Protein AF-A0A9Q8Z577-F1 (afdb_monomer_lite)

Radius of gyration: 39.24 Å; chains: 1; bounding box: 77×92×106 Å

Secondary structure (DSSP, 8-state):
----TTSSHHHHHHHHHHHHS-S----TTTEEEEEEEE--STTS-EEPPEEEEE-TTS-EEEEE---TT-EES-STT-SEEEEEEE-TTTTT------EEEEE--SSS-EEEEEEEEEETTEEEEEEHHHHHHTT--EEE-----TT--SPPEEEEE-SS-TTS---SEEEEEGGGGS--HHHHHHHHH-THHHHT-TTTEEEESS--TTPPPP--SSPP-B-----SS-TTSPP-TT-BSSTTTT---SSSS-TT-----HHHHHHHTTTSTTSS------SSS-S-TT-EEEE--TT--HHHHHH-TTB-SSEEEETTTTEEEETTTTEEEEBP-SS--SSEEETTTTEEE----THHHHHHHHHHHHHHHHHHHHHHHTTS-SS-PPPHHHHHHHHHHHHTPPTTS-HHHHHHHHHHHHHHHS--SS--HHHHHHHHHHHHHS-----TTTT-SS-----S-TTSSS-TTTTTS-S--HHHHHHHHHHHHHHTT-HHHHHHHHHTT--SS-TT-EETTTEEHHHHHHHH--HHHHHHHHHT--SHHHHHHHHHHHHHHHHHTT-HHHHHHHHHTTTTTS------SS--HHHHHHHHHHHH---S-HHHHHHHHHHHHHH-TT----HHHHHHHHHHHHHTT-HHHHHHHHHTT--TT----SS-SS----HHHHHHHTT-HHHHHHHHHTT--TTSTHHHHHHHTT-HHHHHHHHHTT---HHHHHHHHHTT-HHHHHHHHHT----HHHHHHHHHHHHHTT-HHHHHHHHTTS---HHHHHHHHHHHHHTT-HHHHTT-

Structure (mmCIF, N/CA/C/O backbone):
data_AF-A0A9Q8Z577-F1
#
_entry.id   AF-A0A9Q8Z577-F1
#
loop_
_atom_site.group_PDB
_atom_site.id
_atom_site.type_symbol
_atom_site.label_atom_id
_atom_site.label_alt_id
_atom_site.label_comp_id
_atom_site.label_asym_id
_atom_site.label_entity_id
_atom_site.label_seq_id
_atom_site.pdbx_PDB_ins_code
_atom_site.Cartn_x
_atom_site.Cartn_y
_atom_site.Cartn_z
_atom_site.occupancy
_atom_site.B_iso_or_equiv
_atom_site.auth_seq_id
_atom_site.auth_comp_id
_atom_site.auth_asym_id
_atom_site.auth_atom_id
_atom_site.pdbx_PDB_model_num
ATOM 1 N N . MET A 1 1 ? 4.655 -32.410 19.655 1.00 26.75 1 MET A N 1
ATOM 2 C CA . MET A 1 1 ? 5.136 -32.483 21.048 1.00 26.75 1 MET A CA 1
ATOM 3 C C . MET A 1 1 ? 3.964 -32.132 21.944 1.00 26.75 1 MET A C 1
ATOM 5 O O . MET A 1 1 ? 3.739 -30.966 22.223 1.00 26.75 1 MET A O 1
ATOM 9 N N . ALA A 1 2 ? 3.130 -33.127 22.239 1.00 21.33 2 ALA A N 1
ATOM 10 C CA . ALA A 1 2 ? 1.988 -32.971 23.124 1.00 21.33 2 ALA A CA 1
ATOM 11 C C . ALA A 1 2 ? 2.476 -33.113 24.571 1.00 21.33 2 ALA A C 1
ATOM 13 O O . ALA A 1 2 ? 3.175 -34.071 24.890 1.00 21.33 2 ALA A O 1
ATOM 14 N N . ASN A 1 3 ? 2.095 -32.150 25.402 1.00 28.11 3 ASN A N 1
ATOM 15 C CA . ASN A 1 3 ? 1.966 -32.258 26.850 1.00 28.11 3 ASN A CA 1
ATOM 16 C C . ASN A 1 3 ? 3.228 -32.621 27.651 1.00 28.11 3 ASN A C 1
ATOM 18 O O . ASN A 1 3 ? 3.316 -33.670 28.281 1.00 28.11 3 ASN A O 1
ATOM 22 N N . THR A 1 4 ? 4.112 -31.636 27.816 1.00 29.77 4 THR A N 1
ATOM 23 C CA . THR A 1 4 ? 5.025 -31.519 28.977 1.00 29.77 4 THR A CA 1
ATOM 24 C C . THR A 1 4 ? 4.277 -31.106 30.262 1.00 29.77 4 THR A C 1
ATOM 26 O O . THR A 1 4 ? 4.879 -30.638 31.227 1.00 29.77 4 THR A O 1
ATOM 29 N N . LEU A 1 5 ? 2.945 -31.234 30.274 1.00 34.34 5 LEU A N 1
ATOM 30 C CA . LEU A 1 5 ? 2.057 -30.504 31.172 1.00 34.34 5 LEU A CA 1
ATOM 31 C C . LEU A 1 5 ? 1.968 -31.041 32.595 1.00 34.34 5 LEU A C 1
ATOM 33 O O . LEU A 1 5 ? 1.402 -30.375 33.449 1.00 34.34 5 LEU A O 1
ATOM 37 N N . ILE A 1 6 ? 2.618 -32.165 32.909 1.00 37.41 6 ILE A N 1
ATOM 38 C CA . ILE A 1 6 ? 2.854 -32.548 34.303 1.00 37.41 6 ILE A CA 1
ATOM 39 C C . ILE A 1 6 ? 4.238 -33.168 34.503 1.00 37.41 6 ILE A C 1
ATOM 41 O O . ILE A 1 6 ? 4.350 -34.292 34.986 1.00 37.41 6 ILE A O 1
ATOM 45 N N . ASN A 1 7 ? 5.308 -32.446 34.167 1.00 37.81 7 ASN A N 1
ATOM 46 C CA . ASN A 1 7 ? 6.666 -32.897 34.510 1.00 37.81 7 ASN A CA 1
ATOM 47 C C . ASN A 1 7 ? 7.159 -32.453 35.896 1.00 37.81 7 ASN A C 1
ATOM 49 O O . ASN A 1 7 ? 8.305 -32.706 36.249 1.00 37.81 7 ASN A O 1
ATOM 53 N N . VAL A 1 8 ? 6.305 -31.820 36.706 1.00 38.25 8 VAL A N 1
ATOM 54 C CA . VAL A 1 8 ? 6.740 -31.218 37.980 1.00 38.25 8 VAL A CA 1
ATOM 55 C C . VAL A 1 8 ? 5.733 -31.413 39.126 1.00 38.25 8 VAL A C 1
ATOM 57 O O . VAL A 1 8 ? 6.105 -31.515 40.293 1.00 38.25 8 VAL A O 1
ATOM 60 N N . GLY A 1 9 ? 4.440 -31.504 38.806 1.00 43.41 9 GLY A N 1
ATOM 61 C CA . GLY A 1 9 ? 3.355 -31.181 39.740 1.00 43.41 9 GLY A CA 1
ATOM 62 C C . GLY A 1 9 ? 3.026 -32.177 40.855 1.00 43.41 9 GLY A C 1
ATOM 63 O O . GLY A 1 9 ? 2.177 -31.855 41.670 1.00 43.41 9 GLY A O 1
ATOM 64 N N . GLY A 1 10 ? 3.652 -33.355 40.937 1.00 39.88 10 GLY A N 1
ATOM 65 C CA . GLY A 1 10 ? 3.316 -34.332 41.989 1.00 39.88 10 GLY A CA 1
ATOM 66 C C . GLY A 1 10 ? 3.845 -33.942 43.374 1.00 39.88 10 GLY A C 1
ATOM 67 O O . GLY A 1 10 ? 3.087 -33.842 44.327 1.00 39.88 10 GLY A O 1
ATOM 68 N N . LEU A 1 11 ? 5.155 -33.691 43.469 1.00 37.88 11 LEU A N 1
ATOM 69 C CA . LEU A 1 11 ? 5.832 -33.284 44.711 1.00 37.88 11 LEU A CA 1
ATOM 70 C C . LEU A 1 11 ? 5.814 -31.765 44.924 1.00 37.88 11 LEU A C 1
ATOM 72 O O . LEU A 1 11 ? 5.860 -31.293 46.058 1.00 37.88 11 LEU A O 1
ATOM 76 N N . VAL A 1 12 ? 5.756 -30.991 43.833 1.00 45.16 12 VAL A N 1
ATOM 77 C CA . VAL A 1 12 ? 5.799 -29.526 43.895 1.00 45.16 12 VAL A CA 1
ATOM 78 C C . VAL A 1 12 ? 4.464 -28.964 44.379 1.00 45.16 12 VAL A C 1
ATOM 80 O O . VAL A 1 12 ? 4.482 -28.131 45.273 1.00 45.16 12 VAL A O 1
ATOM 83 N N . ALA A 1 13 ? 3.310 -29.477 43.931 1.00 48.28 13 ALA A N 1
ATOM 84 C CA . ALA A 1 13 ? 1.998 -28.989 44.381 1.00 48.28 13 ALA A CA 1
ATOM 85 C C . ALA A 1 13 ? 1.756 -29.148 45.892 1.00 48.28 13 ALA A C 1
ATOM 87 O O . ALA A 1 13 ? 1.213 -28.242 46.513 1.00 48.28 13 ALA A O 1
ATOM 88 N N . SER A 1 14 ? 2.249 -30.226 46.512 1.00 48.38 14 SER A N 1
ATOM 89 C CA . SER A 1 14 ? 2.139 -30.428 47.964 1.00 48.38 14 SER A CA 1
ATOM 90 C C . SER A 1 14 ? 3.083 -29.551 48.802 1.00 48.38 14 SER A C 1
ATOM 92 O O . SER A 1 14 ? 2.804 -29.296 49.969 1.00 48.38 14 SER A O 1
ATOM 94 N N . LEU A 1 15 ? 4.211 -29.097 48.237 1.00 50.53 15 LEU A N 1
ATOM 95 C CA . LEU A 1 15 ? 5.204 -28.252 48.930 1.00 50.53 15 LEU A CA 1
ATOM 96 C C . LEU A 1 15 ? 5.050 -26.755 48.605 1.00 50.53 15 LEU A C 1
ATOM 98 O O . LEU A 1 15 ? 5.612 -25.911 49.303 1.00 50.53 15 LEU A O 1
ATOM 102 N N . LEU A 1 16 ? 4.285 -26.433 47.559 1.00 60.31 16 LEU A N 1
ATOM 103 C CA . LEU A 1 16 ? 4.045 -25.088 47.037 1.00 60.31 16 LEU A CA 1
ATOM 104 C C . LEU A 1 16 ? 3.454 -24.124 48.080 1.00 60.31 16 LEU A C 1
ATOM 106 O O . LEU A 1 16 ? 4.024 -23.045 48.253 1.00 60.31 16 LEU A O 1
ATOM 110 N N . PRO A 1 17 ? 2.385 -24.481 48.822 1.00 60.53 17 PRO A N 1
ATOM 111 C CA . PRO A 1 17 ? 1.838 -23.590 49.841 1.00 60.53 17 PRO A CA 1
ATOM 112 C C . PRO A 1 17 ? 2.867 -23.266 50.934 1.00 60.53 17 PRO A C 1
ATOM 114 O O . PRO A 1 17 ? 3.038 -22.107 51.294 1.00 60.53 17 PRO A O 1
ATOM 117 N N . LEU A 1 18 ? 3.639 -24.260 51.389 1.00 59.88 18 LEU A N 1
ATOM 118 C CA . LEU A 1 18 ? 4.656 -24.085 52.435 1.00 59.88 18 LEU A CA 1
ATOM 119 C C . LEU A 1 18 ? 5.811 -23.163 52.013 1.00 59.88 18 LEU A C 1
ATOM 121 O O . LEU A 1 18 ? 6.391 -22.495 52.862 1.00 59.88 18 LEU A O 1
ATOM 125 N N . ALA A 1 19 ? 6.153 -23.122 50.722 1.00 59.84 19 ALA A N 1
ATOM 126 C CA . ALA A 1 19 ? 7.223 -22.270 50.198 1.00 59.84 19 ALA A CA 1
ATOM 127 C C . ALA A 1 19 ? 6.807 -20.795 50.024 1.00 59.84 19 ALA A C 1
ATOM 129 O O . ALA A 1 19 ? 7.678 -19.931 49.933 1.00 59.84 19 ALA A O 1
ATOM 130 N N . LEU A 1 20 ? 5.500 -20.511 49.970 1.00 60.19 20 LEU A N 1
ATOM 131 C CA . LEU A 1 20 ? 4.927 -19.170 49.779 1.00 60.19 20 LEU A CA 1
ATOM 132 C C . LEU A 1 20 ? 4.601 -18.446 51.095 1.00 60.19 20 LEU A C 1
ATOM 134 O O . LEU A 1 20 ? 4.270 -17.259 51.080 1.00 60.19 20 LEU A O 1
ATOM 138 N N . PHE A 1 21 ? 4.685 -19.134 52.233 1.00 62.62 21 PHE A N 1
ATOM 139 C CA . PHE A 1 21 ? 4.377 -18.569 53.543 1.00 62.62 21 PHE A CA 1
ATOM 140 C C . PHE A 1 21 ? 5.624 -18.529 54.436 1.00 62.62 21 PHE A C 1
ATOM 142 O O . PHE A 1 21 ? 6.358 -19.509 54.557 1.00 62.62 21 PHE A O 1
ATOM 149 N N . ASN A 1 22 ? 5.864 -17.387 55.090 1.00 54.78 22 ASN A N 1
ATOM 150 C CA . ASN A 1 22 ? 6.899 -17.271 56.120 1.00 54.78 22 ASN A CA 1
ATOM 151 C C . ASN A 1 22 ? 6.554 -18.144 57.343 1.00 54.78 22 ASN A C 1
ATOM 153 O O . ASN A 1 22 ? 5.387 -18.397 57.634 1.00 54.78 22 ASN A O 1
ATOM 157 N N . LYS A 1 23 ? 7.582 -18.590 58.082 1.00 48.88 23 LYS A N 1
ATOM 158 C CA . LYS A 1 23 ? 7.452 -19.507 59.236 1.00 48.88 23 LYS A CA 1
ATOM 159 C C . LYS A 1 23 ? 6.596 -18.977 60.400 1.00 48.88 23 LYS A C 1
ATOM 161 O O . LYS A 1 23 ? 6.170 -19.780 61.225 1.00 48.88 23 LYS A O 1
ATOM 166 N N . GLU A 1 24 ? 6.330 -17.675 60.479 1.00 51.47 24 GLU A N 1
ATOM 167 C CA . GLU A 1 24 ? 5.394 -17.101 61.452 1.00 51.47 24 GLU A CA 1
ATOM 168 C C . GLU A 1 24 ? 3.986 -17.056 60.850 1.00 51.47 24 GLU A C 1
ATOM 170 O O . GLU A 1 24 ? 3.618 -16.112 60.152 1.00 51.47 24 GLU A O 1
ATOM 175 N N . GLN A 1 25 ? 3.201 -18.106 61.095 1.00 53.47 25 GLN A N 1
ATOM 176 C CA . GLN A 1 25 ? 1.792 -18.129 60.711 1.00 53.47 25 GLN A CA 1
ATOM 177 C C . GLN A 1 25 ? 0.955 -17.405 61.774 1.00 53.47 25 GLN A C 1
ATOM 179 O O . GLN A 1 25 ? 1.049 -17.753 62.955 1.00 53.47 25 GLN A O 1
ATOM 184 N N . PRO A 1 26 ? 0.123 -16.418 61.401 1.00 57.09 26 PRO A N 1
ATOM 185 C CA . PRO A 1 26 ? -0.880 -15.889 62.314 1.00 57.09 26 PRO A CA 1
ATOM 186 C C . PRO A 1 26 ? -1.862 -16.987 62.716 1.00 57.09 26 PRO A C 1
ATOM 188 O O . PRO A 1 26 ? -2.040 -17.953 61.979 1.00 57.09 26 PRO A O 1
ATOM 191 N N . ASP A 1 27 ? -2.518 -16.814 63.870 1.00 63.31 27 ASP A N 1
ATOM 192 C CA . ASP A 1 27 ? -3.568 -17.718 64.353 1.00 63.31 27 ASP A CA 1
ATOM 193 C C . ASP A 1 27 ? -4.572 -18.002 63.214 1.00 63.31 27 ASP A C 1
ATOM 195 O O . ASP A 1 27 ? -5.345 -17.102 62.847 1.00 63.31 27 ASP A O 1
ATOM 199 N N . PRO A 1 28 ? -4.555 -19.218 62.629 1.00 56.88 28 PRO A N 1
ATOM 200 C CA . PRO A 1 28 ? -5.311 -19.529 61.419 1.00 56.88 28 PRO A CA 1
ATOM 201 C C . PRO A 1 28 ? -6.823 -19.476 61.658 1.00 56.88 28 PRO A C 1
ATOM 203 O O . PRO A 1 28 ? -7.586 -19.446 60.693 1.00 56.88 28 PRO A O 1
ATOM 206 N N . ASN A 1 29 ? -7.246 -19.402 62.926 1.00 63.16 29 ASN A N 1
ATOM 207 C CA . ASN A 1 29 ? -8.640 -19.267 63.325 1.00 63.16 29 ASN A CA 1
ATOM 208 C C . ASN A 1 29 ? -9.114 -17.803 63.402 1.00 63.16 29 ASN A C 1
ATOM 210 O O . ASN A 1 29 ? -10.297 -17.544 63.633 1.00 63.16 29 ASN A O 1
ATOM 214 N N . LYS A 1 30 ? -8.213 -16.824 63.233 1.00 67.75 30 LYS A N 1
ATOM 215 C CA . LYS A 1 30 ? -8.519 -15.383 63.342 1.00 67.75 30 LYS A CA 1
ATOM 216 C C . LYS A 1 30 ? -8.223 -14.590 62.075 1.00 67.75 30 LYS A C 1
ATOM 218 O O . LYS A 1 30 ? -8.917 -13.608 61.806 1.00 67.75 30 LYS A O 1
ATOM 223 N N . MET A 1 31 ? -7.211 -14.998 61.316 1.00 79.19 31 MET A N 1
ATOM 224 C CA . MET A 1 31 ? -6.764 -14.294 60.117 1.00 79.19 31 MET A CA 1
ATOM 225 C C . MET A 1 31 ? -6.615 -15.247 58.935 1.00 79.19 31 MET A C 1
ATOM 227 O O . MET A 1 31 ? -6.244 -16.407 59.098 1.00 79.19 31 MET A O 1
ATOM 231 N N . THR A 1 32 ? -6.867 -14.717 57.743 1.00 84.94 32 THR A N 1
ATOM 232 C CA . THR A 1 32 ? -6.540 -15.352 56.468 1.00 84.94 32 THR A CA 1
ATOM 233 C C . THR A 1 32 ? -5.295 -14.679 55.902 1.00 84.94 32 THR A C 1
ATOM 235 O O . THR A 1 32 ? -5.233 -13.451 55.812 1.00 84.94 32 THR A O 1
ATOM 238 N N . GLN A 1 33 ? -4.299 -15.473 55.518 1.00 86.06 33 GLN A N 1
ATOM 239 C CA . GLN A 1 33 ? -3.102 -14.996 54.831 1.00 86.06 33 GLN A CA 1
ATOM 240 C C . GLN A 1 33 ? -3.248 -15.207 53.326 1.00 86.06 33 GLN A C 1
ATOM 242 O O . GLN A 1 33 ? -3.644 -16.288 52.890 1.00 86.06 33 GLN A O 1
ATOM 247 N N . ILE A 1 34 ? -2.882 -14.201 52.536 1.00 87.62 34 ILE A N 1
ATOM 248 C CA . ILE A 1 34 ? -2.788 -14.302 51.080 1.00 87.62 34 ILE A CA 1
ATOM 249 C C . ILE A 1 34 ? -1.393 -13.885 50.651 1.00 87.62 34 ILE A C 1
ATOM 251 O O . ILE A 1 34 ? -0.946 -12.806 51.019 1.00 87.62 34 ILE A O 1
ATOM 255 N N . THR A 1 35 ? -0.728 -14.694 49.840 1.00 85.75 35 THR A N 1
ATOM 256 C CA . THR A 1 35 ? 0.560 -14.337 49.243 1.00 85.75 35 THR A CA 1
ATOM 257 C C . THR A 1 35 ? 0.409 -14.205 47.736 1.00 85.75 35 THR A C 1
ATOM 259 O O . THR A 1 35 ? -0.074 -15.128 47.082 1.00 85.75 35 THR A O 1
ATOM 262 N N . LEU A 1 36 ? 0.860 -13.081 47.180 1.00 86.75 36 LEU A N 1
ATOM 263 C CA . LEU A 1 36 ? 1.020 -12.894 45.738 1.00 86.75 36 LEU A CA 1
ATOM 264 C C . LEU A 1 36 ? 2.505 -12.951 45.377 1.00 86.75 36 LEU A C 1
ATOM 266 O O . LEU A 1 36 ? 3.321 -12.262 45.987 1.00 86.75 36 LEU A O 1
ATOM 270 N N . GLY A 1 37 ? 2.857 -13.772 44.391 1.00 82.75 37 GLY A N 1
ATOM 271 C CA . GLY A 1 37 ? 4.179 -13.788 43.769 1.00 82.75 37 GLY A CA 1
ATOM 272 C C . GLY A 1 37 ? 4.109 -13.142 42.394 1.00 82.75 37 GLY A C 1
ATOM 273 O O . GLY A 1 37 ? 3.311 -13.576 41.563 1.00 82.75 37 GLY A O 1
ATOM 274 N N . VAL A 1 38 ? 4.937 -12.131 42.146 1.00 83.12 38 VAL A N 1
ATOM 275 C CA . VAL A 1 38 ? 5.074 -11.493 40.827 1.00 83.12 38 VAL A CA 1
ATOM 276 C C . VAL A 1 38 ? 6.369 -11.931 40.156 1.00 83.12 38 VAL A C 1
ATOM 278 O O . VAL A 1 38 ? 7.301 -12.411 40.808 1.00 83.12 38 VAL A O 1
ATOM 281 N N . GLY A 1 39 ? 6.427 -11.805 38.833 1.00 71.19 39 GLY A N 1
ATOM 282 C CA . GLY A 1 39 ? 7.660 -12.046 38.102 1.00 71.19 39 GLY A CA 1
ATOM 283 C C . GLY A 1 39 ? 8.767 -11.090 38.557 1.00 71.19 39 GLY A C 1
ATOM 284 O O . GLY A 1 39 ? 8.528 -9.931 38.862 1.00 71.19 39 GLY A O 1
ATOM 285 N N . SER A 1 40 ? 10.003 -11.575 38.600 1.00 63.78 40 SER A N 1
ATOM 286 C CA . SER A 1 40 ? 11.174 -10.811 39.062 1.00 63.78 40 SER A CA 1
ATOM 287 C C . SER A 1 40 ? 11.963 -10.135 37.932 1.00 63.78 40 SER A C 1
ATOM 289 O O . SER A 1 40 ? 13.132 -9.790 38.101 1.00 63.78 40 SER A O 1
ATOM 291 N N . ASN A 1 41 ? 11.349 -9.966 36.758 1.00 62.66 41 ASN A N 1
ATOM 292 C CA . ASN A 1 41 ? 11.923 -9.155 35.685 1.00 62.66 41 ASN A CA 1
ATOM 293 C C . ASN A 1 41 ? 11.558 -7.675 35.903 1.00 62.66 41 ASN A C 1
ATOM 295 O O . ASN A 1 41 ? 10.506 -7.403 36.478 1.00 62.66 41 ASN A O 1
ATOM 299 N N . PRO A 1 42 ? 12.363 -6.716 35.410 1.00 55.12 42 PRO A N 1
ATOM 300 C CA . PRO A 1 42 ? 11.979 -5.304 35.425 1.00 55.12 42 PRO A CA 1
ATOM 301 C C . PRO A 1 42 ? 10.627 -5.119 34.708 1.00 55.12 42 PRO A C 1
ATOM 303 O O . PRO A 1 42 ? 10.551 -5.472 33.530 1.00 55.12 42 PRO A O 1
ATOM 306 N N . ASN A 1 43 ? 9.607 -4.562 35.379 1.00 59.06 43 ASN A N 1
ATOM 307 C CA . ASN A 1 43 ? 8.209 -4.410 34.920 1.00 59.06 43 ASN A CA 1
ATOM 308 C C . ASN A 1 43 ? 7.330 -5.674 34.960 1.00 59.06 43 ASN A C 1
ATOM 310 O O . ASN A 1 43 ? 6.349 -5.770 34.226 1.00 59.06 43 ASN A O 1
ATOM 314 N N . ALA A 1 44 ? 7.682 -6.683 35.754 1.00 64.25 44 ALA A N 1
ATOM 315 C CA . ALA A 1 44 ? 6.698 -7.684 36.178 1.00 64.25 44 ALA A CA 1
ATOM 316 C C . ALA A 1 44 ? 6.038 -7.308 37.522 1.00 64.25 44 ALA A C 1
ATOM 318 O O . ALA A 1 44 ? 5.067 -7.954 37.928 1.00 64.25 44 ALA A O 1
ATOM 319 N N . ASP A 1 45 ? 6.562 -6.260 38.163 1.00 71.62 45 ASP A N 1
ATOM 320 C CA . ASP A 1 45 ? 5.949 -5.478 39.225 1.00 71.62 45 ASP A CA 1
ATOM 321 C C . ASP A 1 45 ? 4.869 -4.543 38.680 1.00 71.62 45 ASP A C 1
ATOM 323 O O . ASP A 1 45 ? 4.808 -4.262 37.488 1.00 71.62 45 ASP A O 1
ATOM 327 N N . GLY A 1 46 ? 4.008 -4.080 39.576 1.00 79.31 46 GLY A N 1
ATOM 328 C CA . GLY A 1 46 ? 2.939 -3.159 39.227 1.00 79.31 46 GLY A CA 1
ATOM 329 C C . GLY A 1 46 ? 2.108 -2.787 40.443 1.00 79.31 46 GLY A C 1
ATOM 330 O O . GLY A 1 46 ? 2.532 -2.980 41.590 1.00 79.31 46 GLY A O 1
ATOM 331 N N . SER A 1 47 ? 0.908 -2.268 40.210 1.00 84.25 47 SER A N 1
ATOM 332 C CA . SER A 1 47 ? 0.007 -1.862 41.289 1.00 84.25 47 SER A CA 1
ATOM 333 C C . SER A 1 47 ? -0.499 -3.052 42.101 1.00 84.25 47 SER A C 1
ATOM 335 O O . SER A 1 47 ? -0.787 -4.125 41.570 1.00 84.25 47 SER A O 1
ATOM 337 N N . VAL A 1 48 ? -0.675 -2.852 43.409 1.00 85.50 48 VAL A N 1
ATOM 338 C CA . VAL A 1 48 ? -1.297 -3.862 44.274 1.00 85.50 48 VAL A CA 1
ATOM 339 C C . VAL A 1 48 ? -2.763 -4.082 43.851 1.00 85.50 48 VAL A C 1
ATOM 341 O O . VAL A 1 48 ? -3.558 -3.138 43.924 1.00 85.50 48 VAL A O 1
ATOM 344 N N . PRO A 1 49 ? -3.168 -5.304 43.451 1.00 90.19 49 PRO A N 1
ATOM 345 C CA . PRO A 1 49 ? -4.540 -5.581 43.057 1.00 90.19 49 PRO A CA 1
ATOM 346 C C . PRO A 1 49 ? -5.479 -5.591 44.267 1.00 90.19 49 PRO A C 1
ATOM 348 O O . PRO A 1 49 ? -5.077 -5.767 45.419 1.00 90.19 49 PRO A O 1
ATOM 351 N N . HIS A 1 50 ? -6.772 -5.448 43.997 1.00 91.81 50 HIS A N 1
ATOM 352 C CA . HIS A 1 50 ? -7.808 -5.796 44.956 1.00 91.81 50 HIS A CA 1
ATOM 353 C C . HIS A 1 50 ? -7.880 -7.317 45.096 1.00 91.81 50 HIS A C 1
ATOM 355 O O . HIS A 1 50 ? -7.881 -8.032 44.095 1.00 91.81 50 HIS A O 1
ATOM 361 N N . ILE A 1 51 ? -7.977 -7.810 46.328 1.00 92.69 51 ILE A N 1
ATOM 362 C CA . ILE A 1 51 ? -8.042 -9.240 46.615 1.00 92.69 51 ILE A CA 1
ATOM 363 C C . ILE A 1 51 ? -9.267 -9.531 47.473 1.00 92.69 51 ILE A C 1
ATOM 365 O O . ILE A 1 51 ? -9.463 -8.887 48.497 1.00 92.69 51 ILE A O 1
ATOM 369 N N . ALA A 1 52 ? -10.065 -10.528 47.108 1.00 93.44 52 ALA A N 1
ATOM 370 C CA . ALA A 1 52 ? -11.190 -10.991 47.916 1.00 93.44 52 ALA A CA 1
ATOM 371 C C . ALA A 1 52 ? -11.149 -12.512 48.085 1.00 93.44 52 ALA A C 1
ATOM 373 O O . ALA A 1 52 ? -10.835 -13.236 47.140 1.00 93.44 52 ALA A O 1
ATOM 374 N N . VAL A 1 53 ? -11.477 -12.994 49.285 1.00 93.31 53 VAL A N 1
ATOM 375 C CA . VAL A 1 53 ? -11.471 -14.425 49.627 1.00 93.31 53 VAL A CA 1
ATOM 376 C C . VAL A 1 53 ? -12.852 -14.857 50.080 1.00 93.31 53 VAL A C 1
ATOM 378 O O . VAL A 1 53 ? -13.503 -14.160 50.861 1.00 93.31 53 VAL A O 1
ATOM 381 N N . PHE A 1 54 ? -13.286 -16.026 49.619 1.00 93.75 54 PHE A N 1
ATOM 382 C CA . PHE A 1 54 ? -14.618 -16.559 49.879 1.00 93.75 54 PHE A CA 1
ATOM 383 C C . PHE A 1 54 ? -14.567 -18.015 50.349 1.00 93.75 54 PHE A C 1
ATOM 385 O O . PHE A 1 54 ? -13.635 -18.760 50.032 1.00 93.75 54 PHE A O 1
ATOM 392 N N . ASP A 1 55 ? -15.595 -18.412 51.095 1.00 91.94 55 ASP A N 1
ATOM 393 C CA . ASP A 1 55 ? -15.835 -19.793 51.501 1.00 91.94 55 ASP A CA 1
ATOM 394 C C . ASP A 1 55 ? -16.539 -20.614 50.400 1.00 91.94 55 ASP A C 1
ATOM 396 O O . ASP A 1 55 ? -16.946 -20.096 49.357 1.00 91.94 55 ASP A O 1
ATOM 400 N N . ALA A 1 56 ? -16.717 -21.914 50.654 1.00 90.81 56 ALA A N 1
ATOM 401 C CA . ALA A 1 56 ? -17.357 -22.867 49.741 1.00 90.81 56 ALA A CA 1
ATOM 402 C C . ALA A 1 56 ? -18.779 -22.470 49.292 1.00 90.81 56 ALA A C 1
ATOM 404 O O . ALA A 1 56 ? -19.262 -22.948 48.268 1.00 90.81 56 ALA A O 1
ATOM 405 N N . LYS A 1 57 ? -19.483 -21.653 50.087 1.00 89.06 57 LYS A N 1
ATOM 406 C CA . LYS A 1 57 ? -20.876 -21.236 49.861 1.00 89.06 57 LYS A CA 1
ATOM 407 C C . LYS A 1 57 ? -20.971 -19.840 49.232 1.00 89.06 57 LYS A C 1
ATOM 409 O O . LYS A 1 57 ? -22.081 -19.340 49.064 1.00 89.06 57 LYS A O 1
ATOM 414 N N . GLY A 1 58 ? -19.837 -19.218 48.903 1.00 89.06 58 GLY A N 1
ATOM 415 C CA . GLY A 1 58 ? -19.761 -17.862 48.360 1.00 89.06 58 GLY A CA 1
ATOM 416 C C . GLY A 1 58 ? -19.804 -16.752 49.417 1.00 89.06 58 GLY A C 1
ATOM 417 O O . GLY A 1 58 ? -19.900 -15.576 49.064 1.00 89.06 58 GLY A O 1
ATOM 418 N N . GLY A 1 59 ? -19.722 -17.088 50.709 1.00 90.56 59 GLY A N 1
ATOM 419 C CA . GLY A 1 59 ? -19.593 -16.109 51.787 1.00 90.56 59 GLY A CA 1
ATOM 420 C C . GLY A 1 59 ? -18.211 -15.458 51.763 1.00 90.56 59 GLY A C 1
ATOM 421 O O . GLY A 1 59 ? -17.198 -16.153 51.788 1.00 90.56 59 GLY A O 1
ATOM 422 N N . ARG A 1 60 ? -18.146 -14.122 51.705 1.00 91.69 60 ARG A N 1
ATOM 423 C CA . ARG A 1 60 ? -16.875 -13.379 51.706 1.00 91.69 60 ARG A CA 1
ATOM 424 C C . ARG A 1 60 ? -16.237 -13.449 53.097 1.00 91.69 60 ARG A C 1
ATOM 426 O O . ARG A 1 60 ? -16.825 -12.991 54.069 1.00 91.69 60 ARG A O 1
ATOM 433 N N . ILE A 1 61 ? -15.041 -14.025 53.184 1.00 90.69 61 ILE A N 1
ATOM 434 C CA . ILE A 1 61 ? -14.269 -14.177 54.426 1.00 90.69 61 ILE A CA 1
ATOM 435 C C . ILE A 1 61 ? -13.590 -12.857 54.771 1.00 90.69 61 ILE A C 1
ATOM 437 O O . ILE A 1 61 ? -13.702 -12.360 55.892 1.00 90.69 61 ILE A O 1
ATOM 441 N N . THR A 1 62 ? -12.893 -12.297 53.784 1.00 89.62 62 THR A N 1
ATOM 442 C CA . THR A 1 62 ? -12.105 -11.078 53.919 1.00 89.62 62 THR A CA 1
ATOM 443 C C . THR A 1 62 ? -11.809 -10.472 52.548 1.00 89.62 62 THR A C 1
ATOM 445 O O . THR A 1 62 ? -11.973 -11.132 51.516 1.00 89.62 62 THR A O 1
ATOM 448 N N . GLN A 1 63 ? -11.357 -9.221 52.534 1.00 90.50 63 GLN A N 1
ATOM 449 C CA . GLN A 1 63 ? -10.876 -8.552 51.331 1.00 90.50 63 GLN A CA 1
ATOM 450 C C . GLN A 1 63 ? -9.762 -7.558 51.661 1.00 90.50 63 GLN A C 1
ATOM 452 O O . GLN A 1 63 ? -9.744 -6.943 52.727 1.00 90.50 63 GLN A O 1
ATOM 457 N N . PHE A 1 64 ? -8.883 -7.342 50.696 1.00 88.75 64 PHE A N 1
ATOM 458 C CA . PHE A 1 64 ? -7.884 -6.293 50.688 1.00 88.75 64 PHE A CA 1
ATOM 459 C C . PHE A 1 64 ? -8.164 -5.358 49.514 1.00 88.75 64 PHE A C 1
ATOM 461 O O . PHE A 1 64 ? -8.172 -5.780 48.358 1.00 88.75 64 PHE A O 1
ATOM 468 N N . LYS A 1 65 ? -8.391 -4.075 49.803 1.00 85.06 65 LYS A N 1
ATOM 469 C CA . LYS A 1 65 ? -8.526 -3.062 48.755 1.00 85.06 65 LYS A CA 1
ATOM 470 C C . LYS A 1 65 ? -7.134 -2.580 48.356 1.00 85.06 65 LYS A C 1
ATOM 472 O O . LYS A 1 65 ? -6.428 -2.030 49.198 1.00 85.06 65 LYS A O 1
ATOM 477 N N . GLY A 1 66 ? -6.770 -2.762 47.086 1.00 72.06 66 GLY A N 1
ATOM 478 C CA . GLY A 1 66 ? -5.563 -2.162 46.515 1.00 72.06 66 GLY A CA 1
ATOM 479 C C . GLY A 1 66 ? -5.542 -0.644 46.734 1.00 72.06 66 GLY A C 1
ATOM 480 O O . GLY A 1 66 ? -6.593 0.003 46.756 1.00 72.06 66 GLY A O 1
ATOM 481 N N . ASN A 1 67 ? -4.359 -0.070 46.945 1.00 63.47 67 ASN A N 1
ATOM 482 C CA . ASN A 1 67 ? -4.159 1.359 47.184 1.00 63.47 67 ASN A CA 1
ATOM 483 C C . ASN A 1 67 ? -3.392 2.011 46.019 1.00 63.47 67 ASN A C 1
ATOM 485 O O . ASN A 1 67 ? -2.510 1.399 45.430 1.00 63.47 67 ASN A O 1
ATOM 489 N N . LYS A 1 68 ? -3.667 3.296 45.746 1.00 53.66 68 LYS A N 1
ATOM 490 C CA . LYS A 1 68 ? -2.998 4.099 44.696 1.00 53.66 68 LYS A CA 1
ATOM 491 C C . LYS A 1 68 ? -1.471 4.209 44.815 1.00 53.66 68 LYS A C 1
ATOM 493 O O . LYS A 1 68 ? -0.826 4.641 43.872 1.00 53.66 68 LYS A O 1
ATOM 498 N N . ASN A 1 69 ? -0.912 3.868 45.977 1.00 54.75 69 ASN A N 1
ATOM 499 C CA . ASN A 1 69 ? 0.503 4.058 46.304 1.00 54.75 69 ASN A CA 1
ATOM 500 C C . ASN A 1 69 ? 1.231 2.733 46.598 1.00 54.75 69 ASN A C 1
ATOM 502 O O . ASN A 1 69 ? 2.375 2.762 47.047 1.00 54.75 69 ASN A O 1
ATOM 506 N N . GLY A 1 70 ? 0.564 1.585 46.451 1.00 61.66 70 GLY A N 1
ATOM 507 C CA . GLY A 1 70 ? 1.182 0.282 46.675 1.00 61.66 70 GLY A CA 1
ATOM 508 C C . GLY A 1 70 ? 1.700 -0.296 45.372 1.00 61.66 70 GLY A C 1
ATOM 509 O O . GLY A 1 70 ? 0.920 -0.515 44.448 1.00 61.66 70 GLY A O 1
ATOM 510 N N . HIS A 1 71 ? 2.993 -0.601 45.340 1.00 70.88 71 HIS A N 1
ATOM 511 C CA . HIS A 1 71 ? 3.618 -1.387 44.283 1.00 70.88 71 HIS A CA 1
ATOM 512 C C . HIS A 1 71 ? 4.015 -2.757 44.831 1.00 70.88 71 HIS A C 1
ATOM 514 O O . HIS A 1 71 ? 4.576 -2.856 45.925 1.00 70.88 71 HIS A O 1
ATOM 520 N N . ILE A 1 72 ? 3.725 -3.814 44.079 1.00 74.88 72 ILE A N 1
ATOM 521 C CA . ILE A 1 72 ? 4.215 -5.164 44.366 1.00 74.88 72 ILE A CA 1
ATOM 522 C C . ILE A 1 72 ? 5.513 -5.358 43.595 1.00 74.88 72 ILE A C 1
ATOM 524 O O . ILE A 1 72 ? 5.461 -5.340 42.376 1.00 74.88 72 ILE A O 1
ATOM 528 N N . GLY A 1 73 ? 6.635 -5.601 44.282 1.00 60.38 73 GLY A N 1
ATOM 529 C CA . GLY A 1 73 ? 7.925 -5.938 43.652 1.00 60.38 73 GLY A CA 1
ATOM 530 C C . GLY A 1 73 ? 9.019 -4.859 43.723 1.00 60.38 73 GLY A C 1
ATOM 531 O O . GLY A 1 73 ? 10.045 -4.999 43.062 1.00 60.38 73 GLY A O 1
ATOM 532 N N . GLY A 1 74 ? 8.834 -3.813 44.540 1.00 50.44 74 GLY A N 1
ATOM 533 C CA . GLY A 1 74 ? 9.713 -2.633 44.616 1.00 50.44 74 GLY A CA 1
ATOM 534 C C . GLY A 1 74 ? 11.023 -2.770 45.411 1.00 50.44 74 GLY A C 1
ATOM 535 O O . GLY A 1 74 ? 11.808 -1.822 45.463 1.00 50.44 74 GLY A O 1
ATOM 536 N N . ASP A 1 75 ? 11.306 -3.915 46.026 1.00 47.22 75 ASP A N 1
ATOM 537 C CA . ASP A 1 75 ? 12.435 -4.089 46.937 1.00 47.22 75 ASP A CA 1
ATOM 538 C C . ASP A 1 75 ? 13.240 -5.350 46.601 1.00 47.22 75 ASP A C 1
ATOM 540 O O . ASP A 1 75 ? 12.702 -6.430 46.367 1.00 47.22 75 ASP A O 1
ATOM 544 N N . LYS A 1 76 ? 14.572 -5.190 46.567 1.00 43.91 76 LYS A N 1
ATOM 545 C CA . LYS A 1 76 ? 15.585 -6.101 45.990 1.00 43.91 76 LYS A CA 1
ATOM 546 C C . LYS A 1 76 ? 15.620 -7.536 46.556 1.00 43.91 76 LYS A C 1
ATOM 548 O O . LYS A 1 76 ? 16.435 -8.334 46.103 1.00 43.91 76 LYS A O 1
ATOM 553 N N . GLU A 1 77 ? 14.742 -7.884 47.494 1.00 45.84 77 GLU A N 1
ATOM 554 C CA . GLU A 1 77 ? 14.623 -9.221 48.094 1.00 45.84 77 GLU A CA 1
ATOM 555 C C . GLU A 1 77 ? 13.173 -9.771 48.128 1.00 45.84 77 GLU A C 1
ATOM 557 O O . GLU A 1 77 ? 12.968 -10.949 48.424 1.00 45.84 77 GLU A O 1
ATOM 562 N N . GLY A 1 78 ? 12.154 -8.982 47.763 1.00 51.09 78 GLY A N 1
ATOM 563 C CA . GLY A 1 78 ? 10.736 -9.336 47.912 1.00 51.09 78 GLY A CA 1
ATOM 564 C C . GLY A 1 78 ? 10.127 -10.029 46.691 1.00 51.09 78 GLY A C 1
ATOM 565 O O . GLY A 1 78 ? 9.373 -9.422 45.941 1.00 51.09 78 GLY A O 1
ATOM 566 N N . ARG A 1 79 ? 10.407 -11.324 46.493 1.00 66.25 79 ARG A N 1
ATOM 567 C CA . ARG A 1 79 ? 9.817 -12.133 45.396 1.00 66.25 79 ARG A CA 1
ATOM 568 C C . ARG A 1 79 ? 8.310 -12.413 45.567 1.00 66.25 79 ARG A C 1
ATOM 570 O O . ARG A 1 79 ? 7.659 -12.908 44.650 1.00 66.25 79 ARG A O 1
ATOM 577 N N . THR A 1 80 ? 7.774 -12.142 46.752 1.00 72.06 80 THR A N 1
ATOM 578 C CA . THR A 1 80 ? 6.383 -12.381 47.149 1.00 72.06 80 THR A CA 1
ATOM 579 C C . THR A 1 80 ? 5.938 -11.340 48.162 1.00 72.06 80 THR A C 1
ATOM 581 O O . THR A 1 80 ? 6.706 -11.008 49.066 1.00 72.06 80 THR A O 1
ATOM 584 N N . THR A 1 81 ? 4.681 -10.916 48.095 1.00 76.44 81 THR A N 1
ATOM 585 C CA . THR A 1 81 ? 4.068 -10.027 49.088 1.00 76.44 81 THR A CA 1
ATOM 586 C C . THR A 1 81 ? 2.945 -10.764 49.809 1.00 76.44 81 THR A C 1
ATOM 588 O O . THR A 1 81 ? 2.006 -11.251 49.178 1.00 76.44 81 THR A O 1
ATOM 591 N N . GLY A 1 82 ? 3.067 -10.876 51.134 1.00 77.38 82 GLY A N 1
ATOM 592 C CA . GLY A 1 82 ? 2.073 -11.499 52.006 1.00 77.38 82 GLY A CA 1
ATOM 593 C C . GLY A 1 82 ? 1.151 -10.464 52.653 1.00 77.38 82 GLY A C 1
ATOM 594 O O . GLY A 1 82 ? 1.620 -9.499 53.252 1.00 77.38 82 GLY A O 1
ATOM 595 N N . TYR A 1 83 ? -0.154 -10.698 52.575 1.00 82.62 83 TYR A N 1
ATOM 596 C CA . TYR A 1 83 ? -1.219 -9.909 53.183 1.00 82.62 83 TYR A CA 1
ATOM 597 C C . TYR A 1 83 ? -1.879 -10.725 54.293 1.00 82.62 83 TYR A C 1
ATOM 599 O O . TYR A 1 83 ? -2.382 -11.821 54.049 1.00 82.62 83 TYR A O 1
ATOM 607 N N . TYR A 1 84 ? -1.901 -10.183 55.507 1.00 84.06 84 TYR A N 1
ATOM 608 C CA . TYR A 1 84 ? -2.570 -10.786 56.659 1.00 84.06 84 TYR A CA 1
ATOM 609 C C . TYR A 1 84 ? -3.876 -10.044 56.924 1.00 84.06 84 TYR A C 1
ATOM 611 O O . TYR A 1 84 ? -3.860 -8.863 57.273 1.00 84.06 84 TYR A O 1
ATOM 619 N N . LEU A 1 85 ? -5.005 -10.716 56.713 1.00 84.44 85 LEU A N 1
ATOM 620 C CA . LEU A 1 85 ? -6.321 -10.087 56.696 1.00 84.44 85 LEU A CA 1
ATOM 621 C C . LEU A 1 85 ? -7.230 -10.690 57.769 1.00 84.44 85 LEU A C 1
ATOM 623 O O . LEU A 1 85 ? -7.280 -11.905 57.954 1.00 84.44 85 LEU A O 1
ATOM 627 N N . ASN A 1 86 ? -7.974 -9.837 58.471 1.00 82.62 86 ASN A N 1
ATOM 628 C CA . ASN A 1 86 ? -8.943 -10.281 59.472 1.00 82.62 86 ASN A CA 1
ATOM 629 C C . ASN A 1 86 ? -10.183 -10.887 58.797 1.00 82.62 86 ASN A C 1
ATOM 631 O O . ASN A 1 86 ? -10.653 -10.375 57.782 1.00 82.62 86 ASN A O 1
ATOM 635 N N . ASN A 1 87 ? -10.755 -11.935 59.394 1.00 82.75 87 ASN A N 1
ATOM 636 C CA . ASN A 1 87 ? -11.956 -12.617 58.886 1.00 82.75 87 ASN A CA 1
ATOM 637 C C . ASN A 1 87 ? -13.254 -11.872 59.264 1.00 82.75 87 ASN A C 1
ATOM 639 O O . ASN A 1 87 ? -14.197 -12.458 59.795 1.00 82.75 87 ASN A O 1
ATOM 643 N N . ASP A 1 88 ? -13.299 -10.554 59.085 1.00 79.50 88 ASP A N 1
ATOM 644 C CA . ASP A 1 88 ? -14.370 -9.694 59.594 1.00 79.50 88 ASP A CA 1
ATOM 645 C C . ASP A 1 88 ? -15.646 -9.694 58.738 1.00 79.50 88 ASP A C 1
ATOM 647 O O . ASP A 1 88 ? -16.718 -9.361 59.250 1.00 79.50 88 ASP A O 1
ATOM 651 N N . GLN A 1 89 ? -15.567 -10.131 57.479 1.00 81.00 89 GLN A N 1
ATOM 652 C CA . GLN A 1 89 ? -16.680 -10.049 56.525 1.00 81.00 89 GLN A CA 1
ATOM 653 C C . GLN A 1 89 ? -17.629 -11.252 56.557 1.00 81.00 89 GLN A C 1
ATOM 655 O O . GLN A 1 89 ? -18.766 -11.137 56.102 1.00 81.00 89 GLN A O 1
ATOM 660 N N . ASN A 1 90 ? -17.233 -12.361 57.192 1.00 78.81 90 ASN A N 1
ATOM 661 C CA . ASN A 1 90 ? -18.095 -13.531 57.409 1.00 78.81 90 ASN A CA 1
ATOM 662 C C . ASN A 1 90 ? -18.673 -13.571 58.835 1.00 78.81 90 ASN A C 1
ATOM 664 O O . ASN A 1 90 ? -18.616 -14.582 59.539 1.00 78.81 90 ASN A O 1
ATOM 668 N N . GLY A 1 91 ? -19.140 -12.422 59.330 1.00 70.25 91 GLY A N 1
ATOM 669 C CA . GLY A 1 91 ? -19.656 -12.300 60.697 1.00 70.25 91 GLY A CA 1
ATOM 670 C C . GLY A 1 91 ? -18.622 -12.635 61.780 1.00 70.25 91 GLY A C 1
ATOM 671 O O . GLY A 1 91 ? -19.005 -13.104 62.852 1.00 70.25 91 GLY A O 1
ATOM 672 N N . LYS A 1 92 ? -17.324 -12.423 61.497 1.00 69.06 92 LYS A N 1
ATOM 673 C CA . LYS A 1 92 ? -16.182 -12.753 62.375 1.00 69.06 92 LYS A CA 1
ATOM 674 C C . LYS A 1 92 ? -16.052 -14.239 62.716 1.00 69.06 92 LYS A C 1
ATOM 676 O O . LYS A 1 92 ? -15.443 -14.586 63.728 1.00 69.06 92 LYS A O 1
ATOM 681 N N . LYS A 1 93 ? -16.640 -15.119 61.899 1.00 70.88 93 LYS A N 1
ATOM 682 C CA . LYS A 1 93 ? -16.512 -16.565 62.067 1.00 70.88 93 LYS A CA 1
ATOM 683 C C . LYS A 1 93 ? -15.349 -17.097 61.229 1.00 70.88 93 LYS A C 1
ATOM 685 O O . LYS A 1 93 ? -15.216 -16.701 60.070 1.00 70.88 93 LYS A O 1
ATOM 690 N N . PRO A 1 94 ? -14.540 -18.005 61.789 1.00 70.25 94 PRO A N 1
ATOM 691 C CA . PRO A 1 94 ? -13.543 -18.717 61.013 1.00 70.25 94 PRO A CA 1
ATOM 692 C C . PRO A 1 94 ? -14.184 -19.491 59.852 1.00 70.25 94 PRO A C 1
ATOM 694 O O . PRO A 1 94 ? -15.219 -20.141 60.026 1.00 70.25 94 PRO A O 1
ATOM 697 N N . ALA A 1 95 ? -13.584 -19.407 58.665 1.00 82.75 95 ALA A N 1
ATOM 698 C CA . ALA A 1 95 ? -14.032 -20.119 57.475 1.00 82.75 95 ALA A CA 1
ATOM 699 C C . ALA A 1 95 ? -12.837 -20.515 56.602 1.00 82.75 95 ALA A C 1
ATOM 701 O O . ALA A 1 95 ? -11.839 -19.800 56.532 1.00 82.75 95 ALA A O 1
ATOM 702 N N . LYS A 1 96 ? -12.948 -21.666 55.932 1.00 88.38 96 LYS A N 1
ATOM 703 C CA . LYS A 1 96 ? -11.903 -22.165 55.033 1.00 88.38 96 LYS A CA 1
ATOM 704 C C . LYS A 1 96 ? -11.887 -21.343 53.741 1.00 88.38 96 LYS A C 1
ATOM 706 O O . LYS A 1 96 ? -12.946 -21.239 53.116 1.00 88.38 96 LYS A O 1
ATOM 711 N N . PRO A 1 97 ? -10.731 -20.808 53.311 1.00 90.50 97 PRO A N 1
ATOM 712 C CA . PRO A 1 97 ? -10.618 -20.158 52.014 1.00 90.50 97 PRO A CA 1
ATOM 713 C C . PRO A 1 97 ? -10.797 -21.202 50.907 1.00 90.50 97 PRO A C 1
ATOM 715 O O . PRO A 1 97 ? -10.036 -22.166 50.838 1.00 90.50 97 PRO A O 1
ATOM 718 N N . GLU A 1 98 ? -11.803 -21.027 50.051 1.00 92.19 98 GLU A N 1
ATOM 719 C CA . GLU A 1 98 ? -12.026 -21.902 48.889 1.00 92.19 98 GLU A CA 1
ATOM 720 C C . GLU A 1 98 ? -11.968 -21.146 47.561 1.00 92.19 98 GLU A C 1
ATOM 722 O O . GLU A 1 98 ? -11.530 -21.725 46.569 1.00 92.19 98 GLU A O 1
ATOM 727 N N . TYR A 1 99 ? -12.303 -19.852 47.537 1.00 94.62 99 TYR A N 1
ATOM 728 C CA . TYR A 1 99 ? -12.152 -19.016 46.344 1.00 94.62 99 TYR A CA 1
ATOM 729 C C . TYR A 1 99 ? -11.331 -17.765 46.624 1.00 94.62 99 TYR A C 1
ATOM 731 O O . TYR A 1 99 ? -11.447 -17.162 47.691 1.00 94.62 99 TYR A O 1
ATOM 739 N N . VAL A 1 100 ? -10.548 -17.349 45.631 1.00 95.06 100 VAL A N 1
ATOM 740 C CA . VAL A 1 100 ? -9.775 -16.106 45.632 1.00 95.06 100 VAL A CA 1
ATOM 741 C C . VAL A 1 100 ? -10.070 -15.344 44.345 1.00 95.06 100 VAL A C 1
ATOM 743 O O . VAL A 1 100 ? -10.059 -15.923 43.263 1.00 95.06 100 VAL A O 1
ATOM 746 N N . SER A 1 101 ? -10.326 -14.046 44.466 1.00 95.31 101 SER A N 1
ATOM 747 C CA . SER A 1 101 ? -10.430 -13.108 43.348 1.00 95.31 101 SER A CA 1
ATOM 748 C C . SER A 1 101 ? -9.311 -12.081 43.463 1.00 95.31 101 SER A C 1
ATOM 750 O O . SER A 1 101 ? -9.133 -11.503 44.533 1.00 95.31 101 SER A O 1
ATOM 752 N N . VAL A 1 102 ? -8.556 -11.876 42.385 1.00 94.81 102 VAL A N 1
ATOM 753 C CA . VAL A 1 102 ? -7.473 -10.893 42.260 1.00 94.81 102 VAL A CA 1
ATOM 754 C C . VAL A 1 102 ? -7.816 -9.977 41.092 1.00 94.81 102 VAL A C 1
ATOM 756 O O . VAL A 1 102 ? -7.880 -10.437 39.957 1.00 94.81 102 VAL A O 1
ATOM 759 N N . VAL A 1 103 ? -8.058 -8.693 41.340 1.00 93.56 103 VAL A N 1
ATOM 760 C CA . VAL A 1 103 ? -8.537 -7.749 4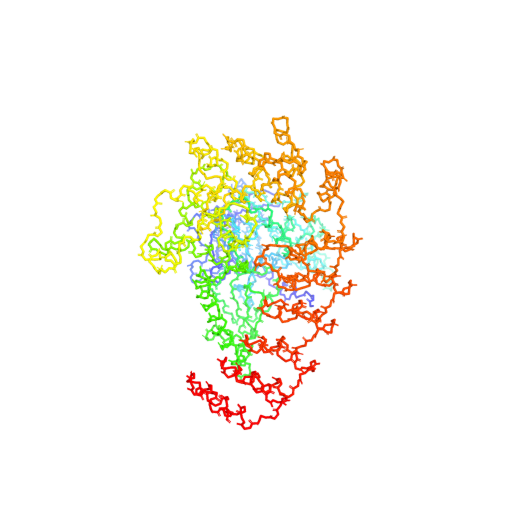0.320 1.00 93.56 103 VAL A CA 1
ATOM 761 C C . VAL A 1 103 ? -7.669 -6.501 40.297 1.00 93.56 103 VAL A C 1
ATOM 763 O O . VAL A 1 103 ? -7.507 -5.834 41.320 1.00 93.56 103 VAL A O 1
ATOM 766 N N . MET A 1 104 ? -7.149 -6.152 39.121 1.00 90.81 104 MET A N 1
ATOM 767 C CA . MET A 1 104 ? -6.422 -4.903 38.920 1.00 90.81 104 MET A CA 1
ATOM 768 C C . MET A 1 104 ? -7.372 -3.714 39.044 1.00 90.81 104 MET A C 1
ATOM 770 O O . MET A 1 104 ? -8.448 -3.678 38.443 1.00 90.81 104 MET A O 1
ATOM 774 N N . HIS A 1 105 ? -6.970 -2.746 39.864 1.00 84.19 105 HIS A N 1
ATOM 775 C CA . HIS A 1 105 ? -7.729 -1.519 40.102 1.00 84.19 105 HIS A CA 1
ATOM 776 C C . HIS A 1 105 ? -7.094 -0.299 39.426 1.00 84.19 105 HIS A C 1
ATOM 778 O O . HIS A 1 105 ? -7.815 0.560 38.930 1.00 84.19 105 HIS A O 1
ATOM 784 N N . GLU A 1 106 ? -5.762 -0.242 39.394 1.00 82.88 106 GLU A N 1
ATOM 785 C CA . GLU A 1 106 ? -4.978 0.816 38.753 1.00 82.88 106 GLU A CA 1
ATOM 786 C C . GLU A 1 106 ? -4.349 0.298 37.448 1.00 82.88 106 GLU A C 1
ATOM 788 O O . GLU A 1 106 ? -4.303 -0.907 37.202 1.00 82.88 106 GLU A O 1
ATOM 793 N N . ASN A 1 107 ? -3.852 1.221 36.626 1.00 82.06 107 ASN A N 1
ATOM 794 C CA . ASN A 1 107 ? -3.409 0.976 35.245 1.00 82.06 107 ASN A CA 1
ATOM 795 C C . ASN A 1 107 ? -1.976 0.424 35.109 1.00 82.06 107 ASN A C 1
ATOM 797 O O . ASN A 1 107 ? -1.439 0.382 34.009 1.00 82.06 107 ASN A O 1
ATOM 801 N N . ASP A 1 108 ? -1.320 0.098 36.220 1.00 82.69 108 ASP A N 1
ATOM 802 C CA . ASP A 1 108 ? 0.034 -0.458 36.213 1.00 82.69 108 ASP A CA 1
ATOM 803 C C . ASP A 1 108 ? -0.062 -1.976 36.381 1.00 82.69 108 ASP A C 1
ATOM 805 O O . ASP A 1 108 ? -0.186 -2.481 37.503 1.00 82.69 108 ASP A O 1
ATOM 809 N N . GLY A 1 109 ? -0.130 -2.670 35.242 1.00 85.50 109 GLY A N 1
ATOM 810 C CA . GLY A 1 109 ? -0.310 -4.116 35.143 1.00 85.50 109 GLY A CA 1
ATOM 811 C C . GLY A 1 109 ? 0.765 -4.932 35.868 1.00 85.50 109 GLY A C 1
ATOM 812 O O . GLY A 1 109 ? 1.879 -4.473 36.080 1.00 85.50 109 GLY A O 1
ATOM 813 N N . ILE A 1 110 ? 0.441 -6.175 36.227 1.00 88.00 110 ILE A N 1
ATOM 814 C CA . ILE A 1 110 ? 1.359 -7.109 36.899 1.00 88.00 110 ILE A CA 1
ATOM 815 C C . ILE A 1 110 ? 1.538 -8.389 36.086 1.00 88.00 110 ILE A C 1
ATOM 817 O O . ILE A 1 110 ? 0.601 -8.860 35.435 1.00 88.00 110 ILE A O 1
ATOM 821 N N . CYS A 1 111 ? 2.712 -9.018 36.197 1.00 90.19 111 CYS A N 1
ATOM 822 C CA . CYS A 1 111 ? 2.908 -10.396 35.743 1.00 90.19 111 CYS A CA 1
ATOM 823 C C . CYS A 1 111 ? 2.862 -11.342 36.946 1.00 90.19 111 CYS A C 1
ATOM 825 O O . CYS A 1 111 ? 3.846 -11.527 37.665 1.00 90.19 111 CYS A O 1
ATOM 827 N N . LEU A 1 112 ? 1.705 -11.954 37.176 1.00 90.56 112 LEU A N 1
ATOM 828 C CA . LEU A 1 112 ? 1.414 -12.782 38.339 1.00 90.56 112 LEU A CA 1
ATOM 829 C C . LEU A 1 112 ? 1.975 -14.204 38.165 1.00 90.56 112 LEU A C 1
ATOM 831 O O . LEU A 1 112 ? 1.547 -14.952 37.287 1.00 90.56 112 LEU A O 1
ATOM 835 N N . ALA A 1 113 ? 2.936 -14.588 39.004 1.00 87.88 113 ALA A N 1
ATOM 836 C CA . ALA A 1 113 ? 3.587 -15.900 38.989 1.00 87.88 113 ALA A CA 1
ATOM 837 C C . ALA A 1 113 ? 2.948 -16.902 39.964 1.00 87.88 113 ALA A C 1
ATOM 839 O O . ALA A 1 113 ? 2.962 -18.106 39.698 1.00 87.88 113 ALA A O 1
ATOM 840 N N . ALA A 1 114 ? 2.391 -16.432 41.086 1.00 86.81 114 ALA A N 1
ATOM 841 C CA . ALA A 1 114 ? 1.764 -17.294 42.086 1.00 86.81 114 ALA A CA 1
ATOM 842 C C . ALA A 1 114 ? 0.701 -16.575 42.930 1.00 86.81 114 ALA A C 1
ATOM 844 O O . ALA A 1 114 ? 0.806 -15.378 43.194 1.00 86.81 114 ALA A O 1
ATOM 845 N N . VAL A 1 115 ? -0.285 -17.337 43.409 1.00 89.06 115 VAL A N 1
ATOM 846 C CA . VAL A 1 115 ? -1.280 -16.910 44.407 1.00 89.06 115 VAL A CA 1
ATOM 847 C C . VAL A 1 115 ? -1.408 -18.011 45.445 1.00 89.06 115 VAL A C 1
ATOM 849 O O . VAL A 1 115 ? -1.682 -19.149 45.080 1.00 89.06 115 VAL A O 1
ATOM 852 N N . ALA A 1 116 ? -1.259 -17.698 46.727 1.00 87.00 116 ALA A N 1
ATOM 853 C CA . ALA A 1 116 ? -1.528 -18.644 47.806 1.00 87.00 116 ALA A CA 1
ATOM 854 C C . ALA A 1 116 ? -2.474 -18.060 48.845 1.00 87.00 116 ALA A C 1
ATOM 856 O O . ALA A 1 116 ? -2.419 -16.867 49.128 1.00 87.00 116 ALA A O 1
ATOM 857 N N . ALA A 1 117 ? -3.320 -18.910 49.427 1.00 87.62 117 ALA A N 1
ATOM 858 C CA . ALA A 1 117 ? -4.219 -18.547 50.518 1.00 87.62 117 ALA A CA 1
ATOM 859 C C . ALA A 1 117 ? -4.144 -19.577 51.651 1.00 87.62 117 ALA A C 1
ATOM 861 O O . ALA A 1 117 ? -4.129 -20.781 51.394 1.00 87.62 117 ALA A O 1
ATOM 862 N N . ALA A 1 118 ? -4.119 -19.103 52.895 1.00 85.94 118 ALA A N 1
ATOM 863 C CA . ALA A 1 118 ? -4.083 -19.927 54.099 1.00 85.94 118 ALA A CA 1
ATOM 864 C C . ALA A 1 118 ? -5.059 -19.413 55.167 1.00 85.94 118 ALA A C 1
ATOM 866 O O . ALA A 1 118 ? -5.159 -18.209 55.394 1.00 85.94 118 ALA A O 1
ATOM 867 N N . GLY A 1 119 ? -5.754 -20.333 55.836 1.00 84.19 119 GLY A N 1
ATOM 868 C CA . GLY A 1 119 ? -6.706 -20.048 56.917 1.00 84.19 119 GLY A CA 1
ATOM 869 C C . GLY A 1 119 ? -7.432 -21.320 57.360 1.00 84.19 119 GLY A C 1
ATOM 870 O O . GLY A 1 119 ? -7.555 -22.252 56.570 1.00 84.19 119 GLY A O 1
ATOM 871 N N . GLU A 1 120 ? -7.890 -21.401 58.613 1.00 83.88 120 GLU A N 1
ATOM 872 C CA . GLU A 1 120 ? -8.605 -22.576 59.156 1.00 83.88 120 GLU A CA 1
ATOM 873 C C . GLU A 1 120 ? -7.871 -23.921 58.960 1.00 83.88 120 GLU A C 1
ATOM 875 O O . GLU A 1 120 ? -8.467 -24.955 58.637 1.00 83.88 120 GLU A O 1
ATOM 880 N N . GLY A 1 121 ? -6.542 -23.903 59.109 1.00 76.94 121 GLY A N 1
ATOM 881 C CA . GLY A 1 121 ? -5.686 -25.088 58.990 1.00 76.94 121 GLY A CA 1
ATOM 882 C C . GLY A 1 121 ? -5.522 -25.632 57.566 1.00 76.94 121 GLY A C 1
ATOM 883 O O . GLY A 1 121 ? -4.948 -26.707 57.404 1.00 76.94 121 GLY A O 1
ATOM 884 N N . VAL A 1 122 ? -6.005 -24.922 56.539 1.00 80.69 122 VAL A N 1
ATOM 885 C CA . VAL A 1 122 ? -5.785 -25.273 55.128 1.00 80.69 122 VAL A CA 1
ATOM 886 C C . VAL A 1 122 ? -4.895 -24.248 54.435 1.00 80.69 122 VAL A C 1
ATOM 888 O O . VAL A 1 122 ? -4.887 -23.070 54.797 1.00 80.69 122 VAL A O 1
ATOM 891 N N . GLN A 1 123 ? -4.143 -24.706 53.435 1.00 81.94 123 GLN A N 1
ATOM 892 C CA . GLN A 1 123 ? -3.275 -23.873 52.609 1.00 81.94 123 GLN A CA 1
ATOM 893 C C . GLN A 1 123 ? -3.361 -24.318 51.155 1.00 81.94 123 GLN A C 1
ATOM 895 O O . GLN A 1 123 ? -3.228 -25.504 50.861 1.00 81.94 123 GLN A O 1
ATOM 900 N N . TRP A 1 124 ? -3.541 -23.361 50.254 1.00 84.88 124 TRP A N 1
ATOM 901 C CA . TRP A 1 124 ? -3.698 -23.606 48.826 1.00 84.88 124 TRP A CA 1
ATOM 902 C C . TRP A 1 124 ? -2.771 -22.697 48.026 1.00 84.88 124 TRP A C 1
ATOM 904 O O . TRP A 1 124 ? -2.499 -21.576 48.459 1.00 84.88 124 TRP A O 1
ATOM 914 N N . ALA A 1 125 ? -2.309 -23.156 46.862 1.00 84.44 125 ALA A N 1
ATOM 915 C CA . ALA A 1 125 ? -1.417 -22.385 46.003 1.00 84.44 125 ALA A CA 1
ATOM 916 C C . ALA A 1 125 ? -1.692 -22.633 44.516 1.00 84.44 125 ALA A C 1
ATOM 918 O O . ALA A 1 125 ? -1.826 -23.769 44.079 1.00 84.44 125 ALA A O 1
ATOM 919 N N . TRP A 1 126 ? -1.710 -21.561 43.736 1.00 89.19 126 TRP A N 1
ATOM 920 C CA . TRP A 1 126 ? -1.843 -21.538 42.285 1.00 89.19 126 TRP A CA 1
ATOM 921 C C . TRP A 1 126 ? -0.586 -20.924 41.654 1.00 89.19 126 TRP A C 1
ATOM 923 O O . TRP A 1 126 ? 0.036 -20.044 42.255 1.00 89.19 126 TRP A O 1
ATOM 933 N N . THR A 1 127 ? -0.218 -21.361 40.445 1.00 86.50 127 THR A N 1
ATOM 934 C CA . THR A 1 127 ? 0.960 -20.863 39.714 1.00 86.50 127 THR A CA 1
ATOM 935 C C . THR A 1 127 ? 0.617 -20.417 38.296 1.00 86.50 127 THR A C 1
ATOM 937 O O . THR A 1 127 ? -0.288 -20.954 37.655 1.00 86.50 127 THR A O 1
ATOM 940 N N . GLY A 1 128 ? 1.395 -19.476 37.760 1.00 87.44 128 GLY A N 1
ATOM 941 C CA . GLY A 1 128 ? 1.209 -18.966 36.403 1.00 87.44 128 GLY A CA 1
ATOM 942 C C . GLY A 1 128 ? 1.445 -20.008 35.305 1.00 87.44 128 GLY A C 1
ATOM 943 O O . GLY A 1 128 ? 0.875 -19.871 34.227 1.00 87.44 128 GLY A O 1
ATOM 944 N N . ASP A 1 129 ? 2.160 -21.109 35.573 1.00 85.44 129 ASP A N 1
ATOM 945 C CA . ASP A 1 129 ? 2.232 -22.251 34.645 1.00 85.44 129 ASP A CA 1
ATOM 946 C C . ASP A 1 129 ? 0.848 -22.866 34.379 1.00 85.44 129 ASP A C 1
ATOM 948 O O . ASP A 1 129 ? 0.561 -23.291 33.259 1.00 85.44 129 ASP A O 1
ATOM 952 N N . ILE A 1 130 ? -0.044 -22.868 35.374 1.00 87.06 130 ILE A N 1
ATOM 953 C CA . ILE A 1 130 ? -1.431 -23.324 35.214 1.00 87.06 130 ILE A CA 1
ATOM 954 C C . ILE A 1 130 ? -2.211 -22.337 34.336 1.00 87.06 130 ILE A C 1
ATOM 956 O O . ILE A 1 130 ? -2.975 -22.744 33.461 1.00 87.06 130 ILE A O 1
ATOM 960 N N . GLY A 1 131 ? -1.986 -21.035 34.516 1.00 89.19 131 GLY A N 1
ATOM 961 C CA . GLY A 1 131 ? -2.557 -20.009 33.643 1.00 89.19 131 GLY A CA 1
ATOM 962 C C . GLY A 1 131 ? -2.083 -20.147 32.192 1.00 89.19 131 GLY A C 1
ATOM 963 O O . GLY A 1 131 ? -2.910 -20.171 31.280 1.00 89.19 131 GLY A O 1
ATOM 964 N N . TYR A 1 132 ? -0.777 -20.338 31.985 1.00 88.62 132 TYR A N 1
ATOM 965 C CA . TYR A 1 132 ? -0.171 -20.632 30.682 1.00 88.62 132 TYR A CA 1
ATOM 966 C C . TYR A 1 132 ? -0.793 -21.874 30.027 1.00 88.62 132 TYR A C 1
ATOM 968 O O . TYR A 1 132 ? -1.231 -21.820 28.881 1.00 88.62 132 TYR A O 1
ATOM 976 N N . THR A 1 133 ? -0.928 -22.968 30.783 1.00 85.62 133 THR A N 1
ATOM 977 C CA . THR A 1 133 ? -1.589 -24.215 30.348 1.00 85.62 133 THR A CA 1
ATOM 978 C C . THR A 1 133 ? -2.998 -23.965 29.812 1.00 85.62 133 THR A C 1
ATOM 980 O O . THR A 1 133 ? -3.419 -24.517 28.788 1.00 85.62 133 THR A O 1
ATOM 983 N N . CYS A 1 134 ? -3.740 -23.114 30.517 1.00 86.81 134 CYS A N 1
ATOM 984 C CA . CYS A 1 134 ? -5.090 -22.738 30.146 1.00 86.81 134 CYS A CA 1
ATOM 985 C C . CYS A 1 134 ? -5.139 -21.608 29.105 1.00 86.81 134 CYS A C 1
ATOM 987 O O . CYS A 1 134 ? -6.225 -21.167 28.751 1.00 86.81 134 CYS A O 1
ATOM 989 N N . GLY A 1 135 ? -4.010 -21.184 28.535 1.00 85.81 135 GLY A N 1
ATOM 990 C CA . GLY A 1 135 ? -3.963 -20.238 27.420 1.00 85.81 135 GLY A CA 1
ATOM 991 C C . GLY A 1 135 ? -4.108 -18.771 27.820 1.00 85.81 135 GLY A C 1
ATOM 992 O O . GLY A 1 135 ? -4.568 -17.973 27.006 1.00 85.81 135 GLY A O 1
ATOM 993 N N . ALA A 1 136 ? -3.753 -18.410 29.054 1.00 89.56 136 ALA A N 1
ATOM 994 C CA . ALA A 1 136 ? -3.627 -17.011 29.454 1.00 89.56 136 ALA A CA 1
ATOM 995 C C . ALA A 1 136 ? -2.383 -16.363 28.822 1.00 89.56 136 ALA A C 1
ATOM 997 O O . ALA A 1 136 ? -1.404 -17.047 28.511 1.00 89.56 136 ALA A O 1
ATOM 998 N N . GLN A 1 137 ? -2.410 -15.038 28.655 1.00 90.88 137 GLN A N 1
ATOM 999 C CA . GLN A 1 137 ? -1.234 -14.282 28.231 1.00 90.88 137 GLN A CA 1
ATOM 1000 C C . GLN A 1 137 ? -0.124 -14.377 29.270 1.00 90.88 137 GLN A C 1
ATOM 1002 O O . GLN A 1 137 ? -0.370 -14.162 30.457 1.00 90.88 137 GLN A O 1
ATOM 1007 N N . TRP A 1 138 ? 1.089 -14.689 28.823 1.00 91.75 138 TRP A N 1
ATOM 1008 C CA . TRP A 1 138 ? 2.168 -15.099 29.717 1.00 91.75 138 TRP A CA 1
ATOM 1009 C C . TRP A 1 138 ? 3.540 -14.564 29.305 1.00 91.75 138 TRP A C 1
ATOM 1011 O O . TRP A 1 138 ? 3.763 -14.169 28.157 1.00 91.75 138 TRP A O 1
ATOM 1021 N N . TYR A 1 139 ? 4.473 -14.596 30.260 1.00 91.62 139 TYR A N 1
ATOM 1022 C CA . TYR A 1 139 ? 5.884 -14.281 30.049 1.00 91.62 139 TYR A CA 1
ATOM 1023 C C . TYR A 1 139 ? 6.799 -15.127 30.966 1.00 91.62 139 TYR A C 1
ATOM 1025 O O . TYR A 1 139 ? 6.355 -15.582 32.030 1.00 91.62 139 TYR A O 1
ATOM 1033 N N . PRO A 1 140 ? 8.074 -15.379 30.599 1.00 89.12 140 PRO A N 1
ATOM 1034 C CA . PRO A 1 140 ? 9.019 -16.089 31.449 1.00 89.12 140 PRO A CA 1
ATOM 1035 C C . PRO A 1 140 ? 9.376 -15.219 32.653 1.00 89.12 140 PRO A C 1
ATOM 1037 O O . PRO A 1 140 ? 9.726 -14.050 32.495 1.00 89.12 140 PRO A O 1
ATOM 1040 N N . SER A 1 141 ? 9.336 -15.780 33.857 1.00 84.94 141 SER A N 1
ATOM 1041 C CA . SER A 1 141 ? 9.634 -15.052 35.093 1.00 84.94 141 SER A CA 1
ATOM 1042 C C . SER A 1 141 ? 10.847 -15.663 35.794 1.00 84.94 141 SER A C 1
ATOM 1044 O O . SER A 1 141 ? 11.076 -16.858 35.680 1.00 84.94 141 SER A O 1
ATOM 1046 N N . GLN A 1 142 ? 11.637 -14.891 36.547 1.00 78.19 142 GLN A N 1
ATOM 1047 C CA . GLN A 1 142 ? 12.736 -15.468 37.352 1.00 78.19 142 GLN A CA 1
ATOM 1048 C C . GLN A 1 142 ? 12.275 -15.961 38.726 1.00 78.19 142 GLN A C 1
ATOM 1050 O O . GLN A 1 142 ? 13.092 -16.209 39.612 1.00 78.19 142 GLN A O 1
ATOM 1055 N N . TYR A 1 143 ? 10.963 -16.089 38.920 1.00 75.75 143 TYR A N 1
ATOM 1056 C CA . TYR A 1 143 ? 10.398 -16.569 40.162 1.00 75.75 143 TYR A CA 1
ATOM 1057 C C . TYR A 1 143 ? 10.587 -18.088 40.279 1.00 75.75 143 TYR A C 1
ATOM 1059 O O . TYR A 1 143 ? 10.067 -18.856 39.472 1.00 75.75 143 TYR A O 1
ATOM 1067 N N . THR A 1 144 ? 11.335 -18.520 41.294 1.00 71.38 144 THR A N 1
ATOM 1068 C CA . THR A 1 144 ? 11.582 -19.931 41.639 1.00 71.38 144 THR A CA 1
ATOM 1069 C C . THR A 1 144 ? 11.100 -20.196 43.063 1.00 71.38 144 THR A C 1
ATOM 1071 O O . THR A 1 144 ? 11.310 -19.350 43.935 1.00 71.38 144 THR A O 1
ATOM 1074 N N . MET A 1 145 ? 10.519 -21.366 43.336 1.00 64.81 145 MET A N 1
ATOM 1075 C CA . MET A 1 145 ? 9.971 -21.691 44.663 1.00 64.81 145 MET A CA 1
ATOM 1076 C C . MET A 1 145 ? 10.789 -22.750 45.410 1.00 64.81 145 MET A C 1
ATOM 1078 O O . MET A 1 145 ? 11.070 -23.817 44.879 1.00 64.81 145 MET A O 1
ATOM 1082 N N . GLY A 1 146 ? 11.109 -22.502 46.684 1.00 60.69 146 GLY A N 1
ATOM 1083 C CA . GLY A 1 146 ? 11.765 -23.482 47.563 1.00 60.69 146 GLY A CA 1
ATOM 1084 C C . GLY A 1 146 ? 13.061 -24.078 46.984 1.00 60.69 146 GLY A C 1
ATOM 1085 O O . GLY A 1 146 ? 13.873 -23.365 46.405 1.00 60.69 146 GLY A O 1
ATOM 1086 N N . ASN A 1 147 ? 13.237 -25.400 47.117 1.00 53.03 147 ASN A N 1
ATOM 1087 C CA . ASN A 1 147 ? 14.363 -26.159 46.537 1.00 53.03 147 ASN A CA 1
ATOM 1088 C C . ASN A 1 147 ? 14.181 -26.469 45.037 1.00 53.03 147 ASN A C 1
ATOM 1090 O O . ASN A 1 147 ? 14.938 -27.251 44.456 1.00 53.03 147 ASN A O 1
ATOM 1094 N N . TYR A 1 148 ? 13.135 -25.924 44.413 1.00 59.50 148 TYR A N 1
ATOM 1095 C CA . TYR A 1 148 ? 12.804 -26.187 43.027 1.00 59.50 148 TYR A CA 1
ATOM 1096 C C . TYR A 1 148 ? 13.518 -25.182 42.114 1.00 59.50 148 TYR A C 1
ATOM 1098 O O . TYR A 1 148 ? 13.127 -24.026 41.985 1.00 59.50 148 TYR A O 1
ATOM 1106 N N . ASN A 1 149 ? 14.579 -25.647 41.455 1.00 64.38 149 ASN A N 1
ATOM 1107 C CA . ASN A 1 149 ? 15.451 -24.831 40.603 1.00 64.38 149 ASN A CA 1
ATOM 1108 C C . ASN A 1 149 ? 14.898 -24.576 39.184 1.00 64.38 149 ASN A C 1
ATOM 1110 O O . ASN A 1 149 ? 15.690 -24.347 38.265 1.00 64.38 149 ASN A O 1
ATOM 1114 N N . GLN A 1 150 ? 13.578 -24.636 38.959 1.00 71.56 150 GLN A N 1
ATOM 1115 C CA . GLN A 1 150 ? 13.007 -24.174 37.688 1.00 71.56 150 GLN A CA 1
ATOM 1116 C C . GLN A 1 150 ? 12.141 -22.926 37.880 1.00 71.56 150 GLN A C 1
ATOM 1118 O O . GLN A 1 150 ? 11.363 -22.864 38.836 1.00 71.56 150 GLN A O 1
ATOM 1123 N N . PRO A 1 151 ? 12.273 -21.943 36.974 1.00 78.88 151 PRO A N 1
ATOM 1124 C CA . PRO A 1 151 ? 11.432 -20.761 36.977 1.00 78.88 151 PRO A CA 1
ATOM 1125 C C . PRO A 1 151 ? 9.990 -21.093 36.609 1.00 78.88 151 PRO A C 1
ATOM 1127 O O . PRO A 1 151 ? 9.732 -21.952 35.765 1.00 78.88 151 PRO A O 1
ATOM 1130 N N . ILE A 1 152 ? 9.072 -20.367 37.230 1.00 81.56 152 ILE A N 1
ATOM 1131 C CA . ILE A 1 152 ? 7.633 -20.450 36.995 1.00 81.56 152 ILE A CA 1
ATOM 1132 C C . ILE A 1 152 ? 7.241 -19.358 36.006 1.00 81.56 152 ILE A C 1
ATOM 1134 O O . ILE A 1 152 ? 7.724 -18.228 36.098 1.00 81.56 152 ILE A O 1
ATOM 1138 N N . ARG A 1 153 ? 6.360 -19.661 35.050 1.00 88.25 153 ARG A N 1
ATOM 1139 C CA . ARG A 1 153 ? 5.808 -18.633 34.151 1.00 88.25 153 ARG A CA 1
ATOM 1140 C C . ARG A 1 153 ? 4.887 -17.688 34.915 1.00 88.25 153 ARG A C 1
ATOM 1142 O O . ARG A 1 153 ? 4.206 -18.105 35.846 1.00 88.25 153 ARG A O 1
ATOM 1149 N N . CYS A 1 154 ? 4.829 -16.431 34.498 1.00 90.31 154 CYS A N 1
ATOM 1150 C CA . CYS A 1 154 ? 3.850 -15.480 35.014 1.00 90.31 154 CYS A CA 1
ATOM 1151 C C . CYS A 1 154 ? 2.794 -15.164 33.955 1.00 90.31 154 CYS A C 1
ATOM 1153 O O . CYS A 1 154 ? 3.051 -15.313 32.759 1.00 90.31 154 CYS A O 1
ATOM 1155 N N . VAL A 1 155 ? 1.607 -14.757 34.400 1.00 92.81 155 VAL A N 1
ATOM 1156 C CA . VAL A 1 155 ? 0.500 -14.345 33.531 1.00 92.81 155 VAL A CA 1
ATOM 1157 C C . VAL A 1 155 ? 0.152 -12.886 33.754 1.00 92.81 155 VAL A C 1
ATOM 1159 O O . VAL A 1 155 ? 0.211 -12.392 34.879 1.00 92.81 155 VAL A O 1
ATOM 1162 N N . TRP A 1 156 ? -0.215 -12.201 32.682 1.00 92.19 156 TRP A N 1
ATOM 1163 C CA . TRP A 1 156 ? -0.449 -10.766 32.715 1.00 92.19 156 TRP A CA 1
ATOM 1164 C C . TRP A 1 156 ? -1.855 -10.410 33.190 1.00 92.19 156 TRP A C 1
ATOM 1166 O O . TRP A 1 156 ? -2.833 -10.987 32.708 1.00 92.19 156 TRP A O 1
ATOM 1176 N N . LEU A 1 157 ? -1.939 -9.428 34.090 1.00 91.44 157 LEU A N 1
ATOM 1177 C CA . LEU A 1 157 ? -3.173 -8.757 34.490 1.00 91.44 157 LEU A CA 1
ATOM 1178 C C . LEU A 1 157 ? -2.998 -7.239 34.377 1.00 91.44 157 LEU A C 1
ATOM 1180 O O . LEU A 1 157 ? -2.006 -6.710 34.870 1.00 91.44 157 LEU A O 1
ATOM 1184 N N . ASP A 1 158 ? -3.960 -6.538 33.786 1.00 88.25 158 ASP A N 1
ATOM 1185 C CA . ASP A 1 158 ? -3.930 -5.086 33.615 1.00 88.25 158 ASP A CA 1
ATOM 1186 C C . ASP A 1 158 ? -5.341 -4.480 33.528 1.00 88.25 158 ASP A C 1
ATOM 1188 O O . ASP A 1 158 ? -6.247 -5.065 32.937 1.00 88.25 158 ASP A O 1
ATOM 1192 N N . ALA A 1 159 ? -5.543 -3.309 34.137 1.00 86.88 159 ALA A N 1
ATOM 1193 C CA . ALA A 1 159 ? -6.868 -2.706 34.271 1.00 86.88 159 ALA A CA 1
ATOM 1194 C C . ALA A 1 159 ? -7.337 -1.918 33.042 1.00 86.88 159 ALA A C 1
ATOM 1196 O O . ALA A 1 159 ? -8.551 -1.765 32.872 1.00 86.88 159 ALA A O 1
ATOM 1197 N N . ASN A 1 160 ? -6.417 -1.369 32.239 1.00 79.69 160 ASN A N 1
ATOM 1198 C CA . ASN A 1 160 ? -6.756 -0.453 31.145 1.00 79.69 160 ASN A CA 1
ATOM 1199 C C . ASN A 1 160 ? -6.540 -1.040 29.741 1.00 79.69 160 ASN A C 1
ATOM 1201 O O . ASN A 1 160 ? -7.035 -0.454 28.776 1.00 79.69 160 ASN A O 1
ATOM 1205 N N . HIS A 1 161 ? -5.860 -2.186 29.632 1.00 80.62 161 HIS A N 1
ATOM 1206 C CA . HIS A 1 161 ? -5.631 -2.928 28.392 1.00 80.62 161 HIS A CA 1
ATOM 1207 C C . HIS A 1 161 ? -4.838 -2.151 27.329 1.00 80.62 161 HIS A C 1
ATOM 1209 O O . HIS A 1 161 ? -4.829 -2.543 26.156 1.00 80.62 161 HIS A O 1
ATOM 1215 N N . ASP A 1 162 ? -4.183 -1.042 27.692 1.00 72.00 162 ASP A N 1
ATOM 1216 C CA . ASP A 1 162 ? -3.556 -0.116 26.735 1.00 72.00 162 ASP A CA 1
ATOM 1217 C C . ASP A 1 162 ? -2.365 -0.732 25.984 1.00 72.00 162 ASP A C 1
ATOM 1219 O O . ASP A 1 162 ? -2.007 -0.315 24.879 1.00 72.00 162 ASP A O 1
ATOM 1223 N N . ASN A 1 163 ? -1.808 -1.780 26.568 1.00 71.69 163 ASN A N 1
ATOM 1224 C CA . ASN A 1 163 ? -0.639 -2.514 26.129 1.00 71.69 163 ASN A CA 1
ATOM 1225 C C . ASN A 1 163 ? -1.008 -3.869 25.482 1.00 71.69 163 ASN A C 1
ATOM 1227 O O . ASN A 1 163 ? -0.137 -4.620 25.047 1.00 71.69 163 ASN A O 1
ATOM 1231 N N . GLY A 1 164 ? -2.306 -4.173 25.356 1.00 75.88 164 GLY A N 1
ATOM 1232 C CA . GLY A 1 164 ? -2.808 -5.411 24.758 1.00 75.88 164 GLY A CA 1
ATOM 1233 C C . GLY A 1 164 ? -2.921 -6.598 25.721 1.00 75.88 164 GLY A C 1
ATOM 1234 O O . GLY A 1 164 ? -3.232 -7.706 25.269 1.00 75.88 164 GLY A O 1
ATOM 1235 N N . ILE A 1 165 ? -2.701 -6.394 27.025 1.00 84.25 165 ILE A N 1
ATOM 1236 C CA . ILE A 1 165 ? -3.052 -7.366 28.065 1.00 84.25 165 ILE A CA 1
ATOM 1237 C C . ILE A 1 165 ? -4.580 -7.467 28.162 1.00 84.25 165 ILE A C 1
ATOM 1239 O O . ILE A 1 165 ? -5.284 -6.473 28.308 1.00 84.25 165 ILE A O 1
ATOM 1243 N N . ILE A 1 166 ? -5.105 -8.686 28.073 1.00 86.44 166 ILE A N 1
ATOM 1244 C CA . ILE A 1 166 ? -6.540 -8.972 27.993 1.00 86.44 166 ILE A CA 1
ATOM 1245 C C . ILE A 1 166 ? -7.165 -9.013 29.383 1.00 86.44 166 ILE A C 1
ATOM 1247 O O . ILE A 1 166 ? -8.245 -8.478 29.572 1.00 86.44 166 ILE A O 1
ATOM 1251 N N . ALA A 1 167 ? -6.539 -9.693 30.344 1.00 90.31 167 ALA A N 1
ATOM 1252 C CA . ALA A 1 167 ? -7.161 -9.942 31.640 1.00 90.31 167 ALA A CA 1
ATOM 1253 C C . ALA A 1 167 ? -7.008 -8.741 32.574 1.00 90.31 167 ALA A C 1
ATOM 1255 O O . ALA A 1 167 ? -5.893 -8.324 32.847 1.00 90.31 167 ALA A O 1
ATOM 1256 N N . LYS A 1 168 ? -8.108 -8.274 33.156 1.00 91.31 168 LYS A N 1
ATOM 1257 C CA . LYS A 1 168 ? -8.129 -7.329 34.278 1.00 91.31 168 LYS A CA 1
ATOM 1258 C C . LYS A 1 168 ? -8.136 -8.008 35.639 1.00 91.31 168 LYS A C 1
ATOM 1260 O O . LYS A 1 168 ? -7.669 -7.443 36.626 1.00 91.31 168 LYS A O 1
ATOM 1265 N N . GLY A 1 169 ? -8.660 -9.226 35.716 1.00 93.38 169 GLY A N 1
ATOM 1266 C CA . GLY A 1 169 ? -8.697 -9.974 36.966 1.00 93.38 169 GLY A CA 1
ATOM 1267 C C . GLY A 1 169 ? -8.656 -11.481 36.781 1.00 93.38 169 GLY A C 1
ATOM 1268 O O . GLY A 1 169 ? -8.860 -12.006 35.689 1.00 93.38 169 GLY A O 1
ATOM 1269 N N . LEU A 1 170 ? -8.403 -12.175 37.881 1.00 95.88 170 LEU A N 1
ATOM 1270 C CA . LEU A 1 170 ? -8.293 -13.617 37.988 1.00 95.88 170 LEU A CA 1
ATOM 1271 C C . LEU A 1 170 ? -9.165 -14.106 39.144 1.00 95.88 170 LEU A C 1
ATOM 1273 O O . LEU A 1 170 ? -8.961 -13.715 40.290 1.00 95.88 170 LEU A O 1
ATOM 1277 N N . SER A 1 171 ? -10.099 -15.000 38.840 1.00 94.94 171 SER A N 1
ATOM 1278 C CA . SER A 1 171 ? -10.883 -15.728 39.841 1.00 94.94 171 SER A CA 1
ATOM 1279 C C . SER A 1 171 ? -10.427 -17.177 39.902 1.00 94.94 171 SER A C 1
ATOM 1281 O O . SER A 1 171 ? -10.270 -17.803 38.855 1.00 94.94 171 SER A O 1
ATOM 1283 N N . LEU A 1 172 ? -10.246 -17.713 41.108 1.00 94.69 172 LEU A N 1
ATOM 1284 C CA . LEU A 1 172 ? -9.749 -19.063 41.370 1.00 94.69 172 LEU A CA 1
ATOM 1285 C C . LEU A 1 172 ? -10.614 -19.763 42.416 1.00 94.69 172 LEU A C 1
ATOM 1287 O O . LEU A 1 172 ? -10.826 -19.218 43.495 1.00 94.69 172 LEU A O 1
ATOM 1291 N N . HIS A 1 173 ? -11.005 -21.005 42.154 1.00 93.50 173 HIS A N 1
ATOM 1292 C CA . HIS A 1 173 ? -11.361 -21.972 43.185 1.00 93.50 173 HIS A CA 1
ATOM 1293 C C . HIS A 1 173 ? -10.070 -22.617 43.690 1.00 93.50 173 HIS A C 1
ATOM 1295 O O . HIS A 1 173 ? -9.609 -23.637 43.182 1.00 93.50 173 HIS A O 1
ATOM 1301 N N . ILE A 1 174 ? -9.415 -21.953 44.641 1.00 87.94 174 ILE A N 1
ATOM 1302 C CA . ILE A 1 174 ? -8.004 -22.198 44.944 1.00 87.94 174 ILE A CA 1
ATOM 1303 C C . ILE A 1 174 ? -7.740 -23.609 45.505 1.00 87.94 174 ILE A C 1
ATOM 1305 O O . ILE A 1 174 ? -6.648 -24.152 45.344 1.00 87.94 174 ILE A O 1
ATOM 1309 N N . ARG A 1 175 ? -8.761 -24.246 46.093 1.00 87.31 175 ARG A N 1
ATOM 1310 C CA . ARG A 1 175 ? -8.704 -25.638 46.559 1.00 87.31 175 ARG A CA 1
ATOM 1311 C C . ARG A 1 175 ? -8.430 -26.637 45.435 1.00 87.31 175 ARG A C 1
ATOM 1313 O O . ARG A 1 175 ? -7.819 -27.672 45.690 1.00 87.31 175 ARG A O 1
ATOM 1320 N N . ASP A 1 176 ? -8.821 -26.326 44.199 1.00 85.62 176 ASP A N 1
ATOM 1321 C CA . ASP A 1 176 ? -8.531 -27.185 43.047 1.00 85.62 176 ASP A CA 1
ATOM 1322 C C . ASP A 1 176 ? -7.031 -27.260 42.703 1.00 85.62 176 ASP A C 1
ATOM 1324 O O . ASP A 1 176 ? -6.629 -27.970 41.784 1.00 85.62 176 ASP A O 1
ATOM 1328 N N . PHE A 1 177 ? -6.187 -26.544 43.446 1.00 82.75 177 PHE A N 1
ATOM 1329 C CA . PHE A 1 177 ? -4.736 -26.556 43.310 1.00 82.75 177 PHE A CA 1
ATOM 1330 C C . PHE A 1 177 ? -4.046 -27.120 44.567 1.00 82.75 177 PHE A C 1
ATOM 1332 O O . PHE A 1 177 ? -2.890 -26.812 44.840 1.00 82.75 177 PHE A O 1
ATOM 1339 N N . SER A 1 178 ? -4.745 -27.973 45.333 1.00 73.31 178 SER A N 1
ATOM 1340 C CA . SER A 1 178 ? -4.265 -28.616 46.572 1.00 73.31 178 SER A CA 1
ATOM 1341 C C . SER A 1 178 ? -3.064 -29.552 46.405 1.00 73.31 178 SER A C 1
ATOM 1343 O O . SER A 1 178 ? -2.395 -29.877 47.383 1.00 73.31 178 SER A O 1
ATOM 1345 N N . GLY A 1 179 ? -2.802 -30.023 45.183 1.00 70.31 179 GLY A N 1
ATOM 1346 C CA . GLY A 1 179 ? -1.754 -31.005 44.901 1.00 70.31 179 GLY A CA 1
ATOM 1347 C C . GLY A 1 179 ? -2.102 -32.448 45.269 1.00 70.31 179 GLY A C 1
ATOM 1348 O O . GLY A 1 179 ? -1.226 -33.309 45.231 1.00 70.31 179 GLY A O 1
ATOM 1349 N N . GLU A 1 180 ? -3.361 -32.743 45.599 1.00 77.00 180 GLU A N 1
ATOM 1350 C CA . GLU A 1 180 ? -3.810 -34.106 45.894 1.00 77.00 180 GLU A CA 1
ATOM 1351 C C . GLU A 1 180 ? -3.718 -35.013 44.651 1.00 77.00 180 GLU A C 1
ATOM 1353 O O . GLU A 1 180 ? -4.097 -34.634 43.537 1.00 77.00 180 GLU A O 1
ATOM 1358 N N . ALA A 1 181 ? -3.228 -36.243 44.837 1.00 74.56 181 ALA A N 1
ATOM 1359 C CA . ALA A 1 181 ? -2.913 -37.163 43.740 1.00 74.56 181 ALA A CA 1
ATOM 1360 C C . ALA A 1 181 ? -4.122 -37.483 42.842 1.00 74.56 181 ALA A C 1
ATOM 1362 O O . ALA A 1 181 ? -3.984 -37.519 41.615 1.00 74.56 181 ALA A O 1
ATOM 1363 N N . GLY A 1 182 ? -5.309 -37.659 43.435 1.00 78.75 182 GLY A N 1
ATOM 1364 C CA . GLY A 1 182 ? -6.536 -37.945 42.695 1.00 78.75 182 GLY A CA 1
ATOM 1365 C C . GLY A 1 182 ? -6.966 -36.781 41.800 1.00 78.75 182 GLY A C 1
ATOM 1366 O O . GLY A 1 182 ? -7.362 -36.987 40.652 1.00 78.75 182 GLY A O 1
ATOM 1367 N N . MET A 1 183 ? -6.817 -35.550 42.289 1.00 81.06 183 MET A N 1
ATOM 1368 C CA . MET A 1 183 ? -7.136 -34.338 41.536 1.00 81.06 183 MET A CA 1
ATOM 1369 C C . MET A 1 183 ? -6.146 -34.099 40.397 1.00 81.06 183 MET A C 1
ATOM 1371 O O . MET A 1 183 ? -6.552 -33.854 39.260 1.00 81.06 183 MET A O 1
ATOM 1375 N N . LEU A 1 184 ? -4.847 -34.255 40.678 1.00 78.25 184 LEU A N 1
ATOM 1376 C CA . LEU A 1 184 ? -3.803 -34.171 39.662 1.00 78.25 184 LEU A CA 1
ATOM 1377 C C . LEU A 1 184 ? -4.084 -35.157 38.526 1.00 78.25 184 LEU A C 1
ATOM 1379 O O . LEU A 1 184 ? -4.066 -34.747 37.369 1.00 78.25 184 LEU A O 1
ATOM 1383 N N . SER A 1 185 ? -4.398 -36.420 38.848 1.00 78.38 185 SER A N 1
ATOM 1384 C CA . SER A 1 185 ? -4.743 -37.452 37.860 1.00 78.38 185 SER A CA 1
ATOM 1385 C C . SER A 1 185 ? -5.930 -37.043 36.986 1.00 78.38 185 SER A C 1
ATOM 1387 O O . SER A 1 185 ? -5.854 -37.149 35.763 1.00 78.38 185 SER A O 1
ATOM 1389 N N . GLN A 1 186 ? -6.999 -36.508 37.587 1.00 82.88 186 GLN A N 1
ATOM 1390 C CA . GLN A 1 186 ? -8.175 -36.061 36.839 1.00 82.88 186 GLN A CA 1
ATOM 1391 C C . GLN A 1 186 ? -7.860 -34.923 35.860 1.00 82.88 186 GLN A C 1
ATOM 1393 O O . GLN A 1 186 ? -8.414 -34.911 34.761 1.00 82.88 186 GLN A O 1
ATOM 1398 N N . TYR A 1 187 ? -6.981 -33.987 36.212 1.00 84.25 187 TYR A N 1
ATOM 1399 C CA . TYR A 1 187 ? -6.594 -32.913 35.292 1.00 84.25 187 TYR A CA 1
ATOM 1400 C C . TYR A 1 187 ? -5.563 -33.354 34.247 1.00 84.25 187 TYR A C 1
ATOM 1402 O O . TYR A 1 187 ? -5.549 -32.778 33.163 1.00 84.25 187 TYR A O 1
ATOM 1410 N N . LYS A 1 188 ? -4.764 -34.406 34.506 1.00 80.06 188 LYS A N 1
ATOM 1411 C CA . LYS A 1 188 ? -3.920 -35.025 33.460 1.00 80.06 188 LYS A CA 1
ATOM 1412 C C . LYS A 1 188 ? -4.751 -35.649 32.347 1.00 80.06 188 LYS A C 1
ATOM 1414 O O . LYS A 1 188 ? -4.348 -35.607 31.191 1.00 80.06 188 LYS A O 1
ATOM 1419 N N . GLU A 1 189 ? -5.861 -36.284 32.715 1.00 84.50 189 GLU A N 1
ATOM 1420 C CA . GLU A 1 189 ? -6.746 -36.955 31.762 1.00 84.50 189 GLU A CA 1
ATOM 1421 C C . GLU A 1 189 ? -7.473 -35.967 30.846 1.00 84.50 189 GLU A C 1
ATOM 1423 O O . GLU A 1 189 ? -7.573 -36.205 29.645 1.00 84.50 189 GLU A O 1
ATOM 1428 N N . ASP A 1 190 ? -8.002 -34.877 31.406 1.00 84.88 190 ASP A N 1
ATOM 1429 C CA . ASP A 1 190 ? -8.690 -33.830 30.648 1.00 84.88 190 ASP A CA 1
ATOM 1430 C C . ASP A 1 190 ? -8.450 -32.463 31.298 1.00 84.88 190 ASP A C 1
ATOM 1432 O O . ASP A 1 190 ? -9.136 -32.069 32.245 1.00 84.88 190 ASP A O 1
ATOM 1436 N N . GLU A 1 191 ? -7.496 -31.715 30.739 1.00 84.19 191 GLU A N 1
ATOM 1437 C CA . GLU A 1 191 ? -7.186 -30.326 31.112 1.00 84.19 191 GLU A CA 1
ATOM 1438 C C . GLU A 1 191 ? -8.418 -29.408 31.024 1.00 84.19 191 GLU A C 1
ATOM 1440 O O . GLU A 1 191 ? -8.523 -28.417 31.749 1.00 84.19 191 GLU A O 1
ATOM 1445 N N . GLY A 1 192 ? -9.385 -29.737 30.158 1.00 83.12 192 GLY A N 1
ATOM 1446 C CA . GLY A 1 192 ? -10.633 -28.994 30.016 1.00 83.12 192 GLY A CA 1
ATOM 1447 C C . GLY A 1 192 ? -11.465 -28.982 31.298 1.00 83.12 192 GLY A C 1
ATOM 1448 O O . GLY A 1 192 ? -12.173 -28.010 31.545 1.00 83.12 192 GLY A O 1
ATOM 1449 N N . ARG A 1 193 ? -11.338 -29.992 32.170 1.00 86.31 193 ARG A N 1
A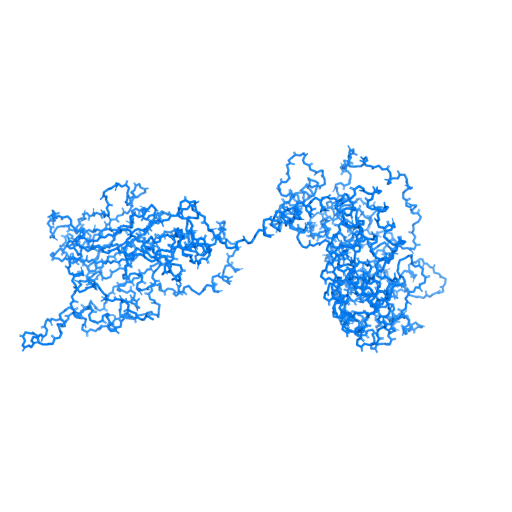TOM 1450 C CA . ARG A 1 193 ? -12.016 -30.009 33.482 1.00 86.31 193 ARG A CA 1
ATOM 1451 C C . ARG A 1 193 ? -11.629 -28.807 34.344 1.00 86.31 193 ARG A C 1
ATOM 1453 O O . ARG A 1 193 ? -12.465 -28.325 35.106 1.00 86.31 193 ARG A O 1
ATOM 1460 N N . LEU A 1 194 ? -10.392 -28.330 34.188 1.00 85.69 194 LEU A N 1
ATOM 1461 C CA . LEU A 1 194 ? -9.852 -27.167 34.877 1.00 85.69 194 LEU A CA 1
ATOM 1462 C C . LEU A 1 194 ? -10.058 -25.875 34.071 1.00 85.69 194 LEU A C 1
ATOM 1464 O O . LEU A 1 194 ? -10.636 -24.921 34.581 1.00 85.69 194 LEU A O 1
ATOM 1468 N N . CYS A 1 195 ? -9.610 -25.846 32.813 1.00 87.19 195 CYS A N 1
ATOM 1469 C CA . CYS A 1 195 ? -9.547 -24.611 32.022 1.00 87.19 195 CYS A CA 1
ATOM 1470 C C . CYS A 1 195 ? -10.923 -24.135 31.508 1.00 87.19 195 CYS A C 1
ATOM 1472 O O . CYS A 1 195 ? -11.198 -22.942 31.397 1.00 87.19 195 CYS A O 1
ATOM 1474 N N . GLN A 1 196 ? -11.829 -25.057 31.187 1.00 88.94 196 GLN A N 1
ATOM 1475 C CA . GLN A 1 196 ? -13.113 -24.745 30.545 1.00 88.94 196 GLN A CA 1
ATOM 1476 C C . GLN A 1 196 ? -14.259 -24.579 31.557 1.00 88.94 196 GLN A C 1
ATOM 1478 O O . GLN A 1 196 ? -15.394 -24.979 31.295 1.00 88.94 196 GLN A O 1
ATOM 1483 N N . ASN A 1 197 ? -13.954 -24.026 32.731 1.00 89.62 197 ASN A N 1
ATOM 1484 C CA . ASN A 1 197 ? -14.888 -23.915 33.845 1.00 89.62 197 ASN A CA 1
ATOM 1485 C C . ASN A 1 197 ? -14.765 -22.554 34.533 1.00 89.62 197 ASN A C 1
ATOM 1487 O O . ASN A 1 197 ? -13.743 -22.257 35.161 1.00 89.62 197 ASN A O 1
ATOM 1491 N N . SER A 1 198 ? -15.819 -21.745 34.446 1.00 88.94 198 SER A N 1
ATOM 1492 C CA . SER A 1 198 ? -15.768 -20.360 34.910 1.00 88.94 198 SER A CA 1
ATOM 1493 C C . SER A 1 198 ? -15.720 -20.219 36.436 1.00 88.94 198 SER A C 1
ATOM 1495 O O . SER A 1 198 ? -15.239 -19.200 36.935 1.00 88.94 198 SER A O 1
ATOM 1497 N N . ALA A 1 199 ? -16.155 -21.245 37.177 1.00 90.19 199 ALA A N 1
ATOM 1498 C CA . ALA A 1 199 ? -16.083 -21.284 38.637 1.00 90.19 199 ALA A CA 1
ATOM 1499 C C . ALA A 1 199 ? -14.712 -21.740 39.167 1.00 90.19 199 ALA A C 1
ATOM 1501 O O . ALA A 1 199 ? -14.343 -21.366 40.276 1.00 90.19 199 ALA A O 1
ATOM 1502 N N . ARG A 1 200 ? -13.938 -22.523 38.397 1.00 90.56 200 ARG A N 1
ATOM 1503 C CA . ARG A 1 200 ? -12.608 -23.004 38.831 1.00 90.56 200 ARG A CA 1
ATOM 1504 C C . ARG A 1 200 ? -11.502 -21.996 38.598 1.00 90.56 200 ARG A C 1
ATOM 1506 O O . ARG A 1 200 ? -10.704 -21.739 39.491 1.00 90.56 200 ARG A O 1
ATOM 1513 N N . MET A 1 201 ? -11.418 -21.474 37.380 1.00 91.12 201 MET A N 1
ATOM 1514 C CA . MET A 1 201 ? -10.411 -20.489 37.020 1.00 91.12 201 MET A CA 1
ATOM 1515 C C . MET A 1 201 ? -10.918 -19.632 35.874 1.00 91.12 201 MET A C 1
ATOM 1517 O O . MET A 1 201 ? -11.258 -20.157 34.817 1.00 91.12 201 MET A O 1
ATOM 1521 N N . THR A 1 202 ? -10.915 -18.315 36.042 1.00 91.38 202 THR A N 1
ATOM 1522 C CA . THR A 1 202 ? -11.294 -17.386 34.974 1.00 91.38 202 THR A CA 1
ATOM 1523 C C . THR A 1 202 ? -10.368 -16.193 34.941 1.00 91.38 202 THR A C 1
ATOM 1525 O O . THR A 1 202 ? -10.228 -15.489 35.938 1.00 91.38 202 THR A O 1
ATOM 1528 N N . PHE A 1 203 ? -9.796 -15.949 33.764 1.00 93.00 203 PHE A N 1
ATOM 1529 C CA . PHE A 1 203 ? -9.153 -14.688 33.431 1.00 93.00 203 PHE A CA 1
ATOM 1530 C C . PHE A 1 203 ? -10.223 -13.756 32.878 1.00 93.00 203 PHE A C 1
ATOM 1532 O O . PHE A 1 203 ? -10.740 -13.971 31.784 1.00 93.00 203 PHE A O 1
ATOM 1539 N N . HIS A 1 204 ? -10.610 -12.771 33.676 1.00 91.31 204 HIS A N 1
ATOM 1540 C CA . HIS A 1 204 ? -11.677 -11.835 33.362 1.00 91.31 204 HIS A CA 1
ATOM 1541 C C . HIS A 1 204 ? -11.134 -10.701 32.500 1.00 91.31 204 HIS A C 1
ATOM 1543 O O . HIS A 1 204 ? -10.283 -9.962 32.999 1.00 91.31 204 HIS A O 1
ATOM 1549 N N . PRO A 1 205 ? -11.626 -10.519 31.259 1.00 87.50 205 PRO A N 1
ATOM 1550 C CA . PRO A 1 205 ? -11.272 -9.356 30.462 1.00 87.50 205 PRO A CA 1
ATOM 1551 C C . PRO A 1 205 ? -11.721 -8.067 31.144 1.00 87.50 205 PRO A C 1
ATOM 1553 O O . PRO A 1 205 ? -10.932 -7.156 31.318 1.00 87.50 205 PRO A O 1
ATOM 1556 N N . ASP A 1 206 ? -12.952 -8.046 31.658 1.00 83.69 206 ASP A N 1
ATOM 1557 C CA . ASP A 1 206 ? -13.441 -6.962 32.501 1.00 83.69 206 ASP A CA 1
ATOM 1558 C C . ASP A 1 206 ? -14.149 -7.517 33.741 1.00 83.69 206 ASP A C 1
ATOM 1560 O O . ASP A 1 206 ? -14.901 -8.494 33.679 1.00 83.69 206 ASP A O 1
ATOM 1564 N N . ILE A 1 207 ? -13.853 -6.911 34.886 1.00 88.31 207 ILE A N 1
ATOM 1565 C CA . ILE A 1 207 ? -14.421 -7.232 36.195 1.00 88.31 207 ILE A CA 1
ATOM 1566 C C . ILE A 1 207 ? -14.216 -6.035 37.129 1.00 88.31 207 ILE A C 1
ATOM 1568 O O . ILE A 1 207 ? -13.172 -5.380 37.106 1.00 88.31 207 ILE A O 1
ATOM 1572 N N . LEU A 1 208 ? -15.213 -5.729 37.964 1.00 88.38 208 LEU A N 1
ATOM 1573 C CA . LEU A 1 208 ? -15.067 -4.705 39.002 1.00 88.38 208 LEU A CA 1
ATOM 1574 C C . LEU A 1 208 ? -14.381 -5.310 40.239 1.00 88.38 208 LEU A C 1
ATOM 1576 O O . LEU A 1 208 ? -14.712 -6.444 40.587 1.00 88.38 208 LEU A O 1
ATOM 1580 N N . PRO A 1 209 ? -13.516 -4.571 40.957 1.00 85.50 209 PRO A N 1
ATOM 1581 C CA . PRO A 1 209 ? -12.799 -5.076 42.133 1.00 85.50 209 PRO A CA 1
ATOM 1582 C C . PRO A 1 209 ? -13.666 -5.782 43.184 1.00 85.50 209 PRO A C 1
ATOM 1584 O O . PRO A 1 209 ? -13.303 -6.846 43.667 1.00 85.50 209 PRO A O 1
ATOM 1587 N N . ASP A 1 210 ? -14.841 -5.230 43.496 1.00 85.19 210 ASP A N 1
ATOM 1588 C CA . ASP A 1 210 ? -15.746 -5.772 44.519 1.00 85.19 210 ASP A CA 1
ATOM 1589 C C . ASP A 1 210 ? -16.684 -6.889 43.986 1.00 85.19 210 ASP A C 1
ATOM 1591 O O . ASP A 1 210 ? -17.589 -7.329 44.706 1.00 85.19 210 ASP A O 1
ATOM 1595 N N . SER A 1 211 ? -16.495 -7.353 42.742 1.00 88.38 211 SER A N 1
ATOM 1596 C CA . SER A 1 211 ? -17.329 -8.391 42.113 1.00 88.38 211 SER A CA 1
ATOM 1597 C C . SER A 1 211 ? -17.152 -9.759 42.770 1.00 88.38 211 SER A C 1
ATOM 1599 O O . SER A 1 211 ? -16.095 -10.096 43.302 1.00 88.38 211 SER A O 1
ATOM 1601 N N . PHE A 1 212 ? -18.194 -10.584 42.687 1.00 90.06 212 PHE A N 1
ATOM 1602 C CA . PHE A 1 212 ? -18.156 -11.965 43.155 1.00 90.06 212 PHE A CA 1
ATOM 1603 C C . PHE A 1 212 ? -17.767 -12.904 42.002 1.00 90.06 212 PHE A C 1
ATOM 1605 O O . PHE A 1 212 ? -18.337 -12.772 40.914 1.00 90.06 212 PHE A O 1
ATOM 1612 N N . PRO A 1 213 ? -16.832 -13.851 42.212 1.00 90.00 213 PRO A N 1
ATOM 1613 C CA . PRO A 1 213 ? -16.554 -14.888 41.229 1.00 90.00 213 PRO A CA 1
ATOM 1614 C C . PRO A 1 213 ? -17.747 -15.845 41.095 1.00 90.00 213 PRO A C 1
ATOM 1616 O O . PRO A 1 213 ? -18.679 -15.839 41.901 1.00 90.00 213 PRO A O 1
ATOM 1619 N N . THR A 1 214 ? -17.724 -16.690 40.066 1.00 90.88 214 THR A N 1
ATOM 1620 C CA . THR A 1 214 ? -18.737 -17.746 39.926 1.00 90.88 214 THR A CA 1
ATOM 1621 C C . THR A 1 214 ? -18.454 -18.851 40.941 1.00 90.88 214 THR A C 1
ATOM 1623 O O . THR A 1 214 ? -17.333 -19.345 41.015 1.00 90.88 214 THR A O 1
ATOM 1626 N N . PHE A 1 215 ? -19.466 -19.253 41.709 1.00 92.25 215 PHE A N 1
ATOM 1627 C CA . PHE A 1 215 ? -19.343 -20.301 42.723 1.00 92.25 215 PHE A CA 1
ATOM 1628 C C . PHE A 1 215 ? -20.058 -21.581 42.295 1.00 92.25 215 PHE A C 1
ATOM 1630 O O . PHE A 1 215 ? -21.110 -21.542 41.652 1.00 92.25 215 PHE A O 1
ATOM 1637 N N . PHE A 1 216 ? -19.540 -22.728 42.727 1.00 92.06 216 PHE A N 1
ATOM 1638 C CA . PHE A 1 216 ? -20.265 -23.990 42.630 1.00 92.06 216 PHE A CA 1
ATOM 1639 C C . PHE A 1 216 ? -21.452 -24.020 43.598 1.00 92.06 216 PHE A C 1
ATOM 1641 O O . PHE A 1 216 ? -21.286 -23.901 44.811 1.00 92.06 216 PHE A O 1
ATOM 1648 N N . ASN A 1 217 ? -22.653 -24.247 43.063 1.00 87.81 217 ASN A N 1
ATOM 1649 C CA . ASN A 1 217 ? -23.859 -24.478 43.853 1.00 87.81 217 ASN A CA 1
ATOM 1650 C C . ASN A 1 217 ? -24.598 -25.741 43.352 1.00 87.81 217 ASN A C 1
ATOM 1652 O O . ASN A 1 217 ? -25.132 -25.718 42.241 1.00 87.81 217 ASN A O 1
ATOM 1656 N N . PRO A 1 218 ? -24.642 -26.845 44.126 1.00 89.75 218 PRO A N 1
ATOM 1657 C CA . PRO A 1 218 ? -24.022 -27.018 45.443 1.00 89.75 218 PRO A CA 1
ATOM 1658 C C . PRO A 1 218 ? -22.479 -27.058 45.372 1.00 89.75 218 PRO A C 1
ATOM 1660 O O . PRO A 1 218 ? -21.939 -27.344 44.296 1.00 89.75 218 PRO A O 1
ATOM 1663 N N . PRO A 1 219 ? -21.775 -26.827 46.502 1.00 90.44 219 PRO A N 1
ATOM 1664 C CA . PRO A 1 219 ? -20.316 -26.914 46.567 1.00 90.44 219 PRO A CA 1
ATOM 1665 C C . PRO A 1 219 ? -19.783 -28.271 46.094 1.00 90.44 219 PRO A C 1
ATOM 1667 O O . PRO A 1 219 ? -20.463 -29.298 46.217 1.00 90.44 219 PRO A O 1
ATOM 1670 N N . LEU A 1 220 ? -18.555 -28.278 45.569 1.00 89.56 220 LEU A N 1
ATOM 1671 C CA . LEU A 1 220 ? -17.921 -29.490 45.055 1.00 89.56 220 LEU A CA 1
ATOM 1672 C C . LEU A 1 220 ? -17.716 -30.535 46.153 1.00 89.56 220 LEU A C 1
ATOM 1674 O O . LEU A 1 220 ? -17.387 -30.229 47.301 1.00 89.56 220 LEU A O 1
ATOM 1678 N N . LYS A 1 221 ? -17.893 -31.799 45.766 1.00 89.31 221 LYS A N 1
ATOM 1679 C CA . LYS A 1 221 ? -17.624 -32.956 46.615 1.00 89.31 221 LYS A CA 1
ATOM 1680 C C . LYS A 1 221 ? -16.382 -33.685 46.133 1.00 89.31 221 LYS A C 1
ATOM 1682 O O . LYS A 1 221 ? -16.194 -33.887 44.930 1.00 89.31 221 LYS A O 1
ATOM 1687 N N . TYR A 1 222 ? -15.575 -34.095 47.098 1.00 86.81 222 TYR A N 1
ATOM 1688 C CA . TYR A 1 222 ? -14.285 -34.730 46.888 1.00 86.81 222 TYR A CA 1
ATOM 1689 C C . TYR A 1 222 ? -14.309 -36.136 47.480 1.00 86.81 222 TYR A C 1
ATOM 1691 O O . TYR A 1 222 ? -14.834 -36.343 48.578 1.00 86.81 222 TYR A O 1
ATOM 1699 N N . MET A 1 223 ? -13.741 -37.089 46.749 1.00 83.38 223 MET A N 1
ATOM 1700 C CA . MET A 1 223 ? -13.621 -38.476 47.167 1.00 83.38 223 MET A CA 1
ATOM 1701 C C . MET A 1 223 ? -12.750 -38.562 48.423 1.00 83.38 223 MET A C 1
ATOM 1703 O O . MET A 1 223 ? -11.652 -38.000 48.486 1.00 83.38 223 MET A O 1
ATOM 1707 N N . ARG A 1 224 ? -13.249 -39.286 49.428 1.00 72.75 224 ARG A N 1
ATOM 1708 C CA . ARG A 1 224 ? -12.426 -39.754 50.552 1.00 72.75 224 ARG A CA 1
ATOM 1709 C C . ARG A 1 224 ? -11.520 -40.878 50.045 1.00 72.75 224 ARG A C 1
ATOM 1711 O O . ARG A 1 224 ? -11.919 -41.580 49.123 1.00 72.75 224 ARG A O 1
ATOM 1718 N N . GLU A 1 225 ? -10.329 -41.030 50.626 1.00 64.25 225 GLU A N 1
ATOM 1719 C CA . GLU A 1 225 ? -9.380 -42.111 50.303 1.00 64.25 225 GLU A CA 1
ATOM 1720 C C . GLU A 1 225 ? -10.098 -43.450 50.074 1.00 64.25 225 GLU A C 1
ATOM 1722 O O . GLU A 1 225 ? -10.743 -43.961 50.987 1.00 64.25 225 GLU A O 1
ATOM 1727 N N . THR A 1 226 ? -10.012 -44.019 48.865 1.00 57.91 226 THR A N 1
ATOM 1728 C CA . THR A 1 226 ? -10.709 -45.284 48.562 1.00 57.91 226 THR A CA 1
ATOM 1729 C C . THR A 1 226 ? -9.837 -46.531 48.676 1.00 57.91 226 THR A C 1
ATOM 1731 O O . THR A 1 226 ? -10.360 -47.621 48.478 1.00 57.91 226 THR A O 1
ATOM 1734 N N . ASN A 1 227 ? -8.542 -46.423 48.996 1.00 57.16 227 ASN A N 1
ATOM 1735 C CA . ASN A 1 227 ? -7.628 -47.572 48.948 1.00 57.16 227 ASN A CA 1
ATOM 1736 C C . ASN A 1 227 ? -6.834 -47.755 50.250 1.00 57.16 227 ASN A C 1
ATOM 1738 O O . ASN A 1 227 ? -5.608 -47.806 50.224 1.00 57.16 227 ASN A O 1
ATOM 1742 N N . ALA A 1 228 ? -7.523 -47.894 51.386 1.00 53.19 228 ALA A N 1
ATOM 1743 C CA . ALA A 1 228 ? -6.885 -48.485 52.567 1.00 53.19 228 ALA A CA 1
ATOM 1744 C C . ALA A 1 228 ? -6.520 -49.972 52.330 1.00 53.19 228 ALA A C 1
ATOM 1746 O O . ALA A 1 228 ? -5.584 -50.477 52.942 1.00 53.19 228 ALA A O 1
ATOM 1747 N N . ASP A 1 229 ? -7.211 -50.640 51.394 1.00 53.22 229 ASP A N 1
ATOM 1748 C CA . ASP A 1 229 ? -7.169 -52.100 51.220 1.00 53.22 229 ASP A CA 1
ATOM 1749 C C . ASP A 1 229 ? -6.339 -52.596 50.008 1.00 53.22 229 ASP A C 1
ATOM 1751 O O . ASP A 1 229 ? -6.140 -53.801 49.863 1.00 53.22 229 ASP A O 1
ATOM 1755 N N . ASP A 1 230 ? -5.839 -51.711 49.129 1.00 59.25 230 ASP A N 1
ATOM 1756 C CA . ASP A 1 230 ? -5.026 -52.090 47.951 1.00 59.25 230 ASP A CA 1
ATOM 1757 C C . ASP A 1 230 ? -3.986 -51.004 47.583 1.00 59.25 230 ASP A C 1
ATOM 1759 O O . ASP A 1 230 ? -4.296 -50.068 46.836 1.00 59.25 230 ASP A O 1
ATOM 1763 N N . PRO A 1 231 ? -2.736 -51.119 48.073 1.00 60.62 231 PRO A N 1
ATOM 1764 C CA . PRO A 1 231 ? -1.678 -50.131 47.847 1.00 60.62 231 PRO A CA 1
ATOM 1765 C C . PRO A 1 231 ? -1.141 -50.101 46.405 1.00 60.62 231 PRO A C 1
ATOM 1767 O O . PRO A 1 231 ? -0.289 -49.269 46.095 1.00 60.62 231 PRO A O 1
ATOM 1770 N N . THR A 1 232 ? -1.609 -50.981 45.509 1.00 60.19 232 THR A N 1
ATOM 1771 C CA . THR A 1 232 ? -1.178 -51.001 44.099 1.00 60.19 232 THR A CA 1
ATOM 1772 C C . THR A 1 232 ? -2.002 -50.082 43.193 1.00 60.19 232 THR A C 1
ATOM 1774 O O . THR A 1 232 ? -1.585 -49.787 42.071 1.00 60.19 232 THR A O 1
ATOM 1777 N N . LYS A 1 233 ? -3.153 -49.587 43.668 1.00 61.41 233 LYS A N 1
ATOM 1778 C CA . LYS A 1 233 ? -4.033 -48.692 42.905 1.00 61.41 233 LYS A CA 1
ATOM 1779 C C . LYS A 1 233 ? -3.722 -47.213 43.175 1.00 61.41 233 LYS A C 1
ATOM 1781 O O . LYS A 1 233 ? -3.512 -46.846 44.332 1.00 61.41 233 LYS A O 1
ATOM 1786 N N . PRO A 1 234 ? -3.764 -46.336 42.148 1.00 62.31 234 PRO A N 1
ATOM 1787 C CA . PRO A 1 234 ? -3.554 -44.901 42.327 1.00 62.31 234 PRO A CA 1
ATOM 1788 C C . PRO A 1 234 ? -4.528 -44.326 43.357 1.00 62.31 234 PRO A C 1
ATOM 1790 O O . PRO A 1 234 ? -5.722 -44.634 43.320 1.00 62.31 234 PRO A O 1
ATOM 1793 N N . SER A 1 235 ? -4.029 -43.487 44.267 1.00 67.44 235 SER A N 1
ATOM 1794 C CA . SER A 1 235 ? -4.884 -42.805 45.237 1.00 67.44 235 SER A CA 1
ATOM 1795 C C . SER A 1 235 ? -5.889 -41.904 44.517 1.00 67.44 235 SER A C 1
ATOM 1797 O O . SER A 1 235 ? -5.518 -41.042 43.721 1.00 67.44 235 SER A O 1
ATOM 1799 N N . THR A 1 236 ? -7.169 -42.100 44.819 1.00 71.44 236 THR A N 1
ATOM 1800 C CA . THR A 1 236 ? -8.282 -41.235 44.400 1.00 71.44 236 THR A CA 1
ATOM 1801 C C . THR A 1 236 ? -8.543 -40.118 45.410 1.00 71.44 236 THR A C 1
ATOM 1803 O O . THR A 1 236 ? -9.468 -39.329 45.223 1.00 71.44 236 THR A O 1
ATOM 1806 N N . ALA A 1 237 ? -7.748 -40.035 46.485 1.00 75.44 237 ALA A N 1
ATOM 1807 C CA . ALA A 1 237 ? -7.904 -39.020 47.515 1.00 75.44 237 ALA A CA 1
ATOM 1808 C C . ALA A 1 237 ? -7.869 -37.624 46.891 1.00 75.44 237 ALA A C 1
ATOM 1810 O O . ALA A 1 237 ? -6.977 -37.312 46.092 1.00 75.44 237 ALA A O 1
ATOM 1811 N N . GLY A 1 238 ? -8.873 -36.812 47.220 1.00 77.44 238 GLY A N 1
ATOM 1812 C CA . GLY A 1 238 ? -8.987 -35.459 46.684 1.00 77.44 238 GLY A CA 1
ATOM 1813 C C . GLY A 1 238 ? -9.529 -35.370 45.257 1.00 77.44 238 GLY A C 1
ATOM 1814 O O . GLY A 1 238 ? -9.719 -34.272 44.746 1.00 77.44 238 GLY A O 1
ATOM 1815 N N . ALA A 1 239 ? -9.823 -36.491 44.589 1.00 83.75 239 ALA A N 1
ATOM 1816 C CA . ALA A 1 239 ? -10.487 -36.472 43.288 1.00 83.75 239 ALA A CA 1
ATOM 1817 C C . ALA A 1 239 ? -11.918 -35.927 43.411 1.00 83.75 239 ALA A C 1
ATOM 1819 O O . ALA A 1 239 ? -12.605 -36.148 44.407 1.00 83.75 239 ALA A O 1
ATOM 1820 N N . LEU A 1 240 ? -12.409 -35.249 42.380 1.00 87.12 240 LEU A N 1
ATOM 1821 C CA . LEU A 1 240 ? -13.789 -34.770 42.331 1.00 87.12 240 LEU A CA 1
ATOM 1822 C C . LEU A 1 240 ? -14.740 -35.948 42.108 1.00 87.12 240 LEU A C 1
ATOM 1824 O O . LEU A 1 240 ? -14.532 -36.734 41.183 1.00 87.12 240 LEU A O 1
ATOM 1828 N N . GLU A 1 241 ? -15.830 -36.025 42.880 1.00 88.44 241 GLU A N 1
ATOM 1829 C CA . GLU A 1 241 ? -16.895 -37.020 42.650 1.00 88.44 241 GLU A CA 1
ATOM 1830 C C . GLU A 1 241 ? -17.552 -36.835 41.271 1.00 88.44 241 GLU A C 1
ATOM 1832 O O . GLU A 1 241 ? -17.954 -37.798 40.621 1.00 88.44 241 GLU A O 1
ATOM 1837 N N . LYS A 1 242 ? -17.653 -35.581 40.812 1.00 88.62 242 LYS A N 1
ATOM 1838 C CA . LYS A 1 242 ? -18.202 -35.195 39.506 1.00 88.62 242 LYS A CA 1
ATOM 1839 C C . LYS A 1 242 ? -17.191 -34.316 38.757 1.00 88.62 242 LYS A C 1
ATOM 1841 O O . LYS A 1 242 ? -17.340 -33.094 38.750 1.00 88.62 242 LYS A O 1
ATOM 1846 N N . PRO A 1 243 ? -16.168 -34.902 38.109 1.00 83.62 243 PRO A N 1
ATOM 1847 C CA . PRO A 1 243 ? -15.050 -34.144 37.535 1.00 83.62 243 PRO A CA 1
ATOM 1848 C C . PRO A 1 243 ? -15.463 -33.158 36.434 1.00 83.62 243 PRO A C 1
ATOM 1850 O O . PRO A 1 243 ? -14.849 -32.108 36.284 1.00 83.62 243 PRO A O 1
ATOM 1853 N N . ASN A 1 244 ? -16.544 -33.454 35.707 1.00 85.31 244 ASN A N 1
ATOM 1854 C CA . ASN A 1 244 ? -17.055 -32.598 34.633 1.00 85.31 244 ASN A CA 1
ATOM 1855 C C . ASN A 1 244 ? -18.079 -31.545 35.116 1.00 85.31 244 ASN A C 1
ATOM 1857 O O . ASN A 1 244 ? -18.664 -30.844 34.290 1.00 85.31 244 ASN A O 1
ATOM 1861 N N . GLN A 1 245 ? -18.342 -31.432 36.427 1.00 84.88 245 GLN A N 1
ATOM 1862 C CA . GLN A 1 245 ? -19.283 -30.441 36.960 1.00 84.88 245 GLN A CA 1
ATOM 1863 C C . GLN A 1 245 ? -18.790 -29.014 36.672 1.00 84.88 245 GLN A C 1
ATOM 1865 O O . GLN A 1 245 ? -17.669 -28.657 37.029 1.00 84.88 245 GLN A O 1
ATOM 1870 N N . GLY A 1 246 ? -19.652 -28.199 36.057 1.00 74.19 246 GLY A N 1
ATOM 1871 C CA . GLY A 1 246 ? -19.405 -26.781 35.768 1.00 74.19 246 GLY A CA 1
ATOM 1872 C C . GLY A 1 246 ? -18.536 -26.492 34.544 1.00 74.19 246 GLY A C 1
ATOM 1873 O O . GLY A 1 246 ? -18.150 -25.346 34.359 1.00 74.19 246 GLY A O 1
ATOM 1874 N N . ARG A 1 247 ? -18.216 -27.487 33.701 1.00 84.38 247 ARG A N 1
ATOM 1875 C CA . ARG A 1 247 ? -17.627 -27.201 32.384 1.00 84.38 247 ARG A CA 1
ATOM 1876 C C . ARG A 1 247 ? -18.651 -26.413 31.563 1.00 84.38 247 ARG A C 1
ATOM 1878 O O . ARG A 1 247 ? -19.677 -26.970 31.178 1.00 84.38 247 ARG A O 1
ATOM 1885 N N . ASP A 1 248 ? -18.390 -25.129 31.354 1.00 85.06 248 ASP A N 1
ATOM 1886 C CA . ASP A 1 248 ? -19.391 -24.155 30.903 1.00 85.06 248 ASP A CA 1
ATOM 1887 C C . ASP A 1 248 ? -18.955 -23.330 29.687 1.00 85.06 248 ASP A C 1
ATOM 1889 O O . ASP A 1 248 ? -19.776 -22.628 29.097 1.00 85.06 248 ASP A O 1
ATOM 1893 N N . ARG A 1 249 ? -17.696 -23.457 29.253 1.00 80.50 249 ARG A N 1
ATOM 1894 C CA . ARG A 1 249 ? -17.166 -22.721 28.099 1.00 80.50 249 ARG A CA 1
ATOM 1895 C C . ARG A 1 249 ? -16.274 -23.575 27.207 1.00 80.50 249 ARG A C 1
ATOM 1897 O O . ARG A 1 249 ? -15.676 -24.551 27.640 1.00 80.50 249 ARG A O 1
ATOM 1904 N N . GLN A 1 250 ? -16.174 -23.208 25.931 1.00 76.56 250 GLN A N 1
ATOM 1905 C CA . GLN A 1 250 ? -15.303 -23.902 24.967 1.00 76.56 250 GLN A CA 1
ATOM 1906 C C . GLN A 1 250 ? -13.855 -23.389 25.007 1.00 76.56 250 GLN A C 1
ATOM 1908 O O . GLN A 1 250 ? -12.934 -24.055 24.535 1.00 76.56 250 GLN A O 1
ATOM 1913 N N . THR A 1 251 ? -13.639 -22.219 25.597 1.00 76.56 251 THR A N 1
ATOM 1914 C CA . THR A 1 251 ? -12.355 -21.517 25.648 1.00 76.56 251 THR A CA 1
ATOM 1915 C C . THR A 1 251 ? -11.600 -21.849 26.933 1.00 76.56 251 THR A C 1
ATOM 1917 O O . THR A 1 251 ? -12.199 -22.164 27.962 1.00 76.56 251 THR A O 1
ATOM 1920 N N . ARG A 1 252 ? -10.262 -21.831 26.877 1.00 77.25 252 ARG A N 1
ATOM 1921 C CA . ARG A 1 252 ? -9.429 -22.302 27.995 1.00 77.25 252 ARG A CA 1
ATOM 1922 C C . ARG A 1 252 ? -9.144 -21.227 29.068 1.00 77.25 252 ARG A C 1
ATOM 19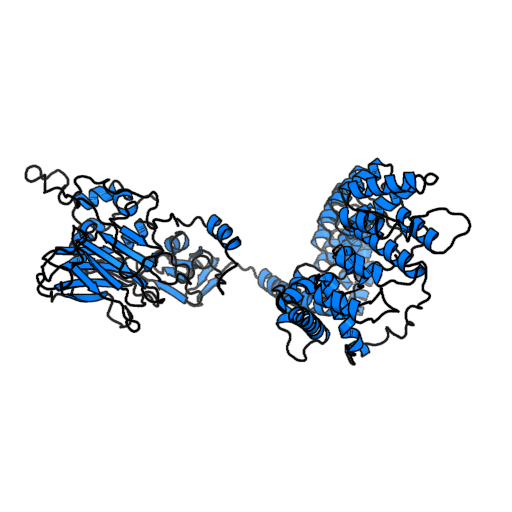24 O O . ARG A 1 252 ? -9.168 -21.572 30.240 1.00 77.25 252 ARG A O 1
ATOM 1931 N N . ALA A 1 253 ? -8.925 -19.953 28.724 1.00 81.62 253 ALA A N 1
ATOM 1932 C CA . ALA A 1 253 ? -8.613 -18.899 29.714 1.00 81.62 253 ALA A CA 1
ATOM 1933 C C . ALA A 1 253 ? -9.691 -17.814 29.801 1.00 81.62 253 ALA A C 1
ATOM 1935 O O . ALA A 1 253 ? -10.158 -17.490 30.895 1.00 81.62 253 ALA A O 1
ATOM 1936 N N . TYR A 1 254 ? -10.082 -17.275 28.645 1.00 85.88 254 TYR A N 1
ATOM 1937 C CA . TYR A 1 254 ? -10.955 -16.109 28.545 1.00 85.88 254 TYR A CA 1
ATOM 1938 C C . TYR A 1 254 ? -12.395 -16.520 28.203 1.00 85.88 254 TYR A C 1
ATOM 1940 O O . TYR A 1 254 ? -12.605 -17.236 27.217 1.00 85.88 254 TYR A O 1
ATOM 1948 N N . PRO A 1 255 ? -13.403 -16.105 28.990 1.00 79.12 255 PRO A N 1
ATOM 1949 C CA . PRO A 1 255 ? -14.789 -16.556 28.844 1.00 79.12 255 PRO A CA 1
ATOM 1950 C C . PRO A 1 255 ? -15.498 -16.010 27.596 1.00 79.12 255 PRO A C 1
ATOM 1952 O O . PRO A 1 255 ? -16.449 -16.622 27.123 1.00 79.12 255 PRO A O 1
ATOM 1955 N N . ASP A 1 256 ? -15.031 -14.894 27.039 1.00 71.94 256 ASP A N 1
ATOM 1956 C CA . ASP A 1 256 ? -15.596 -14.230 25.855 1.00 71.94 256 ASP A CA 1
ATOM 1957 C C . ASP A 1 256 ? -15.102 -14.814 24.517 1.00 71.94 256 ASP A C 1
ATOM 1959 O O . ASP A 1 256 ? -15.524 -14.376 23.446 1.00 71.94 256 ASP A O 1
ATOM 1963 N N . GLY A 1 257 ? -14.208 -15.805 24.557 1.00 62.78 257 GLY A N 1
ATOM 1964 C CA . GLY A 1 257 ? -13.604 -16.362 23.353 1.00 62.78 257 GLY A CA 1
ATOM 1965 C C . GLY A 1 257 ? -12.602 -15.441 22.678 1.00 62.78 257 GLY A C 1
ATOM 1966 O O . GLY A 1 257 ? -12.399 -15.540 21.471 1.00 62.78 257 GLY A O 1
ATOM 1967 N N . THR A 1 258 ? -11.919 -14.590 23.444 1.00 62.81 258 THR A N 1
ATOM 1968 C CA . THR A 1 258 ? -10.636 -14.006 23.031 1.00 62.81 258 THR A CA 1
ATOM 1969 C C . THR A 1 258 ? -9.524 -15.071 22.998 1.00 62.81 258 THR A C 1
ATOM 1971 O O . THR A 1 258 ? -8.474 -14.954 23.619 1.00 62.81 258 THR A O 1
ATOM 1974 N N . ASP A 1 259 ? -9.721 -16.144 22.230 1.00 50.56 259 ASP A N 1
ATOM 1975 C CA . ASP A 1 259 ? -8.644 -17.007 21.761 1.00 50.56 259 ASP A CA 1
ATOM 1976 C C . ASP A 1 259 ? -8.069 -16.382 20.481 1.00 50.56 259 ASP A C 1
ATOM 1978 O O . ASP A 1 259 ? -8.613 -16.517 19.389 1.00 50.56 259 ASP A O 1
ATOM 1982 N N . MET A 1 260 ? -6.997 -15.592 20.618 1.00 49.44 260 MET A N 1
ATOM 1983 C CA . MET A 1 260 ? -6.466 -14.718 19.561 1.00 49.44 260 MET A CA 1
ATOM 1984 C C . MET A 1 260 ? -6.425 -15.360 18.159 1.00 49.44 260 MET A C 1
ATOM 1986 O O . MET A 1 260 ? -5.461 -16.013 17.752 1.00 49.44 260 MET A O 1
ATOM 1990 N N . ASN A 1 261 ? -7.449 -15.082 17.351 1.00 43.09 261 ASN A N 1
ATOM 1991 C CA . ASN A 1 261 ? -7.394 -15.270 15.914 1.00 43.09 261 ASN A CA 1
ATOM 1992 C C . ASN A 1 261 ? -6.866 -13.951 15.345 1.00 43.09 261 ASN A C 1
ATOM 1994 O O . ASN A 1 261 ? -7.617 -12.993 15.166 1.00 43.09 261 ASN A O 1
ATOM 1998 N N . SER A 1 262 ? -5.558 -13.872 15.093 1.00 43.31 262 SER A N 1
ATOM 1999 C CA . SER A 1 262 ? -4.858 -12.660 14.622 1.00 43.31 262 SER A CA 1
ATOM 2000 C C . SER A 1 262 ? -5.502 -12.010 13.383 1.00 43.31 262 SER A C 1
ATOM 2002 O O . SER A 1 262 ? -5.402 -10.800 13.178 1.00 43.31 262 SER A O 1
ATOM 2004 N N . ARG A 1 263 ? -6.251 -12.784 12.582 1.00 37.72 263 ARG A N 1
ATOM 2005 C CA . ARG A 1 263 ? -7.071 -12.284 11.463 1.00 37.72 263 ARG A CA 1
ATOM 2006 C C . ARG A 1 263 ? -8.339 -11.530 11.891 1.00 37.72 263 ARG A C 1
ATOM 2008 O O . ARG A 1 263 ? -8.765 -10.646 11.154 1.00 37.72 263 ARG A O 1
ATOM 2015 N N . LYS A 1 264 ? -8.948 -11.853 13.038 1.00 38.19 264 LYS A N 1
ATOM 2016 C CA . LYS A 1 264 ? -10.131 -11.154 13.577 1.00 38.19 264 LYS A CA 1
ATOM 2017 C C . LYS A 1 264 ? -9.763 -9.805 14.199 1.00 38.19 264 LYS A C 1
ATOM 2019 O O . LYS A 1 264 ? -10.464 -8.843 13.914 1.00 38.19 264 LYS A O 1
ATOM 2024 N N . LEU A 1 265 ? -8.633 -9.693 14.908 1.00 41.59 265 LEU A N 1
ATOM 2025 C CA . LEU A 1 265 ? -8.125 -8.411 15.438 1.00 41.59 265 LEU A CA 1
ATOM 2026 C C . LEU A 1 265 ? -7.878 -7.385 14.324 1.00 41.59 265 LEU A C 1
ATOM 2028 O O . LEU A 1 265 ? -8.325 -6.244 14.408 1.00 41.59 265 LEU A O 1
ATOM 2032 N N . ARG A 1 266 ? -7.281 -7.826 13.211 1.00 41.66 266 ARG A N 1
ATOM 2033 C CA . ARG A 1 266 ? -7.043 -6.979 12.032 1.00 41.66 266 ARG A CA 1
ATOM 2034 C C . ARG A 1 266 ? -8.339 -6.527 11.335 1.00 41.66 266 ARG A C 1
ATOM 2036 O O . ARG A 1 266 ? -8.332 -5.520 10.638 1.00 41.66 266 ARG A O 1
ATOM 2043 N N . ARG A 1 267 ? -9.445 -7.263 11.519 1.00 36.72 267 ARG A N 1
ATOM 2044 C CA . ARG A 1 267 ? -10.767 -6.975 10.930 1.00 36.72 267 ARG A CA 1
ATOM 2045 C C . ARG A 1 267 ? -11.667 -6.149 11.856 1.00 36.72 267 ARG A C 1
ATOM 2047 O O . ARG A 1 267 ? -12.351 -5.262 11.367 1.00 36.72 267 ARG A O 1
ATOM 2054 N N . GLN A 1 268 ? -11.637 -6.394 13.167 1.00 37.03 268 GLN A N 1
ATOM 2055 C CA . GLN A 1 268 ? -12.421 -5.651 14.165 1.00 37.03 268 GLN A CA 1
ATOM 2056 C C . GLN A 1 268 ? -11.810 -4.284 14.513 1.00 37.03 268 GLN A C 1
ATOM 2058 O O . GLN A 1 268 ? -12.547 -3.353 14.825 1.00 37.03 268 GLN A O 1
ATOM 2063 N N . GLN A 1 269 ? -10.491 -4.102 14.372 1.00 40.53 269 GLN A N 1
ATOM 2064 C CA . GLN A 1 269 ? -9.882 -2.769 14.493 1.00 40.53 269 GLN A CA 1
ATOM 2065 C C . GLN A 1 269 ? -10.218 -1.846 13.312 1.00 40.53 269 GLN A C 1
ATOM 2067 O O . GLN A 1 269 ? -10.195 -0.634 13.477 1.00 40.53 269 GLN A O 1
ATOM 2072 N N . SER A 1 270 ? -10.611 -2.381 12.148 1.00 38.44 270 SER A N 1
ATOM 2073 C CA . SER A 1 270 ? -11.098 -1.553 11.034 1.00 38.44 270 SER A CA 1
ATOM 2074 C C . SER A 1 270 ? -12.501 -0.986 11.274 1.00 38.44 270 SER A C 1
ATOM 2076 O O . SER A 1 270 ? -12.864 -0.023 10.606 1.00 38.44 270 SER A O 1
ATOM 2078 N N . SER A 1 271 ? -13.296 -1.570 12.179 1.00 36.03 271 SER A N 1
ATOM 2079 C CA . SER A 1 271 ? -14.687 -1.157 12.413 1.00 36.03 271 SER A CA 1
ATOM 2080 C C . SER A 1 271 ? -14.889 -0.311 13.672 1.00 36.03 271 SER A C 1
ATOM 2082 O O . SER A 1 271 ? -15.892 0.385 13.749 1.00 36.03 271 SER A O 1
ATOM 2084 N N . ASN A 1 272 ? -13.951 -0.324 14.630 1.00 32.00 272 ASN A N 1
ATOM 2085 C CA . ASN A 1 272 ? -14.084 0.406 15.905 1.00 32.00 272 ASN A CA 1
ATOM 2086 C C . ASN A 1 272 ? -13.145 1.623 16.064 1.00 32.00 272 ASN A C 1
ATOM 2088 O O . ASN A 1 272 ? -13.099 2.228 17.131 1.00 32.00 272 ASN A O 1
ATOM 2092 N N . LEU A 1 273 ? -12.442 2.050 15.010 1.00 34.50 273 LEU A N 1
ATOM 2093 C CA . LEU A 1 273 ? -11.570 3.242 15.007 1.00 34.50 273 LEU A CA 1
ATOM 2094 C C . LEU A 1 273 ? -12.334 4.582 14.870 1.00 34.50 273 LEU A C 1
ATOM 2096 O O . LEU A 1 273 ? -11.863 5.500 14.204 1.00 34.50 273 LEU A O 1
ATOM 2100 N N . GLN A 1 274 ? -13.503 4.720 15.502 1.00 32.47 274 GLN A N 1
ATOM 2101 C CA . GLN A 1 274 ? -14.249 5.992 15.559 1.00 32.47 274 GLN A CA 1
ATOM 2102 C C . GLN A 1 274 ? -14.429 6.567 16.969 1.00 32.47 274 GLN A C 1
ATOM 2104 O O . GLN A 1 274 ? -14.982 7.652 17.118 1.00 32.47 274 GLN A O 1
ATOM 2109 N N . GLY A 1 275 ? -13.907 5.927 18.016 1.00 32.03 275 GLY A N 1
ATOM 2110 C CA . GLY A 1 275 ? -14.034 6.463 19.367 1.00 32.03 275 GLY A CA 1
ATOM 2111 C C . GLY A 1 275 ? -12.818 6.159 20.219 1.00 32.03 275 GLY A C 1
ATOM 2112 O O . GLY A 1 275 ? -12.608 5.018 20.589 1.00 32.03 275 GLY A O 1
ATOM 2113 N N . GLN A 1 276 ? -12.102 7.216 20.599 1.00 29.33 276 GLN A N 1
ATOM 2114 C CA . GLN A 1 276 ? -11.060 7.268 21.635 1.00 29.33 276 GLN A CA 1
ATOM 2115 C C . GLN A 1 276 ? -9.603 7.015 21.187 1.00 29.33 276 GLN A C 1
ATOM 2117 O O . GLN A 1 276 ? -9.134 5.915 20.934 1.00 29.33 276 GLN A O 1
ATOM 2122 N N . ARG A 1 277 ? -8.902 8.155 21.104 1.00 28.86 277 ARG A N 1
ATOM 2123 C CA . ARG A 1 277 ? -7.463 8.442 21.255 1.00 28.86 277 ARG A CA 1
ATOM 2124 C C . ARG A 1 277 ? -6.455 7.271 21.232 1.00 28.86 277 ARG A C 1
ATOM 2126 O O . ARG A 1 277 ? -6.355 6.501 22.171 1.00 28.86 277 ARG A O 1
ATOM 2133 N N . LYS A 1 278 ? -5.539 7.373 20.254 1.00 32.75 278 LYS A N 1
ATOM 2134 C CA . LYS A 1 278 ? -4.109 6.985 20.285 1.00 32.75 278 LYS A CA 1
ATOM 2135 C C . LYS A 1 278 ? -3.773 5.571 20.792 1.00 32.75 278 LYS A C 1
ATOM 2137 O O . LYS A 1 278 ? -3.282 5.438 21.902 1.00 32.75 278 LYS A O 1
ATOM 2142 N N . LEU A 1 279 ? -3.764 4.583 19.897 1.00 29.16 279 LEU A N 1
ATOM 2143 C CA . LEU A 1 279 ? -2.820 3.460 19.999 1.00 29.16 279 LEU A CA 1
ATOM 2144 C C . LEU A 1 279 ? -2.246 3.135 18.611 1.00 29.16 279 LEU A C 1
ATOM 2146 O O . LEU A 1 279 ? -2.909 2.566 17.749 1.00 29.16 279 LEU A O 1
ATOM 2150 N N . LYS A 1 280 ? -0.992 3.539 18.379 1.00 28.78 280 LYS A N 1
ATOM 2151 C CA . LYS A 1 280 ? -0.144 3.011 17.301 1.00 28.78 280 LYS A CA 1
ATOM 2152 C C . LYS A 1 280 ? 0.706 1.893 17.906 1.00 28.78 280 LYS A C 1
ATOM 2154 O O . LYS A 1 280 ? 1.841 2.155 18.285 1.00 28.78 280 LYS A O 1
ATOM 2159 N N . ILE A 1 281 ? 0.186 0.673 18.004 1.00 34.16 281 ILE A N 1
ATOM 2160 C CA . ILE A 1 281 ? 1.010 -0.474 18.415 1.00 34.16 281 ILE A CA 1
ATOM 2161 C C . ILE A 1 281 ? 1.538 -1.153 17.147 1.00 34.16 281 ILE A C 1
ATOM 2163 O O . ILE A 1 281 ? 0.790 -1.763 16.382 1.00 34.16 281 ILE A O 1
ATOM 2167 N N . ARG A 1 282 ? 2.838 -0.980 16.884 1.00 31.34 282 ARG A N 1
ATOM 2168 C CA . ARG A 1 282 ? 3.605 -1.790 15.929 1.00 31.34 282 ARG A CA 1
ATOM 2169 C C . ARG A 1 282 ? 4.298 -2.895 16.731 1.00 31.34 282 ARG A C 1
ATOM 2171 O O . ARG A 1 282 ? 5.084 -2.576 17.610 1.00 31.34 282 ARG A O 1
ATOM 2178 N N . GLY A 1 283 ? 4.030 -4.152 16.384 1.00 45.72 283 GLY A N 1
ATOM 2179 C CA . GLY A 1 283 ? 4.612 -5.345 17.011 1.00 45.72 283 GLY A CA 1
ATOM 2180 C C . GLY A 1 283 ? 3.580 -6.074 17.868 1.00 45.72 283 GLY A C 1
ATOM 2181 O O . GLY A 1 283 ? 3.120 -5.545 18.867 1.00 45.72 283 GLY A O 1
ATOM 2182 N N . ILE A 1 284 ? 3.159 -7.268 17.448 1.00 57.81 284 ILE A N 1
ATOM 2183 C CA . ILE A 1 284 ? 1.975 -7.962 17.997 1.00 57.81 284 ILE A CA 1
ATOM 2184 C C . ILE A 1 284 ? 2.200 -8.455 19.445 1.00 57.81 284 ILE A C 1
ATOM 2186 O O . ILE A 1 284 ? 1.224 -8.767 20.122 1.00 57.81 284 ILE A O 1
ATOM 2190 N N . LYS A 1 285 ? 3.455 -8.517 19.927 1.00 75.12 285 LYS A N 1
ATOM 2191 C CA . LYS A 1 285 ? 3.795 -9.099 21.239 1.00 75.12 285 LYS A CA 1
ATOM 2192 C C . LYS A 1 285 ? 4.773 -8.292 22.108 1.00 75.12 285 LYS A C 1
ATOM 2194 O O . LYS A 1 285 ? 5.043 -8.720 23.228 1.00 75.12 285 LYS A O 1
ATOM 2199 N N . ASN A 1 286 ? 5.323 -7.172 21.627 1.00 79.19 286 ASN A N 1
ATOM 2200 C CA . ASN A 1 286 ? 6.360 -6.435 22.360 1.00 79.19 286 ASN A CA 1
ATOM 2201 C C . ASN A 1 286 ? 5.774 -5.262 23.165 1.00 79.19 286 ASN A C 1
ATOM 2203 O O . ASN A 1 286 ? 5.435 -4.228 22.591 1.00 79.19 286 ASN A O 1
ATOM 2207 N N . LEU A 1 287 ? 5.677 -5.435 24.490 1.00 73.44 287 LEU A N 1
ATOM 2208 C CA . LEU A 1 287 ? 5.195 -4.408 25.431 1.00 73.44 287 LEU A CA 1
ATOM 2209 C C . LEU A 1 287 ? 6.205 -3.268 25.649 1.00 73.44 287 LEU A C 1
ATOM 2211 O O . LEU A 1 287 ? 5.812 -2.157 25.994 1.00 73.44 287 LEU A O 1
ATOM 2215 N N . HIS A 1 288 ? 7.499 -3.541 25.455 1.00 73.19 288 HIS A N 1
ATOM 2216 C CA . HIS A 1 288 ? 8.610 -2.652 25.804 1.00 73.19 288 HIS A CA 1
ATOM 2217 C C . HIS A 1 288 ? 9.744 -2.782 24.771 1.00 73.19 288 HIS A C 1
ATOM 2219 O O . HIS A 1 288 ? 10.754 -3.442 25.045 1.00 73.19 288 HIS A O 1
ATOM 2225 N N . PRO A 1 289 ? 9.594 -2.185 23.571 1.00 73.81 289 PRO A N 1
ATOM 2226 C CA . PRO A 1 289 ? 10.556 -2.320 22.473 1.00 73.81 289 PRO A CA 1
ATOM 2227 C C . PRO A 1 289 ? 11.948 -1.761 22.787 1.00 73.81 289 PRO A C 1
ATOM 2229 O O . PRO A 1 289 ? 12.916 -2.068 22.102 1.00 73.81 289 PRO A O 1
ATOM 2232 N N . GLU A 1 290 ? 12.070 -0.944 23.826 1.00 73.62 290 GLU A N 1
ATOM 2233 C CA . GLU A 1 290 ? 13.332 -0.407 24.318 1.00 73.62 290 GLU A CA 1
ATOM 2234 C C . GLU A 1 290 ? 14.117 -1.375 25.223 1.00 73.62 290 GLU A C 1
ATOM 2236 O O . GLU A 1 290 ? 15.225 -1.041 25.654 1.00 73.62 290 GLU A O 1
ATOM 2241 N N . ARG A 1 291 ? 13.571 -2.559 25.543 1.00 74.88 291 ARG A N 1
ATOM 2242 C CA . ARG A 1 291 ? 14.141 -3.481 26.537 1.00 74.88 291 ARG A CA 1
ATOM 2243 C C . ARG A 1 291 ? 14.447 -4.868 25.981 1.00 74.88 291 ARG A C 1
ATOM 2245 O O . ARG A 1 291 ? 13.716 -5.420 25.169 1.00 74.88 291 ARG A O 1
ATOM 2252 N N . LEU A 1 292 ? 15.506 -5.457 26.538 1.00 86.56 292 LEU A N 1
ATOM 2253 C CA . LEU A 1 292 ? 15.968 -6.816 26.265 1.00 86.56 292 LEU A CA 1
ATOM 2254 C C . LEU A 1 292 ? 16.121 -7.581 27.585 1.00 86.56 292 LEU A C 1
ATOM 2256 O O . LEU A 1 292 ? 16.935 -7.203 28.430 1.00 86.56 292 LEU A O 1
ATOM 2260 N N . THR A 1 293 ? 15.368 -8.665 27.760 1.00 87.56 293 THR A N 1
ATOM 2261 C CA . THR A 1 293 ? 15.481 -9.573 28.910 1.00 87.56 293 THR A CA 1
ATOM 2262 C C . THR A 1 293 ? 16.483 -10.673 28.593 1.00 87.56 293 THR A C 1
ATOM 2264 O O . THR A 1 293 ? 16.274 -11.445 27.663 1.00 87.56 293 THR A O 1
ATOM 2267 N N . VAL A 1 294 ? 17.552 -10.793 29.378 1.00 89.44 294 VAL A N 1
ATOM 2268 C CA . VAL A 1 294 ? 18.553 -11.859 29.214 1.00 89.44 294 VAL A CA 1
ATOM 2269 C C . VAL A 1 294 ? 18.414 -12.862 30.349 1.00 89.44 294 VAL A C 1
ATOM 2271 O O . VAL A 1 294 ? 18.486 -12.495 31.519 1.00 89.44 294 VAL A O 1
ATOM 2274 N N . SER A 1 295 ? 18.208 -14.135 30.013 1.00 88.38 295 SER A N 1
ATOM 2275 C CA . SER A 1 295 ? 18.012 -15.200 30.989 1.00 88.38 295 SER A CA 1
ATOM 2276 C C . SER A 1 295 ? 19.051 -16.311 30.880 1.00 88.38 295 SER A C 1
ATOM 2278 O O . SER A 1 295 ? 19.353 -16.815 29.798 1.00 88.38 295 SER A O 1
ATOM 2280 N N . HIS A 1 296 ? 19.540 -16.740 32.043 1.00 89.38 296 HIS A N 1
ATOM 2281 C CA . HIS A 1 296 ? 20.511 -17.825 32.207 1.00 89.38 296 HIS A CA 1
ATOM 2282 C C . HIS A 1 296 ? 19.893 -19.097 32.818 1.00 89.38 296 HIS A C 1
ATOM 2284 O O . HIS A 1 296 ? 20.615 -20.008 33.216 1.00 89.38 296 HIS A O 1
ATOM 2290 N N . MET A 1 297 ? 18.563 -19.175 32.934 1.00 83.50 297 MET A N 1
ATOM 2291 C CA . MET A 1 297 ? 17.891 -20.294 33.603 1.00 83.50 297 MET A CA 1
ATOM 2292 C C . MET A 1 297 ? 17.536 -21.421 32.630 1.00 83.50 297 MET A C 1
ATOM 2294 O O . MET A 1 297 ? 16.996 -21.185 31.553 1.00 83.50 297 MET A O 1
ATOM 2298 N N . LYS A 1 298 ? 17.755 -22.671 33.057 1.00 81.75 298 LYS A N 1
ATOM 2299 C CA . LYS A 1 298 ? 17.551 -23.888 32.246 1.00 81.75 298 LYS A CA 1
ATOM 2300 C C . LYS A 1 298 ? 16.094 -24.137 31.811 1.00 81.75 298 LYS A C 1
ATOM 2302 O O . LYS A 1 298 ? 15.869 -24.929 30.905 1.00 81.75 298 LYS A O 1
ATOM 2307 N N . GLY A 1 299 ? 15.118 -23.478 32.441 1.00 78.69 299 GLY A N 1
ATOM 2308 C CA . GLY A 1 299 ? 13.689 -23.597 32.116 1.00 78.69 299 GLY A CA 1
ATOM 2309 C C . GLY A 1 299 ? 13.148 -22.541 31.146 1.00 78.69 299 GLY A C 1
ATOM 2310 O O . GLY A 1 299 ? 11.977 -22.602 30.796 1.00 78.69 299 GLY A O 1
ATOM 2311 N N . HIS A 1 300 ? 13.960 -21.568 30.723 1.00 89.06 300 HIS A N 1
ATOM 2312 C CA . HIS A 1 300 ? 13.519 -20.497 29.829 1.00 89.06 300 HIS A CA 1
ATOM 2313 C C . HIS A 1 300 ? 13.888 -20.770 28.367 1.00 89.06 300 HIS A C 1
ATOM 2315 O O . HIS A 1 300 ? 15.062 -20.969 28.046 1.00 89.06 300 HIS A O 1
ATOM 2321 N N . SER A 1 301 ? 12.898 -20.699 27.473 1.00 91.88 301 SER A N 1
ATOM 2322 C CA . SER A 1 301 ? 13.075 -20.828 26.022 1.00 91.88 301 SER A CA 1
ATOM 2323 C C . SER A 1 301 ? 12.632 -19.548 25.311 1.00 91.88 301 SER A C 1
ATOM 2325 O O . SER A 1 301 ? 11.477 -19.134 25.400 1.00 91.88 301 SER A O 1
ATOM 2327 N N . ALA A 1 302 ? 13.562 -18.930 24.582 1.00 93.50 302 ALA A N 1
ATOM 2328 C CA . ALA A 1 302 ? 13.283 -17.815 23.685 1.00 93.50 302 ALA A CA 1
ATOM 2329 C C . ALA A 1 302 ? 12.487 -18.288 22.460 1.00 93.50 302 ALA A C 1
ATOM 2331 O O . ALA A 1 302 ? 11.632 -17.563 21.956 1.00 93.50 302 ALA A O 1
ATOM 2332 N N . LYS A 1 303 ? 12.719 -19.522 21.993 1.00 93.31 303 LYS A N 1
ATOM 2333 C CA . LYS A 1 303 ? 11.972 -20.095 20.862 1.00 93.31 303 LYS A CA 1
ATOM 2334 C C . LYS A 1 303 ? 10.505 -20.329 21.207 1.00 93.31 303 LYS A C 1
ATOM 2336 O O . LYS A 1 303 ? 9.642 -19.952 20.419 1.00 93.31 303 LYS A O 1
ATOM 2341 N N . GLU A 1 304 ? 10.225 -20.925 22.369 1.00 92.06 304 GLU A N 1
ATOM 2342 C CA . GLU A 1 304 ? 8.858 -21.103 22.880 1.00 92.06 304 GLU A CA 1
ATOM 2343 C C . GLU A 1 304 ? 8.161 -19.749 22.971 1.00 92.06 304 GLU A C 1
ATOM 2345 O O . GLU A 1 304 ? 7.078 -19.580 22.415 1.00 92.06 304 GLU A O 1
ATOM 2350 N N . LEU A 1 305 ? 8.832 -18.766 23.576 1.00 91.25 305 LEU A N 1
ATOM 2351 C CA . LEU A 1 305 ? 8.302 -17.419 23.706 1.00 91.25 305 LEU A CA 1
ATOM 2352 C C . LEU A 1 305 ? 7.960 -16.797 22.346 1.00 91.25 305 LEU A C 1
ATOM 2354 O O . LEU A 1 305 ? 6.875 -16.258 22.169 1.00 91.25 305 LEU A O 1
ATOM 2358 N N . CYS A 1 306 ? 8.839 -16.910 21.355 1.00 89.25 306 CYS A N 1
ATOM 2359 C CA . CYS A 1 306 ? 8.591 -16.354 20.027 1.00 89.25 306 CYS A CA 1
ATOM 2360 C C . CYS A 1 306 ? 7.410 -17.013 19.309 1.00 89.25 306 CYS A C 1
ATOM 2362 O O . CYS A 1 306 ? 6.607 -16.332 18.663 1.00 89.25 306 CYS A O 1
ATOM 2364 N N . LEU A 1 307 ? 7.296 -18.336 19.418 1.00 87.50 307 LEU A N 1
ATOM 2365 C CA . LEU A 1 307 ? 6.323 -19.127 18.667 1.00 87.50 307 LEU A CA 1
ATOM 2366 C C . LEU A 1 307 ? 4.939 -19.163 19.325 1.00 87.50 307 LEU A C 1
ATOM 2368 O O . LEU A 1 307 ? 3.935 -19.260 18.613 1.00 87.50 307 LEU A O 1
ATOM 2372 N N . ASP A 1 308 ? 4.864 -19.069 20.651 1.00 87.44 308 ASP A N 1
ATOM 2373 C CA . ASP A 1 308 ? 3.602 -19.135 21.383 1.00 87.44 308 ASP A CA 1
ATOM 2374 C C . ASP A 1 308 ? 2.719 -17.920 21.077 1.00 87.44 308 ASP A C 1
ATOM 2376 O O . ASP A 1 308 ? 3.184 -16.787 21.058 1.00 87.44 308 ASP A O 1
ATOM 2380 N N . LYS A 1 309 ? 1.432 -18.121 20.789 1.00 84.44 309 LYS A N 1
ATOM 2381 C CA . LYS A 1 309 ? 0.549 -17.012 20.385 1.00 84.44 309 LYS A CA 1
ATOM 2382 C C . LYS A 1 309 ? 0.191 -16.084 21.538 1.00 84.44 309 LYS A C 1
ATOM 2384 O O . LYS A 1 309 ? -0.112 -14.930 21.269 1.00 84.44 309 LYS A O 1
ATOM 2389 N N . MET A 1 310 ? 0.200 -16.595 22.765 1.00 84.81 310 MET A N 1
ATOM 2390 C CA . MET A 1 310 ? -0.215 -15.893 23.975 1.00 84.81 310 MET A CA 1
ATOM 2391 C C . MET A 1 310 ? 0.978 -15.304 24.736 1.00 84.81 310 MET A C 1
ATOM 2393 O O . MET A 1 310 ? 0.793 -14.716 25.798 1.00 84.81 310 MET A O 1
ATOM 2397 N N . SER A 1 311 ? 2.196 -15.421 24.207 1.00 90.38 311 SER A N 1
ATOM 2398 C CA . SER A 1 311 ? 3.348 -14.728 24.768 1.00 90.38 311 SER A CA 1
ATOM 2399 C C . SER A 1 311 ? 3.266 -13.221 24.536 1.00 90.38 311 SER A C 1
ATOM 2401 O O . SER A 1 311 ? 2.891 -12.751 23.457 1.00 90.38 311 SER A O 1
ATOM 2403 N N . LEU A 1 312 ? 3.634 -12.459 25.562 1.00 88.31 312 LEU A N 1
ATOM 2404 C CA . LEU A 1 312 ? 3.578 -11.002 25.542 1.00 88.31 312 LEU A CA 1
ATOM 2405 C C . LEU A 1 312 ? 4.652 -10.446 26.484 1.00 88.31 312 LEU A C 1
ATOM 2407 O O . LEU A 1 312 ? 4.717 -10.858 27.639 1.00 88.31 312 LEU A O 1
ATOM 2411 N N . GLY A 1 313 ? 5.513 -9.548 26.005 1.00 87.25 313 GLY A N 1
ATOM 2412 C CA . GLY A 1 313 ? 6.590 -8.958 26.809 1.00 87.25 313 GLY A CA 1
ATOM 2413 C C . GLY A 1 313 ? 7.757 -8.414 25.978 1.00 87.25 313 GLY A C 1
ATOM 2414 O O . GLY A 1 313 ? 7.679 -8.435 24.751 1.00 87.25 313 GLY A O 1
ATOM 2415 N N . PRO A 1 314 ? 8.815 -7.884 26.619 1.00 87.62 314 PRO A N 1
ATOM 2416 C CA . PRO A 1 314 ? 9.996 -7.370 25.921 1.00 87.62 314 PRO A CA 1
ATOM 2417 C C . PRO A 1 314 ? 10.736 -8.458 25.140 1.00 87.62 314 PRO A C 1
ATOM 2419 O O . PRO A 1 314 ? 10.514 -9.651 25.347 1.00 87.62 314 PRO A O 1
ATOM 2422 N N . ASP A 1 315 ? 11.669 -8.047 24.281 1.00 89.44 315 ASP A N 1
ATOM 2423 C CA . ASP A 1 315 ? 12.539 -8.987 23.578 1.00 89.44 315 ASP A CA 1
ATOM 2424 C C . ASP A 1 315 ? 13.327 -9.851 24.573 1.00 89.44 315 ASP A C 1
ATOM 2426 O O . ASP A 1 315 ? 13.686 -9.405 25.671 1.00 89.44 315 ASP A O 1
ATOM 2430 N N . PHE A 1 316 ? 13.609 -11.099 24.199 1.00 92.25 316 PHE A N 1
ATOM 2431 C CA . PHE A 1 316 ? 14.088 -12.102 25.150 1.00 92.25 316 PHE A CA 1
ATOM 2432 C C . PHE A 1 316 ? 15.264 -12.917 24.617 1.00 92.25 316 PHE A C 1
ATOM 2434 O O . PHE A 1 316 ? 15.241 -13.416 23.496 1.00 92.25 316 PHE A O 1
ATOM 2441 N N . VAL A 1 317 ? 16.275 -13.127 25.456 1.00 94.19 317 VAL A N 1
ATOM 2442 C CA . VAL A 1 317 ? 17.420 -14.002 25.194 1.00 94.19 317 VAL A CA 1
ATOM 2443 C C . VAL A 1 317 ? 17.430 -15.137 26.206 1.00 94.19 317 VAL A C 1
ATOM 2445 O O . VAL A 1 317 ? 17.475 -14.900 27.412 1.00 94.19 317 VAL A O 1
ATOM 2448 N N . SER A 1 318 ? 17.484 -16.374 25.717 1.00 94.06 318 SER A N 1
ATOM 2449 C CA . SER A 1 318 ? 17.869 -17.531 26.523 1.00 94.06 318 SER A CA 1
ATOM 2450 C C . SER A 1 318 ? 19.311 -17.896 26.203 1.00 94.06 318 SER A C 1
ATOM 2452 O O . SER A 1 318 ? 19.619 -18.416 25.129 1.00 94.06 318 SER A O 1
ATOM 2454 N N . VAL A 1 319 ? 20.208 -17.630 27.152 1.00 92.75 319 VAL A N 1
ATOM 2455 C CA . VAL A 1 319 ? 21.635 -17.954 27.020 1.00 92.75 319 VAL A CA 1
ATOM 2456 C C . VAL A 1 319 ? 21.850 -19.466 27.053 1.00 92.75 319 VAL A C 1
ATOM 2458 O O . VAL A 1 319 ? 22.721 -19.977 26.359 1.00 92.75 319 VAL A O 1
ATOM 2461 N N . VAL A 1 320 ? 21.018 -20.193 27.806 1.00 91.31 320 VAL A N 1
ATOM 2462 C CA . VAL A 1 320 ? 21.075 -21.661 27.877 1.00 91.31 320 VAL A CA 1
ATOM 2463 C C . VAL A 1 320 ? 20.601 -22.299 26.571 1.00 91.31 320 VAL A C 1
ATOM 2465 O O . VAL A 1 320 ? 21.192 -23.275 26.122 1.00 91.31 320 VAL A O 1
ATOM 2468 N N . GLU A 1 321 ? 19.553 -21.750 25.947 1.00 93.06 321 GLU A N 1
ATOM 2469 C CA . GLU A 1 321 ? 19.074 -22.218 24.638 1.00 93.06 321 GLU A CA 1
ATOM 2470 C C . GLU A 1 321 ? 19.957 -21.728 23.479 1.00 93.06 321 GLU A C 1
ATOM 2472 O O . GLU A 1 321 ? 19.901 -22.283 22.381 1.00 93.06 321 GLU A O 1
ATOM 2477 N N . GLY A 1 322 ? 20.761 -20.686 23.707 1.00 94.06 322 GLY A N 1
ATOM 2478 C CA . GLY A 1 322 ? 21.536 -20.033 22.661 1.00 94.06 322 GLY A CA 1
ATOM 2479 C C . GLY A 1 322 ? 20.637 -19.348 21.634 1.00 94.06 322 GLY A C 1
ATOM 2480 O O . GLY A 1 322 ? 20.927 -19.411 20.441 1.00 94.06 322 GLY A O 1
ATOM 2481 N N . ALA A 1 323 ? 19.531 -18.736 22.070 1.00 95.00 323 ALA A N 1
ATOM 2482 C CA . ALA A 1 323 ? 18.558 -18.112 21.178 1.00 95.00 323 ALA A CA 1
ATOM 2483 C C . ALA A 1 323 ? 18.076 -16.741 21.674 1.00 95.00 323 ALA A C 1
ATOM 2485 O O . ALA A 1 323 ? 17.915 -16.505 22.872 1.00 95.00 323 ALA A O 1
ATOM 2486 N N . PHE A 1 324 ? 17.810 -15.861 20.715 1.00 94.88 324 PHE A N 1
ATOM 2487 C CA . PHE A 1 324 ? 17.176 -14.557 20.860 1.00 94.88 324 PHE A CA 1
ATOM 2488 C C . PHE A 1 324 ? 15.791 -14.590 20.216 1.00 94.88 324 PHE A C 1
ATOM 2490 O O . PHE A 1 324 ? 15.613 -15.201 19.165 1.00 94.88 324 PHE A O 1
ATOM 2497 N N . CYS A 1 325 ? 14.827 -13.926 20.832 1.00 92.75 325 CYS A N 1
ATOM 2498 C CA . CYS A 1 325 ? 13.482 -13.739 20.333 1.00 92.75 325 CYS A CA 1
ATOM 2499 C C . CYS A 1 325 ? 13.193 -12.246 20.175 1.00 92.75 325 CYS A C 1
ATOM 2501 O O . CYS A 1 325 ? 13.149 -11.517 21.169 1.00 92.75 325 CYS A O 1
ATOM 2503 N N . ASP A 1 326 ? 12.967 -11.828 18.931 1.00 88.88 326 ASP A N 1
ATOM 2504 C CA . ASP A 1 326 ? 12.385 -10.534 18.597 1.00 88.88 326 ASP A CA 1
ATOM 2505 C C . ASP A 1 326 ? 10.864 -10.655 18.745 1.00 88.88 326 ASP A C 1
ATOM 2507 O O . ASP A 1 326 ? 10.173 -11.266 17.920 1.00 88.88 326 ASP A O 1
ATOM 2511 N N . MET A 1 327 ? 10.340 -10.081 19.825 1.00 85.56 327 MET A N 1
ATOM 2512 C CA . MET A 1 327 ? 8.921 -10.116 20.168 1.00 85.56 327 MET A CA 1
ATOM 2513 C C . MET A 1 327 ? 8.095 -9.174 19.287 1.00 85.56 327 MET A C 1
ATOM 2515 O O . MET A 1 327 ? 6.882 -9.357 19.151 1.00 85.56 327 MET A O 1
ATOM 2519 N N . ALA A 1 328 ? 8.714 -8.179 18.644 1.00 81.94 328 ALA A N 1
ATOM 2520 C CA . ALA A 1 328 ? 8.006 -7.285 17.734 1.00 81.94 328 ALA A CA 1
ATOM 2521 C C . ALA A 1 328 ? 7.630 -8.016 16.437 1.00 81.94 328 ALA A C 1
ATOM 2523 O O . ALA A 1 328 ? 6.504 -7.873 15.947 1.00 81.94 328 ALA A O 1
ATOM 2524 N N . THR A 1 329 ? 8.546 -8.831 15.908 1.00 81.25 329 THR A N 1
ATOM 2525 C CA . THR A 1 329 ? 8.329 -9.616 14.682 1.00 81.25 329 THR A CA 1
ATOM 2526 C C . THR A 1 329 ? 7.886 -11.058 14.937 1.00 81.25 329 THR A C 1
ATOM 2528 O O . THR A 1 329 ? 7.427 -11.719 14.005 1.00 81.25 329 THR A O 1
ATOM 2531 N N . ALA A 1 330 ? 7.971 -11.535 16.183 1.00 82.75 330 ALA A N 1
ATOM 2532 C CA . ALA A 1 330 ? 7.795 -12.937 16.564 1.00 82.75 330 ALA A CA 1
ATOM 2533 C C . ALA A 1 330 ? 8.761 -13.881 15.817 1.00 82.75 330 ALA A C 1
ATOM 2535 O O . ALA A 1 330 ? 8.396 -15.000 15.443 1.00 82.75 330 ALA A O 1
ATOM 2536 N N . THR A 1 331 ? 9.996 -13.422 15.584 1.00 84.19 331 THR A N 1
ATOM 2537 C CA . THR A 1 331 ? 11.058 -14.205 14.939 1.00 84.19 331 THR A CA 1
ATOM 2538 C C . THR A 1 331 ? 12.188 -14.489 15.917 1.00 84.19 331 THR A C 1
ATOM 2540 O O . THR A 1 331 ? 12.576 -13.632 16.710 1.00 84.19 331 THR A O 1
ATOM 2543 N N . TRP A 1 332 ? 12.721 -15.710 15.881 1.00 90.81 332 TRP A N 1
ATOM 2544 C CA . TRP A 1 332 ? 13.840 -16.097 16.734 1.00 90.81 332 TRP A CA 1
ATOM 2545 C C . TRP A 1 332 ? 15.119 -16.278 15.917 1.00 90.81 332 TRP A C 1
ATOM 2547 O O . TRP A 1 332 ? 15.084 -16.691 14.757 1.00 90.81 332 TRP A O 1
ATOM 2557 N N . TRP A 1 333 ? 16.249 -16.002 16.558 1.00 91.56 333 TRP A N 1
ATOM 2558 C CA . TRP A 1 333 ? 17.592 -16.049 15.990 1.00 91.56 333 TRP A CA 1
ATOM 2559 C C . TRP A 1 333 ? 18.515 -16.862 16.906 1.00 91.56 333 TRP A C 1
ATOM 2561 O O . TRP A 1 333 ? 18.370 -16.783 18.127 1.00 91.56 333 TRP A O 1
ATOM 2571 N N . PRO A 1 334 ? 19.476 -17.639 16.379 1.00 93.56 334 PRO A N 1
ATOM 2572 C CA . PRO A 1 334 ? 20.523 -18.224 17.213 1.00 93.56 334 PRO A CA 1
ATOM 2573 C C . PRO A 1 334 ? 21.439 -17.121 17.766 1.00 93.56 334 PRO A C 1
ATOM 2575 O O . PRO A 1 334 ? 21.637 -16.101 17.112 1.00 93.56 334 PRO A O 1
ATOM 2578 N N . LEU A 1 335 ? 22.026 -17.313 18.946 1.00 93.94 335 LEU A N 1
ATOM 2579 C CA . LEU A 1 335 ? 23.064 -16.415 19.455 1.00 93.94 335 LEU A CA 1
ATOM 2580 C C . LEU A 1 335 ? 24.372 -16.616 18.690 1.00 93.94 335 LEU A C 1
ATOM 2582 O O . LEU A 1 335 ? 24.713 -17.734 18.292 1.00 93.94 335 LEU A O 1
ATOM 2586 N N . CYS A 1 336 ? 25.111 -15.528 18.491 1.00 90.69 336 CYS A N 1
ATOM 2587 C CA . CYS A 1 336 ? 26.408 -15.601 17.841 1.00 90.69 336 CYS A CA 1
ATOM 2588 C C . CYS A 1 336 ? 27.414 -16.358 18.717 1.00 90.69 336 CYS A C 1
ATOM 2590 O O . CYS A 1 336 ? 27.506 -16.145 19.925 1.00 90.69 336 CYS A O 1
ATOM 2592 N N . THR A 1 337 ? 28.183 -17.246 18.093 1.00 88.25 337 THR A N 1
ATOM 2593 C CA . THR A 1 337 ? 29.259 -18.024 18.723 1.00 88.25 337 THR A CA 1
ATOM 2594 C C . THR A 1 337 ? 30.499 -18.002 17.831 1.00 88.25 337 THR A C 1
ATOM 2596 O O . THR A 1 337 ? 30.454 -17.499 16.710 1.00 88.25 337 THR A O 1
ATOM 2599 N N . ALA A 1 338 ? 31.609 -18.593 18.287 1.00 82.88 338 ALA A N 1
ATOM 2600 C CA . ALA A 1 338 ? 32.808 -18.750 17.458 1.00 82.88 338 ALA A CA 1
ATOM 2601 C C . ALA A 1 338 ? 32.542 -19.511 16.140 1.00 82.88 338 ALA A C 1
ATOM 2603 O O . ALA A 1 338 ? 33.268 -19.325 15.169 1.00 82.88 338 ALA A O 1
ATOM 2604 N N . VAL A 1 339 ? 31.499 -20.350 16.103 1.00 81.50 339 VAL A N 1
ATOM 2605 C CA . VAL A 1 339 ? 31.094 -21.124 14.917 1.00 81.50 339 VAL A CA 1
ATOM 2606 C C . VAL A 1 339 ? 29.936 -20.448 14.172 1.00 81.50 339 VAL A C 1
ATOM 2608 O O . VAL A 1 339 ? 29.924 -20.413 12.946 1.00 81.50 339 VAL A O 1
ATOM 2611 N N . GLN A 1 340 ? 28.971 -19.874 14.897 1.00 81.12 340 GLN A N 1
ATOM 2612 C CA . GLN A 1 340 ? 27.822 -19.161 14.336 1.00 81.12 340 GLN A CA 1
ATOM 2613 C C . GLN A 1 340 ? 28.108 -17.652 14.303 1.00 81.12 340 GLN A C 1
ATOM 2615 O O . GLN A 1 340 ? 27.783 -16.939 15.248 1.00 81.12 340 GLN A O 1
ATOM 2620 N N . THR A 1 341 ? 28.721 -17.160 13.227 1.00 77.44 341 THR A N 1
ATOM 2621 C CA . THR A 1 341 ? 29.129 -15.744 13.099 1.00 77.44 341 THR A CA 1
ATOM 2622 C C . THR A 1 341 ? 28.170 -14.881 12.273 1.00 77.44 341 THR A C 1
ATOM 2624 O O . THR A 1 341 ? 28.232 -13.654 12.352 1.00 77.44 341 THR A O 1
ATOM 2627 N N . ILE A 1 342 ? 27.276 -15.517 11.510 1.00 78.38 342 ILE A N 1
ATOM 2628 C CA . ILE A 1 342 ? 26.303 -14.911 10.588 1.00 78.38 342 ILE A CA 1
ATOM 2629 C C . ILE A 1 342 ? 24.903 -15.492 10.822 1.00 78.38 342 ILE A C 1
ATOM 2631 O O . ILE A 1 342 ? 24.763 -16.603 11.328 1.00 78.38 342 ILE A O 1
ATOM 2635 N N . ASN A 1 343 ? 23.865 -14.749 10.443 1.00 83.00 343 ASN A N 1
ATOM 2636 C CA . ASN A 1 343 ? 22.455 -15.026 10.754 1.00 83.00 343 ASN A CA 1
ATOM 2637 C C . ASN A 1 343 ? 22.215 -15.345 12.239 1.00 83.00 343 ASN A C 1
ATOM 2639 O O . ASN A 1 343 ? 21.519 -16.300 12.576 1.00 83.00 343 ASN A O 1
ATOM 2643 N N . CYS A 1 344 ? 22.820 -14.555 13.121 1.00 87.50 344 CYS A N 1
ATOM 2644 C CA . CYS A 1 344 ? 22.766 -14.727 14.565 1.00 87.50 344 CYS A CA 1
ATOM 2645 C C . CYS A 1 344 ? 22.582 -13.389 15.282 1.00 87.50 344 CYS A C 1
ATOM 2647 O O . CYS A 1 344 ? 22.857 -12.331 14.724 1.00 87.50 344 CYS A O 1
ATOM 2649 N N . PHE A 1 345 ? 22.123 -13.426 16.526 1.00 91.75 345 PHE A N 1
ATOM 2650 C CA . PHE A 1 345 ? 22.055 -12.263 17.398 1.00 91.75 345 PHE A CA 1
ATOM 2651 C C . PHE A 1 345 ? 23.309 -12.176 18.267 1.00 91.75 345 PHE A C 1
ATOM 2653 O O . PHE A 1 345 ? 23.653 -13.112 18.991 1.00 91.75 345 PHE A O 1
ATOM 2660 N N . ASP A 1 346 ? 23.999 -11.048 18.187 1.00 88.38 346 ASP A N 1
ATOM 2661 C CA . ASP A 1 346 ? 25.177 -10.743 18.980 1.00 88.38 346 ASP A CA 1
ATOM 2662 C C . ASP A 1 346 ? 24.750 -10.100 20.301 1.00 88.38 346 ASP A C 1
ATOM 2664 O O . ASP A 1 346 ? 24.194 -9.001 20.333 1.00 88.38 346 ASP A O 1
ATOM 2668 N N . LEU A 1 347 ? 25.011 -10.812 21.398 1.00 88.81 347 LEU A N 1
ATOM 2669 C CA . LEU A 1 347 ? 24.601 -10.407 22.737 1.00 88.81 347 LEU A CA 1
ATOM 2670 C C . LEU A 1 347 ? 25.399 -9.207 23.273 1.00 88.81 347 LEU A C 1
ATOM 2672 O O . LEU A 1 347 ? 24.858 -8.441 24.068 1.00 88.81 347 LEU A O 1
ATOM 2676 N N . GLU A 1 348 ? 26.652 -9.029 22.847 1.00 86.06 348 GLU A N 1
ATOM 2677 C CA . GLU A 1 348 ? 27.513 -7.937 23.320 1.00 86.06 348 GLU A CA 1
ATOM 2678 C C . GLU A 1 348 ? 27.099 -6.612 22.687 1.00 86.06 348 GLU A C 1
ATOM 2680 O O . GLU A 1 348 ? 26.901 -5.611 23.378 1.00 86.06 348 GLU A O 1
ATOM 2685 N N . THR A 1 349 ? 26.913 -6.619 21.366 1.00 84.06 349 THR A N 1
ATOM 2686 C CA . THR A 1 349 ? 26.505 -5.426 20.611 1.00 84.06 349 THR A CA 1
ATOM 2687 C C . THR A 1 349 ? 24.995 -5.203 20.621 1.00 84.06 349 THR A C 1
ATOM 2689 O O . THR A 1 349 ? 24.542 -4.115 20.274 1.00 84.06 349 THR A O 1
ATOM 2692 N N . LYS A 1 350 ? 24.214 -6.209 21.042 1.00 85.50 350 LYS A N 1
ATOM 2693 C CA . LYS A 1 350 ? 22.743 -6.243 21.002 1.00 85.50 350 LYS A CA 1
ATOM 2694 C C . LYS A 1 350 ? 22.188 -6.018 19.592 1.00 85.50 350 LYS A C 1
ATOM 2696 O O . LYS A 1 350 ? 21.199 -5.311 19.410 1.00 85.50 350 LYS A O 1
ATOM 2701 N N . THR A 1 351 ? 22.833 -6.608 18.586 1.00 81.19 351 THR A N 1
ATOM 2702 C CA . THR A 1 351 ? 22.439 -6.476 17.175 1.00 81.19 351 THR A CA 1
ATOM 2703 C C . THR A 1 351 ? 22.402 -7.827 16.470 1.00 81.19 351 THR A C 1
ATOM 2705 O O . THR A 1 351 ? 23.098 -8.765 16.847 1.00 81.19 351 THR A O 1
ATOM 2708 N N . THR A 1 352 ? 21.593 -7.954 15.420 1.00 79.44 352 THR A N 1
ATOM 2709 C CA . THR A 1 352 ? 21.593 -9.144 14.560 1.00 79.44 352 THR A CA 1
ATOM 2710 C C . THR A 1 352 ? 22.705 -9.050 13.517 1.00 79.44 352 THR A C 1
ATOM 2712 O O . THR A 1 352 ? 22.693 -8.151 12.676 1.00 79.44 352 THR A O 1
ATOM 2715 N N . ARG A 1 353 ? 23.632 -10.008 13.518 1.00 76.31 353 ARG A N 1
ATOM 2716 C CA . ARG A 1 353 ? 24.589 -10.237 12.433 1.00 76.31 353 ARG A CA 1
ATOM 2717 C C . ARG A 1 353 ? 23.923 -11.122 11.394 1.00 76.31 353 ARG A C 1
ATOM 2719 O O . ARG A 1 353 ? 23.823 -12.326 11.584 1.00 76.31 353 ARG A O 1
ATOM 2726 N N . THR A 1 354 ? 23.449 -10.561 10.301 1.00 65.62 354 THR A N 1
ATOM 2727 C CA . THR A 1 354 ? 22.901 -11.315 9.164 1.00 65.62 354 THR A CA 1
ATOM 2728 C C . THR A 1 354 ? 23.927 -11.385 8.037 1.00 65.62 354 THR A C 1
ATOM 2730 O O . THR A 1 354 ? 24.882 -10.608 8.010 1.00 65.62 354 THR A O 1
ATOM 2733 N N . ILE A 1 355 ? 23.745 -12.304 7.082 1.00 47.09 355 ILE A N 1
ATOM 2734 C CA . ILE A 1 355 ? 24.400 -12.175 5.773 1.00 47.09 355 ILE A CA 1
ATOM 2735 C C . ILE A 1 355 ? 23.766 -10.965 5.081 1.00 47.09 355 ILE A C 1
ATOM 2737 O O . ILE A 1 355 ? 22.825 -11.097 4.304 1.00 47.09 355 ILE A O 1
ATOM 2741 N N . TYR A 1 356 ? 24.261 -9.774 5.384 1.00 37.81 356 TYR A N 1
ATOM 2742 C CA . TYR A 1 356 ? 24.187 -8.679 4.438 1.00 37.81 356 TYR A CA 1
ATOM 2743 C C . TYR A 1 356 ? 25.453 -8.780 3.603 1.00 37.81 356 TYR A C 1
ATOM 2745 O O . TYR A 1 356 ? 26.560 -8.562 4.096 1.00 37.81 356 TYR A O 1
ATOM 2753 N N . SER A 1 357 ? 25.298 -9.216 2.352 1.00 33.75 357 SER A N 1
ATOM 2754 C CA . SER A 1 357 ? 26.393 -9.108 1.399 1.00 33.75 357 SER A CA 1
ATOM 2755 C C . SER A 1 357 ? 26.796 -7.627 1.302 1.00 33.75 357 SER A C 1
ATOM 2757 O O . SER A 1 357 ? 25.946 -6.746 1.466 1.00 33.75 357 SER A O 1
ATOM 2759 N N . PRO A 1 358 ? 28.067 -7.310 1.019 1.00 36.03 358 PRO A N 1
ATOM 2760 C CA . PRO A 1 358 ? 28.512 -5.928 0.835 1.00 36.03 358 PRO A CA 1
ATOM 2761 C C . PRO A 1 358 ? 27.713 -5.143 -0.225 1.00 36.03 358 PRO A C 1
ATOM 2763 O O . PRO A 1 358 ? 27.732 -3.918 -0.200 1.00 36.03 358 PRO A O 1
ATOM 2766 N N . LEU A 1 359 ? 26.941 -5.817 -1.094 1.00 36.41 359 LEU A N 1
ATOM 2767 C CA . LEU A 1 359 ? 26.026 -5.169 -2.040 1.00 36.41 359 LEU A CA 1
ATOM 2768 C C . LEU A 1 359 ? 24.880 -4.398 -1.367 1.00 36.41 359 LEU A C 1
ATOM 2770 O O . LEU A 1 359 ? 24.343 -3.487 -1.988 1.00 36.41 359 LEU A O 1
ATOM 2774 N N . THR A 1 360 ? 24.477 -4.727 -0.132 1.00 39.16 360 THR A N 1
ATOM 2775 C CA . THR A 1 360 ? 23.281 -4.106 0.466 1.00 39.16 360 THR A CA 1
ATOM 2776 C C . THR A 1 360 ? 23.528 -2.797 1.204 1.00 39.16 360 THR A C 1
ATOM 2778 O O . THR A 1 360 ? 22.574 -2.063 1.440 1.00 39.16 360 THR A O 1
ATOM 2781 N N . VAL A 1 361 ? 24.777 -2.460 1.543 1.00 40.62 361 VAL A N 1
ATOM 2782 C CA . VAL A 1 361 ? 25.101 -1.119 2.068 1.00 40.62 361 VAL A CA 1
ATOM 2783 C C . VAL A 1 361 ? 25.170 -0.118 0.926 1.00 40.62 361 VAL A C 1
ATOM 2785 O O . VAL A 1 361 ? 24.644 0.978 1.077 1.00 40.62 361 VAL A O 1
ATOM 2788 N N . GLU A 1 362 ? 25.700 -0.517 -0.233 1.00 37.00 362 GLU A N 1
ATOM 2789 C CA . GLU A 1 362 ? 25.528 0.262 -1.454 1.00 37.00 362 GLU A CA 1
ATOM 2790 C C . GLU A 1 362 ? 24.057 0.324 -1.828 1.00 37.00 362 GLU A C 1
ATOM 2792 O O . GLU A 1 362 ? 23.553 1.422 -1.862 1.00 37.00 362 GLU A O 1
ATOM 2797 N N . THR A 1 363 ? 23.284 -0.761 -1.953 1.00 37.84 363 THR A N 1
ATOM 2798 C CA . THR A 1 363 ? 21.863 -0.577 -2.304 1.00 37.84 363 THR A CA 1
ATOM 2799 C C . THR A 1 363 ? 21.038 0.123 -1.230 1.00 37.84 363 THR A C 1
ATOM 2801 O O . THR A 1 363 ? 20.087 0.771 -1.606 1.00 37.84 363 THR A O 1
ATOM 2804 N N . PHE A 1 364 ? 21.345 0.077 0.072 1.00 39.06 364 PHE A N 1
ATOM 2805 C CA . PHE A 1 364 ? 20.604 0.855 1.082 1.00 39.06 364 PHE A CA 1
ATOM 2806 C C . PHE A 1 364 ? 21.041 2.321 1.126 1.00 39.06 364 PHE A C 1
ATOM 2808 O O . PHE A 1 364 ? 20.198 3.199 1.273 1.00 39.06 364 PHE A O 1
ATOM 2815 N N . ALA A 1 365 ? 22.332 2.614 0.958 1.00 36.66 365 ALA A N 1
ATOM 2816 C CA . ALA A 1 365 ? 22.816 3.980 0.795 1.00 36.66 365 ALA A CA 1
ATOM 2817 C C . ALA A 1 365 ? 22.372 4.555 -0.550 1.00 36.66 365 ALA A C 1
ATOM 2819 O O . ALA A 1 365 ? 21.988 5.709 -0.594 1.00 36.66 365 ALA A O 1
ATOM 2820 N N . THR A 1 366 ? 22.337 3.759 -1.613 1.00 40.09 366 THR A N 1
ATOM 2821 C CA . THR A 1 366 ? 21.803 4.082 -2.934 1.00 40.09 366 THR A CA 1
ATOM 2822 C C . THR A 1 366 ? 20.291 4.149 -2.892 1.00 40.09 366 THR A C 1
ATOM 2824 O O . THR A 1 366 ? 19.781 5.044 -3.512 1.00 40.09 366 THR A O 1
ATOM 2827 N N . GLU A 1 367 ? 19.550 3.342 -2.132 1.00 38.28 367 GLU A N 1
ATOM 2828 C CA . GLU A 1 367 ? 18.093 3.483 -1.946 1.00 38.28 367 GLU A CA 1
ATOM 2829 C C . GLU A 1 367 ? 17.779 4.698 -1.075 1.00 38.28 367 GLU A C 1
ATOM 2831 O O . GLU A 1 367 ? 16.854 5.423 -1.385 1.00 38.28 367 GLU A O 1
ATOM 2836 N N . ILE A 1 368 ? 18.564 5.010 -0.039 1.00 39.97 368 ILE A N 1
ATOM 2837 C CA . ILE A 1 368 ? 18.431 6.257 0.728 1.00 39.97 368 ILE A CA 1
ATOM 2838 C C . ILE A 1 368 ? 18.842 7.455 -0.116 1.00 39.97 368 ILE A C 1
ATOM 2840 O O . ILE A 1 368 ? 18.175 8.475 -0.053 1.00 39.97 368 ILE A O 1
ATOM 2844 N N . LEU A 1 369 ? 19.902 7.368 -0.912 1.00 38.25 369 LEU A N 1
ATOM 2845 C CA . LEU A 1 369 ? 20.327 8.419 -1.830 1.00 38.25 369 LEU A CA 1
ATOM 2846 C C . LEU A 1 369 ? 19.406 8.497 -3.036 1.00 38.25 369 LEU A C 1
ATOM 2848 O O . LEU A 1 369 ? 19.270 9.584 -3.548 1.00 38.25 369 LEU A O 1
ATOM 2852 N N . VAL A 1 370 ? 18.731 7.426 -3.445 1.00 39.69 370 VAL A N 1
ATOM 2853 C CA . VAL A 1 370 ? 17.681 7.384 -4.471 1.00 39.69 370 VAL A CA 1
ATOM 2854 C C . VAL A 1 370 ? 16.383 7.867 -3.872 1.00 39.69 370 VAL A C 1
ATOM 2856 O O . VAL A 1 370 ? 15.651 8.502 -4.589 1.00 39.69 370 VAL A O 1
ATOM 2859 N N . VAL A 1 371 ? 16.103 7.685 -2.585 1.00 43.81 371 VAL A N 1
ATOM 2860 C CA . VAL A 1 371 ? 14.938 8.242 -1.889 1.00 43.81 371 VAL A CA 1
ATOM 2861 C C . VAL A 1 371 ? 15.175 9.716 -1.573 1.00 43.81 371 VAL A C 1
ATOM 2863 O O . VAL A 1 371 ? 14.281 10.517 -1.767 1.00 43.81 371 VAL A O 1
ATOM 2866 N N . ILE A 1 372 ? 16.379 10.123 -1.166 1.00 43.88 372 ILE A N 1
ATOM 2867 C CA . ILE A 1 372 ? 16.791 11.522 -0.972 1.00 43.88 372 ILE A CA 1
ATOM 2868 C C . ILE A 1 372 ? 16.963 12.213 -2.321 1.00 43.88 372 ILE A C 1
ATOM 2870 O O . ILE A 1 372 ? 16.580 13.369 -2.440 1.00 43.88 372 ILE A O 1
ATOM 2874 N N . ALA A 1 373 ? 17.496 11.539 -3.341 1.00 39.62 373 ALA A N 1
ATOM 2875 C CA . ALA A 1 373 ? 17.526 12.037 -4.709 1.00 39.62 373 ALA A CA 1
ATOM 2876 C C . ALA A 1 373 ? 16.129 12.012 -5.298 1.00 39.62 373 ALA A C 1
ATOM 2878 O O . ALA A 1 373 ? 15.820 12.965 -5.962 1.00 39.62 373 ALA A O 1
ATOM 2879 N N . GLN A 1 374 ? 15.248 11.053 -5.011 1.00 43.62 374 GLN A N 1
ATOM 2880 C CA . GLN A 1 374 ? 13.834 11.085 -5.397 1.00 43.62 374 GLN A CA 1
ATOM 2881 C C . GLN A 1 374 ? 13.115 12.197 -4.650 1.00 43.62 374 GLN A C 1
ATOM 2883 O O . GLN A 1 374 ? 12.299 12.854 -5.258 1.00 43.62 374 GLN A O 1
ATOM 2888 N N . PHE A 1 375 ? 13.428 12.488 -3.387 1.00 46.84 375 PHE A N 1
ATOM 2889 C CA . PHE A 1 375 ? 12.863 13.618 -2.648 1.00 46.84 375 PHE A CA 1
ATOM 2890 C C . PHE A 1 375 ? 13.410 14.954 -3.158 1.00 46.84 375 PHE A C 1
ATOM 2892 O O . PHE A 1 375 ? 12.634 15.882 -3.329 1.00 46.84 375 PHE A O 1
ATOM 2899 N N . LYS A 1 376 ? 14.699 15.041 -3.511 1.00 43.03 376 LYS A N 1
ATOM 2900 C CA . LYS A 1 376 ? 15.295 16.198 -4.202 1.00 43.03 376 LYS A CA 1
ATOM 2901 C C . LYS A 1 376 ? 14.808 16.326 -5.646 1.00 43.03 376 LYS A C 1
ATOM 2903 O O . LYS A 1 376 ? 14.647 17.444 -6.116 1.00 43.03 376 LYS A O 1
ATOM 2908 N N . ILE A 1 377 ? 14.567 15.213 -6.339 1.00 42.00 377 ILE A N 1
ATOM 2909 C CA . ILE A 1 377 ? 13.977 15.095 -7.680 1.00 42.00 377 ILE A CA 1
ATOM 2910 C C . ILE A 1 377 ? 12.497 15.422 -7.593 1.00 42.00 377 ILE A C 1
ATOM 2912 O O . ILE A 1 377 ? 11.998 15.995 -8.528 1.00 42.00 377 ILE A O 1
ATOM 2916 N N . LEU A 1 378 ? 11.789 15.144 -6.502 1.00 48.56 378 LEU A N 1
ATOM 2917 C CA . LEU A 1 378 ? 10.401 15.556 -6.293 1.00 48.56 378 LEU A CA 1
ATOM 2918 C C . LEU A 1 378 ? 10.346 17.053 -5.964 1.00 48.56 378 LEU A C 1
ATOM 2920 O O . LEU A 1 378 ? 9.550 17.762 -6.569 1.00 48.56 378 LEU A O 1
ATOM 2924 N N . ASP A 1 379 ? 11.259 17.560 -5.129 1.00 42.44 379 ASP A N 1
ATOM 2925 C CA . ASP A 1 379 ? 11.437 18.998 -4.878 1.00 42.44 379 ASP A CA 1
ATOM 2926 C C . ASP A 1 379 ? 11.847 19.768 -6.153 1.00 42.44 379 ASP A C 1
ATOM 2928 O O . ASP A 1 379 ? 11.436 20.913 -6.336 1.00 42.44 379 ASP A O 1
ATOM 2932 N N . THR A 1 380 ? 12.608 19.153 -7.072 1.00 37.72 380 THR A N 1
ATOM 2933 C CA . THR A 1 380 ? 12.958 19.745 -8.382 1.00 37.72 380 THR A CA 1
ATOM 2934 C C . THR A 1 380 ? 11.948 19.425 -9.492 1.00 37.72 380 THR A C 1
ATOM 2936 O O . THR A 1 380 ? 11.749 20.257 -10.368 1.00 37.72 380 THR A O 1
ATOM 2939 N N . ALA A 1 381 ? 11.218 18.310 -9.457 1.00 38.72 381 ALA A N 1
ATOM 2940 C CA . ALA A 1 381 ? 10.173 17.939 -10.425 1.00 38.72 381 ALA A CA 1
ATOM 2941 C C . ALA A 1 381 ? 8.895 18.748 -10.217 1.00 38.72 381 ALA A C 1
ATOM 2943 O O . ALA A 1 381 ? 8.158 18.963 -11.177 1.00 38.72 381 ALA A O 1
ATOM 2944 N N . PHE A 1 382 ? 8.683 19.309 -9.020 1.00 40.69 382 PHE A N 1
ATOM 2945 C CA . PHE A 1 382 ? 7.717 20.392 -8.840 1.00 40.69 382 PHE A CA 1
ATOM 2946 C C . PHE A 1 382 ? 8.043 21.636 -9.685 1.00 40.69 382 PHE A C 1
ATOM 2948 O O . PHE A 1 382 ? 7.171 22.497 -9.831 1.00 40.69 382 PHE A O 1
ATOM 2955 N N . THR A 1 383 ? 9.244 21.728 -10.280 1.00 35.38 383 THR A N 1
ATOM 2956 C CA . THR A 1 383 ? 9.599 22.840 -11.168 1.00 35.38 383 THR A CA 1
ATOM 2957 C C . THR A 1 383 ? 9.360 22.588 -12.659 1.00 35.38 383 THR A C 1
ATOM 2959 O O . THR A 1 383 ? 9.053 23.567 -13.322 1.00 35.38 383 THR A O 1
ATOM 2962 N N . PHE A 1 384 ? 9.358 21.369 -13.219 1.00 34.19 384 PHE A N 1
ATOM 2963 C CA . PHE A 1 384 ? 9.101 21.190 -14.667 1.00 34.19 384 PHE A CA 1
ATOM 2964 C C . PHE A 1 384 ? 8.739 19.740 -15.054 1.00 34.19 384 PHE A C 1
ATOM 2966 O O . PHE A 1 384 ? 9.623 18.901 -15.189 1.00 34.19 384 PHE A O 1
ATOM 2973 N N . SER A 1 385 ? 7.454 19.444 -15.293 1.00 33.12 385 SER A N 1
ATOM 2974 C CA . SER A 1 385 ? 6.994 18.330 -16.151 1.00 33.12 385 SER A CA 1
ATOM 2975 C C . SER A 1 385 ? 5.465 18.368 -16.281 1.00 33.12 385 SER A C 1
ATOM 2977 O O . SER A 1 385 ? 4.763 18.169 -15.295 1.00 33.12 385 SER A O 1
ATOM 2979 N N . TRP A 1 386 ? 4.956 18.609 -17.491 1.00 33.34 386 TRP A N 1
ATOM 2980 C CA . TRP A 1 386 ? 3.534 18.840 -17.793 1.00 33.34 386 TRP A CA 1
ATOM 2981 C C . TRP A 1 386 ? 2.736 17.565 -18.149 1.00 33.34 386 TRP A C 1
ATOM 2983 O O . TRP A 1 386 ? 1.570 17.678 -18.492 1.00 33.34 386 TRP A O 1
ATOM 2993 N N . ASP A 1 387 ? 3.326 16.364 -18.042 1.00 34.66 387 ASP A N 1
ATOM 2994 C CA . ASP A 1 387 ? 2.751 15.131 -18.625 1.00 34.66 387 ASP A CA 1
ATOM 2995 C C . ASP A 1 387 ? 2.650 13.924 -17.658 1.00 34.66 387 ASP A C 1
ATOM 2997 O O . ASP A 1 387 ? 2.601 12.780 -18.110 1.00 34.66 387 ASP A O 1
ATOM 3001 N N . ARG A 1 388 ? 2.673 14.110 -16.326 1.00 42.00 388 ARG A N 1
ATOM 3002 C CA . ARG A 1 388 ? 2.633 12.975 -15.372 1.00 42.00 388 ARG A CA 1
ATOM 3003 C C . ARG A 1 388 ? 1.742 13.236 -14.151 1.00 42.00 388 ARG A C 1
ATOM 3005 O O . ARG A 1 388 ? 2.031 14.186 -13.424 1.00 42.00 388 ARG A O 1
ATOM 3012 N N . PRO A 1 389 ? 0.778 12.355 -13.818 1.00 40.94 389 PRO A N 1
ATOM 3013 C CA . PRO A 1 389 ? 0.304 12.257 -12.444 1.00 40.94 389 PRO A CA 1
ATOM 3014 C C . PRO A 1 389 ? 1.446 11.656 -11.605 1.00 40.94 389 PRO A C 1
ATOM 3016 O O . PRO A 1 389 ? 1.973 10.595 -11.956 1.00 40.94 389 PRO A O 1
ATOM 3019 N N . PRO A 1 390 ? 1.923 12.308 -10.536 1.00 44.19 390 PRO A N 1
ATOM 3020 C CA . PRO A 1 390 ? 3.001 11.760 -9.745 1.00 44.19 390 PRO A CA 1
ATOM 3021 C C . PRO A 1 390 ? 2.553 10.522 -8.959 1.00 44.19 390 PRO A C 1
ATOM 3023 O O . PRO A 1 390 ? 1.361 10.316 -8.712 1.00 44.19 390 PRO A O 1
ATOM 3026 N N . PRO A 1 391 ? 3.518 9.699 -8.517 1.00 50.19 391 PRO A N 1
ATOM 3027 C CA . PRO A 1 391 ? 3.239 8.500 -7.737 1.00 50.19 391 PRO A CA 1
ATOM 3028 C C . PRO A 1 391 ? 2.441 8.816 -6.465 1.00 50.19 391 PRO A C 1
ATOM 3030 O O . PRO A 1 391 ? 2.639 9.864 -5.853 1.00 50.19 391 PRO A O 1
ATOM 3033 N N . SER A 1 392 ? 1.647 7.862 -5.969 1.00 52.41 392 SER A N 1
ATOM 3034 C CA . SER A 1 392 ? 0.981 7.951 -4.652 1.00 52.41 392 SER A CA 1
ATOM 3035 C C . SER A 1 392 ? 1.952 8.274 -3.501 1.00 52.41 392 SER A C 1
ATOM 3037 O O . SER A 1 392 ? 1.582 8.909 -2.512 1.00 52.41 392 SER A O 1
ATOM 3039 N N . LEU A 1 393 ? 3.227 7.898 -3.661 1.00 52.75 393 LEU A N 1
ATOM 3040 C CA . LEU A 1 393 ? 4.321 8.254 -2.761 1.00 52.75 393 LEU A CA 1
ATOM 3041 C C . LEU A 1 393 ? 4.585 9.771 -2.706 1.00 52.75 393 LEU A C 1
ATOM 3043 O O . LEU A 1 393 ? 4.884 10.291 -1.634 1.00 52.75 393 LEU A O 1
ATOM 3047 N N . ALA A 1 394 ? 4.438 10.489 -3.823 1.00 58.03 394 ALA A N 1
ATOM 3048 C CA . ALA A 1 394 ? 4.604 11.940 -3.887 1.00 58.03 394 ALA A CA 1
ATOM 3049 C C . ALA A 1 394 ? 3.480 12.670 -3.146 1.00 58.03 394 ALA A C 1
ATOM 3051 O O . ALA A 1 394 ? 3.739 13.651 -2.456 1.00 58.03 394 ALA A O 1
ATOM 3052 N N . THR A 1 395 ? 2.248 12.162 -3.224 1.00 62.66 395 THR A N 1
ATOM 3053 C CA . THR A 1 395 ? 1.111 12.688 -2.461 1.00 62.66 395 THR A CA 1
ATOM 3054 C C . THR A 1 395 ? 1.323 12.523 -0.955 1.00 62.66 395 THR A C 1
ATOM 3056 O O . THR A 1 395 ? 1.187 13.489 -0.207 1.00 62.66 395 THR A O 1
ATOM 3059 N N . ALA A 1 396 ? 1.727 11.327 -0.510 1.00 64.94 396 ALA A N 1
ATOM 3060 C CA . ALA A 1 396 ? 2.015 11.054 0.901 1.00 64.94 396 ALA A CA 1
ATOM 3061 C C . ALA A 1 396 ? 3.235 11.843 1.417 1.00 64.94 396 ALA A C 1
ATOM 3063 O O . ALA A 1 396 ? 3.275 12.274 2.573 1.00 64.94 396 ALA A O 1
ATOM 3064 N N . TYR A 1 397 ? 4.236 12.057 0.558 1.00 68.88 397 TYR A N 1
ATOM 3065 C CA . TYR A 1 397 ? 5.370 12.922 0.861 1.00 68.88 397 TYR A CA 1
ATOM 3066 C C . TYR A 1 397 ? 4.947 14.378 1.021 1.00 68.88 397 TYR A C 1
ATOM 3068 O O . TYR A 1 397 ? 5.309 14.998 2.020 1.00 68.88 397 TYR A O 1
ATOM 3076 N N . LEU A 1 398 ? 4.166 14.903 0.075 1.00 70.81 398 LEU A N 1
ATOM 3077 C CA . LEU A 1 398 ? 3.677 16.275 0.099 1.00 70.81 398 LEU A CA 1
ATOM 3078 C C . LEU A 1 398 ? 2.841 16.530 1.358 1.00 70.81 398 LEU A C 1
ATOM 3080 O O . LEU A 1 398 ? 3.102 17.505 2.060 1.00 70.81 398 LEU A O 1
ATOM 3084 N N . GLU A 1 399 ? 1.940 15.609 1.719 1.00 80.56 399 GLU A N 1
ATOM 3085 C CA . GLU A 1 399 ? 1.176 15.669 2.974 1.00 80.56 399 GLU A CA 1
ATOM 3086 C C . GLU A 1 399 ? 2.120 15.787 4.176 1.00 80.56 399 GLU A C 1
ATOM 3088 O O . GLU A 1 399 ? 2.027 16.723 4.976 1.00 80.56 399 GLU A O 1
ATOM 3093 N N . ARG A 1 400 ? 3.089 14.869 4.285 1.00 79.75 400 ARG A N 1
ATOM 3094 C CA . ARG A 1 400 ? 4.053 14.875 5.389 1.00 79.75 400 ARG A CA 1
ATOM 3095 C C . ARG A 1 400 ? 4.886 16.155 5.404 1.00 79.75 400 ARG A C 1
ATOM 3097 O O . ARG A 1 400 ? 5.185 16.664 6.485 1.00 79.75 400 ARG A O 1
ATOM 3104 N N . ARG A 1 401 ? 5.286 16.665 4.242 1.00 77.69 401 ARG A N 1
ATOM 3105 C CA . ARG A 1 401 ? 6.134 17.849 4.125 1.00 77.69 401 ARG A CA 1
ATOM 3106 C C . ARG A 1 401 ? 5.381 19.115 4.530 1.00 77.69 401 ARG A C 1
ATOM 3108 O O . ARG A 1 401 ? 5.953 19.891 5.288 1.00 77.69 401 ARG A O 1
ATOM 3115 N N . ILE A 1 402 ? 4.119 19.272 4.117 1.00 79.50 402 ILE A N 1
ATOM 3116 C CA . ILE A 1 402 ? 3.244 20.396 4.497 1.00 79.50 402 ILE A CA 1
ATOM 3117 C C . ILE A 1 402 ? 2.983 20.393 6.007 1.00 79.50 402 ILE A C 1
ATOM 3119 O O . ILE A 1 402 ? 3.152 21.420 6.667 1.00 79.50 402 ILE A O 1
ATOM 3123 N N . LEU A 1 403 ? 2.628 19.236 6.578 1.00 83.69 403 LEU A N 1
ATOM 3124 C CA . LEU A 1 403 ? 2.306 19.119 8.006 1.00 83.69 403 LEU A CA 1
ATOM 3125 C C . LEU A 1 403 ? 3.499 19.438 8.920 1.00 83.69 403 LEU A C 1
ATOM 3127 O O . LEU A 1 403 ? 3.312 19.945 10.025 1.00 83.69 403 LEU A O 1
ATOM 3131 N N . ASN A 1 404 ? 4.721 19.159 8.456 1.00 82.50 404 ASN A N 1
ATOM 3132 C CA . ASN A 1 404 ? 5.956 19.395 9.206 1.00 82.50 404 ASN A CA 1
ATOM 3133 C C . ASN A 1 404 ? 6.715 20.653 8.749 1.00 82.50 404 ASN A C 1
ATOM 3135 O O . ASN A 1 404 ? 7.849 20.865 9.187 1.00 82.50 404 ASN A O 1
ATOM 3139 N N . GLU A 1 405 ? 6.138 21.475 7.864 1.00 79.94 405 GLU A N 1
ATOM 3140 C CA . GLU A 1 405 ? 6.815 22.674 7.376 1.00 79.94 405 GLU A CA 1
ATOM 3141 C C . GLU A 1 405 ? 6.926 23.727 8.482 1.00 79.94 405 GLU A C 1
ATOM 3143 O O . GLU A 1 405 ? 5.969 24.002 9.215 1.00 79.94 405 GLU A O 1
ATOM 3148 N N . ARG A 1 406 ? 8.120 24.312 8.615 1.00 73.31 406 ARG A N 1
ATOM 3149 C CA . ARG A 1 406 ? 8.388 25.325 9.642 1.00 73.31 406 ARG A CA 1
ATOM 3150 C C . ARG A 1 406 ? 7.714 26.654 9.269 1.00 73.31 406 ARG A C 1
ATOM 3152 O O . ARG A 1 406 ? 7.596 26.959 8.082 1.00 73.31 406 ARG A O 1
ATOM 3159 N N . PRO A 1 407 ? 7.330 27.496 10.246 1.00 61.84 407 PRO A N 1
ATOM 3160 C CA . PRO A 1 407 ? 6.947 28.880 9.970 1.00 61.84 407 PRO A CA 1
ATOM 3161 C C . PRO A 1 407 ? 8.072 29.601 9.206 1.00 61.84 407 PRO A C 1
ATOM 3163 O O . PRO A 1 407 ? 9.218 29.581 9.651 1.00 61.84 407 PRO A O 1
ATOM 3166 N N . GLY A 1 408 ? 7.765 30.184 8.042 1.00 58.03 408 GLY A N 1
ATOM 3167 C CA . GLY A 1 408 ? 8.767 30.780 7.140 1.00 58.03 408 GLY A CA 1
ATOM 3168 C C . GLY A 1 408 ? 9.531 29.783 6.253 1.00 58.03 408 GLY A C 1
ATOM 3169 O O . GLY A 1 408 ? 10.521 30.167 5.637 1.00 58.03 408 GLY A O 1
ATOM 3170 N N . GLY A 1 409 ? 9.098 28.515 6.200 1.00 61.88 409 GLY A N 1
ATOM 3171 C CA . GLY A 1 409 ? 9.582 27.498 5.259 1.00 61.88 409 GLY A CA 1
ATOM 3172 C C . GLY A 1 409 ? 9.163 27.777 3.809 1.00 61.88 409 GLY A C 1
ATOM 3173 O O . GLY A 1 409 ? 8.880 28.917 3.442 1.00 61.88 409 GLY A O 1
ATOM 3174 N N . ALA A 1 410 ? 9.120 26.752 2.952 1.00 63.25 410 ALA A N 1
ATOM 3175 C CA . ALA A 1 410 ? 8.841 26.977 1.533 1.00 63.25 410 ALA A CA 1
ATOM 3176 C C . ALA A 1 410 ? 7.456 27.619 1.322 1.00 63.25 410 ALA A C 1
ATOM 3178 O O . ALA A 1 410 ? 6.439 27.094 1.783 1.00 63.25 410 ALA A O 1
ATOM 3179 N N . ALA A 1 411 ? 7.419 28.744 0.599 1.00 63.38 411 ALA A N 1
ATOM 3180 C CA . ALA A 1 411 ? 6.230 29.591 0.482 1.00 63.38 411 ALA A CA 1
ATOM 3181 C C . ALA A 1 411 ? 4.991 28.829 -0.020 1.00 63.38 411 ALA A C 1
ATOM 3183 O O . ALA A 1 411 ? 3.908 28.986 0.535 1.00 63.38 411 ALA A O 1
ATOM 3184 N N . TYR A 1 412 ? 5.156 27.943 -1.007 1.00 63.50 412 TYR A N 1
ATOM 3185 C CA . TYR A 1 412 ? 4.056 27.162 -1.578 1.00 63.50 412 TYR A CA 1
ATOM 3186 C C . TYR A 1 412 ? 3.474 26.127 -0.594 1.00 63.50 412 TYR A C 1
ATOM 3188 O O . TYR A 1 412 ? 2.263 25.938 -0.552 1.00 63.50 412 TYR A O 1
ATOM 3196 N N . LEU A 1 413 ? 4.300 25.499 0.252 1.00 71.38 413 LEU A N 1
ATOM 3197 C CA . LEU A 1 413 ? 3.842 24.527 1.256 1.00 71.38 413 LEU A CA 1
ATOM 3198 C C . LEU A 1 413 ? 3.061 25.213 2.379 1.00 71.38 413 LEU A C 1
ATOM 3200 O O . LEU A 1 413 ? 2.010 24.733 2.806 1.00 71.38 413 LEU A O 1
ATOM 3204 N N . VAL A 1 414 ? 3.557 26.372 2.819 1.00 75.69 414 VAL A N 1
ATOM 3205 C CA . VAL A 1 414 ? 2.868 27.222 3.796 1.00 75.69 414 VAL A CA 1
ATOM 3206 C C . VAL A 1 414 ? 1.546 27.747 3.220 1.00 75.69 414 VAL A C 1
ATOM 3208 O O . VAL A 1 414 ? 0.556 27.821 3.946 1.00 75.69 414 VAL A O 1
ATOM 3211 N N . TRP A 1 415 ? 1.495 28.046 1.919 1.00 78.69 415 TRP A N 1
ATOM 3212 C CA . TRP A 1 415 ? 0.281 28.493 1.234 1.00 78.69 415 TRP A CA 1
ATOM 3213 C C . TRP A 1 415 ? -0.813 27.421 1.195 1.00 78.69 415 TRP A C 1
ATOM 3215 O O . TRP A 1 415 ? -1.943 27.703 1.588 1.00 78.69 415 TRP A O 1
ATOM 3225 N N . ILE A 1 416 ? -0.481 26.172 0.834 1.00 80.62 416 ILE A N 1
ATOM 3226 C CA . ILE A 1 416 ? -1.444 25.049 0.846 1.00 80.62 416 ILE A CA 1
ATOM 3227 C C . ILE A 1 416 ? -2.025 24.863 2.245 1.00 80.62 416 ILE A C 1
ATOM 3229 O O . ILE A 1 416 ? -3.234 24.708 2.410 1.00 80.62 416 ILE A O 1
ATOM 3233 N N . ARG A 1 417 ? -1.166 24.930 3.266 1.00 86.69 417 ARG A N 1
ATOM 3234 C CA . ARG A 1 417 ? -1.581 24.849 4.666 1.00 86.69 417 ARG A CA 1
ATOM 3235 C C . ARG A 1 417 ? -2.520 25.994 5.055 1.00 86.69 417 ARG A C 1
ATOM 3237 O O . ARG A 1 417 ? -3.513 25.755 5.735 1.00 86.69 417 ARG A O 1
ATOM 3244 N N . ARG A 1 418 ? -2.237 27.225 4.608 1.00 88.56 418 ARG A N 1
ATOM 3245 C CA . ARG A 1 418 ? -3.094 28.402 4.843 1.00 88.56 418 ARG A CA 1
ATOM 3246 C C . ARG A 1 418 ? -4.469 28.228 4.191 1.00 88.56 418 ARG A C 1
ATOM 3248 O O . ARG A 1 418 ? -5.466 28.498 4.850 1.00 88.56 418 ARG A O 1
ATOM 3255 N N . VAL A 1 419 ? -4.527 27.734 2.953 1.00 89.19 419 VAL A N 1
ATOM 3256 C CA . VAL A 1 419 ? -5.790 27.433 2.254 1.00 89.19 419 VAL A CA 1
ATOM 3257 C C . VAL A 1 419 ? -6.580 26.348 2.989 1.00 89.19 419 VAL A C 1
ATOM 3259 O O . VAL A 1 419 ? -7.745 26.557 3.307 1.00 89.19 419 VAL A O 1
ATOM 3262 N N . ALA A 1 420 ? -5.942 25.228 3.346 1.00 92.44 420 ALA A N 1
ATOM 3263 C CA . ALA A 1 420 ? -6.582 24.145 4.099 1.00 92.44 420 ALA A CA 1
ATOM 3264 C C . ALA A 1 420 ? -7.132 24.613 5.456 1.00 92.44 420 ALA A C 1
ATOM 3266 O O . ALA A 1 420 ? -8.225 24.221 5.861 1.00 92.44 420 ALA A O 1
ATOM 3267 N N . LYS A 1 421 ? -6.390 25.489 6.139 1.00 92.75 421 LYS A N 1
ATOM 3268 C CA . LYS A 1 421 ? -6.822 26.108 7.391 1.00 92.75 421 LYS A CA 1
ATOM 3269 C C . LYS A 1 421 ? -8.018 27.043 7.196 1.00 92.75 421 LYS A C 1
ATOM 3271 O O . LYS A 1 421 ? -8.906 27.052 8.038 1.00 92.75 421 LYS A O 1
ATOM 3276 N N . GLN A 1 422 ? -8.064 27.811 6.107 1.00 92.00 422 GLN A N 1
ATOM 3277 C CA . GLN A 1 422 ? -9.224 28.654 5.807 1.00 92.00 422 GLN A CA 1
ATOM 3278 C C . GLN A 1 422 ? -10.473 27.798 5.570 1.00 92.00 422 GLN A C 1
ATOM 3280 O O . GLN A 1 422 ? -11.527 28.087 6.126 1.00 92.00 422 GLN A O 1
ATOM 3285 N N . LEU A 1 423 ? -10.345 26.711 4.803 1.00 93.19 423 LEU A N 1
ATOM 3286 C CA . LEU A 1 423 ? -11.452 25.787 4.546 1.00 93.19 423 LEU A CA 1
ATOM 3287 C C . LEU A 1 423 ? -11.978 25.144 5.835 1.00 93.19 423 LEU A C 1
ATOM 3289 O O . LEU A 1 423 ? -13.190 25.065 6.013 1.00 93.19 423 LEU A O 1
ATOM 3293 N N . SER A 1 424 ? -11.089 24.728 6.746 1.00 93.25 424 SER A N 1
ATOM 3294 C CA . SER A 1 424 ? -11.492 24.115 8.019 1.00 93.25 424 SER A CA 1
ATOM 3295 C C . SER A 1 424 ? -12.147 25.095 8.991 1.00 93.25 424 SER A C 1
ATOM 3297 O O . SER A 1 424 ? -12.984 24.693 9.789 1.00 93.25 424 SER A O 1
ATOM 3299 N N . GLN A 1 425 ? -11.806 26.383 8.927 1.00 91.62 425 GLN A N 1
ATOM 3300 C CA . GLN A 1 425 ? -12.409 27.417 9.776 1.00 91.62 425 GLN A CA 1
ATOM 3301 C C . GLN A 1 425 ? -13.808 27.842 9.317 1.00 91.62 425 GLN A C 1
ATOM 3303 O O . GLN A 1 425 ? -14.557 28.431 10.095 1.00 91.62 425 GLN A O 1
ATOM 3308 N N . GLU A 1 426 ? -14.150 27.579 8.059 1.00 85.44 426 GLU A N 1
ATOM 3309 C CA . GLU A 1 426 ? -15.390 28.036 7.427 1.00 85.44 426 GLU A CA 1
ATOM 3310 C C . GLU A 1 426 ? -16.428 26.930 7.233 1.00 85.44 426 GLU A C 1
ATOM 3312 O O . GLU A 1 426 ? -17.474 27.155 6.625 1.00 85.44 426 GLU A O 1
ATOM 3317 N N . THR A 1 427 ? -16.152 25.740 7.756 1.00 81.00 427 THR A N 1
ATOM 3318 C CA . THR A 1 427 ? -17.065 24.602 7.732 1.00 81.00 427 THR A CA 1
ATOM 3319 C C . THR A 1 427 ? -17.253 24.039 9.139 1.00 81.00 427 THR A C 1
ATOM 3321 O O . THR A 1 427 ? -16.371 24.165 9.983 1.00 81.00 427 THR A O 1
ATOM 3324 N N . ASP A 1 428 ? -18.385 23.377 9.373 1.00 77.94 428 ASP A N 1
ATOM 3325 C CA . ASP A 1 428 ? -18.654 22.586 10.586 1.00 77.94 428 ASP A CA 1
ATOM 3326 C C . ASP A 1 428 ? -18.966 21.118 10.226 1.00 77.94 428 ASP A C 1
ATOM 3328 O O . ASP A 1 428 ? -19.744 20.425 10.873 1.00 77.94 428 ASP A O 1
ATOM 3332 N N . ASP A 1 429 ? -18.378 20.633 9.128 1.00 79.88 429 ASP A N 1
ATOM 3333 C CA . ASP A 1 429 ? -18.555 19.261 8.623 1.00 79.88 429 ASP A CA 1
ATOM 3334 C C . ASP A 1 429 ? -17.658 18.219 9.324 1.00 79.88 429 ASP A C 1
ATOM 3336 O O . ASP A 1 429 ? -17.586 17.063 8.900 1.00 79.88 429 ASP A O 1
ATOM 3340 N N . GLY A 1 430 ? -16.973 18.623 10.399 1.00 82.38 430 GLY A N 1
ATOM 3341 C CA . GLY A 1 430 ? -16.081 17.776 11.190 1.00 82.38 430 GLY A CA 1
ATOM 3342 C C . GLY A 1 430 ? -14.684 17.557 10.599 1.00 82.38 430 GLY A C 1
ATOM 3343 O O . GLY A 1 430 ? -13.884 16.882 11.247 1.00 82.38 430 GLY A O 1
ATOM 3344 N N . ARG A 1 431 ? -14.363 18.110 9.416 1.00 88.38 431 ARG A N 1
ATOM 3345 C CA . ARG A 1 431 ? -13.021 18.025 8.809 1.00 88.38 431 ARG A CA 1
ATOM 3346 C C . ARG A 1 431 ? -12.079 19.081 9.377 1.00 88.38 431 ARG A C 1
ATOM 3348 O O . ARG A 1 431 ? -12.387 20.272 9.367 1.00 88.38 431 ARG A O 1
ATOM 3355 N N . ASP A 1 432 ? -10.894 18.657 9.808 1.00 89.19 432 ASP A N 1
ATOM 3356 C CA . ASP A 1 432 ? -9.859 19.565 10.308 1.00 89.19 432 ASP A CA 1
ATOM 3357 C C . ASP A 1 432 ? -8.848 19.991 9.218 1.00 89.19 432 ASP A C 1
ATOM 3359 O O . ASP A 1 432 ? -8.914 19.578 8.059 1.00 89.19 432 ASP A O 1
ATOM 3363 N N . GLU A 1 433 ? -7.887 20.851 9.577 1.00 89.19 433 GLU A N 1
ATOM 3364 C CA . GLU A 1 433 ? -6.822 21.305 8.663 1.00 89.19 433 GLU A CA 1
ATOM 3365 C C . GLU A 1 433 ? -6.060 20.129 8.016 1.00 89.19 433 GLU A C 1
ATOM 3367 O O . GLU A 1 433 ? -5.699 20.200 6.841 1.00 89.19 433 GLU A O 1
ATOM 3372 N N . CYS A 1 434 ? -5.834 19.030 8.745 1.00 88.19 434 CYS A N 1
ATOM 3373 C CA . CYS A 1 434 ? -5.118 17.866 8.225 1.00 88.19 434 CYS A CA 1
ATOM 3374 C C . CYS A 1 434 ? -5.954 17.103 7.196 1.00 88.19 434 CYS A C 1
ATOM 3376 O O . CYS A 1 434 ? -5.403 16.621 6.205 1.00 88.19 434 CYS A O 1
ATOM 3378 N N . ASP A 1 435 ? -7.266 17.003 7.403 1.00 88.19 435 ASP A N 1
ATOM 3379 C CA . ASP A 1 435 ? -8.177 16.365 6.451 1.00 88.19 435 ASP A CA 1
ATOM 3380 C C . ASP A 1 435 ? -8.236 17.129 5.127 1.00 88.19 435 ASP A C 1
ATOM 3382 O O . ASP A 1 435 ? -8.180 16.521 4.055 1.00 88.19 435 ASP A O 1
ATOM 3386 N N . TYR A 1 436 ? -8.254 18.462 5.189 1.00 90.50 436 TYR A N 1
ATOM 3387 C CA . TYR A 1 436 ? -8.161 19.303 3.998 1.00 90.50 436 TYR A CA 1
ATOM 3388 C C . TYR A 1 436 ? -6.797 19.196 3.312 1.00 90.50 436 TYR A C 1
ATOM 3390 O O . TYR A 1 436 ? -6.745 19.066 2.091 1.00 90.50 436 TYR A O 1
ATOM 3398 N N . ILE A 1 437 ? -5.686 19.154 4.058 1.00 86.62 437 ILE A N 1
ATOM 3399 C CA . ILE A 1 437 ? -4.355 18.914 3.472 1.00 86.62 437 ILE A CA 1
ATOM 3400 C C . ILE A 1 437 ? -4.325 17.570 2.736 1.00 86.62 437 ILE A C 1
ATOM 3402 O O . ILE A 1 437 ? -3.849 17.515 1.602 1.00 86.62 437 ILE A O 1
ATOM 3406 N N . ARG A 1 438 ? -4.873 16.501 3.324 1.00 85.00 438 ARG A N 1
ATOM 3407 C CA . ARG A 1 438 ? -4.958 15.180 2.677 1.00 85.00 438 ARG A CA 1
ATOM 3408 C C . ARG A 1 438 ? -5.754 15.198 1.384 1.00 85.00 438 ARG A C 1
ATOM 3410 O O . ARG A 1 438 ? -5.383 14.490 0.458 1.00 85.00 438 ARG A O 1
ATOM 3417 N N . GLN A 1 439 ? -6.824 15.988 1.318 1.00 85.19 439 GLN A N 1
ATOM 3418 C CA . GLN A 1 439 ? -7.630 16.131 0.104 1.00 85.19 439 GLN A CA 1
ATOM 3419 C C . GLN A 1 439 ? -6.909 16.976 -0.954 1.00 85.19 439 GLN A C 1
ATOM 3421 O O . GLN A 1 439 ? -6.918 16.626 -2.128 1.00 85.19 439 GLN A O 1
ATOM 3426 N N . LEU A 1 440 ? -6.217 18.045 -0.559 1.00 82.81 440 LEU A N 1
ATOM 3427 C CA . LEU A 1 440 ? -5.532 18.942 -1.495 1.00 82.81 440 LEU A CA 1
ATOM 3428 C C . LEU A 1 440 ? -4.201 18.387 -2.018 1.00 82.81 440 LEU A C 1
ATOM 3430 O O . LEU A 1 440 ? -3.790 18.725 -3.126 1.00 82.81 440 LEU A O 1
ATOM 3434 N N . CYS A 1 441 ? -3.517 17.521 -1.266 1.00 78.00 441 CYS A N 1
ATOM 3435 C CA . CYS A 1 441 ? -2.250 16.933 -1.704 1.00 78.00 441 CYS A CA 1
ATOM 3436 C C . CYS A 1 441 ? -2.372 16.156 -3.026 1.00 78.00 441 CYS A C 1
ATOM 3438 O O . CYS A 1 441 ? -1.539 16.395 -3.901 1.00 78.00 441 CYS A O 1
ATOM 3440 N N . PRO A 1 442 ? -3.368 15.271 -3.232 1.00 69.62 442 PRO A N 1
ATOM 3441 C CA . PRO A 1 442 ? -3.619 14.636 -4.520 1.00 69.62 442 PRO A CA 1
ATOM 3442 C C . PRO A 1 442 ? -3.820 15.638 -5.649 1.00 69.62 442 PRO A C 1
ATOM 3444 O O . PRO A 1 442 ? -3.338 15.391 -6.739 1.00 69.62 442 PRO A O 1
ATOM 3447 N N . LEU A 1 443 ? -4.466 16.777 -5.397 1.00 70.00 443 LEU A N 1
ATOM 3448 C CA . LEU A 1 443 ? -4.701 17.797 -6.417 1.00 70.00 443 LEU A CA 1
ATOM 3449 C C . LEU A 1 443 ? -3.409 18.528 -6.824 1.00 70.00 443 LEU A C 1
ATOM 3451 O O . LEU A 1 443 ? -3.141 18.718 -8.008 1.00 70.00 443 LEU A O 1
ATOM 3455 N N . VAL A 1 444 ? -2.588 18.909 -5.844 1.00 66.25 444 VAL A N 1
ATOM 3456 C CA . VAL A 1 444 ? -1.332 19.645 -6.077 1.00 66.25 444 VAL A CA 1
ATOM 3457 C C . VAL A 1 444 ? -0.236 18.740 -6.631 1.00 66.25 444 VAL A C 1
ATOM 3459 O O . VAL A 1 444 ? 0.528 19.149 -7.504 1.00 66.25 444 VAL A O 1
ATOM 3462 N N . SER A 1 445 ? -0.145 17.517 -6.104 1.00 56.47 445 SER A N 1
ATOM 3463 C CA . SER A 1 445 ? 0.778 16.510 -6.619 1.00 56.47 445 SER A CA 1
ATOM 3464 C C . SER A 1 445 ? 0.294 16.043 -7.985 1.00 56.47 445 SER A C 1
ATOM 3466 O O . SER A 1 445 ? 1.020 16.200 -8.955 1.00 56.47 445 SER A O 1
ATOM 3468 N N . GLY A 1 446 ? -0.949 15.580 -8.073 1.00 51.50 446 GLY A N 1
ATOM 3469 C CA . GLY A 1 446 ? -1.633 14.966 -9.210 1.00 51.50 446 GLY A CA 1
ATOM 3470 C C . GLY A 1 446 ? -1.643 15.714 -10.526 1.00 51.50 446 GLY A C 1
ATOM 3471 O O . GLY A 1 446 ? -2.300 15.214 -11.425 1.00 51.50 446 GLY A O 1
ATOM 3472 N N . SER A 1 447 ? -1.025 16.894 -10.627 1.00 44.84 447 SER A N 1
ATOM 3473 C CA . SER A 1 447 ? -1.473 17.930 -11.534 1.00 44.84 447 SER A CA 1
ATOM 3474 C C . SER A 1 447 ? -1.732 17.384 -12.935 1.00 44.84 447 SER A C 1
ATOM 3476 O O . SER A 1 447 ? -0.816 17.273 -13.749 1.00 44.84 447 SER A O 1
ATOM 3478 N N . ASP A 1 448 ? -3.024 17.210 -13.222 1.00 39.34 448 ASP A N 1
ATOM 3479 C CA . ASP A 1 448 ? -3.700 17.593 -14.457 1.00 39.34 448 ASP A CA 1
ATOM 3480 C C . ASP A 1 448 ? -3.399 19.081 -14.744 1.00 39.34 448 ASP A C 1
ATOM 3482 O O . ASP A 1 448 ? -4.288 19.912 -14.952 1.00 39.34 448 ASP A O 1
ATOM 3486 N N . ARG A 1 449 ? -2.115 19.464 -14.707 1.00 42.16 449 ARG A N 1
ATOM 3487 C CA . ARG A 1 449 ? -1.595 20.714 -15.225 1.00 42.16 449 ARG A CA 1
ATOM 3488 C C . ARG A 1 449 ? -1.728 20.548 -16.723 1.00 42.16 449 ARG A C 1
ATOM 3490 O O . ARG A 1 449 ? -0.791 20.200 -17.421 1.00 42.16 449 ARG A O 1
ATOM 3497 N N . TRP A 1 450 ? -2.943 20.844 -17.158 1.00 34.03 450 TRP A N 1
ATOM 3498 C CA . TRP A 1 450 ? -3.370 20.993 -18.524 1.00 34.03 450 TRP A CA 1
ATOM 3499 C C . TRP A 1 450 ? -3.557 19.689 -19.312 1.00 34.03 450 TRP A C 1
ATOM 3501 O O . TRP A 1 450 ? -2.641 18.924 -19.555 1.00 34.03 450 TRP A O 1
ATOM 3511 N N . ILE A 1 451 ? -4.764 19.545 -19.863 1.00 33.38 451 ILE A N 1
ATOM 3512 C CA . ILE A 1 451 ? -4.908 19.242 -21.287 1.00 33.38 451 ILE A CA 1
ATOM 3513 C C . ILE A 1 451 ? -4.716 20.592 -22.000 1.00 33.38 451 ILE A C 1
ATOM 3515 O O . ILE A 1 451 ? -5.674 21.377 -22.060 1.00 33.38 451 ILE A O 1
ATOM 3519 N N . PRO A 1 452 ? -3.530 20.937 -22.538 1.00 27.12 452 PRO A N 1
ATOM 3520 C CA . PRO A 1 452 ? -3.394 22.101 -23.392 1.00 27.12 452 PRO A CA 1
ATOM 3521 C C . PRO A 1 452 ? -4.036 21.794 -24.728 1.00 27.12 452 PRO A C 1
ATOM 3523 O O . PRO A 1 452 ? -3.441 21.173 -25.601 1.00 27.12 452 PRO A O 1
ATOM 3526 N N . GLY A 1 453 ? -5.280 22.246 -24.903 1.00 31.86 453 GLY A N 1
ATOM 3527 C CA . GLY A 1 453 ? -5.841 22.347 -26.249 1.00 31.86 453 GLY A CA 1
ATOM 3528 C C . GLY A 1 453 ? -7.354 22.321 -26.415 1.00 31.86 453 GLY A C 1
ATOM 3529 O O . GLY A 1 453 ? -7.815 22.665 -27.501 1.00 31.86 453 GLY A O 1
ATOM 3530 N N . ARG A 1 454 ? -8.170 21.976 -25.409 1.00 35.66 454 ARG A N 1
ATOM 3531 C CA . ARG A 1 454 ? -9.634 21.846 -25.626 1.00 35.66 454 ARG A CA 1
ATOM 3532 C C . ARG A 1 454 ? -10.461 23.138 -25.507 1.00 35.66 454 ARG A C 1
ATOM 3534 O O . ARG A 1 454 ? -11.683 23.076 -25.654 1.00 35.66 454 ARG A O 1
ATOM 3541 N N . PHE A 1 455 ? -9.805 24.289 -25.325 1.00 33.12 455 PHE A N 1
ATOM 3542 C CA . PHE A 1 455 ? -10.385 25.642 -25.426 1.00 33.12 455 PHE A CA 1
ATOM 3543 C C . PHE A 1 455 ? -9.818 26.442 -26.615 1.00 33.12 455 PHE A C 1
ATOM 3545 O O . PHE A 1 455 ? -9.722 27.661 -26.589 1.00 33.12 455 PHE A O 1
ATOM 3552 N N . SER A 1 456 ? -9.459 25.770 -27.709 1.00 31.39 456 SER A N 1
ATOM 3553 C CA . SER A 1 456 ? -9.070 26.435 -28.958 1.00 31.39 456 SER A CA 1
ATOM 3554 C C . SER A 1 456 ? -10.299 26.828 -29.788 1.00 31.39 456 SER A C 1
ATOM 3556 O O . SER A 1 456 ? -10.488 26.304 -30.888 1.00 31.39 456 SER A O 1
ATOM 3558 N N . VAL A 1 457 ? -11.145 27.741 -29.299 1.00 28.86 457 VAL A N 1
ATOM 3559 C CA . VAL A 1 457 ? -12.056 28.439 -30.228 1.00 28.86 457 VAL A CA 1
ATOM 3560 C C . VAL A 1 457 ? -12.026 29.958 -30.083 1.00 28.86 457 VAL A C 1
ATOM 3562 O O . VAL A 1 457 ? -12.021 30.597 -31.125 1.00 28.86 457 VAL A O 1
ATOM 3565 N N . TYR A 1 458 ? -11.864 30.565 -28.901 1.00 27.16 458 TYR A N 1
ATOM 3566 C CA . TYR A 1 458 ? -11.647 32.021 -28.813 1.00 27.16 458 TYR A CA 1
ATOM 3567 C C . TYR A 1 458 ? -10.913 32.448 -27.539 1.00 27.16 458 TYR A C 1
ATOM 3569 O O . TYR A 1 458 ? -11.504 32.430 -26.472 1.00 27.16 458 TYR A O 1
ATOM 3577 N N . GLU A 1 459 ? -9.650 32.844 -27.713 1.00 30.58 459 GLU A N 1
ATOM 3578 C CA . GLU A 1 459 ? -8.858 33.878 -27.012 1.00 30.58 459 GLU A CA 1
ATOM 3579 C C . GLU A 1 459 ? -7.415 33.624 -27.503 1.00 30.58 459 GLU A C 1
ATOM 3581 O O . GLU A 1 459 ? -6.870 32.557 -27.281 1.00 30.58 459 GLU A O 1
ATOM 3586 N N . LYS A 1 460 ? -6.714 34.442 -28.300 1.00 25.53 460 LYS A N 1
ATOM 3587 C CA . LYS A 1 460 ? -6.552 35.907 -28.303 1.00 25.53 460 LYS A CA 1
ATOM 3588 C C . LYS A 1 460 ? -6.260 36.532 -26.937 1.00 25.53 460 LYS A C 1
ATOM 3590 O O . LYS A 1 460 ? -6.096 37.742 -26.867 1.00 25.53 460 LYS A O 1
ATOM 3595 N N . ILE A 1 461 ? -6.061 35.716 -25.910 1.00 28.42 461 ILE A N 1
ATOM 3596 C CA . ILE A 1 461 ? -5.049 36.014 -24.913 1.00 28.42 461 ILE A CA 1
ATOM 3597 C C . ILE A 1 461 ? -3.780 35.481 -25.567 1.00 28.42 461 ILE A C 1
ATOM 3599 O O . ILE A 1 461 ? -3.615 34.274 -25.748 1.00 28.42 461 ILE A O 1
ATOM 3603 N N . GLU A 1 462 ? -2.949 36.392 -26.074 1.00 23.62 462 GLU A N 1
ATOM 3604 C CA . GLU A 1 462 ? -1.551 36.065 -26.342 1.00 23.62 462 GLU A CA 1
ATOM 3605 C C . GLU A 1 462 ? -1.059 35.203 -25.172 1.00 23.62 462 GLU A C 1
ATOM 3607 O O . GLU A 1 462 ? -1.396 35.544 -24.034 1.00 23.62 462 GLU A O 1
ATOM 3612 N N . PRO A 1 463 ? -0.305 34.102 -25.379 1.00 29.31 463 PRO A N 1
ATOM 3613 C CA . PRO A 1 463 ? 0.446 33.565 -24.253 1.00 29.31 463 PRO A CA 1
ATOM 3614 C C . PRO A 1 463 ? 1.167 34.784 -23.701 1.00 29.31 463 PRO A C 1
ATOM 3616 O O . PRO A 1 463 ? 1.857 35.438 -24.493 1.00 29.31 463 PRO A O 1
ATOM 3619 N N . ALA A 1 464 ? 0.891 35.169 -22.444 1.00 28.92 464 ALA A N 1
ATOM 3620 C CA . ALA A 1 464 ? 1.530 36.331 -21.840 1.00 28.92 464 ALA A CA 1
ATOM 3621 C C . ALA A 1 464 ? 2.986 36.283 -22.303 1.00 28.92 464 ALA A C 1
ATOM 3623 O O . ALA A 1 464 ? 3.564 35.186 -22.253 1.00 28.92 464 ALA A O 1
ATOM 3624 N N . PRO A 1 465 ? 3.485 37.358 -22.948 1.00 24.03 465 PRO A N 1
ATOM 3625 C CA . PRO A 1 465 ? 4.601 37.278 -23.877 1.00 24.03 465 PRO A CA 1
ATOM 3626 C C . PRO A 1 465 ? 5.722 36.455 -23.261 1.00 24.03 465 PRO A C 1
ATOM 3628 O O . PRO A 1 465 ? 5.873 36.457 -22.040 1.00 24.03 465 PRO A O 1
ATOM 3631 N N . LYS A 1 466 ? 6.543 35.796 -24.090 1.00 28.67 466 LYS A N 1
ATOM 3632 C CA . LYS A 1 466 ? 7.765 35.035 -23.727 1.00 28.67 466 LYS A CA 1
ATOM 3633 C C . LYS A 1 466 ? 8.755 35.764 -22.773 1.00 28.67 466 LYS A C 1
ATOM 3635 O O . LYS A 1 466 ? 9.854 35.283 -22.537 1.00 28.67 466 LYS A O 1
ATOM 3640 N N . GLN A 1 467 ? 8.373 36.909 -22.223 1.00 29.02 467 GLN A N 1
ATOM 3641 C CA . GLN A 1 467 ? 8.950 37.672 -21.130 1.00 29.02 467 GLN A CA 1
ATOM 3642 C C . GLN A 1 467 ? 8.297 37.469 -19.741 1.00 29.02 467 GLN A C 1
ATOM 3644 O O . GLN A 1 467 ? 8.883 37.954 -18.783 1.00 29.02 467 GLN A O 1
ATOM 3649 N N . LEU A 1 468 ? 7.183 36.739 -19.563 1.00 29.81 468 LEU A N 1
ATOM 3650 C CA . LEU A 1 468 ? 6.681 36.392 -18.212 1.00 29.81 468 LEU A CA 1
ATOM 3651 C C . LEU A 1 468 ? 7.205 35.039 -17.686 1.00 29.81 468 LEU A C 1
ATOM 3653 O O . LEU A 1 468 ? 7.118 34.761 -16.495 1.00 29.81 468 LEU A O 1
ATOM 3657 N N . CYS A 1 469 ? 7.823 34.232 -18.558 1.00 25.81 469 CYS A N 1
ATOM 3658 C CA . CYS A 1 469 ? 8.588 33.026 -18.203 1.00 25.81 469 CYS A CA 1
ATOM 3659 C C . CYS A 1 469 ? 10.103 33.220 -18.351 1.00 25.81 469 CYS A C 1
ATOM 3661 O O . CYS A 1 469 ? 10.842 32.258 -18.520 1.00 25.81 469 CYS A O 1
ATOM 3663 N N . ASN A 1 470 ? 10.576 34.459 -18.251 1.00 25.47 470 ASN A N 1
ATOM 3664 C CA . ASN A 1 470 ? 11.951 34.727 -17.872 1.00 25.47 470 ASN A CA 1
ATOM 3665 C C . ASN A 1 470 ? 11.888 35.469 -16.553 1.00 25.47 470 ASN A C 1
ATOM 3667 O O . ASN A 1 470 ? 11.812 36.691 -16.536 1.00 25.47 470 ASN A O 1
ATOM 3671 N N . LYS A 1 471 ? 11.844 34.706 -15.463 1.00 28.42 471 LYS A N 1
ATOM 3672 C CA . LYS A 1 471 ? 12.717 34.875 -14.306 1.00 28.42 471 LYS A CA 1
ATOM 3673 C C . LYS A 1 471 ? 12.256 33.956 -13.182 1.00 28.42 471 LYS A C 1
ATOM 3675 O O . LYS A 1 471 ? 11.095 33.916 -12.787 1.00 28.42 471 LYS A O 1
ATOM 3680 N N . ILE A 1 472 ? 13.265 33.381 -12.557 1.00 33.84 472 ILE A N 1
ATOM 3681 C CA . ILE A 1 472 ? 13.354 32.891 -11.180 1.00 33.84 472 ILE A CA 1
ATOM 3682 C C . ILE A 1 472 ? 12.864 33.943 -10.130 1.00 33.84 472 ILE A C 1
ATOM 3684 O O . ILE A 1 472 ? 12.955 33.726 -8.929 1.00 33.84 472 ILE A O 1
ATOM 3688 N N . GLU A 1 473 ? 12.268 35.074 -10.542 1.00 30.73 473 GLU A N 1
ATOM 3689 C CA . GLU A 1 473 ? 11.816 36.169 -9.675 1.00 30.73 473 GLU A CA 1
ATOM 3690 C C . GLU A 1 473 ? 10.430 35.963 -9.051 1.00 30.73 473 GLU A C 1
ATOM 3692 O O . GLU A 1 473 ? 10.246 36.456 -7.946 1.00 30.73 473 GLU A O 1
ATOM 3697 N N . CYS A 1 474 ? 9.494 35.184 -9.617 1.00 35.06 474 CYS A N 1
ATOM 3698 C CA . CYS A 1 474 ? 8.271 34.820 -8.861 1.00 35.06 474 CYS A CA 1
ATOM 3699 C C . CYS A 1 474 ? 8.587 33.883 -7.677 1.00 35.06 474 CYS A C 1
ATOM 3701 O O . CYS A 1 474 ? 7.894 33.886 -6.664 1.00 35.06 474 CYS A O 1
ATOM 3703 N N . ALA A 1 475 ? 9.685 33.123 -7.766 1.00 37.53 475 ALA A N 1
ATOM 3704 C CA . ALA A 1 475 ? 10.182 32.284 -6.677 1.00 37.53 475 ALA A CA 1
ATOM 3705 C C . ALA A 1 475 ? 10.967 33.073 -5.607 1.00 37.53 475 ALA A C 1
ATOM 3707 O O . ALA A 1 475 ? 11.210 32.541 -4.526 1.00 37.53 475 ALA A O 1
ATOM 3708 N N . GLN A 1 476 ? 11.353 34.329 -5.877 1.00 33.72 476 GLN A N 1
ATOM 3709 C CA . GLN A 1 476 ? 12.150 35.158 -4.958 1.00 33.72 476 GLN A CA 1
ATOM 3710 C C . GLN A 1 476 ? 11.481 36.479 -4.538 1.00 33.72 476 GLN A C 1
ATOM 3712 O O . GLN A 1 476 ? 11.913 37.093 -3.564 1.00 33.72 476 GLN A O 1
ATOM 3717 N N . ARG A 1 477 ? 10.400 36.909 -5.197 1.00 31.77 477 ARG A N 1
ATOM 3718 C CA . ARG A 1 477 ? 9.562 38.046 -4.792 1.00 31.77 477 ARG A CA 1
ATOM 3719 C C . ARG A 1 477 ? 8.087 37.721 -5.032 1.00 31.77 477 ARG A C 1
ATOM 3721 O O . ARG A 1 477 ? 7.550 38.009 -6.092 1.00 31.77 477 ARG A O 1
ATOM 3728 N N . GLY A 1 478 ? 7.453 37.150 -4.011 1.00 36.22 478 GLY A N 1
ATOM 3729 C CA . GLY A 1 478 ? 6.002 37.192 -3.842 1.00 36.22 478 GLY A CA 1
ATOM 3730 C C . GLY A 1 478 ? 5.197 36.235 -4.719 1.00 36.22 478 GLY A C 1
ATOM 3731 O O . GLY A 1 478 ? 4.467 36.668 -5.603 1.00 36.22 478 GLY A O 1
ATOM 3732 N N . PHE A 1 479 ? 5.173 34.949 -4.356 1.00 43.84 479 PHE A N 1
ATOM 3733 C CA . PHE A 1 479 ? 3.847 34.334 -4.248 1.00 43.84 479 PHE A CA 1
ATOM 3734 C C . PHE A 1 479 ? 3.032 35.230 -3.297 1.00 43.84 479 PHE A C 1
ATOM 3736 O O . PHE A 1 479 ? 3.587 35.652 -2.278 1.00 43.84 479 PHE A O 1
ATOM 3743 N N . CYS A 1 480 ? 1.743 35.437 -3.578 1.00 44.59 480 CYS A N 1
ATOM 3744 C CA . CYS A 1 480 ? 0.743 36.056 -2.691 1.00 44.59 480 CYS A CA 1
ATOM 3745 C C . CYS A 1 480 ? 0.635 37.596 -2.750 1.00 44.59 480 CYS A C 1
ATOM 3747 O O . CYS A 1 480 ? 1.262 38.304 -1.966 1.00 44.59 480 CYS A O 1
ATOM 3749 N N . ASP A 1 481 ? -0.265 38.099 -3.596 1.00 52.25 481 ASP A N 1
ATOM 3750 C CA . ASP A 1 481 ? -1.115 39.225 -3.188 1.00 52.25 481 ASP A CA 1
ATOM 3751 C C . ASP A 1 481 ? -2.428 38.626 -2.648 1.00 52.25 481 ASP A C 1
ATOM 3753 O O . ASP A 1 481 ? -2.876 37.598 -3.171 1.00 52.25 481 ASP A O 1
ATOM 3757 N N . ASP A 1 482 ? -3.041 39.213 -1.613 1.00 55.25 482 ASP A N 1
ATOM 3758 C CA . ASP A 1 482 ? -4.219 38.631 -0.931 1.00 55.25 482 ASP A CA 1
ATOM 3759 C C . ASP A 1 482 ? -5.415 38.430 -1.891 1.00 55.25 482 ASP A C 1
ATOM 3761 O O . ASP A 1 482 ? -6.267 37.578 -1.650 1.00 55.25 482 ASP A O 1
ATOM 3765 N N . HIS A 1 483 ? -5.434 39.129 -3.033 1.00 53.53 483 HIS A N 1
ATOM 3766 C CA . HIS A 1 483 ? -6.441 38.955 -4.086 1.00 53.53 483 HIS A CA 1
ATOM 3767 C C . HIS A 1 483 ? -6.490 37.535 -4.683 1.00 53.53 483 HIS A C 1
ATOM 3769 O O . HIS A 1 483 ? -7.576 37.072 -5.008 1.00 53.53 483 HIS A O 1
ATOM 3775 N N . HIS A 1 484 ? -5.360 36.824 -4.786 1.00 65.06 484 HIS A N 1
ATOM 3776 C CA . HIS A 1 484 ? -5.318 35.466 -5.359 1.00 65.06 484 HIS A CA 1
ATOM 3777 C C . HIS A 1 484 ? -5.603 34.369 -4.318 1.00 65.06 484 HIS A C 1
ATOM 3779 O O . HIS A 1 484 ? -5.858 33.220 -4.674 1.00 65.06 484 HIS A O 1
ATOM 3785 N N . PHE A 1 485 ? -5.574 34.707 -3.023 1.00 76.31 485 PHE A N 1
ATOM 3786 C CA . PHE A 1 485 ? -5.846 33.749 -1.950 1.00 76.31 485 PHE A CA 1
ATOM 3787 C C . PHE A 1 485 ? -7.311 33.304 -1.951 1.00 76.31 485 PHE A C 1
ATOM 3789 O O . PHE A 1 485 ? -7.588 32.113 -1.833 1.00 76.31 485 PHE A O 1
ATOM 3796 N N . ASP A 1 486 ? -8.244 34.241 -2.138 1.00 77.75 486 ASP A N 1
ATOM 3797 C CA . ASP A 1 486 ? -9.679 33.943 -2.228 1.00 77.75 486 ASP A CA 1
ATOM 3798 C C . ASP A 1 486 ? -9.998 32.989 -3.390 1.00 77.75 486 ASP A C 1
ATOM 3800 O O . ASP A 1 486 ? -10.851 32.110 -3.263 1.00 77.75 486 ASP A O 1
ATOM 3804 N N . ASP A 1 487 ? -9.302 33.155 -4.513 1.00 76.75 487 ASP A N 1
ATOM 3805 C CA . ASP A 1 487 ? -9.459 32.354 -5.728 1.00 76.75 487 ASP A CA 1
ATOM 3806 C C . ASP A 1 487 ? -8.921 30.929 -5.551 1.00 76.75 487 ASP A C 1
ATOM 3808 O O . ASP A 1 487 ? -9.552 29.953 -5.978 1.00 76.75 487 ASP A O 1
ATOM 3812 N N . ASP A 1 488 ? -7.786 30.793 -4.862 1.00 79.44 488 ASP A N 1
ATOM 3813 C CA . ASP A 1 488 ? -7.217 29.508 -4.466 1.00 79.44 488 ASP A CA 1
ATOM 3814 C C . ASP A 1 488 ? -8.119 28.781 -3.459 1.00 79.44 488 ASP A C 1
ATOM 3816 O O . ASP A 1 488 ? -8.383 27.590 -3.626 1.00 79.44 488 ASP A O 1
ATOM 3820 N N . VAL A 1 489 ? -8.643 29.495 -2.455 1.00 87.25 489 VAL A N 1
ATOM 3821 C CA . VAL A 1 489 ? -9.593 28.952 -1.471 1.00 87.25 489 VAL A CA 1
ATOM 3822 C C . VAL A 1 489 ? -10.883 28.509 -2.152 1.00 87.25 489 VAL A C 1
ATOM 3824 O O . VAL A 1 489 ? -11.369 27.417 -1.876 1.00 87.25 489 VAL A O 1
ATOM 3827 N N . PHE A 1 490 ? -11.422 29.302 -3.076 1.00 84.31 490 PHE A N 1
ATOM 3828 C CA . PHE A 1 490 ? -12.625 28.943 -3.821 1.00 84.31 490 PHE A CA 1
ATOM 3829 C C . PHE A 1 490 ? -12.409 27.727 -4.730 1.00 84.31 490 PHE A C 1
ATOM 3831 O O . PHE A 1 490 ? -13.213 26.794 -4.724 1.00 84.31 490 PHE A O 1
ATOM 3838 N N . THR A 1 491 ? -11.301 27.695 -5.473 1.00 80.06 491 THR A N 1
ATOM 3839 C CA . THR A 1 491 ? -10.959 26.563 -6.347 1.00 80.06 491 THR A CA 1
ATOM 3840 C C . THR A 1 491 ? -10.764 25.281 -5.535 1.00 80.06 491 THR A C 1
ATOM 3842 O O . THR A 1 491 ? -11.290 24.229 -5.903 1.00 80.06 491 THR A O 1
ATOM 3845 N N . ALA A 1 492 ? -10.069 25.375 -4.399 1.00 87.12 492 ALA A N 1
ATOM 3846 C CA . ALA A 1 492 ? -9.906 24.279 -3.455 1.00 87.12 492 ALA A CA 1
ATOM 3847 C C . ALA A 1 492 ? -11.255 23.829 -2.867 1.00 87.12 492 ALA A C 1
ATOM 3849 O O . ALA A 1 492 ? -11.526 22.632 -2.837 1.00 87.12 492 ALA A O 1
ATOM 3850 N N . ALA A 1 493 ? -12.132 24.768 -2.493 1.00 88.69 493 ALA A N 1
ATOM 3851 C CA . ALA A 1 493 ? -13.460 24.472 -1.961 1.00 88.69 493 ALA A CA 1
ATOM 3852 C C . ALA A 1 493 ? -14.332 23.688 -2.947 1.00 88.69 493 ALA A C 1
ATOM 3854 O O . ALA A 1 493 ? -15.078 22.810 -2.522 1.00 88.69 493 ALA A O 1
ATOM 3855 N N . LEU A 1 494 ? -14.235 23.967 -4.253 1.00 84.31 494 LEU A N 1
ATOM 3856 C CA . LEU A 1 494 ? -14.954 23.212 -5.287 1.00 84.31 494 LEU A CA 1
ATOM 3857 C C . LEU A 1 494 ? -14.494 21.757 -5.363 1.00 84.31 494 LEU A C 1
ATOM 3859 O O . LEU A 1 494 ? -15.324 20.862 -5.500 1.00 84.31 494 LEU A O 1
ATOM 3863 N N . TYR A 1 495 ? -13.189 21.521 -5.237 1.00 83.94 495 TYR A N 1
ATOM 3864 C CA . TYR A 1 495 ? -12.628 20.174 -5.200 1.00 83.94 495 TYR A CA 1
ATOM 3865 C C . TYR A 1 495 ? -13.026 19.430 -3.917 1.00 83.94 495 TYR A C 1
ATOM 3867 O O . TYR A 1 495 ? -13.444 18.275 -3.962 1.00 83.94 495 TYR A O 1
ATOM 3875 N N . THR A 1 496 ? -12.949 20.102 -2.766 1.00 87.50 496 THR A N 1
ATOM 3876 C CA . THR A 1 496 ? -13.265 19.520 -1.452 1.00 87.50 496 THR A CA 1
ATOM 3877 C C . THR A 1 496 ? -14.758 19.548 -1.120 1.00 87.50 496 THR A C 1
ATOM 3879 O O . THR A 1 496 ? -15.147 19.134 -0.029 1.00 87.50 496 THR A O 1
ATOM 3882 N N . GLN A 1 497 ? -15.606 20.043 -2.025 1.00 85.81 497 GLN A N 1
ATOM 3883 C CA . GLN A 1 497 ? -17.044 20.248 -1.819 1.00 85.81 497 GLN A CA 1
ATOM 3884 C C . GLN A 1 497 ? -17.377 21.016 -0.524 1.00 85.81 497 GLN A C 1
ATOM 3886 O O . GLN A 1 497 ? -18.300 20.671 0.213 1.00 85.81 497 GLN A O 1
ATOM 3891 N N . THR A 1 498 ? -16.618 22.065 -0.209 1.00 88.88 498 THR A N 1
ATOM 3892 C CA . THR A 1 498 ? -16.859 22.891 0.984 1.00 88.88 498 THR A CA 1
ATOM 3893 C C . THR A 1 498 ? -17.955 23.921 0.695 1.00 88.88 498 THR A C 1
ATOM 3895 O O . THR A 1 498 ? -17.687 25.079 0.372 1.00 88.88 498 THR A O 1
ATOM 3898 N N . LEU A 1 499 ? -19.215 23.477 0.787 1.00 84.00 499 LEU A N 1
ATOM 3899 C CA . LEU A 1 499 ? -20.406 24.246 0.397 1.00 84.00 499 LEU A CA 1
ATOM 3900 C C . LEU A 1 499 ? -20.510 25.650 1.019 1.00 84.00 499 LEU A C 1
ATOM 3902 O O . LEU A 1 499 ? -20.852 26.565 0.272 1.00 84.00 499 LEU A O 1
ATOM 3906 N N . PRO A 1 500 ? -20.196 25.891 2.311 1.00 86.75 500 PRO A N 1
ATOM 3907 C CA . PRO A 1 500 ? -20.297 27.235 2.887 1.00 86.75 500 PRO A CA 1
ATOM 3908 C C . PRO A 1 500 ? -19.386 28.260 2.196 1.00 86.75 500 PRO A C 1
ATOM 3910 O O . PRO A 1 500 ? -19.813 29.380 1.909 1.00 86.75 500 PRO A O 1
ATOM 3913 N N . VAL A 1 501 ? -18.156 27.854 1.862 1.00 86.44 501 VAL A N 1
ATOM 3914 C CA . VAL A 1 501 ? -17.176 28.681 1.142 1.00 86.44 501 VAL A CA 1
ATOM 3915 C C . VAL A 1 501 ? -17.701 28.992 -0.259 1.00 86.44 501 VAL A C 1
ATOM 3917 O O . VAL A 1 501 ? -17.715 30.152 -0.674 1.00 86.44 501 VAL A O 1
ATOM 3920 N N . ILE A 1 502 ? -18.186 27.962 -0.965 1.00 82.31 502 ILE A N 1
ATOM 3921 C CA . ILE A 1 502 ? -18.747 28.075 -2.317 1.00 82.31 502 ILE A CA 1
ATOM 3922 C C . ILE A 1 502 ? -19.956 29.023 -2.306 1.00 82.31 502 ILE A C 1
ATOM 3924 O O . ILE A 1 502 ? -19.991 29.985 -3.071 1.00 82.31 502 ILE A O 1
ATOM 3928 N N . ALA A 1 503 ? -20.910 28.809 -1.396 1.00 79.50 503 ALA A N 1
ATOM 3929 C CA . ALA A 1 503 ? -22.138 29.591 -1.269 1.00 79.50 503 ALA A CA 1
ATOM 3930 C C . ALA A 1 503 ? -21.870 31.057 -0.915 1.00 79.50 503 ALA A C 1
ATOM 3932 O O . ALA A 1 503 ? -22.468 31.960 -1.510 1.00 79.50 503 ALA A O 1
ATOM 3933 N N . ARG A 1 504 ? -20.943 31.322 0.014 1.00 82.19 504 ARG A N 1
ATOM 3934 C CA . ARG A 1 504 ? -20.524 32.690 0.339 1.00 82.19 504 ARG A CA 1
ATOM 3935 C C . ARG A 1 504 ? -19.878 33.360 -0.865 1.00 82.19 504 ARG A C 1
ATOM 3937 O O . ARG A 1 504 ? -20.176 34.520 -1.139 1.00 82.19 504 ARG A O 1
ATOM 3944 N N . TRP A 1 505 ? -19.013 32.647 -1.582 1.00 77.56 505 TRP A N 1
ATOM 3945 C CA . TRP A 1 505 ? -18.352 33.185 -2.764 1.00 77.56 505 TRP A CA 1
ATOM 3946 C C . TRP A 1 505 ? -19.375 33.543 -3.853 1.00 77.56 505 TRP A C 1
ATOM 3948 O O . TRP A 1 505 ? -19.378 34.681 -4.322 1.00 77.56 505 TRP A O 1
ATOM 3958 N N . ILE A 1 506 ? -20.331 32.649 -4.142 1.00 72.31 506 ILE A N 1
ATOM 3959 C CA . ILE A 1 506 ? -21.478 32.907 -5.036 1.00 72.31 506 ILE A CA 1
ATOM 3960 C C . ILE A 1 506 ? -22.265 34.152 -4.587 1.00 72.31 506 ILE A C 1
ATOM 3962 O O . ILE A 1 506 ? -22.599 35.017 -5.400 1.00 72.31 506 ILE A O 1
ATOM 3966 N N . SER A 1 507 ? -22.536 34.267 -3.285 1.00 73.56 507 SER A N 1
ATOM 3967 C CA . SER A 1 507 ? -23.345 35.348 -2.700 1.00 73.56 507 SER A CA 1
ATOM 3968 C C . SER A 1 507 ? -22.610 36.688 -2.607 1.00 73.56 507 SER A C 1
ATOM 3970 O O . SER A 1 507 ? -23.254 37.733 -2.539 1.00 73.56 507 SER A O 1
ATOM 3972 N N . SER A 1 508 ? -21.273 36.683 -2.630 1.00 72.31 508 SER A N 1
ATOM 3973 C CA . SER A 1 508 ? -20.434 37.884 -2.491 1.00 72.31 508 SER A CA 1
ATOM 3974 C C . SER A 1 508 ? -20.572 38.871 -3.652 1.00 72.31 508 SER A C 1
ATOM 3976 O O . SER A 1 508 ? -20.088 39.997 -3.570 1.00 72.31 508 SER A O 1
ATOM 3978 N N . GLY A 1 509 ? -21.231 38.470 -4.743 1.00 59.09 509 GLY A N 1
ATOM 3979 C CA . GLY A 1 509 ? -21.515 39.374 -5.846 1.00 59.09 509 GLY A CA 1
ATOM 3980 C C . GLY A 1 509 ? -20.268 39.827 -6.606 1.00 59.09 509 GLY A C 1
ATOM 3981 O O . GLY A 1 509 ? -20.372 40.807 -7.343 1.00 59.09 509 GLY A O 1
ATOM 3982 N N . LYS A 1 510 ? -19.132 39.105 -6.504 1.00 59.88 510 LYS A N 1
ATOM 3983 C CA . LYS A 1 510 ? -17.982 39.168 -7.438 1.00 59.88 510 LYS A CA 1
ATOM 3984 C C . LYS A 1 510 ? -18.416 38.687 -8.844 1.00 59.88 510 LYS A C 1
ATOM 3986 O O . LYS A 1 510 ? -17.878 37.753 -9.426 1.00 59.88 510 LYS A O 1
ATOM 3991 N N . ARG A 1 511 ? -19.478 39.294 -9.379 1.00 51.03 511 ARG A N 1
ATOM 3992 C CA . ARG A 1 511 ? -20.099 39.030 -10.675 1.00 51.03 511 ARG A CA 1
ATOM 3993 C C . ARG A 1 511 ? -19.286 39.755 -11.737 1.00 51.03 511 ARG A C 1
ATOM 3995 O O . ARG A 1 511 ? -19.147 40.972 -11.675 1.00 51.03 511 ARG A O 1
ATOM 4002 N N . GLY A 1 512 ? -18.822 39.030 -12.752 1.00 48.62 512 GLY A N 1
ATOM 4003 C CA . GLY A 1 512 ? -18.617 39.662 -14.056 1.00 48.62 512 GLY A CA 1
ATOM 4004 C C . GLY A 1 512 ? -17.410 39.257 -14.887 1.00 48.62 512 GLY A C 1
ATOM 4005 O O . GLY A 1 512 ? -17.438 39.580 -16.075 1.00 48.62 512 GLY A O 1
ATOM 4006 N N . ARG A 1 513 ? -16.387 38.553 -14.379 1.00 47.25 513 ARG A N 1
ATOM 4007 C CA . ARG A 1 513 ? -15.240 38.210 -15.249 1.00 47.25 513 ARG A CA 1
ATOM 4008 C C . ARG A 1 513 ? -14.760 36.767 -15.284 1.00 47.25 513 ARG A C 1
ATOM 4010 O O . ARG A 1 513 ? -14.363 36.356 -16.366 1.00 47.25 513 ARG A O 1
ATOM 4017 N N . GLU A 1 514 ? -14.836 35.962 -14.233 1.00 52.84 514 GLU A N 1
ATOM 4018 C CA . GLU A 1 514 ? -14.039 34.725 -14.233 1.00 52.84 514 GLU A CA 1
ATOM 4019 C C . GLU A 1 514 ? -14.836 33.521 -13.698 1.00 52.84 514 GLU A C 1
ATOM 4021 O O . GLU A 1 514 ? -14.670 33.081 -12.574 1.00 52.84 514 GLU A O 1
ATOM 4026 N N . LEU A 1 515 ? -15.685 32.911 -14.537 1.00 51.22 515 LEU A N 1
ATOM 4027 C CA . LEU A 1 515 ? -16.085 31.494 -14.346 1.00 51.22 515 LEU A CA 1
ATOM 4028 C C . LEU A 1 515 ? -14.910 30.529 -14.620 1.00 51.22 515 LEU A C 1
ATOM 4030 O O . LEU A 1 515 ? -15.039 29.314 -14.511 1.00 51.22 515 LEU A O 1
ATOM 4034 N N . LEU A 1 516 ? -13.768 31.090 -15.015 1.00 58.66 516 LEU A N 1
ATOM 4035 C CA . LEU A 1 516 ? -12.498 30.437 -15.286 1.00 58.66 516 LEU A CA 1
ATOM 4036 C C . LEU A 1 516 ? -11.432 30.973 -14.324 1.00 58.66 516 LEU A C 1
ATOM 4038 O O . LEU A 1 516 ? -10.326 31.290 -14.754 1.00 58.66 516 LEU A O 1
ATOM 4042 N N . ILE A 1 517 ? -11.756 31.093 -13.031 1.00 63.22 517 ILE A N 1
ATOM 4043 C CA . ILE A 1 517 ? -10.725 31.356 -12.022 1.00 63.22 517 ILE A CA 1
ATOM 4044 C C . ILE A 1 517 ? -9.710 30.225 -12.114 1.00 63.22 517 ILE A C 1
ATOM 4046 O O . ILE A 1 517 ? -10.053 29.046 -11.943 1.00 63.22 517 ILE A O 1
ATOM 4050 N N . SER A 1 518 ? -8.489 30.610 -12.469 1.00 61.19 518 SER A N 1
ATOM 4051 C CA . SER A 1 518 ? -7.351 29.726 -12.630 1.00 61.19 518 SER A CA 1
ATOM 4052 C C . SER A 1 518 ? -6.458 29.904 -11.417 1.00 61.19 518 SER A C 1
ATOM 4054 O O . SER A 1 518 ? -5.637 30.817 -11.366 1.00 61.19 518 SER A O 1
ATOM 4056 N N . SER A 1 519 ? -6.591 28.997 -10.458 1.00 66.56 519 SER A N 1
ATOM 4057 C CA . SER A 1 519 ? -5.601 28.852 -9.405 1.00 66.56 519 SER A CA 1
ATOM 4058 C C . SER A 1 519 ? -4.304 28.326 -10.015 1.00 66.56 519 SER A C 1
ATOM 4060 O O . SER A 1 519 ? -4.292 27.293 -10.691 1.00 66.56 519 SER A O 1
ATOM 4062 N N . TYR A 1 520 ? -3.190 29.008 -9.750 1.00 60.72 520 TYR A N 1
ATOM 4063 C CA . TYR A 1 520 ? -1.870 28.526 -10.168 1.00 60.72 520 TYR A CA 1
ATOM 4064 C C . TYR A 1 520 ? -1.529 27.176 -9.514 1.00 60.72 520 TYR A C 1
ATOM 4066 O O . TYR A 1 520 ? -0.783 26.375 -10.077 1.00 60.72 520 TYR A O 1
ATOM 4074 N N . LEU A 1 521 ? -2.087 26.921 -8.328 1.00 64.50 521 LEU A N 1
ATOM 4075 C CA . LEU A 1 521 ? -1.767 25.760 -7.506 1.00 64.50 521 LEU A CA 1
ATOM 4076 C C . LEU A 1 521 ? -2.799 24.635 -7.615 1.00 64.50 521 LEU A C 1
ATOM 4078 O O . LEU A 1 521 ? -2.428 23.463 -7.630 1.00 64.50 521 LEU A O 1
ATOM 4082 N N . PHE A 1 522 ? -4.077 24.992 -7.699 1.00 70.38 522 PHE A N 1
ATOM 4083 C CA . PHE A 1 522 ? -5.206 24.067 -7.671 1.00 70.38 522 PHE A CA 1
ATOM 4084 C C . PHE A 1 522 ? -5.901 23.927 -9.028 1.00 70.38 522 PHE A C 1
ATOM 4086 O O . PHE A 1 522 ? -6.802 23.110 -9.151 1.00 70.38 522 PHE A O 1
ATOM 4093 N N . GLY A 1 523 ? -5.491 24.653 -10.070 1.00 68.94 523 GLY A N 1
ATOM 4094 C CA . GLY A 1 523 ? -6.043 24.516 -11.419 1.00 68.94 523 GLY A CA 1
ATOM 4095 C C . GLY A 1 523 ? -7.317 25.332 -11.651 1.00 68.94 523 GLY A C 1
ATOM 4096 O O . GLY A 1 523 ? -7.511 26.394 -11.067 1.00 68.94 523 GLY A O 1
ATOM 4097 N N . VAL A 1 524 ? -8.179 24.873 -12.561 1.00 71.69 524 VAL A N 1
ATOM 4098 C CA . VAL A 1 524 ? -9.336 25.658 -13.023 1.00 71.69 524 VAL A CA 1
ATOM 4099 C C . VAL A 1 524 ? -10.600 25.270 -12.258 1.00 71.69 524 VAL A C 1
ATOM 4101 O O . VAL A 1 524 ? -11.064 24.134 -12.349 1.00 71.69 524 VAL A O 1
ATOM 4104 N N . SER A 1 525 ? -11.207 26.245 -11.582 1.00 74.38 525 SER A N 1
ATOM 4105 C CA . SER A 1 525 ? -12.462 26.116 -10.818 1.00 74.38 525 SER A CA 1
ATOM 4106 C C . SER A 1 525 ? -13.574 25.356 -11.559 1.00 74.38 525 SER A C 1
ATOM 4108 O O . SER A 1 525 ? -14.125 24.389 -11.031 1.00 74.38 525 SER A O 1
ATOM 4110 N N . LEU A 1 526 ? -13.858 25.714 -12.818 1.00 73.62 526 LEU A N 1
ATOM 4111 C CA . LEU A 1 526 ? -14.889 25.058 -13.635 1.00 73.62 526 LEU A CA 1
ATOM 4112 C C . LEU A 1 526 ? -14.640 23.555 -13.840 1.00 73.62 526 LEU A C 1
ATOM 4114 O O . LEU A 1 526 ? -15.590 22.778 -13.948 1.00 73.62 526 LEU A O 1
ATOM 4118 N N . GLN A 1 527 ? -13.376 23.126 -13.900 1.00 72.88 527 GLN A N 1
ATOM 4119 C CA . GLN A 1 527 ? -13.047 21.708 -14.046 1.00 72.88 527 GLN A CA 1
ATOM 4120 C C . GLN A 1 527 ? -13.382 20.941 -12.771 1.00 72.88 527 GLN A C 1
ATOM 4122 O O . GLN A 1 527 ? -14.028 19.901 -12.862 1.00 72.88 527 GLN A O 1
ATOM 4127 N N . HIS A 1 528 ? -13.035 21.487 -11.603 1.00 77.19 528 HIS A N 1
ATOM 4128 C CA . HIS A 1 528 ? -13.360 20.873 -10.313 1.00 77.19 528 HIS A CA 1
ATOM 4129 C C . HIS A 1 528 ? -14.850 20.810 -10.063 1.00 77.19 528 HIS A C 1
ATOM 4131 O O . HIS A 1 528 ? -15.357 19.751 -9.710 1.00 77.19 528 HIS A O 1
ATOM 4137 N N . ALA A 1 529 ? -15.566 21.897 -10.352 1.00 79.50 529 ALA A N 1
ATOM 4138 C CA . ALA A 1 529 ? -17.021 21.894 -10.300 1.00 79.50 529 ALA A CA 1
ATOM 4139 C C . ALA A 1 529 ? -17.604 20.774 -11.180 1.00 79.50 529 ALA A C 1
ATOM 4141 O O . ALA A 1 529 ? -18.489 20.046 -10.751 1.00 79.50 529 ALA A O 1
ATOM 4142 N N . SER A 1 530 ? -17.064 20.578 -12.386 1.00 79.12 530 SER A N 1
ATOM 4143 C CA . SER A 1 530 ? -17.563 19.561 -13.319 1.00 79.12 530 SER A CA 1
ATOM 4144 C C . SER A 1 530 ? -17.168 18.123 -12.965 1.00 79.12 530 SER A C 1
ATOM 4146 O O . SER A 1 530 ? -17.892 17.196 -13.316 1.00 79.12 530 SER A O 1
ATOM 4148 N N . MET A 1 531 ? -16.010 17.907 -12.335 1.00 77.19 531 MET A N 1
ATOM 4149 C CA . MET A 1 531 ? -15.507 16.561 -12.020 1.00 77.19 531 MET A CA 1
ATOM 4150 C C . MET A 1 531 ? -15.915 16.083 -10.627 1.00 77.19 531 MET A C 1
ATOM 4152 O O . MET A 1 531 ? -16.084 14.883 -10.416 1.00 77.19 531 MET A O 1
ATOM 4156 N N . HIS A 1 532 ? -16.075 17.019 -9.694 1.00 81.19 532 HIS A N 1
ATOM 4157 C CA . HIS A 1 532 ? -16.267 16.745 -8.274 1.00 81.19 532 HIS A CA 1
ATOM 4158 C C . HIS A 1 532 ? -17.501 17.434 -7.687 1.00 81.19 532 HIS A C 1
ATOM 4160 O O . HIS A 1 532 ? -17.885 17.096 -6.574 1.00 81.19 532 HIS A O 1
ATOM 4166 N N . GLY A 1 533 ? -18.134 18.378 -8.389 1.00 83.00 533 GLY A N 1
ATOM 4167 C CA . GLY A 1 533 ? -19.318 19.080 -7.897 1.00 83.00 533 GLY A CA 1
ATOM 4168 C C . GLY A 1 533 ? -20.588 18.226 -7.921 1.00 83.00 533 GLY A C 1
ATOM 4169 O O . GLY A 1 533 ? -20.757 17.333 -8.752 1.00 83.00 533 GLY A O 1
ATOM 4170 N N . ASN A 1 534 ? -21.504 18.530 -7.002 1.00 86.38 534 ASN A N 1
ATOM 4171 C CA . ASN A 1 534 ? -22.859 17.981 -6.975 1.00 86.38 5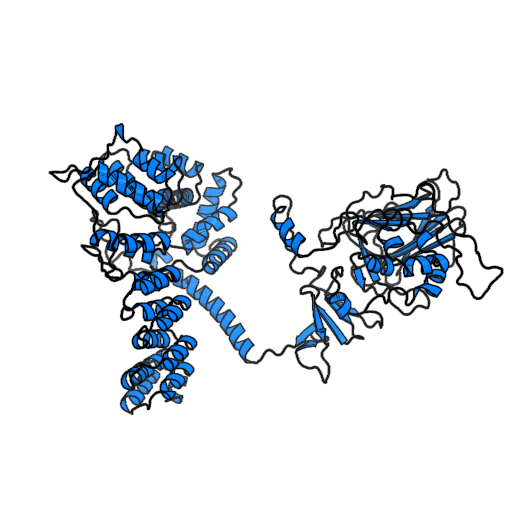34 ASN A CA 1
ATOM 4172 C C . ASN A 1 534 ? -23.828 18.864 -7.796 1.00 86.38 534 ASN A C 1
ATOM 4174 O O . ASN A 1 534 ? -23.433 19.885 -8.364 1.00 86.38 534 ASN A O 1
ATOM 4178 N N . GLN A 1 535 ? -25.110 18.485 -7.851 1.00 88.44 535 GLN A N 1
ATOM 4179 C CA . GLN A 1 535 ? -26.129 19.249 -8.587 1.00 88.44 535 GLN A CA 1
ATOM 4180 C C . GLN A 1 535 ? -26.240 20.704 -8.113 1.00 88.44 535 GLN A C 1
ATOM 4182 O O . GLN A 1 535 ? -26.361 21.593 -8.946 1.00 88.44 535 GLN A O 1
ATOM 4187 N N . GLU A 1 536 ? -26.154 20.962 -6.806 1.00 82.38 536 GLU A N 1
ATOM 4188 C CA . GLU A 1 536 ? -26.277 22.309 -6.229 1.00 82.38 536 GLU A CA 1
ATOM 4189 C C . GLU A 1 536 ? -25.114 23.221 -6.635 1.00 82.38 536 GLU A C 1
ATOM 4191 O O . GLU A 1 536 ? -25.328 24.347 -7.082 1.00 82.38 536 GLU A O 1
ATOM 4196 N N . VAL A 1 537 ? -23.878 22.721 -6.542 1.00 81.19 537 VAL A N 1
ATOM 4197 C CA . VAL A 1 537 ? -22.676 23.447 -6.974 1.00 81.19 537 VAL A CA 1
ATOM 4198 C C . VAL A 1 537 ? -22.748 23.734 -8.469 1.00 81.19 537 VAL A C 1
ATOM 4200 O O . VAL A 1 537 ? -22.478 24.854 -8.896 1.00 81.19 537 VAL A O 1
ATOM 4203 N N . LEU A 1 538 ? -23.142 22.747 -9.275 1.00 85.88 538 LEU A N 1
ATOM 4204 C CA . LEU A 1 538 ? -23.267 22.913 -10.719 1.00 85.88 538 LEU A CA 1
ATOM 4205 C C . LEU A 1 538 ? -24.388 23.883 -11.113 1.00 85.88 538 LEU A C 1
ATOM 4207 O O . LEU A 1 538 ? -24.180 24.695 -12.014 1.00 85.88 538 LEU A O 1
ATOM 4211 N N . ALA A 1 539 ? -25.537 23.831 -10.432 1.00 83.06 539 ALA A N 1
ATOM 4212 C CA . ALA A 1 539 ? -26.630 24.786 -10.604 1.00 83.06 539 ALA A CA 1
ATOM 4213 C C . ALA A 1 539 ? -26.132 26.207 -10.346 1.00 83.06 539 ALA A C 1
ATOM 4215 O O . ALA A 1 539 ? -26.238 27.071 -11.209 1.00 83.06 539 ALA A O 1
ATOM 4216 N N . ALA A 1 540 ? -25.475 26.417 -9.205 1.00 75.06 540 ALA A N 1
ATOM 4217 C CA . ALA A 1 540 ? -24.972 27.727 -8.838 1.00 75.06 540 ALA A CA 1
ATOM 4218 C C . ALA A 1 540 ? -23.891 28.248 -9.802 1.00 75.06 540 ALA A C 1
ATOM 4220 O O . ALA A 1 540 ? -23.839 29.443 -10.086 1.00 75.06 540 ALA A O 1
ATOM 4221 N N . MET A 1 541 ? -23.045 27.370 -10.352 1.00 75.81 541 MET A N 1
ATOM 4222 C CA . MET A 1 541 ? -22.061 27.744 -11.380 1.00 75.81 541 MET A CA 1
ATOM 4223 C C . MET A 1 541 ? -22.717 28.187 -12.691 1.00 75.81 541 MET A C 1
ATOM 4225 O O . MET A 1 541 ? -22.209 29.093 -13.355 1.00 75.81 541 MET A O 1
ATOM 4229 N N . LEU A 1 542 ? -23.834 27.564 -13.072 1.00 78.00 542 LEU A N 1
ATOM 4230 C CA . LEU A 1 542 ? -24.619 27.963 -14.240 1.00 78.00 542 LEU A CA 1
ATOM 4231 C C . LEU A 1 542 ? -25.381 29.271 -13.983 1.00 78.00 542 LEU A C 1
ATOM 4233 O O . LEU A 1 542 ? -25.353 30.159 -14.838 1.00 78.00 542 LEU A O 1
ATOM 4237 N N . ASP A 1 543 ? -25.947 29.428 -12.784 1.00 72.50 543 ASP A N 1
ATOM 4238 C CA . ASP A 1 543 ? -26.670 30.626 -12.342 1.00 72.50 543 ASP A CA 1
ATOM 4239 C C . ASP A 1 543 ? -25.759 31.851 -12.190 1.00 72.50 543 ASP A C 1
ATOM 4241 O O . ASP A 1 543 ? -26.206 32.981 -12.351 1.00 72.50 543 ASP A O 1
ATOM 4245 N N . LEU A 1 544 ? -24.464 31.674 -11.910 1.00 61.72 544 LEU A N 1
ATOM 4246 C CA . LEU A 1 544 ? -23.486 32.769 -11.867 1.00 61.72 544 LEU A CA 1
ATOM 4247 C C . LEU A 1 544 ? -23.154 33.347 -13.258 1.00 61.72 544 LEU A C 1
ATOM 4249 O O . LEU A 1 544 ? -22.627 34.458 -13.361 1.00 61.72 544 LEU A O 1
ATOM 4253 N N . GLY A 1 545 ? -23.462 32.623 -14.337 1.00 55.72 545 GLY A N 1
ATOM 4254 C CA . GLY A 1 545 ? -23.135 32.972 -15.720 1.00 55.72 545 GLY A CA 1
ATOM 4255 C C . GLY A 1 545 ? -24.155 33.862 -16.433 1.00 55.72 545 GLY A C 1
ATOM 4256 O O . GLY A 1 545 ? -24.374 33.637 -17.622 1.00 55.72 545 GLY A O 1
ATOM 4257 N N . ILE A 1 546 ? -24.764 34.844 -15.747 1.00 51.72 546 ILE A N 1
ATOM 4258 C CA . ILE A 1 546 ? -25.925 35.654 -16.204 1.00 51.72 546 ILE A CA 1
ATOM 4259 C C . ILE A 1 546 ? -25.586 36.663 -17.328 1.00 51.72 546 ILE A C 1
ATOM 4261 O O . ILE A 1 546 ? -25.909 37.846 -17.273 1.00 51.72 546 ILE A O 1
ATOM 4265 N N . GLU A 1 547 ? -24.953 36.185 -18.394 1.00 59.16 547 GLU A N 1
ATOM 4266 C CA . GLU A 1 547 ? -25.050 36.731 -19.743 1.00 59.16 547 GLU A CA 1
ATOM 4267 C C . GLU A 1 547 ? -25.345 35.555 -20.681 1.00 59.16 547 GLU A C 1
ATOM 4269 O O . GLU A 1 547 ? -24.625 34.555 -20.672 1.00 59.16 547 GLU A O 1
ATOM 4274 N N . VAL A 1 548 ? -26.381 35.670 -21.525 1.00 58.62 548 VAL A N 1
ATOM 4275 C CA . VAL A 1 548 ? -26.869 34.574 -22.395 1.00 58.62 548 VAL A CA 1
ATOM 4276 C C . VAL A 1 548 ? -25.734 33.902 -23.184 1.00 58.62 548 VAL A C 1
ATOM 4278 O O . VAL A 1 548 ? -25.732 32.687 -23.360 1.00 58.62 548 VAL A O 1
ATOM 4281 N N . TYR A 1 549 ? -24.728 34.664 -23.630 1.00 62.09 549 TYR A N 1
ATOM 4282 C CA . TYR A 1 549 ? -23.601 34.117 -24.390 1.00 62.09 549 TYR A CA 1
ATOM 4283 C C . TYR A 1 549 ? -22.621 33.284 -23.541 1.00 62.09 549 TYR A C 1
ATOM 4285 O O . TYR A 1 549 ? -22.071 32.306 -24.049 1.00 62.09 549 TYR A O 1
ATOM 4293 N N . LYS A 1 550 ? -22.413 33.640 -22.265 1.00 68.75 550 LYS A N 1
ATOM 4294 C CA . LYS A 1 550 ? -21.528 32.916 -21.339 1.00 68.75 550 LYS A CA 1
ATOM 4295 C C . LYS A 1 550 ? -22.188 31.638 -20.841 1.00 68.75 550 LYS A C 1
ATOM 4297 O O . LYS A 1 550 ? -21.525 30.605 -20.805 1.00 68.75 550 LYS A O 1
ATOM 4302 N N . PHE A 1 551 ? -23.492 31.680 -20.560 1.00 76.62 551 PHE A N 1
ATOM 4303 C CA . PHE A 1 551 ? -24.265 30.521 -20.109 1.00 76.62 551 PHE A CA 1
ATOM 4304 C C . PHE A 1 551 ? -24.078 29.297 -21.018 1.00 76.62 551 PHE A C 1
ATOM 4306 O O . PHE A 1 551 ? -23.715 28.217 -20.553 1.00 76.62 551 PHE A O 1
ATOM 4313 N N . HIS A 1 552 ? -24.266 29.458 -22.333 1.00 76.19 552 HIS A N 1
ATOM 4314 C CA . HIS A 1 552 ? -24.167 28.340 -23.276 1.00 76.19 552 HIS A CA 1
ATOM 4315 C C . HIS A 1 552 ? -22.762 27.741 -23.328 1.00 76.19 552 HIS A C 1
ATOM 4317 O O . HIS A 1 552 ? -22.610 26.518 -23.329 1.00 76.19 552 HIS A O 1
ATOM 4323 N N . HIS A 1 553 ? -21.734 28.589 -23.321 1.00 74.50 553 HIS A N 1
ATOM 4324 C CA . HIS A 1 553 ? -20.355 28.128 -23.288 1.00 74.50 553 HIS A CA 1
ATOM 4325 C C . HIS A 1 553 ? -20.063 27.338 -22.003 1.00 74.50 553 HIS A C 1
ATOM 4327 O O . HIS A 1 553 ? -19.602 26.197 -22.077 1.00 74.50 553 HIS A O 1
ATOM 4333 N N . THR A 1 554 ? -20.422 27.883 -20.840 1.00 77.00 554 THR A N 1
ATOM 4334 C CA . THR A 1 554 ? -20.245 27.230 -19.536 1.00 77.00 554 THR A CA 1
ATOM 4335 C C . THR A 1 554 ? -20.978 25.892 -19.477 1.00 77.00 554 THR A C 1
ATOM 4337 O O . THR A 1 554 ? -20.359 24.863 -19.203 1.00 77.00 554 THR A O 1
ATOM 4340 N N . ARG A 1 555 ? -22.262 25.863 -19.852 1.00 83.94 555 ARG A N 1
ATOM 4341 C CA . ARG A 1 555 ? -23.079 24.642 -19.906 1.00 83.94 555 ARG A CA 1
ATOM 4342 C C . ARG A 1 555 ? -22.457 23.570 -20.786 1.00 83.94 555 ARG A C 1
ATOM 4344 O O . ARG A 1 555 ? -22.397 22.406 -20.399 1.00 83.94 555 ARG A O 1
ATOM 4351 N N . THR A 1 556 ? -21.954 23.953 -21.957 1.00 80.88 556 THR A N 1
ATOM 4352 C CA . THR A 1 556 ? -21.309 22.998 -22.858 1.00 80.88 556 THR A CA 1
ATOM 4353 C C . THR A 1 556 ? -20.004 22.426 -22.310 1.00 80.88 556 THR A C 1
ATOM 4355 O O . THR A 1 556 ? -19.713 21.249 -22.531 1.00 80.88 556 THR A O 1
ATOM 4358 N N . CYS A 1 557 ? -19.227 23.234 -21.589 1.00 77.62 557 CYS A N 1
ATOM 4359 C CA . CYS A 1 557 ? -17.977 22.801 -20.977 1.00 77.62 557 CYS A CA 1
ATOM 4360 C C . CYS A 1 557 ? -18.225 21.838 -19.816 1.00 77.62 557 CYS A C 1
ATOM 4362 O O . CYS A 1 557 ? -17.575 20.792 -19.761 1.00 77.62 557 CYS A O 1
ATOM 4364 N N . ILE A 1 558 ? -19.197 22.158 -18.954 1.00 84.00 558 ILE A N 1
ATOM 4365 C CA . ILE A 1 558 ? -19.601 21.299 -17.836 1.00 84.00 558 ILE A CA 1
ATOM 4366 C C . ILE A 1 558 ? -20.141 19.972 -18.368 1.00 84.00 558 ILE A C 1
ATOM 4368 O O . ILE A 1 558 ? -19.652 18.919 -17.969 1.00 84.00 558 ILE A O 1
ATOM 4372 N N . LEU A 1 559 ? -21.075 20.004 -19.328 1.00 87.94 559 LEU A N 1
ATOM 4373 C CA . LEU A 1 559 ? -21.670 18.790 -19.898 1.00 87.94 559 LEU A CA 1
ATOM 4374 C C . LEU A 1 559 ? -20.603 17.834 -20.441 1.00 87.94 559 LEU A C 1
ATOM 4376 O O . LEU A 1 559 ? -20.669 16.630 -20.207 1.00 87.94 559 LEU A O 1
ATOM 4380 N N . ARG A 1 560 ? -19.602 18.379 -21.146 1.00 83.88 560 ARG A N 1
ATOM 4381 C CA . ARG A 1 560 ? -18.491 17.590 -21.684 1.00 83.88 560 ARG A CA 1
ATOM 4382 C C . ARG A 1 560 ? -17.745 16.837 -20.595 1.00 83.88 560 ARG A C 1
ATOM 4384 O O . ARG A 1 560 ? -17.521 15.640 -20.723 1.00 83.88 560 ARG A O 1
ATOM 4391 N N . ARG A 1 561 ? -17.381 17.544 -19.532 1.00 81.44 561 ARG A N 1
ATOM 4392 C CA . ARG A 1 561 ? -16.538 17.009 -18.466 1.00 81.44 561 ARG A CA 1
ATOM 4393 C C . ARG A 1 561 ? -17.301 16.058 -17.542 1.00 81.44 561 ARG A C 1
ATOM 4395 O O . ARG A 1 561 ? -16.759 15.029 -17.165 1.00 81.44 561 ARG A O 1
ATOM 4402 N N . VAL A 1 562 ? -18.563 16.353 -17.240 1.00 86.94 562 VAL A N 1
ATOM 4403 C CA . VAL A 1 562 ? -19.436 15.467 -16.454 1.00 86.94 562 VAL A CA 1
ATOM 4404 C C . VAL A 1 562 ? -19.695 14.142 -17.187 1.00 86.94 562 VAL A C 1
ATOM 4406 O O . VAL A 1 562 ? -19.691 13.077 -16.573 1.00 86.94 562 VAL A O 1
ATOM 4409 N N . ALA A 1 563 ? -19.856 14.169 -18.513 1.00 88.31 563 ALA A N 1
ATOM 4410 C CA . ALA A 1 563 ? -19.974 12.933 -19.284 1.00 88.31 563 ALA A CA 1
ATOM 4411 C C . ALA A 1 563 ? -18.676 12.102 -19.244 1.00 88.31 563 ALA A C 1
ATOM 4413 O O . ALA A 1 563 ? -18.733 10.875 -19.143 1.00 88.31 563 ALA A O 1
ATOM 4414 N N . GLU A 1 564 ? -17.510 12.756 -19.274 1.00 82.81 564 GLU A N 1
ATOM 4415 C CA . GLU A 1 564 ? -16.190 12.114 -19.163 1.00 82.81 564 GLU A CA 1
ATOM 4416 C C . GLU A 1 564 ? -15.939 11.481 -17.787 1.00 82.81 564 GLU A C 1
ATOM 4418 O O . GLU A 1 564 ? -15.209 10.497 -17.711 1.00 82.81 564 GLU A O 1
ATOM 4423 N N . THR A 1 565 ? -16.564 11.976 -16.711 1.00 83.88 565 THR A N 1
ATOM 4424 C CA . THR A 1 565 ? -16.499 11.308 -15.396 1.00 83.88 565 THR A CA 1
ATOM 4425 C C . THR A 1 565 ? -17.413 10.089 -15.296 1.00 83.88 565 THR A C 1
ATOM 4427 O O . THR A 1 565 ? -17.302 9.311 -14.351 1.00 83.88 565 THR A O 1
ATOM 4430 N N . GLY A 1 566 ? -18.304 9.880 -16.270 1.00 87.75 566 GLY A N 1
ATOM 4431 C CA . GLY A 1 566 ? -19.221 8.745 -16.271 1.00 87.75 566 GLY A CA 1
ATOM 4432 C C . GLY A 1 566 ? -20.444 8.928 -15.365 1.00 87.75 566 GLY A C 1
ATOM 4433 O O . GLY A 1 566 ? -21.097 7.937 -15.032 1.00 87.75 566 GLY A O 1
ATOM 4434 N N . ASN A 1 567 ? -20.771 10.161 -14.963 1.00 89.88 567 ASN A N 1
ATOM 4435 C CA . ASN A 1 567 ? -21.913 10.443 -14.094 1.00 89.88 567 ASN A CA 1
ATOM 4436 C C . ASN A 1 567 ? -23.187 10.734 -14.912 1.00 89.88 567 ASN A C 1
ATOM 4438 O O . ASN A 1 567 ? -23.352 11.832 -15.450 1.00 89.88 567 ASN A O 1
ATOM 4442 N N . MET A 1 568 ? -24.086 9.748 -15.015 1.00 93.19 568 MET A N 1
ATOM 4443 C CA . MET A 1 568 ? -25.323 9.865 -15.803 1.00 93.19 568 MET A CA 1
ATOM 4444 C C . MET A 1 568 ? -26.267 10.932 -15.236 1.00 93.19 568 MET A C 1
ATOM 4446 O O . MET A 1 568 ? -26.744 11.775 -15.995 1.00 93.19 568 MET A O 1
ATOM 4450 N N . ASP A 1 569 ? -26.488 10.942 -13.921 1.00 93.25 569 ASP A N 1
ATOM 4451 C CA . ASP A 1 569 ? -27.441 11.849 -13.270 1.00 93.25 569 ASP A CA 1
ATOM 4452 C C . ASP A 1 569 ? -27.047 13.312 -13.469 1.00 93.25 569 ASP A C 1
ATOM 4454 O O . ASP A 1 569 ? -27.872 14.146 -13.840 1.00 93.25 569 ASP A O 1
ATOM 4458 N N . LEU A 1 570 ? -25.762 13.629 -13.285 1.00 92.88 570 LEU A N 1
ATOM 4459 C CA . LEU A 1 570 ? -25.253 14.975 -13.534 1.00 92.88 570 LEU A CA 1
ATOM 4460 C C . LEU A 1 570 ? -25.247 15.310 -15.033 1.00 92.88 570 LEU A C 1
ATOM 4462 O O . LEU A 1 570 ? -25.511 16.452 -15.404 1.00 92.88 570 LEU A O 1
ATOM 4466 N N . THR A 1 571 ? -24.986 14.336 -15.913 1.00 93.38 571 THR A N 1
ATOM 4467 C CA . THR A 1 571 ? -25.040 14.552 -17.371 1.00 93.38 571 THR A CA 1
ATOM 4468 C C . THR A 1 571 ? -26.452 14.946 -17.807 1.00 93.38 571 THR A C 1
ATOM 4470 O O . THR A 1 571 ? -26.624 15.923 -18.541 1.00 93.38 571 THR A O 1
ATOM 4473 N N . GLN A 1 572 ? -27.466 14.221 -17.328 1.00 93.75 572 GLN A N 1
ATOM 4474 C CA . GLN A 1 572 ? -28.873 14.521 -17.589 1.00 93.75 572 GLN A CA 1
ATOM 4475 C C . GLN A 1 572 ? -29.288 15.840 -16.943 1.00 93.75 572 GLN A C 1
ATOM 4477 O O . GLN A 1 572 ? -29.900 16.667 -17.608 1.00 93.75 572 GLN A O 1
ATOM 4482 N N . PHE A 1 573 ? -28.872 16.092 -15.701 1.00 94.50 573 PHE A N 1
ATOM 4483 C CA . PHE A 1 573 ? -29.130 17.354 -15.013 1.00 94.50 573 PHE A CA 1
ATOM 4484 C C . PHE A 1 573 ? -28.652 18.565 -15.828 1.00 94.50 573 PHE A C 1
ATOM 4486 O O . PHE A 1 573 ? -29.438 19.466 -16.096 1.00 94.50 573 PHE A O 1
ATOM 4493 N N . ILE A 1 574 ? -27.401 18.572 -16.302 1.00 92.81 574 ILE A N 1
ATOM 4494 C CA . ILE A 1 574 ? -26.859 19.682 -17.111 1.00 92.81 574 ILE A CA 1
ATOM 4495 C C . ILE A 1 574 ? -27.542 19.780 -18.480 1.00 92.81 574 ILE A C 1
ATOM 4497 O O . ILE A 1 574 ? -27.708 20.875 -19.040 1.00 92.81 574 ILE A O 1
ATOM 4501 N N . TRP A 1 575 ? -27.945 18.639 -19.041 1.00 91.88 575 TRP A N 1
ATOM 4502 C CA . TRP A 1 575 ? -28.748 18.621 -20.252 1.00 91.88 575 TRP A CA 1
ATOM 4503 C C . TRP A 1 575 ? -30.111 19.274 -20.024 1.00 91.88 575 TRP A C 1
ATOM 4505 O O . TRP A 1 575 ? -30.497 20.136 -20.804 1.00 91.88 575 TRP A O 1
ATOM 4515 N N . ASP A 1 576 ? -30.823 18.953 -18.956 1.00 91.69 576 ASP A N 1
ATOM 4516 C CA . ASP A 1 576 ? -32.175 19.464 -18.725 1.00 91.69 576 ASP A CA 1
ATOM 4517 C C . ASP A 1 576 ? -32.205 20.833 -18.019 1.00 91.69 576 ASP A C 1
ATOM 4519 O O . ASP A 1 576 ? -33.241 21.503 -18.028 1.00 91.69 576 ASP A O 1
ATOM 4523 N N . PHE A 1 577 ? -31.064 21.302 -17.496 1.00 90.56 577 PHE A N 1
ATOM 4524 C CA . PHE A 1 577 ? -30.939 22.575 -16.783 1.00 90.56 577 PHE A CA 1
ATOM 4525 C C . PHE A 1 577 ? -31.461 23.752 -17.613 1.00 90.56 577 PHE A C 1
ATOM 4527 O O . PHE A 1 577 ? -30.942 24.054 -18.695 1.00 90.56 577 PHE A O 1
ATOM 4534 N N . GLU A 1 578 ? -32.520 24.384 -17.100 1.00 87.25 578 GLU A N 1
ATOM 4535 C CA . GLU A 1 578 ? -33.238 25.505 -17.714 1.00 87.25 578 GLU A CA 1
ATOM 4536 C C . GLU A 1 578 ? -33.519 25.336 -19.219 1.00 87.25 578 GLU A C 1
ATOM 4538 O O . GLU A 1 578 ? -33.543 26.302 -19.984 1.00 87.25 578 GLU A O 1
ATOM 4543 N N . ALA A 1 579 ? -33.772 24.104 -19.676 1.00 83.88 579 ALA A N 1
ATOM 4544 C CA . ALA A 1 579 ? -33.922 23.804 -21.102 1.00 83.88 579 ALA A CA 1
ATOM 4545 C C . ALA A 1 579 ? -35.068 24.577 -21.787 1.00 83.88 579 ALA A C 1
ATOM 4547 O O . ALA A 1 579 ? -35.013 24.806 -22.995 1.00 83.88 579 ALA A O 1
ATOM 4548 N N . VAL A 1 580 ? -36.084 25.006 -21.030 1.00 85.50 580 VAL A N 1
ATOM 4549 C CA . VAL A 1 580 ? -37.185 25.851 -21.527 1.00 85.50 580 VAL A CA 1
ATOM 4550 C C . VAL A 1 580 ? -36.703 27.270 -21.845 1.00 85.50 580 VAL A C 1
ATOM 4552 O O . VAL A 1 580 ? -37.071 27.819 -22.881 1.00 85.50 580 VAL A O 1
ATOM 4555 N N . GLN A 1 581 ? -35.869 27.852 -20.980 1.00 83.81 581 GLN A N 1
ATOM 4556 C CA . GLN A 1 581 ? -35.316 29.199 -21.160 1.00 83.81 581 GLN A CA 1
ATOM 4557 C C . GLN A 1 581 ? -34.173 29.197 -22.189 1.00 83.81 581 GLN A C 1
ATOM 4559 O O . GLN A 1 581 ? -34.031 30.125 -22.986 1.00 83.81 581 GLN A O 1
ATOM 4564 N N . HIS A 1 582 ? -33.396 28.110 -22.219 1.00 81.25 582 HIS A N 1
ATOM 4565 C CA . HIS A 1 582 ? -32.206 27.944 -23.048 1.00 81.25 582 HIS A CA 1
ATOM 4566 C C . HIS A 1 582 ? -32.242 26.614 -23.834 1.00 81.25 582 HIS A C 1
ATOM 4568 O O . HIS A 1 582 ? -31.568 25.646 -23.455 1.00 81.25 582 HIS A O 1
ATOM 4574 N N . PRO A 1 583 ? -32.990 26.532 -24.951 1.00 82.94 583 PRO A N 1
ATOM 4575 C CA . PRO A 1 583 ? -33.212 25.275 -25.669 1.00 82.94 583 PRO A CA 1
ATOM 4576 C C . PRO A 1 583 ? -31.978 24.751 -26.428 1.00 82.94 583 PRO A C 1
ATOM 4578 O O . PRO A 1 583 ? -31.217 25.505 -27.042 1.00 82.94 583 PRO A O 1
ATOM 4581 N N . TRP A 1 584 ? -31.819 23.421 -26.473 1.00 86.00 584 TRP A N 1
ATOM 4582 C CA . TRP A 1 584 ? -30.800 22.737 -27.283 1.00 86.00 584 TRP A CA 1
ATOM 4583 C C . TRP A 1 584 ? -31.149 22.757 -28.777 1.00 86.00 584 TRP A C 1
ATOM 4585 O O . TRP A 1 584 ? -31.860 21.891 -29.288 1.00 86.00 584 TRP A O 1
ATOM 4595 N N . VAL A 1 585 ? -30.609 23.727 -29.516 1.00 80.00 585 VAL A N 1
ATOM 4596 C CA . VAL A 1 585 ? -30.804 23.837 -30.973 1.00 80.00 585 VAL A CA 1
ATOM 4597 C C . VAL A 1 585 ? -29.477 23.614 -31.715 1.00 80.00 585 VAL A C 1
ATOM 4599 O O . VAL A 1 585 ? -28.465 24.221 -31.378 1.00 80.00 585 VAL A O 1
ATOM 4602 N N . CYS A 1 586 ? -29.470 22.748 -32.742 1.00 79.19 586 CYS A N 1
ATOM 4603 C CA . CYS A 1 586 ? -28.232 22.260 -33.385 1.00 79.19 586 CYS A CA 1
ATOM 4604 C C . CYS A 1 586 ? -28.115 22.503 -34.916 1.00 79.19 586 CYS A C 1
ATOM 4606 O O . CYS A 1 586 ? -27.235 21.943 -35.576 1.00 79.19 586 CYS A O 1
ATOM 4608 N N . LYS A 1 587 ? -28.950 23.363 -35.523 1.00 72.44 587 LYS A N 1
ATOM 4609 C CA . LYS A 1 587 ? -28.982 23.614 -36.990 1.00 72.44 587 LYS A CA 1
ATOM 4610 C C . LYS A 1 587 ? -27.727 24.344 -37.510 1.00 72.44 587 LYS A C 1
ATOM 4612 O O . LYS A 1 587 ? -27.179 25.182 -36.801 1.00 72.44 587 LYS A O 1
ATOM 4617 N N . ARG A 1 588 ? -27.243 24.046 -38.735 1.00 64.12 588 ARG A N 1
ATOM 4618 C CA . ARG A 1 588 ? -25.950 24.544 -39.296 1.00 64.12 588 ARG A CA 1
ATOM 4619 C C . ARG A 1 588 ? -26.038 25.796 -40.201 1.00 64.12 588 ARG A C 1
ATOM 4621 O O . ARG A 1 588 ? -25.004 26.272 -40.655 1.00 64.12 588 ARG A O 1
ATOM 4628 N N . LYS A 1 589 ? -27.219 26.357 -40.474 1.00 59.72 589 LYS A N 1
ATOM 4629 C CA . LYS A 1 589 ? -27.370 27.502 -41.399 1.00 59.72 589 LYS A CA 1
ATOM 4630 C C . LYS A 1 589 ? -27.479 28.828 -40.620 1.00 59.72 589 LYS A C 1
ATOM 4632 O O . LYS A 1 589 ? -28.359 28.919 -39.778 1.00 59.72 589 LYS A O 1
ATOM 4637 N N . ALA A 1 590 ? -26.556 29.767 -40.892 1.00 63.69 590 ALA A N 1
ATOM 4638 C CA . ALA A 1 590 ? -26.419 31.152 -40.383 1.00 63.69 590 ALA A CA 1
ATOM 4639 C C . ALA A 1 590 ? -26.703 31.350 -38.872 1.00 63.69 590 ALA A C 1
ATOM 4641 O O . ALA A 1 590 ? -27.851 31.438 -38.450 1.00 63.69 590 ALA A O 1
ATOM 4642 N N . ARG A 1 591 ? -25.651 31.377 -38.039 1.00 59.94 591 ARG A N 1
ATOM 4643 C CA . ARG A 1 591 ? -25.751 31.110 -36.592 1.00 59.94 591 ARG A CA 1
ATOM 4644 C C . ARG A 1 591 ? -25.545 32.335 -35.682 1.00 59.94 591 ARG A C 1
ATOM 4646 O O . ARG A 1 591 ? -24.509 32.985 -35.790 1.00 59.94 591 ARG A O 1
ATOM 4653 N N . PRO A 1 592 ? -26.426 32.530 -34.684 1.00 64.25 592 PRO A N 1
ATOM 4654 C CA . PRO A 1 592 ? -26.058 32.982 -33.339 1.00 64.25 592 PRO A CA 1
ATOM 4655 C C . PRO A 1 592 ? -25.000 32.053 -32.708 1.00 64.25 592 PRO A C 1
ATOM 4657 O O . PRO A 1 592 ? -25.049 30.838 -32.915 1.00 64.25 592 PRO A O 1
ATOM 4660 N N . SER A 1 593 ? -24.065 32.592 -31.921 1.00 65.00 593 SER A N 1
ATOM 4661 C CA . SER A 1 593 ? -22.878 31.882 -31.395 1.00 65.00 593 SER A CA 1
ATOM 4662 C C . SER A 1 593 ? -23.170 30.536 -30.702 1.00 65.00 593 SER A C 1
ATOM 4664 O O . SER A 1 593 ? -22.487 29.547 -30.978 1.00 65.00 593 SER A O 1
ATOM 4666 N N . TYR A 1 594 ? -24.237 30.445 -29.905 1.00 72.31 594 TYR A N 1
ATOM 4667 C CA . TYR A 1 594 ? -24.563 29.280 -29.066 1.00 72.31 594 TYR A CA 1
ATOM 4668 C C . TYR A 1 594 ? -25.004 28.011 -29.824 1.00 72.31 594 TYR A C 1
ATOM 4670 O O . TYR A 1 594 ? -24.765 26.894 -29.362 1.00 72.31 594 TYR A O 1
ATOM 4678 N N . LEU A 1 595 ? -25.603 28.136 -31.018 1.00 77.75 595 LEU A N 1
ATOM 4679 C CA . LEU A 1 595 ? -25.996 26.975 -31.842 1.00 77.75 595 LEU A CA 1
ATOM 4680 C C . LEU A 1 595 ? -24.780 26.167 -32.308 1.00 77.75 595 LEU A C 1
ATOM 4682 O O . LEU A 1 595 ? -24.862 24.961 -32.568 1.00 77.75 595 LEU A O 1
ATOM 4686 N N . SER A 1 596 ? -23.651 26.856 -32.481 1.00 74.56 596 SER A N 1
ATOM 4687 C CA . SER A 1 596 ? -22.376 26.237 -32.826 1.00 74.56 596 SER A CA 1
ATOM 4688 C C . SER A 1 596 ? -21.802 25.431 -31.695 1.00 74.56 596 SER A C 1
ATOM 4690 O O . SER A 1 596 ? -21.358 24.312 -31.947 1.00 74.56 596 SER A O 1
ATOM 4692 N N . ASP A 1 597 ? -21.841 25.988 -30.492 1.00 75.75 597 ASP A N 1
ATOM 4693 C CA . ASP A 1 597 ? -21.262 25.359 -29.319 1.00 75.75 597 ASP A CA 1
ATOM 4694 C C . ASP A 1 597 ? -22.036 24.090 -28.963 1.00 75.75 597 ASP A C 1
ATOM 4696 O O . ASP A 1 597 ? -21.425 23.032 -28.914 1.00 75.75 597 ASP A O 1
ATOM 4700 N N . ASN A 1 598 ? -23.372 24.125 -28.909 1.00 83.00 598 ASN A N 1
ATOM 4701 C CA . ASN A 1 598 ? -24.195 22.929 -28.671 1.00 83.00 598 ASN A CA 1
ATOM 4702 C C . ASN A 1 598 ? -23.898 21.792 -29.663 1.00 83.00 598 ASN A C 1
ATOM 4704 O O . ASN A 1 598 ? -23.662 20.647 -29.275 1.00 83.00 598 ASN A O 1
ATOM 4708 N N . ALA A 1 599 ? -23.876 22.111 -30.962 1.00 80.00 599 ALA A N 1
ATOM 4709 C CA . ALA A 1 599 ? -23.619 21.118 -32.000 1.00 80.00 599 ALA A CA 1
ATOM 4710 C C . ALA A 1 599 ? -22.181 20.573 -31.953 1.00 80.00 599 ALA A C 1
ATOM 4712 O O . ALA A 1 599 ? -21.970 19.404 -32.276 1.00 80.00 599 ALA A O 1
ATOM 4713 N N . ARG A 1 600 ? -21.197 21.408 -31.586 1.00 77.06 600 ARG A N 1
ATOM 4714 C CA . ARG A 1 600 ? -19.799 20.994 -31.399 1.00 77.06 600 ARG A CA 1
ATOM 4715 C C . ARG A 1 600 ? -19.673 20.092 -30.176 1.00 77.06 600 ARG A C 1
ATOM 4717 O O . ARG A 1 600 ? -19.125 19.005 -30.290 1.00 77.06 600 ARG A O 1
ATOM 4724 N N . THR A 1 601 ? -20.252 20.497 -29.055 1.00 80.94 601 THR A N 1
ATOM 4725 C CA . THR A 1 601 ? -20.211 19.766 -27.788 1.00 80.94 601 THR A CA 1
ATOM 4726 C C . THR A 1 601 ? -20.805 18.394 -27.921 1.00 80.94 601 THR A C 1
ATOM 4728 O O . THR A 1 601 ? -20.128 17.423 -27.612 1.00 80.94 601 THR A O 1
ATOM 4731 N N . VAL A 1 602 ? -22.019 18.294 -28.463 1.00 79.62 602 VAL A N 1
ATOM 4732 C CA . VAL A 1 602 ? -22.641 16.995 -28.694 1.00 79.62 602 VAL A CA 1
ATOM 4733 C C . VAL A 1 602 ? -21.748 16.139 -29.580 1.00 79.62 602 VAL A C 1
ATOM 4735 O O . VAL A 1 602 ? -21.554 14.987 -29.228 1.00 79.62 602 VAL A O 1
ATOM 4738 N N . ALA A 1 603 ? -21.164 16.685 -30.658 1.00 75.69 603 ALA A N 1
ATOM 4739 C CA . ALA A 1 603 ? -20.281 15.953 -31.571 1.00 75.69 603 ALA A CA 1
ATOM 4740 C C . ALA A 1 603 ? -18.966 15.480 -30.927 1.00 75.69 603 ALA A C 1
ATOM 4742 O O . ALA A 1 603 ? -18.481 14.411 -31.301 1.00 75.69 603 ALA A O 1
ATOM 4743 N N . GLU A 1 604 ? -18.413 16.244 -29.983 1.00 73.44 604 GLU A N 1
ATOM 4744 C CA . GLU A 1 604 ? -17.147 15.977 -29.288 1.00 73.44 604 GLU A CA 1
ATOM 4745 C C . GLU A 1 604 ? -17.306 15.089 -28.045 1.00 73.44 604 GLU A C 1
ATOM 4747 O O . GLU A 1 604 ? -16.353 14.387 -27.700 1.00 73.44 604 GLU A O 1
ATOM 4752 N N . LEU A 1 605 ? -18.502 15.064 -27.447 1.00 82.56 605 LEU A N 1
ATOM 4753 C CA . LEU A 1 605 ? -18.832 14.373 -26.199 1.00 82.56 605 LEU A CA 1
ATOM 4754 C C . LEU A 1 605 ? -18.430 12.896 -26.224 1.00 82.56 605 LEU A C 1
ATOM 4756 O O . LEU A 1 605 ? -18.863 12.159 -27.110 1.00 82.56 605 LEU A O 1
ATOM 4760 N N . ASN A 1 606 ? -17.614 12.492 -25.253 1.00 83.69 606 ASN A N 1
ATOM 4761 C CA . ASN A 1 606 ? -17.122 11.131 -25.060 1.00 83.69 606 ASN A CA 1
ATOM 4762 C C . ASN A 1 606 ? -17.247 10.754 -23.576 1.00 83.69 606 ASN A C 1
ATOM 4764 O O . ASN A 1 606 ? -17.368 11.635 -22.729 1.00 83.69 606 ASN A O 1
ATOM 4768 N N . THR A 1 607 ? -17.250 9.463 -23.258 1.00 90.81 607 THR A N 1
ATOM 4769 C CA . THR A 1 607 ? -17.524 8.979 -21.901 1.00 90.81 607 THR A CA 1
ATOM 4770 C C . THR A 1 607 ? -16.958 7.574 -21.676 1.00 90.81 607 THR A C 1
ATOM 4772 O O . THR A 1 607 ? -16.937 6.789 -22.627 1.00 90.81 607 THR A O 1
ATOM 4775 N N . PRO A 1 608 ? -16.547 7.222 -20.440 1.00 91.50 608 PRO A N 1
ATOM 4776 C CA . PRO A 1 608 ? -16.176 5.855 -20.072 1.00 91.50 608 PRO A CA 1
ATOM 4777 C C . PRO A 1 608 ? -17.379 4.912 -19.936 1.00 91.50 608 PRO A C 1
ATOM 4779 O O . PRO A 1 608 ? -17.189 3.708 -19.778 1.00 91.50 608 PRO A O 1
ATOM 4782 N N . ARG A 1 609 ? -18.617 5.428 -19.940 1.00 94.00 609 ARG A N 1
ATOM 4783 C CA . ARG A 1 609 ? -19.828 4.649 -19.648 1.00 94.00 609 ARG A CA 1
ATOM 4784 C C . ARG A 1 609 ? -20.683 4.488 -20.896 1.00 94.00 609 ARG A C 1
ATOM 4786 O O . ARG A 1 609 ? -21.220 5.461 -21.423 1.00 94.00 609 ARG A O 1
ATOM 4793 N N . ARG A 1 610 ? -20.905 3.237 -21.300 1.00 93.75 610 ARG A N 1
ATOM 4794 C CA . ARG A 1 610 ? -21.744 2.899 -22.458 1.00 93.75 610 ARG A CA 1
ATOM 4795 C C . ARG A 1 610 ? -23.152 3.483 -22.366 1.00 93.75 610 ARG A C 1
ATOM 4797 O O . ARG A 1 610 ? -23.659 3.991 -23.353 1.00 93.75 610 ARG A O 1
ATOM 4804 N N . GLU A 1 611 ? -23.752 3.459 -21.182 1.00 94.75 611 GLU A N 1
ATOM 4805 C CA . GLU A 1 611 ? -25.094 4.000 -20.948 1.00 94.75 611 GLU A CA 1
ATOM 4806 C C . GLU A 1 611 ? -25.200 5.485 -21.335 1.00 94.75 611 GLU A C 1
ATOM 4808 O O . GLU A 1 611 ? -26.125 5.891 -22.038 1.00 94.75 611 GLU A O 1
ATOM 4813 N N . ILE A 1 612 ? -24.208 6.290 -20.938 1.00 94.31 612 ILE A N 1
ATOM 4814 C CA . ILE A 1 612 ? -24.137 7.709 -21.296 1.00 94.31 612 ILE A CA 1
ATOM 4815 C C . ILE A 1 612 ? -23.897 7.847 -22.797 1.00 94.31 612 ILE A C 1
ATOM 4817 O O . ILE A 1 612 ? -24.532 8.676 -23.439 1.00 94.31 612 ILE A O 1
ATOM 4821 N N . PHE A 1 613 ? -23.029 7.021 -23.384 1.00 94.00 613 PHE A N 1
ATOM 4822 C CA . PHE A 1 613 ? -22.776 7.054 -24.822 1.00 94.00 613 PHE A CA 1
ATOM 4823 C C . PHE A 1 613 ? -24.040 6.763 -25.640 1.00 94.00 613 PHE A C 1
ATOM 4825 O O . PHE A 1 613 ? -24.377 7.524 -26.546 1.00 94.00 613 PHE A O 1
ATOM 4832 N N . ASP A 1 614 ? -24.772 5.705 -25.296 1.00 93.00 614 ASP A N 1
ATOM 4833 C CA . ASP A 1 614 ? -26.012 5.324 -25.968 1.00 93.00 614 ASP A CA 1
ATOM 4834 C C . ASP A 1 614 ? -27.076 6.431 -25.802 1.00 93.00 614 ASP A C 1
ATOM 4836 O O . ASP A 1 614 ? -27.741 6.808 -26.772 1.00 93.00 614 ASP A O 1
ATOM 4840 N N . TRP A 1 615 ? -27.162 7.056 -24.620 1.00 94.62 615 TRP A N 1
ATOM 4841 C CA . TRP A 1 615 ? -28.007 8.235 -24.389 1.00 94.62 615 TRP A CA 1
ATOM 4842 C C . TRP A 1 615 ? -27.602 9.432 -25.266 1.00 94.62 615 TRP A C 1
ATOM 4844 O O . TRP A 1 615 ? -28.459 10.055 -25.898 1.00 94.62 615 TRP A O 1
ATOM 4854 N N . ILE A 1 616 ? -26.303 9.731 -25.381 1.00 90.38 616 ILE A N 1
ATOM 4855 C CA . ILE A 1 616 ? -25.780 10.784 -26.266 1.00 90.38 616 ILE A CA 1
ATOM 4856 C C . ILE A 1 616 ? -26.192 10.501 -27.715 1.00 90.38 616 ILE A C 1
ATOM 4858 O O . ILE A 1 616 ? -26.665 11.405 -28.414 1.00 90.38 616 ILE A O 1
ATOM 4862 N N . MET A 1 617 ? -26.031 9.256 -28.173 1.00 90.06 617 MET A N 1
ATOM 4863 C CA . MET A 1 617 ? -26.393 8.825 -29.525 1.00 90.06 617 MET A CA 1
ATOM 4864 C C . MET A 1 617 ? -27.892 8.973 -29.795 1.00 90.06 617 MET A C 1
ATOM 4866 O O . MET A 1 617 ? -28.270 9.441 -30.872 1.00 90.06 617 MET A O 1
ATOM 4870 N N . GLU A 1 618 ? -28.741 8.693 -28.808 1.00 91.19 618 GLU A N 1
ATOM 4871 C CA . GLU A 1 618 ? -30.180 8.939 -28.906 1.00 91.19 618 GLU A CA 1
ATOM 4872 C C . GLU A 1 618 ? -30.500 10.438 -29.022 1.00 91.19 618 GLU A C 1
ATOM 4874 O O . GLU A 1 618 ? -31.228 10.854 -29.929 1.00 91.19 618 GLU A O 1
ATOM 4879 N N . LYS A 1 619 ? -29.893 11.295 -28.189 1.00 88.81 619 LYS A N 1
ATOM 4880 C CA . LYS A 1 619 ? -30.072 12.756 -28.306 1.00 88.81 619 LYS A CA 1
ATOM 4881 C C . LYS A 1 619 ? -29.620 13.276 -29.670 1.00 88.81 619 LYS A C 1
ATOM 4883 O O . LYS A 1 619 ? -30.275 14.132 -30.263 1.00 88.81 619 LYS A O 1
ATOM 4888 N N . ARG A 1 620 ? -28.536 12.734 -30.222 1.00 86.06 620 ARG A N 1
ATOM 4889 C CA . ARG A 1 620 ? -28.065 13.071 -31.575 1.00 86.06 620 ARG A CA 1
ATOM 4890 C C . ARG A 1 620 ? -29.049 12.645 -32.651 1.00 86.06 620 ARG A C 1
ATOM 4892 O O . ARG A 1 620 ? -29.305 13.435 -33.554 1.00 86.06 620 ARG A O 1
ATOM 4899 N N . ARG A 1 621 ? -29.628 11.449 -32.548 1.00 86.62 621 ARG A N 1
ATOM 4900 C CA . ARG A 1 621 ? -30.651 10.967 -33.487 1.00 86.62 621 ARG A CA 1
ATOM 4901 C C . ARG A 1 621 ? -31.846 11.920 -33.551 1.00 86.62 621 ARG A C 1
ATOM 4903 O O . ARG A 1 621 ? -32.358 12.175 -34.637 1.00 86.62 621 ARG A O 1
ATOM 4910 N N . ILE A 1 622 ? -32.245 12.473 -32.405 1.00 85.75 622 ILE A N 1
ATOM 4911 C CA . ILE A 1 622 ? -33.362 13.419 -32.290 1.00 85.75 622 ILE A CA 1
ATOM 4912 C C . ILE A 1 622 ? -32.979 14.821 -32.800 1.00 85.75 622 ILE A C 1
ATOM 4914 O O . ILE A 1 622 ? -33.718 15.423 -33.577 1.00 85.75 622 ILE A O 1
ATOM 4918 N N . HIS A 1 623 ? -31.832 15.362 -32.376 1.00 81.25 623 HIS A N 1
ATOM 4919 C CA . HIS A 1 623 ? -31.491 16.782 -32.575 1.00 81.25 623 HIS A CA 1
ATOM 4920 C C . HIS A 1 623 ? -30.546 17.065 -33.758 1.00 81.25 623 HIS A C 1
ATOM 4922 O O . HIS A 1 623 ? -30.420 18.215 -34.191 1.00 81.25 623 HIS A O 1
ATOM 4928 N N . LEU A 1 624 ? -29.872 16.040 -34.284 1.00 80.62 624 LEU A N 1
ATOM 4929 C CA . LEU A 1 624 ? -28.904 16.089 -35.387 1.00 80.62 624 LEU A CA 1
ATOM 4930 C C . LEU A 1 624 ? -29.120 14.925 -36.390 1.00 80.62 624 LEU A C 1
ATOM 4932 O O . LEU A 1 624 ? -28.159 14.229 -36.727 1.00 80.62 624 LEU A O 1
ATOM 4936 N N . PRO A 1 625 ? -30.344 14.711 -36.916 1.00 79.31 625 PRO A N 1
ATOM 4937 C CA . PRO A 1 625 ? -30.668 13.539 -37.743 1.00 79.31 625 PRO A CA 1
ATOM 4938 C C . PRO A 1 625 ? -29.825 13.424 -39.026 1.00 79.31 625 PRO A C 1
ATOM 4940 O O . PRO A 1 625 ? -29.547 12.318 -39.488 1.00 79.31 625 PRO A O 1
ATOM 4943 N N . ASP A 1 626 ? -29.355 14.554 -39.563 1.00 79.31 626 ASP A N 1
ATOM 4944 C CA . ASP A 1 626 ? -28.548 14.614 -40.790 1.00 79.31 626 ASP A CA 1
ATOM 4945 C C . ASP A 1 626 ? -27.066 14.251 -40.573 1.00 79.31 626 ASP A C 1
ATOM 4947 O O . ASP A 1 626 ? -26.283 14.225 -41.523 1.00 79.31 626 ASP A O 1
ATOM 4951 N N . LYS A 1 627 ? -26.639 14.012 -39.326 1.00 74.12 627 LYS A N 1
ATOM 4952 C CA . LYS A 1 627 ? -25.248 13.698 -38.976 1.00 74.12 627 LYS A CA 1
ATOM 4953 C C . LYS A 1 627 ? -25.152 12.351 -38.274 1.00 74.12 627 LYS A C 1
ATOM 4955 O O . LYS A 1 627 ? -25.177 12.272 -37.047 1.00 74.12 627 LYS A O 1
ATOM 4960 N N . ARG A 1 628 ? -24.986 11.292 -39.064 1.00 79.19 628 ARG A N 1
ATOM 4961 C CA . ARG A 1 628 ? -24.656 9.960 -38.545 1.00 79.19 628 ARG A CA 1
ATOM 4962 C C . ARG A 1 628 ? -23.162 9.848 -38.290 1.00 79.19 628 ARG A C 1
ATOM 4964 O O . ARG A 1 628 ? -22.363 10.437 -39.011 1.00 79.19 628 ARG A O 1
ATOM 4971 N N . PHE A 1 629 ? -22.816 9.114 -37.244 1.00 86.00 629 PHE A N 1
ATOM 4972 C CA . PHE A 1 629 ? -21.432 8.791 -36.932 1.00 86.00 629 PHE A CA 1
ATOM 4973 C C . PHE A 1 629 ? -21.012 7.590 -37.764 1.00 86.00 629 PHE A C 1
ATOM 4975 O O . PHE A 1 629 ? -21.782 6.639 -37.902 1.00 86.00 629 PHE A O 1
ATOM 4982 N N . GLY A 1 630 ? -19.827 7.680 -38.353 1.00 85.94 630 GLY A N 1
ATOM 4983 C CA . GLY A 1 630 ? -19.197 6.583 -39.064 1.00 85.94 630 GLY A CA 1
ATOM 4984 C C . GLY A 1 630 ? -17.847 6.241 -38.451 1.00 85.94 630 GLY A C 1
ATOM 4985 O O . GLY A 1 630 ? -17.471 6.731 -37.384 1.00 85.94 630 GLY A O 1
ATOM 4986 N N . GLU A 1 631 ? -17.099 5.421 -39.182 1.00 89.44 631 GLU A N 1
ATOM 4987 C CA . GLU A 1 631 ? -15.747 4.973 -38.843 1.00 89.44 631 GLU A CA 1
ATOM 4988 C C . GLU A 1 631 ? -14.852 6.109 -38.322 1.00 89.44 631 GLU A C 1
ATOM 4990 O O . GLU A 1 631 ? -14.196 5.964 -37.290 1.00 89.44 631 GLU A O 1
ATOM 4995 N N . LYS A 1 632 ? -14.866 7.280 -38.974 1.00 86.38 632 LYS A N 1
ATOM 4996 C CA . LYS A 1 632 ? -14.042 8.435 -38.588 1.00 86.38 632 LYS A CA 1
ATOM 4997 C C . LYS A 1 632 ? -14.339 8.924 -37.170 1.00 86.38 632 LYS A C 1
ATOM 4999 O O . LYS A 1 632 ? -13.417 9.233 -36.413 1.00 86.38 632 LYS A O 1
ATOM 5004 N N . GLU A 1 633 ? -15.611 9.035 -36.808 1.00 86.69 633 GLU A N 1
ATOM 5005 C CA . GLU A 1 633 ? -16.004 9.504 -35.485 1.00 86.69 633 GLU A CA 1
ATOM 5006 C C . GLU A 1 633 ? -15.754 8.451 -34.403 1.00 86.69 633 GLU A C 1
ATOM 5008 O O . GLU A 1 633 ? -15.290 8.809 -33.321 1.00 86.69 633 GLU A O 1
ATOM 5013 N N . PHE A 1 634 ? -15.983 7.167 -34.691 1.00 91.06 634 PHE A N 1
ATOM 5014 C CA . PHE A 1 634 ? -15.659 6.091 -33.749 1.00 91.06 634 PHE A CA 1
ATOM 5015 C C . PHE A 1 634 ? -14.148 5.945 -33.545 1.00 91.06 634 PHE A C 1
ATOM 5017 O O . PHE A 1 634 ? -13.699 5.793 -32.416 1.00 91.06 634 PHE A O 1
ATOM 5024 N N . THR A 1 635 ? -13.347 6.120 -34.597 1.00 90.50 635 THR A N 1
ATOM 5025 C CA . THR A 1 635 ? -11.875 6.163 -34.516 1.00 90.50 635 THR A CA 1
ATOM 5026 C C . THR A 1 635 ? -11.389 7.318 -33.639 1.00 90.50 635 THR A C 1
ATOM 5028 O O . THR A 1 635 ? -10.442 7.175 -32.869 1.00 90.50 635 THR A O 1
ATOM 5031 N N . ARG A 1 636 ? -12.047 8.483 -33.693 1.00 86.62 636 ARG A N 1
ATOM 5032 C CA . ARG A 1 636 ? -11.754 9.589 -32.768 1.00 86.62 636 ARG A CA 1
ATOM 5033 C C . ARG A 1 636 ? -12.008 9.185 -31.317 1.00 86.62 636 ARG A C 1
ATOM 5035 O O . ARG A 1 636 ? -11.209 9.513 -30.446 1.00 86.62 636 ARG A O 1
ATOM 5042 N N . PHE A 1 637 ? -13.128 8.522 -31.053 1.00 88.94 637 PHE A N 1
ATOM 5043 C CA . PHE A 1 637 ? -13.462 8.085 -29.704 1.00 88.94 637 PHE A CA 1
ATOM 5044 C C . PHE A 1 637 ? -12.547 6.984 -29.187 1.00 88.94 637 PHE A C 1
ATOM 5046 O O . PHE A 1 637 ? -12.208 7.011 -28.007 1.00 88.94 637 PHE A O 1
ATOM 5053 N N . LEU A 1 638 ? -12.116 6.086 -30.074 1.00 92.56 638 LEU A N 1
ATOM 5054 C CA . LEU A 1 638 ? -11.153 5.035 -29.781 1.00 92.56 638 LEU A CA 1
ATOM 5055 C C . LEU A 1 638 ? -9.819 5.605 -29.289 1.00 92.56 638 LEU A C 1
ATOM 5057 O O . LEU A 1 638 ? -9.270 5.099 -28.320 1.00 92.56 638 LEU A O 1
ATOM 5061 N N . HIS A 1 639 ? -9.312 6.674 -29.912 1.00 87.00 639 HIS A N 1
ATOM 5062 C CA . HIS A 1 639 ? -8.093 7.338 -29.434 1.00 87.00 639 HIS A CA 1
ATOM 5063 C C . HIS A 1 639 ? -8.217 7.794 -27.986 1.00 87.00 639 HIS A C 1
ATOM 5065 O O . HIS A 1 639 ? -7.353 7.517 -27.163 1.00 87.00 639 HIS A O 1
ATOM 5071 N N . GLU A 1 640 ? -9.303 8.499 -27.685 1.00 82.69 640 GLU A N 1
ATOM 5072 C CA . GLU A 1 640 ? -9.539 9.046 -26.355 1.00 82.69 640 GLU A CA 1
ATOM 5073 C C . GLU A 1 640 ? -9.775 7.921 -25.336 1.00 82.69 640 GLU A C 1
ATOM 5075 O O . GLU A 1 640 ? -9.190 7.946 -24.260 1.00 82.69 640 GLU A O 1
ATOM 5080 N N . SER A 1 641 ? -10.561 6.892 -25.676 1.00 90.06 641 SER A N 1
ATOM 5081 C CA . SER A 1 641 ? -10.777 5.751 -24.780 1.00 90.06 641 SER A CA 1
ATOM 5082 C C . SER A 1 641 ? -9.488 4.970 -24.535 1.00 90.06 641 SER A C 1
ATOM 5084 O O . SER A 1 641 ? -9.267 4.512 -23.417 1.00 90.06 641 SER A O 1
ATOM 5086 N N . ALA A 1 642 ? -8.624 4.855 -25.547 1.00 89.44 642 ALA A N 1
ATOM 5087 C CA . ALA A 1 642 ? -7.342 4.185 -25.419 1.00 89.44 642 ALA A CA 1
ATOM 5088 C C . ALA A 1 642 ? -6.355 4.987 -24.564 1.00 89.44 642 ALA A C 1
ATOM 5090 O O . ALA A 1 642 ? -5.701 4.421 -23.693 1.00 89.44 642 ALA A O 1
ATOM 5091 N N . HIS A 1 643 ? -6.306 6.306 -24.762 1.00 83.38 643 HIS A N 1
ATOM 5092 C CA . HIS A 1 643 ? -5.502 7.224 -23.960 1.00 83.38 643 HIS A CA 1
ATOM 5093 C C . HIS A 1 643 ? -5.943 7.254 -22.492 1.00 83.38 643 HIS A C 1
ATOM 5095 O O . HIS A 1 643 ? -5.098 7.357 -21.616 1.00 83.38 643 HIS A O 1
ATOM 5101 N N . MET A 1 644 ? -7.249 7.162 -22.223 1.00 79.62 644 MET A N 1
ATOM 5102 C CA . MET A 1 644 ? -7.816 7.232 -20.870 1.00 79.62 644 MET A CA 1
ATOM 5103 C C . MET A 1 644 ? -7.988 5.862 -20.191 1.00 79.62 644 MET A C 1
ATOM 5105 O O . MET A 1 644 ? -8.448 5.794 -19.050 1.00 79.62 644 MET A O 1
ATOM 5109 N N . GLY A 1 645 ? -7.686 4.760 -20.884 1.00 86.88 645 GLY A N 1
ATOM 5110 C CA . GLY A 1 645 ? -7.761 3.411 -20.315 1.00 86.88 645 GLY A CA 1
ATOM 5111 C C . GLY A 1 645 ? -9.178 2.836 -20.207 1.00 86.88 645 GLY A C 1
ATOM 5112 O O . GLY A 1 645 ? -9.417 1.921 -19.420 1.00 86.88 645 GLY A O 1
ATOM 5113 N N . TRP A 1 646 ? -10.143 3.353 -20.970 1.00 93.69 646 TRP A N 1
ATOM 5114 C CA . TRP A 1 646 ? -11.541 2.915 -20.917 1.00 93.69 646 TRP A CA 1
ATOM 5115 C C . TRP A 1 646 ? -11.734 1.620 -21.712 1.00 93.69 646 TRP A C 1
ATOM 5117 O O . TRP A 1 646 ? -12.106 1.647 -22.887 1.00 93.69 646 TRP A O 1
ATOM 5127 N N . VAL A 1 647 ? -11.469 0.479 -21.072 1.00 95.50 647 VAL A N 1
ATOM 5128 C CA . VAL A 1 647 ? -11.477 -0.855 -21.704 1.00 95.50 647 VAL A CA 1
ATOM 5129 C C . VAL A 1 647 ? -12.809 -1.158 -22.400 1.00 95.50 647 VAL A C 1
ATOM 5131 O O . VAL A 1 647 ? -12.818 -1.437 -23.599 1.00 95.50 647 VAL A O 1
ATOM 5134 N N . ASP A 1 648 ? -13.931 -1.024 -21.686 1.00 96.06 648 ASP A N 1
ATOM 5135 C CA . ASP A 1 648 ? -15.265 -1.359 -22.208 1.00 96.06 648 ASP A CA 1
ATOM 5136 C C . ASP A 1 648 ? -15.639 -0.513 -23.431 1.00 96.06 648 ASP A C 1
ATOM 5138 O O . ASP A 1 648 ? -16.155 -1.019 -24.428 1.00 96.06 648 ASP A O 1
ATOM 5142 N N . MET A 1 649 ? -15.338 0.785 -23.378 1.00 96.19 649 MET A N 1
ATOM 5143 C CA . MET A 1 649 ? -15.634 1.701 -24.478 1.00 96.19 649 MET A CA 1
ATOM 5144 C C . MET A 1 649 ? -14.691 1.501 -25.659 1.00 96.19 649 MET A C 1
ATOM 5146 O O . MET A 1 649 ? -15.135 1.584 -26.798 1.00 96.19 649 MET A O 1
ATOM 5150 N N . THR A 1 650 ? -13.424 1.164 -25.414 1.00 97.00 650 THR A N 1
ATOM 5151 C CA . THR A 1 650 ? -12.467 0.803 -26.472 1.00 97.00 650 THR A CA 1
ATOM 5152 C C . THR A 1 650 ? -12.969 -0.417 -27.249 1.00 97.00 650 THR A C 1
ATOM 5154 O O . THR A 1 650 ? -13.037 -0.373 -28.477 1.00 97.00 650 THR A O 1
ATOM 5157 N N . ALA A 1 651 ? -13.413 -1.465 -26.544 1.00 97.44 651 ALA A N 1
ATOM 5158 C CA . ALA A 1 651 ? -14.038 -2.640 -27.155 1.00 97.44 651 ALA A CA 1
ATOM 5159 C C . ALA A 1 651 ? -15.269 -2.258 -27.990 1.00 97.44 651 ALA A C 1
ATOM 5161 O O . ALA A 1 651 ? -15.441 -2.705 -29.125 1.00 97.44 651 ALA A O 1
ATOM 5162 N N . TYR A 1 652 ? -16.119 -1.398 -27.429 1.00 96.75 652 TYR A N 1
ATOM 5163 C CA . TYR A 1 652 ? -17.354 -0.982 -28.074 1.00 96.75 652 TYR A CA 1
ATOM 5164 C C . TYR A 1 652 ? -17.109 -0.143 -29.332 1.00 96.75 652 TYR A C 1
ATOM 5166 O O . TYR A 1 652 ? -17.749 -0.378 -30.354 1.00 96.75 652 TYR A O 1
ATOM 5174 N N . TYR A 1 653 ? -16.155 0.790 -29.311 1.00 95.94 653 TYR A N 1
ATOM 5175 C CA . TYR A 1 653 ? -15.822 1.600 -30.483 1.00 95.94 653 TYR A CA 1
ATOM 5176 C C . TYR A 1 653 ? -15.242 0.768 -31.623 1.00 95.94 653 TYR A C 1
ATOM 5178 O O . TYR A 1 653 ? -15.615 0.997 -32.773 1.00 95.94 653 TYR A O 1
ATOM 5186 N N . LEU A 1 654 ? -14.414 -0.237 -31.327 1.00 96.50 654 LEU A N 1
ATOM 5187 C CA . LEU A 1 654 ? -13.955 -1.196 -32.338 1.00 96.50 654 LEU A CA 1
ATOM 5188 C C . LEU A 1 654 ? -15.127 -1.984 -32.936 1.00 96.50 654 LEU A C 1
ATOM 5190 O O . LEU A 1 654 ? -15.224 -2.096 -34.155 1.00 96.50 654 LEU A O 1
ATOM 5194 N N . ALA A 1 655 ? -16.071 -2.444 -32.108 1.00 95.81 655 ALA A N 1
ATOM 5195 C CA . ALA A 1 655 ? -17.276 -3.132 -32.581 1.00 95.81 655 ALA A CA 1
ATOM 5196 C C . ALA A 1 655 ? -18.184 -2.242 -33.456 1.00 95.81 655 ALA A C 1
ATOM 5198 O O . ALA A 1 655 ? -18.877 -2.744 -34.339 1.00 95.81 655 ALA A O 1
ATOM 5199 N N . LEU A 1 656 ? -18.163 -0.922 -33.242 1.00 93.94 656 LEU A N 1
ATOM 5200 C CA . LEU A 1 656 ? -18.861 0.070 -34.071 1.00 93.94 656 LEU A CA 1
ATOM 5201 C C . LEU A 1 656 ? -18.099 0.436 -35.360 1.00 93.94 656 LEU A C 1
ATOM 5203 O O . LEU A 1 656 ? -18.564 1.283 -36.125 1.00 93.94 656 LEU A O 1
ATOM 5207 N N . GLY A 1 657 ? -16.957 -0.205 -35.621 1.00 93.81 657 GLY A N 1
ATOM 5208 C CA . GLY A 1 657 ? -16.156 -0.005 -36.825 1.00 93.81 657 GLY A CA 1
ATOM 5209 C C . GLY A 1 657 ? -15.134 1.121 -36.708 1.00 93.81 657 GLY A C 1
ATOM 5210 O O . GLY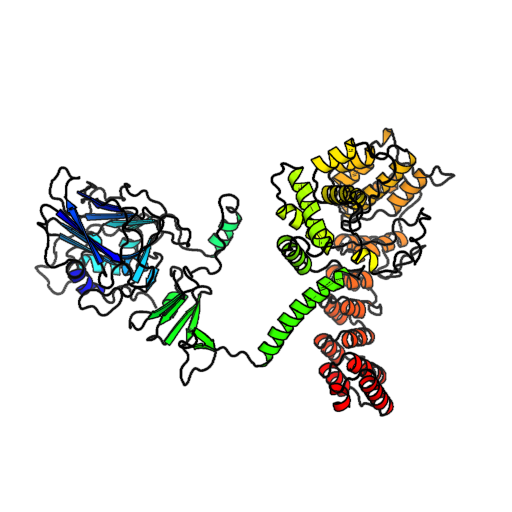 A 1 657 ? -14.840 1.767 -37.706 1.00 93.81 657 GLY A O 1
ATOM 5211 N N . ALA A 1 658 ? -14.613 1.414 -35.512 1.00 94.56 658 ALA A N 1
ATOM 5212 C CA . ALA A 1 658 ? -13.421 2.251 -35.383 1.00 94.56 658 ALA A CA 1
ATOM 5213 C C . ALA A 1 658 ? -12.197 1.562 -36.012 1.00 94.56 658 ALA A C 1
ATOM 5215 O O . ALA A 1 658 ? -11.984 0.365 -35.817 1.00 94.56 658 ALA A O 1
ATOM 5216 N N . LEU A 1 659 ? -11.353 2.327 -36.707 1.00 94.19 659 LEU A N 1
ATOM 5217 C CA . LEU A 1 659 ? -10.072 1.836 -37.207 1.00 94.19 659 LEU A CA 1
ATOM 5218 C C . LEU A 1 659 ? -9.092 1.694 -36.043 1.00 94.19 659 LEU A C 1
ATOM 5220 O O . LEU A 1 659 ? -8.716 2.697 -35.435 1.00 94.19 659 LEU A O 1
ATOM 5224 N N . VAL A 1 660 ? -8.641 0.464 -35.789 1.00 94.88 660 VAL A N 1
ATOM 5225 C CA . VAL A 1 660 ? -7.690 0.130 -34.713 1.00 94.88 660 VAL A CA 1
ATOM 5226 C C . VAL A 1 660 ? -6.412 0.981 -34.760 1.00 94.88 660 VAL A C 1
ATOM 5228 O O . VAL A 1 660 ? -5.926 1.430 -33.726 1.00 94.88 660 VAL A O 1
ATOM 5231 N N . ASP A 1 661 ? -5.947 1.282 -35.972 1.00 91.44 661 ASP A N 1
ATOM 5232 C CA . ASP A 1 661 ? -4.730 2.043 -36.265 1.00 91.44 661 ASP A CA 1
ATOM 5233 C C . ASP A 1 661 ? -5.008 3.411 -36.900 1.00 91.44 661 ASP A C 1
ATOM 5235 O O . ASP A 1 661 ? -4.107 4.062 -37.442 1.00 91.44 661 ASP A O 1
ATOM 5239 N N . GLY A 1 662 ? -6.271 3.843 -36.885 1.00 86.50 662 GLY A N 1
ATOM 5240 C CA . GLY A 1 662 ? -6.655 5.122 -37.460 1.00 86.50 662 GLY A CA 1
ATOM 5241 C C . GLY A 1 662 ? -5.967 6.280 -36.742 1.00 86.50 662 GLY A C 1
ATOM 5242 O O . GLY A 1 662 ? -5.589 6.163 -35.588 1.00 86.50 662 GLY A O 1
ATOM 5243 N N . ILE A 1 663 ? -5.814 7.414 -37.427 1.00 78.50 663 ILE A N 1
ATOM 5244 C CA . ILE A 1 663 ? -5.247 8.650 -36.864 1.00 78.50 663 ILE A CA 1
ATOM 5245 C C . ILE A 1 663 ? -6.334 9.723 -36.916 1.00 78.50 663 ILE A C 1
ATOM 5247 O O . ILE A 1 663 ? -6.991 9.894 -37.944 1.00 78.50 663 ILE A O 1
ATOM 5251 N N . TYR A 1 664 ? -6.528 10.477 -35.834 1.00 62.91 664 TYR A N 1
ATOM 5252 C CA . TYR A 1 664 ? -7.494 11.576 -35.808 1.00 62.91 664 TYR A CA 1
ATOM 5253 C C . TYR A 1 664 ? -6.813 12.951 -35.853 1.00 62.91 664 TYR A C 1
ATOM 5255 O O . TYR A 1 664 ? -6.048 13.279 -34.956 1.00 62.91 664 TYR A O 1
ATOM 5263 N N . LEU A 1 665 ? -7.155 13.799 -36.839 1.00 59.50 665 LEU A N 1
ATOM 5264 C CA . LEU A 1 665 ? -6.933 15.255 -36.790 1.00 59.50 665 LEU A CA 1
ATOM 5265 C C . LEU A 1 665 ? -7.968 16.029 -37.621 1.00 59.50 665 LEU A C 1
ATOM 5267 O O . LEU A 1 665 ? -8.378 15.580 -38.696 1.00 59.50 665 LEU A O 1
ATOM 5271 N N . PRO A 1 666 ? -8.328 17.249 -37.176 1.00 47.75 666 PRO A N 1
ATOM 5272 C CA . PRO A 1 666 ? -8.286 18.338 -38.153 1.00 47.75 666 PRO A CA 1
ATOM 5273 C C . PRO A 1 666 ? -7.555 19.624 -37.729 1.00 47.75 666 PRO A C 1
ATOM 5275 O O . PRO A 1 666 ? -7.273 20.384 -38.638 1.00 47.75 666 PRO A O 1
ATOM 5278 N N . ASN A 1 667 ? -7.249 19.920 -36.449 1.00 46.31 667 ASN A N 1
ATOM 5279 C CA . ASN A 1 667 ? -6.688 21.246 -36.071 1.00 46.31 667 ASN A CA 1
ATOM 5280 C C . ASN A 1 667 ? -5.971 21.370 -34.694 1.00 46.31 667 ASN A C 1
ATOM 5282 O O . ASN A 1 667 ? -5.770 22.486 -34.217 1.00 46.31 667 ASN A O 1
ATOM 5286 N N . CYS A 1 668 ? -5.552 20.284 -34.033 1.00 41.44 668 CYS A N 1
ATOM 5287 C CA . CYS A 1 668 ? -4.814 20.370 -32.758 1.00 41.44 668 CYS A CA 1
ATOM 5288 C C . CYS A 1 668 ? -3.309 20.122 -32.958 1.00 41.44 668 CYS A C 1
ATOM 5290 O O . CYS A 1 668 ? -2.916 19.238 -33.715 1.00 41.44 668 CYS A O 1
ATOM 5292 N N . ARG A 1 669 ? -2.468 20.916 -32.276 1.00 39.41 669 ARG A N 1
ATOM 5293 C CA . ARG A 1 669 ? -0.990 20.880 -32.360 1.00 39.41 669 ARG A CA 1
ATOM 5294 C C . ARG A 1 669 ? -0.340 19.679 -31.644 1.00 39.41 669 ARG A C 1
ATOM 5296 O O . ARG A 1 669 ? 0.855 19.468 -31.794 1.00 39.41 669 ARG A O 1
ATOM 5303 N N . TYR A 1 670 ? -1.137 18.899 -30.920 1.00 43.62 670 TYR A N 1
ATOM 5304 C CA . TYR A 1 670 ? -0.777 17.730 -30.114 1.00 43.62 670 TYR A CA 1
ATOM 5305 C C . TYR A 1 670 ? -2.024 16.822 -30.202 1.00 43.62 670 TYR A C 1
ATOM 5307 O O . TYR A 1 670 ? -3.111 17.307 -29.910 1.00 43.62 670 TYR A O 1
ATOM 5315 N N . SER A 1 671 ? -2.075 15.598 -30.720 1.00 50.78 671 SER A N 1
ATOM 5316 C CA . SER A 1 671 ? -1.107 14.536 -30.960 1.00 50.78 671 SER A CA 1
ATOM 5317 C C . SER A 1 671 ? -1.587 13.736 -32.194 1.00 50.78 671 SER A C 1
ATOM 5319 O O . SER A 1 671 ? -2.776 13.441 -32.306 1.00 50.78 671 SER A O 1
ATOM 5321 N N . ARG A 1 672 ? -0.701 13.404 -33.147 1.00 61.69 672 ARG A N 1
ATOM 5322 C CA . ARG A 1 672 ? -0.982 12.524 -34.316 1.00 61.69 672 ARG A CA 1
ATOM 5323 C C . ARG A 1 672 ? -0.909 11.045 -33.933 1.00 61.69 672 ARG A C 1
ATOM 5325 O O . ARG A 1 672 ? -0.359 10.221 -34.660 1.00 61.69 672 ARG A O 1
ATOM 5332 N N . GLU A 1 673 ? -1.357 10.734 -32.738 1.00 71.38 673 GLU A N 1
ATOM 5333 C CA . GLU A 1 673 ? -1.004 9.492 -32.087 1.00 71.38 673 GLU A CA 1
ATOM 5334 C C . GLU A 1 673 ? -2.090 8.462 -32.237 1.00 71.38 673 GLU A C 1
ATOM 5336 O O . GLU A 1 673 ? -3.268 8.763 -32.089 1.00 71.38 673 GLU A O 1
ATOM 5341 N N . ARG A 1 674 ? -1.647 7.249 -32.536 1.00 87.56 674 ARG A N 1
ATOM 5342 C CA . ARG A 1 674 ? -2.494 6.090 -32.748 1.00 87.56 674 ARG A CA 1
ATOM 5343 C C . ARG A 1 674 ? -2.911 5.481 -31.406 1.00 87.56 674 ARG A C 1
ATOM 5345 O O . ARG A 1 674 ? -2.168 5.623 -30.428 1.00 87.56 674 ARG A O 1
ATOM 5352 N N . PRO A 1 675 ? -4.048 4.765 -31.341 1.00 91.88 675 PRO A N 1
ATOM 5353 C CA . PRO A 1 675 ? -4.603 4.279 -30.078 1.00 91.88 675 PRO A CA 1
ATOM 5354 C C . PRO A 1 675 ? -3.616 3.430 -29.265 1.00 91.88 675 PRO A C 1
ATOM 5356 O O . PRO A 1 675 ? -3.523 3.599 -28.050 1.00 91.88 675 PRO A O 1
ATOM 5359 N N . LEU A 1 676 ? -2.830 2.574 -29.933 1.00 94.75 676 LEU A N 1
ATOM 5360 C CA . LEU A 1 676 ? -1.854 1.694 -29.284 1.00 94.75 676 LEU A CA 1
ATOM 5361 C C . LEU A 1 676 ? -0.747 2.475 -28.562 1.00 94.75 676 LEU A C 1
ATOM 5363 O O . LEU A 1 676 ? -0.382 2.131 -27.441 1.00 94.75 676 LEU A O 1
ATOM 5367 N N . VAL A 1 677 ? -0.243 3.543 -29.182 1.00 90.06 677 VAL A N 1
ATOM 5368 C CA . VAL A 1 677 ? 0.828 4.377 -28.616 1.00 90.06 677 VAL A CA 1
ATOM 5369 C C . VAL A 1 677 ? 0.305 5.177 -27.421 1.00 90.06 677 VAL A C 1
ATOM 5371 O O . VAL A 1 677 ? 0.953 5.188 -26.377 1.00 90.06 677 VAL A O 1
ATOM 5374 N N . GLY A 1 678 ? -0.904 5.745 -27.521 1.00 84.94 678 GLY A N 1
ATOM 5375 C CA . GLY A 1 678 ? -1.531 6.464 -26.406 1.00 84.94 678 GLY A CA 1
ATOM 5376 C C . GLY A 1 678 ? -1.797 5.558 -25.200 1.00 84.94 678 GLY A C 1
ATOM 5377 O O . GLY A 1 678 ? -1.506 5.930 -24.065 1.00 84.94 678 GLY A O 1
ATOM 5378 N N . ALA A 1 679 ? -2.277 4.335 -25.444 1.00 89.38 679 ALA A N 1
ATOM 5379 C CA . ALA A 1 679 ? -2.460 3.334 -24.395 1.00 89.38 679 ALA A CA 1
ATOM 5380 C C . ALA A 1 679 ? -1.124 2.890 -23.773 1.00 89.38 679 ALA A C 1
ATOM 5382 O O . ALA A 1 679 ? -1.051 2.680 -22.562 1.00 89.38 679 ALA A O 1
ATOM 5383 N N . ALA A 1 680 ? -0.063 2.775 -24.581 1.00 87.19 680 ALA A N 1
ATOM 5384 C CA . ALA A 1 680 ? 1.268 2.417 -24.105 1.00 87.19 680 ALA A CA 1
ATOM 5385 C C . ALA A 1 680 ? 1.929 3.530 -23.281 1.00 87.19 680 ALA A C 1
ATOM 5387 O O . ALA A 1 680 ? 2.534 3.231 -22.251 1.00 87.19 680 ALA A O 1
ATOM 5388 N N . ARG A 1 681 ? 1.756 4.802 -23.673 1.00 83.88 681 ARG A N 1
ATOM 5389 C CA . ARG A 1 681 ? 2.247 5.967 -22.918 1.00 83.88 681 ARG A CA 1
ATOM 5390 C C . ARG A 1 681 ? 1.704 6.010 -21.499 1.00 83.88 681 ARG A C 1
ATOM 5392 O O . ARG A 1 681 ? 2.453 6.353 -20.598 1.00 83.88 681 ARG A O 1
ATOM 5399 N N . ASN A 1 682 ? 0.426 5.679 -21.324 1.00 76.56 682 ASN A N 1
ATOM 5400 C CA . ASN A 1 682 ? -0.263 5.782 -20.036 1.00 76.56 682 ASN A CA 1
ATOM 5401 C C . ASN A 1 682 ? -0.355 4.441 -19.284 1.00 76.56 682 ASN A C 1
ATOM 5403 O O . ASN A 1 682 ? -1.026 4.348 -18.255 1.00 76.56 682 ASN A O 1
ATOM 5407 N N . GLY A 1 683 ? 0.289 3.383 -19.789 1.00 83.38 683 GLY A N 1
ATOM 5408 C CA . GLY A 1 683 ? 0.373 2.097 -19.092 1.00 83.38 683 GLY A CA 1
ATOM 5409 C C . GLY A 1 683 ? -0.928 1.295 -19.068 1.00 83.38 683 GLY A C 1
ATOM 5410 O O . GLY A 1 683 ? -1.141 0.469 -18.181 1.00 83.38 683 GLY A O 1
ATOM 5411 N N . HIS A 1 684 ? -1.836 1.517 -20.017 1.00 91.56 684 HIS A N 1
ATOM 5412 C CA . HIS A 1 684 ? -3.146 0.865 -20.045 1.00 91.56 684 HIS A CA 1
ATOM 5413 C C . HIS A 1 684 ? -3.076 -0.540 -20.656 1.00 91.56 684 HIS A C 1
ATOM 5415 O O . HIS A 1 684 ? -3.578 -0.793 -21.751 1.00 91.56 684 HIS A O 1
ATOM 5421 N N . LYS A 1 685 ? -2.468 -1.480 -19.924 1.00 94.50 685 LYS A N 1
ATOM 5422 C CA . LYS A 1 685 ? -2.200 -2.858 -20.371 1.00 94.50 685 LYS A CA 1
ATOM 5423 C C . LYS A 1 685 ? -3.401 -3.581 -20.989 1.00 94.50 685 LYS A C 1
ATOM 5425 O O . LYS A 1 685 ? -3.258 -4.193 -22.044 1.00 94.50 685 LYS A O 1
ATOM 5430 N N . GLU A 1 686 ? -4.580 -3.508 -20.373 1.00 96.62 686 GLU A N 1
ATOM 5431 C CA . GLU A 1 686 ? -5.775 -4.193 -20.896 1.00 96.62 686 GLU A CA 1
ATOM 5432 C C . GLU A 1 686 ? -6.283 -3.576 -22.207 1.00 96.62 686 GLU A C 1
ATOM 5434 O O . GLU A 1 686 ? -6.719 -4.298 -23.102 1.00 96.62 686 GLU A O 1
ATOM 5439 N N . VAL A 1 687 ? -6.157 -2.254 -22.370 1.00 96.56 687 VAL A N 1
ATOM 5440 C CA . VAL A 1 687 ? -6.442 -1.576 -23.643 1.00 96.56 687 VAL A CA 1
ATOM 5441 C C . VAL A 1 687 ? -5.420 -1.985 -24.702 1.00 96.56 687 VAL A C 1
ATOM 5443 O O . VAL A 1 687 ? -5.816 -2.325 -25.813 1.00 96.56 687 VAL A O 1
ATOM 5446 N N . VAL A 1 688 ? -4.125 -2.009 -24.367 1.00 97.62 688 VAL A N 1
ATOM 5447 C CA . VAL A 1 688 ? -3.059 -2.460 -25.281 1.00 97.62 688 VAL A CA 1
ATOM 5448 C C . VAL A 1 688 ? -3.340 -3.880 -25.767 1.00 97.62 688 VAL A C 1
ATOM 5450 O O . VAL A 1 688 ? -3.367 -4.124 -26.970 1.00 97.62 688 VAL A O 1
ATOM 5453 N N . LYS A 1 689 ? -3.638 -4.803 -24.849 1.00 97.56 689 LYS A N 1
ATOM 5454 C CA . LYS A 1 689 ? -4.004 -6.187 -25.175 1.00 97.56 689 LYS A CA 1
ATOM 5455 C C . LYS A 1 689 ? -5.197 -6.249 -26.125 1.00 97.56 689 LYS A C 1
ATOM 5457 O O . LYS A 1 689 ? -5.194 -7.012 -27.086 1.00 97.56 689 LYS A O 1
ATOM 5462 N N . LEU A 1 690 ? -6.221 -5.445 -25.857 1.00 97.75 690 LEU A N 1
ATOM 5463 C CA . LEU A 1 690 ? -7.431 -5.406 -26.661 1.00 97.75 690 LEU A CA 1
ATOM 5464 C C . LEU A 1 690 ? -7.168 -4.874 -28.077 1.00 97.75 690 LEU A C 1
ATOM 5466 O O . LEU A 1 690 ? -7.658 -5.471 -29.033 1.00 97.75 690 LEU A O 1
ATOM 5470 N N . LEU A 1 691 ? -6.373 -3.812 -28.220 1.00 97.69 691 LEU A N 1
ATOM 5471 C CA . LEU A 1 691 ? -5.974 -3.261 -29.517 1.00 97.69 691 LEU A CA 1
ATOM 5472 C C . LEU A 1 691 ? -5.135 -4.266 -30.323 1.00 97.69 691 LEU A C 1
ATOM 5474 O O . LEU A 1 691 ? -5.424 -4.494 -31.495 1.00 97.69 691 LEU A O 1
ATOM 5478 N N . LEU A 1 692 ? -4.165 -4.935 -29.690 1.00 97.25 692 LEU A N 1
ATOM 5479 C CA . LEU A 1 692 ? -3.347 -5.978 -30.326 1.00 97.25 692 LEU A CA 1
ATOM 5480 C C . LEU A 1 692 ? -4.199 -7.158 -30.815 1.00 97.25 692 LEU A C 1
ATOM 5482 O O . LEU A 1 692 ? -4.040 -7.606 -31.948 1.00 97.25 692 LEU A O 1
ATOM 5486 N N . ASN A 1 693 ? -5.177 -7.599 -30.016 1.00 96.00 693 ASN A N 1
ATOM 5487 C CA . ASN A 1 693 ? -6.133 -8.638 -30.419 1.00 96.00 693 ASN A CA 1
ATOM 5488 C C . ASN A 1 693 ? -7.012 -8.228 -31.615 1.00 96.00 693 ASN A C 1
ATOM 5490 O O . ASN A 1 693 ? -7.554 -9.097 -32.294 1.00 96.00 693 ASN A O 1
ATOM 5494 N N . HIS A 1 694 ? -7.158 -6.926 -31.872 1.00 96.06 694 HIS A N 1
ATOM 5495 C CA . HIS A 1 694 ? -7.858 -6.381 -33.040 1.00 96.06 694 HIS A CA 1
ATOM 5496 C C . HIS A 1 694 ? -6.902 -6.005 -34.184 1.00 96.06 694 HIS A C 1
ATOM 5498 O O . HIS A 1 694 ? -7.305 -5.309 -35.113 1.00 96.06 694 HIS A O 1
ATOM 5504 N N . GLY A 1 695 ? -5.654 -6.484 -34.144 1.00 94.12 695 GLY A N 1
ATOM 5505 C CA . GLY A 1 695 ? -4.690 -6.333 -35.231 1.00 94.12 695 GLY A CA 1
ATOM 5506 C C . GLY A 1 695 ? -3.974 -4.986 -35.264 1.00 94.12 695 GLY A C 1
ATOM 5507 O O . GLY A 1 695 ? -3.548 -4.581 -36.340 1.00 94.12 695 GLY A O 1
ATOM 5508 N N . ALA A 1 696 ? -3.853 -4.292 -34.125 1.00 95.50 696 ALA A N 1
ATOM 5509 C CA . ALA A 1 696 ? -3.047 -3.075 -34.045 1.00 95.50 696 ALA A CA 1
ATOM 5510 C C . ALA A 1 696 ? -1.594 -3.336 -34.475 1.00 95.50 696 ALA A C 1
ATOM 5512 O O . ALA A 1 696 ? -0.950 -4.268 -33.988 1.00 95.50 696 ALA A O 1
ATOM 5513 N N . ASP A 1 697 ? -1.076 -2.485 -35.356 1.00 93.38 697 ASP A N 1
ATOM 5514 C CA . ASP A 1 697 ? 0.275 -2.588 -35.897 1.00 93.38 697 ASP A CA 1
ATOM 5515 C C . ASP A 1 697 ? 1.346 -2.263 -34.837 1.00 93.38 697 ASP A C 1
ATOM 5517 O O . ASP A 1 697 ? 1.455 -1.138 -34.338 1.00 93.38 697 ASP A O 1
ATOM 5521 N N . THR A 1 698 ? 2.169 -3.263 -34.516 1.00 93.19 698 THR A N 1
ATOM 5522 C CA . THR A 1 698 ? 3.249 -3.188 -33.524 1.00 93.19 698 THR A CA 1
ATOM 5523 C C . THR A 1 698 ? 4.513 -2.492 -34.029 1.00 93.19 698 THR A C 1
ATOM 5525 O O . THR A 1 698 ? 5.401 -2.222 -33.221 1.00 93.19 698 THR A O 1
ATOM 5528 N N . SER A 1 699 ? 4.601 -2.143 -35.321 1.00 89.12 699 SER A N 1
ATOM 5529 C CA . SER A 1 699 ? 5.693 -1.317 -35.871 1.00 89.12 699 SER A CA 1
ATOM 5530 C C . SER A 1 699 ? 5.595 0.155 -35.443 1.00 89.12 699 SER A C 1
ATOM 5532 O O . SER A 1 699 ? 6.525 0.952 -35.603 1.00 89.12 699 SER A O 1
ATOM 5534 N N . GLN A 1 700 ? 4.463 0.551 -34.866 1.00 88.12 700 GLN A N 1
ATOM 5535 C CA . GLN A 1 700 ? 4.274 1.862 -34.260 1.00 88.12 700 GLN A CA 1
ATOM 5536 C C . GLN A 1 700 ? 5.197 2.056 -33.048 1.00 88.12 700 GLN A C 1
ATOM 5538 O O . GLN A 1 700 ? 5.628 1.074 -32.448 1.00 88.12 700 GLN A O 1
ATOM 5543 N N . PRO A 1 701 ? 5.472 3.308 -32.627 1.00 89.81 701 PRO A N 1
ATOM 5544 C CA . PRO A 1 701 ? 6.394 3.600 -31.529 1.00 89.81 701 PRO A CA 1
ATOM 5545 C C . PRO A 1 701 ? 5.912 3.178 -30.122 1.00 89.81 701 PRO A C 1
ATOM 5547 O O . PRO A 1 701 ? 6.239 3.823 -29.129 1.00 89.81 701 PRO A O 1
ATOM 5550 N N . ALA A 1 702 ? 5.078 2.144 -29.999 1.00 91.56 702 ALA A N 1
ATOM 5551 C CA . ALA A 1 702 ? 4.453 1.737 -28.746 1.00 91.56 702 ALA A CA 1
ATOM 5552 C C . ALA A 1 702 ? 5.453 1.102 -27.767 1.00 91.56 702 ALA A C 1
ATOM 5554 O O . ALA A 1 702 ? 5.374 1.368 -26.568 1.00 91.56 702 ALA A O 1
ATOM 5555 N N . LEU A 1 703 ? 6.402 0.291 -28.257 1.00 94.62 703 LEU A N 1
ATOM 5556 C CA . LEU A 1 703 ? 7.363 -0.408 -27.397 1.00 94.62 703 LEU A CA 1
ATOM 5557 C C . LEU A 1 703 ? 8.351 0.571 -26.757 1.00 94.62 703 LEU A C 1
ATOM 5559 O O . LEU A 1 703 ? 8.536 0.536 -25.542 1.00 94.62 703 LEU A O 1
ATOM 5563 N N . GLU A 1 704 ? 8.950 1.475 -27.538 1.00 91.88 704 GLU A N 1
ATOM 5564 C CA . GLU A 1 704 ? 9.842 2.499 -26.993 1.00 91.88 704 GLU A CA 1
ATOM 5565 C C . GLU A 1 704 ? 9.103 3.498 -26.102 1.00 91.88 704 GLU A C 1
ATOM 5567 O O . GLU A 1 704 ? 9.658 3.913 -25.088 1.00 91.88 704 GLU A O 1
ATOM 5572 N N . THR A 1 705 ? 7.838 3.809 -26.410 1.00 85.56 705 THR A N 1
ATOM 5573 C CA . THR A 1 705 ? 6.996 4.655 -25.555 1.00 85.56 705 THR A CA 1
ATOM 5574 C C . THR A 1 705 ? 6.764 3.974 -24.203 1.00 85.56 705 THR A C 1
ATOM 5576 O O . THR A 1 705 ? 6.943 4.596 -23.160 1.00 85.56 705 THR A O 1
ATOM 5579 N N . ALA A 1 706 ? 6.450 2.676 -24.177 1.00 86.00 706 ALA A N 1
ATOM 5580 C CA . ALA A 1 706 ? 6.297 1.944 -22.919 1.00 86.00 706 ALA A CA 1
ATOM 5581 C C . ALA A 1 706 ? 7.587 1.963 -22.074 1.00 86.00 706 ALA A C 1
ATOM 5583 O O . ALA A 1 706 ? 7.517 2.099 -20.853 1.00 86.00 706 ALA A O 1
ATOM 5584 N N . VAL A 1 707 ? 8.766 1.883 -22.706 1.00 82.50 707 VAL A N 1
ATOM 5585 C CA . VAL A 1 707 ? 10.062 2.006 -22.013 1.00 82.50 707 VAL A CA 1
ATOM 5586 C C . VAL A 1 707 ? 10.290 3.430 -21.504 1.00 82.50 707 VAL A C 1
ATOM 5588 O O . VAL A 1 707 ? 10.654 3.609 -20.344 1.00 82.50 707 VAL A O 1
ATOM 5591 N N . GLU A 1 708 ? 10.054 4.447 -22.334 1.00 81.44 708 GLU A N 1
ATOM 5592 C CA . GLU A 1 708 ? 10.254 5.860 -21.987 1.00 81.44 708 GLU A CA 1
ATOM 5593 C C . GLU A 1 708 ? 9.413 6.293 -20.776 1.00 81.44 708 GLU A C 1
ATOM 5595 O O . GLU A 1 708 ? 9.883 7.060 -19.925 1.00 81.44 708 GLU A O 1
ATOM 5600 N N . TYR A 1 709 ? 8.193 5.760 -20.684 1.00 74.25 709 TYR A N 1
ATOM 5601 C CA . TYR A 1 709 ? 7.232 6.045 -19.620 1.00 74.25 709 TYR A CA 1
ATOM 5602 C C . TYR A 1 709 ? 7.207 4.979 -18.508 1.00 74.25 709 TYR A C 1
ATOM 5604 O O . TYR A 1 709 ? 6.416 5.086 -17.576 1.00 74.25 709 TYR A O 1
ATOM 5612 N N . VAL A 1 710 ? 8.147 4.022 -18.516 1.00 81.88 710 VAL A N 1
ATOM 5613 C CA . VAL A 1 710 ? 8.377 3.048 -17.423 1.00 81.88 710 VAL A CA 1
ATOM 5614 C C . VAL A 1 710 ? 7.205 2.067 -17.213 1.00 81.88 710 VAL A C 1
ATOM 5616 O O . VAL A 1 710 ? 7.011 1.500 -16.137 1.00 81.88 710 VAL A O 1
ATOM 5619 N N . HIS A 1 711 ? 6.423 1.809 -18.260 1.00 82.81 711 HIS A N 1
ATOM 5620 C CA . HIS A 1 711 ? 5.317 0.850 -18.255 1.00 82.81 711 HIS A CA 1
ATOM 5621 C C . HIS A 1 711 ? 5.797 -0.538 -18.689 1.00 82.81 711 HIS A C 1
ATOM 5623 O O . HIS A 1 711 ? 5.510 -1.024 -19.786 1.00 82.81 711 HIS A O 1
ATOM 5629 N N . PHE A 1 712 ? 6.588 -1.183 -17.824 1.00 86.00 712 PHE A N 1
ATOM 5630 C CA . PHE A 1 712 ? 7.273 -2.432 -18.170 1.00 86.00 712 PHE A CA 1
ATOM 5631 C C . PHE A 1 712 ? 6.332 -3.625 -18.399 1.00 86.00 712 PHE A C 1
ATOM 5633 O O . PHE A 1 712 ? 6.644 -4.527 -19.170 1.00 86.00 712 PHE A O 1
ATOM 5640 N N . ASP A 1 713 ? 5.160 -3.640 -17.776 1.00 87.31 713 ASP A N 1
ATOM 5641 C CA . ASP A 1 713 ? 4.127 -4.651 -18.006 1.00 87.31 713 ASP A CA 1
ATOM 5642 C C . ASP A 1 713 ? 3.500 -4.553 -19.408 1.00 87.31 713 ASP A C 1
ATOM 5644 O O . ASP A 1 713 ? 3.200 -5.582 -20.019 1.00 87.31 713 ASP A O 1
ATOM 5648 N N . VAL A 1 714 ? 3.355 -3.333 -19.933 1.00 90.56 714 VAL A N 1
ATOM 5649 C CA . VAL A 1 714 ? 2.992 -3.065 -21.331 1.00 90.56 714 VAL A CA 1
ATOM 5650 C C . VAL A 1 714 ? 4.138 -3.429 -22.274 1.00 90.56 714 VAL A C 1
ATOM 5652 O O . VAL A 1 714 ? 3.902 -4.048 -23.309 1.00 90.56 714 VAL A O 1
ATOM 5655 N N . PHE A 1 715 ? 5.379 -3.104 -21.907 1.00 92.75 715 PHE A N 1
ATOM 5656 C CA . PHE A 1 715 ? 6.573 -3.483 -22.667 1.00 92.75 715 PHE A CA 1
ATOM 5657 C C . PHE A 1 715 ? 6.653 -4.998 -22.907 1.00 92.75 715 PHE A C 1
ATOM 5659 O O . PHE A 1 715 ? 6.803 -5.425 -24.052 1.00 92.75 715 PHE A O 1
ATOM 5666 N N . TYR A 1 716 ? 6.494 -5.820 -21.862 1.00 92.00 716 TYR A N 1
ATOM 5667 C CA . TYR A 1 716 ? 6.525 -7.279 -22.016 1.00 92.00 716 TYR A CA 1
ATOM 5668 C C . TYR A 1 716 ? 5.385 -7.784 -22.909 1.00 92.00 716 TYR A C 1
ATOM 5670 O O . TYR A 1 716 ? 5.613 -8.639 -23.763 1.00 92.00 716 TYR A O 1
ATOM 5678 N N . LEU A 1 717 ? 4.185 -7.209 -22.779 1.00 94.62 717 LEU A N 1
ATOM 5679 C CA . LEU A 1 717 ? 3.040 -7.554 -23.622 1.00 94.62 717 LEU A CA 1
ATOM 5680 C C . LEU A 1 717 ? 3.286 -7.227 -25.107 1.00 94.62 717 LEU A C 1
ATOM 5682 O O . LEU A 1 717 ? 2.960 -8.032 -25.977 1.00 94.62 717 LEU A O 1
ATOM 5686 N N . LEU A 1 718 ? 3.878 -6.069 -25.410 1.00 95.19 718 LEU A N 1
ATOM 5687 C CA . LEU A 1 718 ? 4.224 -5.673 -26.780 1.00 95.19 718 LEU A CA 1
ATOM 5688 C C . LEU A 1 718 ? 5.322 -6.573 -27.375 1.00 95.19 718 LEU A C 1
ATOM 5690 O O . LEU A 1 718 ? 5.235 -6.949 -28.544 1.00 95.19 718 LEU A O 1
ATOM 5694 N N . LEU A 1 719 ? 6.312 -6.986 -26.574 1.00 92.38 719 LEU A N 1
ATOM 5695 C CA . LEU A 1 719 ? 7.330 -7.961 -26.993 1.00 92.38 719 LEU A CA 1
ATOM 5696 C C . LEU A 1 719 ? 6.751 -9.348 -27.291 1.00 92.38 719 LEU A C 1
ATOM 5698 O O . LEU A 1 719 ? 7.237 -10.040 -28.185 1.00 92.38 719 LEU A O 1
ATOM 5702 N N . GLU A 1 720 ? 5.745 -9.794 -26.538 1.00 92.75 720 GLU A N 1
ATOM 5703 C CA . GLU A 1 720 ? 5.027 -11.045 -26.826 1.00 92.75 720 GLU A CA 1
ATOM 5704 C C . GLU A 1 720 ? 4.300 -10.992 -28.178 1.00 92.75 720 GLU A C 1
ATOM 5706 O O . GLU A 1 720 ? 4.177 -12.018 -28.841 1.00 92.75 720 GLU A O 1
ATOM 5711 N N . HIS A 1 721 ? 3.899 -9.797 -28.620 1.00 92.75 721 HIS A N 1
ATOM 5712 C CA . HIS A 1 721 ? 3.229 -9.561 -29.903 1.00 92.75 721 HIS A CA 1
ATOM 5713 C C . HIS A 1 721 ? 4.192 -9.126 -31.023 1.00 92.75 721 HIS A C 1
ATOM 5715 O O . HIS A 1 721 ? 3.762 -8.599 -32.047 1.00 92.75 721 HIS A O 1
ATOM 5721 N N . GLY A 1 722 ? 5.498 -9.360 -30.853 1.00 88.25 722 GLY A N 1
ATOM 5722 C CA . GLY A 1 722 ? 6.488 -9.197 -31.921 1.00 88.25 722 GLY A CA 1
ATOM 5723 C C . GLY A 1 722 ? 6.844 -7.750 -32.268 1.00 88.25 722 GLY A C 1
ATOM 5724 O O . GLY A 1 722 ? 7.250 -7.495 -33.397 1.00 88.25 722 GLY A O 1
ATOM 5725 N N . ALA A 1 723 ? 6.692 -6.804 -31.336 1.00 92.25 723 ALA A N 1
ATOM 5726 C CA . ALA A 1 723 ? 7.135 -5.426 -31.549 1.00 92.25 723 ALA A CA 1
ATOM 5727 C C . ALA A 1 723 ? 8.657 -5.326 -31.787 1.00 92.25 723 ALA A C 1
ATOM 5729 O O . ALA A 1 723 ? 9.448 -6.033 -31.155 1.00 92.25 723 ALA A O 1
ATOM 5730 N N . GLU A 1 724 ? 9.068 -4.418 -32.677 1.00 88.44 724 GLU A N 1
ATOM 5731 C CA . GLU A 1 724 ? 10.477 -4.203 -33.027 1.00 88.44 724 GLU A CA 1
ATOM 5732 C C . GLU A 1 724 ? 11.280 -3.603 -31.867 1.00 88.44 724 GLU A C 1
ATOM 5734 O O . GLU A 1 724 ? 10.894 -2.613 -31.245 1.00 88.44 724 GLU A O 1
ATOM 5739 N N . THR A 1 725 ? 12.452 -4.175 -31.602 1.00 91.75 725 THR A N 1
ATOM 5740 C CA . THR A 1 725 ? 13.243 -3.906 -30.395 1.00 91.75 725 THR A CA 1
ATOM 5741 C C . THR A 1 725 ? 14.211 -2.725 -30.534 1.00 91.75 725 THR A C 1
ATOM 5743 O O . THR A 1 725 ? 14.627 -2.162 -29.521 1.00 91.75 725 THR A O 1
ATOM 5746 N N . GLY A 1 726 ? 14.578 -2.327 -31.759 1.00 86.75 726 GLY A N 1
ATOM 5747 C CA . GLY A 1 726 ? 15.689 -1.398 -32.019 1.00 86.75 726 GLY A CA 1
ATOM 5748 C C . GLY A 1 726 ? 15.536 -0.019 -31.365 1.00 86.75 726 GLY A C 1
ATOM 5749 O O . GLY A 1 726 ? 16.430 0.428 -30.642 1.00 86.75 726 GLY A O 1
ATOM 5750 N N . ARG A 1 727 ? 14.383 0.640 -31.555 1.00 88.12 727 ARG A N 1
ATOM 5751 C CA . ARG A 1 727 ? 14.093 1.957 -30.948 1.00 88.12 727 ARG A CA 1
ATOM 5752 C C . ARG A 1 727 ? 13.973 1.879 -29.427 1.00 88.12 727 ARG A C 1
ATOM 5754 O O . ARG A 1 727 ? 14.499 2.739 -28.725 1.00 88.12 727 ARG A O 1
ATOM 5761 N N . ALA A 1 728 ? 13.348 0.820 -28.914 1.00 91.00 728 ALA A N 1
ATOM 5762 C CA . ALA A 1 728 ? 13.222 0.595 -27.478 1.00 91.00 728 ALA A CA 1
ATOM 5763 C C . ALA A 1 728 ? 14.587 0.380 -26.805 1.00 91.00 728 ALA A C 1
ATOM 5765 O O . ALA A 1 728 ? 14.791 0.850 -25.685 1.00 91.00 728 ALA A O 1
ATOM 5766 N N . LEU A 1 729 ? 15.540 -0.262 -27.496 1.00 94.38 729 LEU A N 1
ATOM 5767 C CA . LEU A 1 729 ? 16.898 -0.467 -26.988 1.00 94.38 729 LEU A CA 1
ATOM 5768 C C . LEU A 1 729 ? 17.631 0.867 -26.823 1.00 94.38 729 LEU A C 1
ATOM 5770 O O . LEU A 1 729 ? 18.228 1.102 -25.776 1.00 94.38 729 LEU A O 1
ATOM 5774 N N . ALA A 1 730 ? 17.520 1.765 -27.805 1.00 90.81 730 ALA A N 1
ATOM 5775 C CA . ALA A 1 730 ? 18.121 3.094 -27.725 1.00 90.81 730 ALA A CA 1
ATOM 5776 C C . ALA A 1 730 ? 17.595 3.898 -26.522 1.00 90.81 730 ALA A C 1
ATOM 5778 O O . ALA A 1 730 ? 18.375 4.500 -25.781 1.00 90.81 730 ALA A O 1
ATOM 5779 N N . VAL A 1 731 ? 16.277 3.857 -26.283 1.00 87.00 731 VAL A N 1
ATOM 5780 C CA . VAL A 1 731 ? 15.655 4.505 -25.116 1.00 87.00 731 VAL A CA 1
ATOM 5781 C C . VAL A 1 731 ? 16.113 3.852 -23.810 1.00 87.00 731 VAL A C 1
ATOM 5783 O O . VAL A 1 731 ? 16.470 4.562 -22.873 1.00 87.00 731 VAL A O 1
ATOM 5786 N N . ALA A 1 732 ? 16.152 2.518 -23.738 1.00 88.19 732 ALA A N 1
ATOM 5787 C CA . ALA A 1 732 ? 16.579 1.796 -22.541 1.00 88.19 732 ALA A CA 1
ATOM 5788 C C . ALA A 1 732 ? 18.037 2.106 -22.159 1.00 88.19 732 ALA A C 1
ATOM 5790 O O . ALA A 1 732 ? 18.316 2.307 -20.977 1.00 88.19 732 ALA A O 1
ATOM 5791 N N . VAL A 1 733 ? 18.940 2.205 -23.143 1.00 88.81 733 VAL A N 1
ATOM 5792 C CA . VAL A 1 733 ? 20.341 2.615 -22.939 1.00 88.81 733 VAL A CA 1
ATOM 5793 C C . VAL A 1 733 ? 20.407 4.051 -22.428 1.00 88.81 733 VAL A C 1
ATOM 5795 O O . VAL A 1 733 ? 20.987 4.294 -21.376 1.00 88.81 733 VAL A O 1
ATOM 5798 N N . ALA A 1 734 ? 19.732 4.990 -23.099 1.00 84.38 734 ALA A N 1
ATOM 5799 C CA . ALA A 1 734 ? 19.730 6.399 -22.701 1.00 84.38 734 ALA A CA 1
ATOM 5800 C C . ALA A 1 734 ? 19.129 6.648 -21.302 1.00 84.38 734 ALA A C 1
ATOM 5802 O O . ALA A 1 734 ? 19.421 7.665 -20.676 1.00 84.38 734 ALA A O 1
ATOM 5803 N N . LYS A 1 735 ? 18.264 5.749 -20.816 1.00 80.00 735 LYS A N 1
ATOM 5804 C CA . LYS A 1 735 ? 17.643 5.817 -19.484 1.00 80.00 735 LYS A CA 1
ATOM 5805 C C . LYS A 1 735 ? 18.350 4.966 -18.421 1.00 80.00 735 LYS A C 1
ATOM 5807 O O . LYS A 1 735 ? 17.938 5.014 -17.265 1.00 80.00 735 LYS A O 1
ATOM 5812 N N . GLY A 1 736 ? 19.369 4.182 -18.781 1.00 83.38 736 GLY A N 1
ATOM 5813 C CA . GLY A 1 736 ? 20.077 3.308 -17.840 1.00 83.38 736 GLY A CA 1
ATOM 5814 C C . GLY A 1 736 ? 19.295 2.053 -17.411 1.00 83.38 736 GLY A C 1
ATOM 5815 O O . GLY A 1 736 ? 19.547 1.484 -16.349 1.00 83.38 736 GLY A O 1
ATOM 5816 N N . TYR A 1 737 ? 18.311 1.594 -18.192 1.00 85.19 737 TYR A N 1
ATOM 5817 C CA . TYR A 1 737 ? 17.447 0.463 -17.823 1.00 85.19 737 TYR A CA 1
ATOM 5818 C C . TYR A 1 737 ? 18.087 -0.895 -18.133 1.00 85.19 737 TYR A C 1
ATOM 5820 O O . TYR A 1 737 ? 17.648 -1.623 -19.023 1.00 85.19 737 TYR A O 1
ATOM 5828 N N . ARG A 1 738 ? 19.105 -1.268 -17.347 1.00 88.00 738 ARG A N 1
ATOM 5829 C CA . ARG A 1 738 ? 19.916 -2.497 -17.498 1.00 88.00 738 ARG A CA 1
ATOM 5830 C C . ARG A 1 738 ? 19.105 -3.770 -17.762 1.00 88.00 738 ARG A C 1
ATOM 5832 O O . ARG A 1 738 ? 19.392 -4.498 -18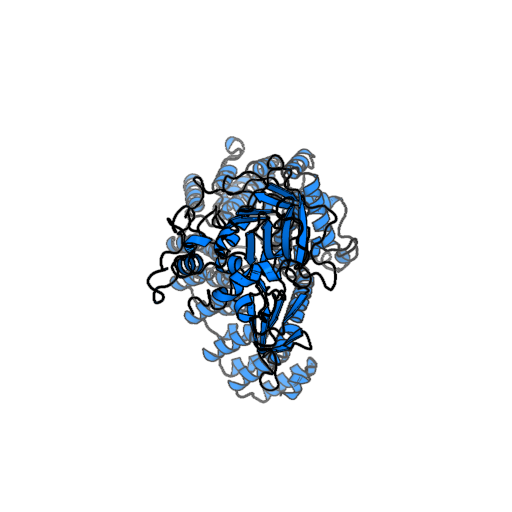.707 1.00 88.00 738 ARG A O 1
ATOM 5839 N N . SER A 1 739 ? 18.078 -4.041 -16.956 1.00 87.25 739 SER A N 1
ATOM 5840 C CA . SER A 1 739 ? 17.247 -5.246 -17.114 1.00 87.25 739 SER A CA 1
ATOM 5841 C C . SER A 1 739 ? 16.502 -5.270 -18.450 1.00 87.25 739 SER A C 1
ATOM 5843 O O . SER A 1 739 ? 16.382 -6.323 -19.064 1.00 87.25 739 SER A O 1
ATOM 5845 N N . ILE A 1 740 ? 16.043 -4.109 -18.922 1.00 89.00 740 ILE A N 1
ATOM 5846 C CA . ILE A 1 740 ? 15.339 -3.965 -20.200 1.00 89.00 740 ILE A CA 1
ATOM 5847 C C . ILE A 1 740 ? 16.312 -4.095 -21.372 1.00 89.00 740 ILE A C 1
ATOM 5849 O O . ILE A 1 740 ? 15.988 -4.760 -22.351 1.00 89.00 740 ILE A O 1
ATOM 5853 N N . VAL A 1 741 ? 17.521 -3.535 -21.248 1.00 91.88 741 VAL A N 1
ATOM 5854 C CA . VAL A 1 741 ? 18.609 -3.723 -22.221 1.00 91.88 741 VAL A CA 1
ATOM 5855 C C . VAL A 1 741 ? 18.906 -5.213 -22.410 1.00 91.88 741 VAL A C 1
ATOM 5857 O O . VAL A 1 741 ? 18.922 -5.678 -23.546 1.00 91.88 741 VAL A O 1
ATOM 5860 N N . ASN A 1 742 ? 19.051 -5.979 -21.324 1.00 90.31 742 ASN A N 1
ATOM 5861 C CA . ASN A 1 742 ? 19.293 -7.424 -21.409 1.00 90.31 742 ASN A CA 1
ATOM 5862 C C . ASN A 1 742 ? 18.165 -8.155 -22.148 1.00 90.31 742 ASN A C 1
ATOM 5864 O O . ASN A 1 742 ? 18.433 -8.880 -23.102 1.00 90.31 742 ASN A O 1
ATOM 5868 N N . VAL A 1 743 ? 16.907 -7.906 -21.769 1.00 91.44 743 VAL A N 1
ATOM 5869 C CA . VAL A 1 743 ? 15.740 -8.527 -22.421 1.00 91.44 743 VAL A CA 1
ATOM 5870 C C . VAL A 1 743 ? 15.688 -8.191 -23.917 1.00 91.44 743 VAL A C 1
ATOM 5872 O O . VAL A 1 743 ? 15.398 -9.059 -24.740 1.00 91.44 743 VAL A O 1
ATOM 5875 N N . LEU A 1 744 ? 15.970 -6.940 -24.291 1.00 92.44 744 LEU A N 1
ATOM 5876 C CA . LEU A 1 744 ? 15.949 -6.500 -25.687 1.00 92.44 744 LEU A CA 1
ATOM 5877 C C . LEU A 1 744 ? 17.085 -7.101 -26.517 1.00 92.44 744 LEU A C 1
ATOM 5879 O O . LEU A 1 744 ? 16.868 -7.393 -27.692 1.00 92.44 744 LEU A O 1
ATOM 5883 N N . LEU A 1 745 ? 18.269 -7.296 -25.932 1.00 91.62 745 LEU A N 1
ATOM 5884 C CA . LEU A 1 745 ? 19.400 -7.950 -26.595 1.00 91.62 745 LEU A CA 1
ATOM 5885 C C . LEU A 1 745 ? 19.157 -9.454 -26.774 1.00 91.62 745 LEU A C 1
ATOM 5887 O O . LEU A 1 745 ? 19.391 -9.973 -27.862 1.00 91.62 745 LEU A O 1
ATOM 5891 N N . GLU A 1 746 ? 18.612 -10.135 -25.759 1.00 89.62 746 GLU A N 1
ATOM 5892 C CA . GLU A 1 746 ? 18.249 -11.561 -25.823 1.00 89.62 746 GLU A CA 1
ATOM 5893 C C . GLU A 1 746 ? 17.213 -11.861 -26.916 1.00 89.62 746 GLU A C 1
ATOM 5895 O O . GLU A 1 746 ? 17.247 -12.923 -27.538 1.00 89.62 746 GLU A O 1
ATOM 5900 N N . ARG A 1 747 ? 16.298 -10.919 -27.183 1.00 85.00 747 ARG A N 1
ATOM 5901 C CA . ARG A 1 747 ? 15.302 -11.036 -28.260 1.00 85.00 747 ARG A CA 1
ATOM 5902 C C . ARG A 1 747 ? 15.892 -10.883 -29.667 1.00 85.00 747 ARG A C 1
ATOM 5904 O O . ARG A 1 747 ? 15.239 -11.287 -30.626 1.00 85.00 747 ARG A O 1
ATOM 5911 N N . GLY A 1 748 ? 17.105 -10.344 -29.801 1.00 82.06 748 GLY A N 1
ATOM 5912 C CA . GLY A 1 748 ? 17.756 -10.111 -31.089 1.00 82.06 748 GLY A CA 1
ATOM 5913 C C . GLY A 1 748 ? 17.074 -9.030 -31.941 1.00 82.06 748 GLY A C 1
ATOM 5914 O O . GLY A 1 748 ? 16.291 -8.219 -31.447 1.00 82.06 748 GLY A O 1
ATOM 5915 N N . GLY A 1 749 ? 17.402 -9.002 -33.238 1.00 81.31 749 GLY A N 1
ATOM 5916 C CA . GLY A 1 749 ? 16.859 -8.023 -34.196 1.00 81.31 749 GLY A CA 1
ATOM 5917 C C . GLY A 1 749 ? 17.641 -6.707 -34.300 1.00 81.31 749 GLY A C 1
ATOM 5918 O O . GLY A 1 749 ? 17.182 -5.778 -34.957 1.00 81.31 749 GLY A O 1
ATOM 5919 N N . HIS A 1 750 ? 18.827 -6.630 -33.689 1.00 88.00 750 HIS A N 1
ATOM 5920 C CA . HIS A 1 750 ? 19.704 -5.454 -33.733 1.00 88.00 750 HIS A CA 1
ATOM 5921 C C . HIS A 1 750 ? 20.853 -5.682 -34.713 1.00 88.00 750 HIS A C 1
ATOM 5923 O O . HIS A 1 750 ? 21.511 -6.722 -34.658 1.00 88.00 750 HIS A O 1
ATOM 5929 N N . THR A 1 751 ? 21.113 -4.721 -35.601 1.00 89.06 751 THR A N 1
ATOM 5930 C CA . THR A 1 751 ? 22.296 -4.778 -36.472 1.00 89.06 751 THR A CA 1
ATOM 5931 C C . THR A 1 751 ? 23.553 -4.378 -35.698 1.00 89.06 751 THR A C 1
ATOM 5933 O O . THR A 1 751 ? 23.472 -3.713 -34.662 1.00 89.06 751 THR A O 1
ATOM 5936 N N . LYS A 1 752 ? 24.733 -4.771 -36.192 1.00 88.69 752 LYS A N 1
ATOM 5937 C CA . LYS A 1 752 ? 26.008 -4.393 -35.562 1.00 88.69 752 LYS A CA 1
ATOM 5938 C C . LYS A 1 752 ? 26.184 -2.875 -35.547 1.00 88.69 752 LYS A C 1
ATOM 5940 O O . LYS A 1 752 ? 26.588 -2.320 -34.534 1.00 88.69 752 LYS A O 1
ATOM 5945 N N . GLU A 1 753 ? 25.798 -2.214 -36.632 1.00 89.00 753 GLU A N 1
ATOM 5946 C CA . GLU A 1 753 ? 25.850 -0.759 -36.781 1.00 89.00 753 GLU A CA 1
ATOM 5947 C C . GLU A 1 753 ? 24.938 -0.069 -35.754 1.00 89.00 753 GLU A C 1
ATOM 5949 O O . GLU A 1 753 ? 25.332 0.916 -35.134 1.00 89.00 753 GLU A O 1
ATOM 5954 N N . HIS A 1 754 ? 23.740 -0.624 -35.507 1.00 90.12 754 HIS A N 1
ATOM 5955 C CA . HIS A 1 754 ? 22.836 -0.122 -34.467 1.00 90.12 754 HIS A CA 1
ATOM 5956 C C . HIS A 1 754 ? 23.466 -0.248 -33.078 1.00 90.12 754 HIS A C 1
ATOM 5958 O O . HIS A 1 754 ? 23.496 0.726 -32.334 1.00 90.12 754 HIS A O 1
ATOM 5964 N N . LEU A 1 755 ? 24.031 -1.411 -32.738 1.00 91.69 755 LEU A N 1
ATOM 5965 C CA . LEU A 1 755 ? 24.688 -1.621 -31.442 1.00 91.69 755 LEU A CA 1
ATOM 5966 C C . LEU A 1 755 ? 25.908 -0.709 -31.246 1.00 91.69 755 LEU A C 1
ATOM 5968 O O . LEU A 1 755 ? 26.067 -0.159 -30.157 1.00 91.69 755 LEU A O 1
ATOM 5972 N N . GLN A 1 756 ? 26.725 -0.502 -32.286 1.00 92.19 756 GLN A N 1
ATOM 5973 C CA . GLN A 1 756 ? 27.854 0.435 -32.242 1.00 92.19 756 GLN A CA 1
ATOM 5974 C C . GLN A 1 756 ? 27.388 1.868 -31.967 1.00 92.19 756 GLN A C 1
ATOM 5976 O O . GLN A 1 756 ? 27.947 2.527 -31.094 1.00 92.19 756 GLN A O 1
ATOM 5981 N N . SER A 1 757 ? 26.301 2.315 -32.608 1.00 91.50 757 SER A N 1
ATOM 5982 C CA . SER A 1 757 ? 25.754 3.666 -32.406 1.00 91.50 757 SER A CA 1
ATOM 5983 C C . SER A 1 757 ? 25.276 3.949 -30.972 1.00 91.50 757 SER A C 1
ATOM 5985 O O . SER A 1 757 ? 25.157 5.106 -30.571 1.00 91.50 757 SER A O 1
ATOM 5987 N N . LEU A 1 758 ? 25.013 2.907 -30.173 1.00 92.88 758 LEU A N 1
ATOM 5988 C CA . LEU A 1 758 ? 24.561 3.038 -28.785 1.00 92.88 758 LEU A CA 1
ATOM 5989 C C . LEU A 1 758 ? 25.710 3.091 -27.770 1.00 92.88 758 LEU A C 1
ATOM 5991 O O . LEU A 1 758 ? 25.481 3.499 -26.629 1.00 92.88 758 LEU A O 1
ATOM 5995 N N . LEU A 1 759 ? 26.929 2.701 -28.159 1.00 91.88 759 LEU A N 1
ATOM 5996 C CA . LEU A 1 759 ? 28.087 2.676 -27.261 1.00 91.88 759 LEU A CA 1
ATOM 5997 C C . LEU A 1 759 ? 28.454 4.075 -26.733 1.00 91.88 759 LEU A C 1
ATOM 5999 O O . LEU A 1 759 ? 28.555 4.195 -25.510 1.00 91.88 759 LEU A O 1
ATOM 6003 N N . PRO A 1 760 ? 28.536 5.147 -27.556 1.00 89.75 760 PRO A N 1
ATOM 6004 C CA . PRO A 1 760 ? 28.787 6.498 -27.046 1.00 89.75 760 PRO A CA 1
ATOM 6005 C C . PRO A 1 760 ? 27.711 6.963 -26.057 1.00 89.75 760 PRO A C 1
ATOM 6007 O O . PRO A 1 760 ? 28.015 7.567 -25.033 1.00 89.75 760 PRO A O 1
ATOM 6010 N N . ARG A 1 761 ? 26.444 6.604 -26.301 1.00 86.38 761 ARG A N 1
ATOM 6011 C CA . ARG A 1 761 ? 25.323 6.954 -25.415 1.00 86.38 761 ARG A CA 1
ATOM 6012 C C . ARG A 1 761 ? 25.426 6.276 -24.046 1.00 86.38 761 ARG A C 1
ATOM 6014 O O . ARG A 1 761 ? 25.048 6.878 -23.047 1.00 86.38 761 ARG A O 1
ATOM 6021 N N . ALA A 1 762 ? 25.954 5.051 -23.984 1.00 87.31 762 ALA A N 1
ATOM 6022 C CA . ALA A 1 762 ? 26.241 4.377 -22.718 1.00 87.31 762 ALA A CA 1
ATOM 6023 C C . ALA A 1 762 ? 27.388 5.062 -21.947 1.00 87.31 762 ALA A C 1
ATOM 6025 O O . ALA A 1 762 ? 27.318 5.137 -20.717 1.00 87.31 762 ALA A O 1
ATOM 6026 N N . ILE A 1 763 ? 28.389 5.614 -22.656 1.00 87.00 763 ILE A N 1
ATOM 6027 C CA . ILE A 1 763 ? 29.450 6.446 -22.060 1.00 87.00 763 ILE A CA 1
ATOM 6028 C C . ILE A 1 763 ? 28.859 7.703 -21.420 1.00 87.00 763 ILE A C 1
ATOM 6030 O O . ILE A 1 763 ? 29.121 7.942 -20.248 1.00 87.00 763 ILE A O 1
ATOM 6034 N N . GLU A 1 764 ? 28.016 8.460 -22.134 1.00 82.69 764 GLU A N 1
ATOM 6035 C CA . GLU A 1 764 ? 27.384 9.691 -21.613 1.00 82.69 764 GLU A CA 1
ATOM 6036 C C . GLU A 1 764 ? 26.613 9.466 -20.302 1.00 82.69 764 GLU A C 1
ATOM 6038 O O . GLU A 1 764 ? 26.509 10.366 -19.471 1.00 82.69 764 GLU A O 1
ATOM 6043 N N . THR A 1 765 ? 26.065 8.264 -20.113 1.00 79.44 765 THR A N 1
ATOM 6044 C CA . THR A 1 765 ? 25.321 7.879 -18.902 1.00 79.44 765 THR A CA 1
ATOM 6045 C C . THR A 1 765 ? 26.193 7.302 -17.778 1.00 79.44 765 THR A C 1
ATOM 6047 O O . THR A 1 765 ? 25.655 6.922 -16.742 1.00 79.44 765 THR A O 1
ATOM 6050 N N . GLU A 1 766 ? 27.511 7.198 -17.986 1.00 84.12 766 GLU A N 1
ATOM 6051 C CA . GLU A 1 766 ? 28.496 6.556 -17.096 1.00 84.12 766 GLU A CA 1
ATOM 6052 C C . GLU A 1 766 ? 28.130 5.109 -16.683 1.00 84.12 766 GLU A C 1
ATOM 6054 O O . GLU A 1 766 ? 28.567 4.586 -15.655 1.00 84.12 766 GLU A O 1
ATOM 6059 N N . ASP A 1 767 ? 27.320 4.409 -17.490 1.00 82.12 767 ASP A N 1
ATOM 6060 C CA . ASP A 1 767 ? 26.860 3.058 -17.164 1.00 82.12 767 ASP A CA 1
ATOM 6061 C C . ASP A 1 767 ? 27.793 1.989 -17.755 1.00 82.12 767 ASP A C 1
ATOM 6063 O O . ASP A 1 767 ? 27.534 1.392 -18.807 1.00 82.12 767 ASP A O 1
ATOM 6067 N N . LYS A 1 768 ? 28.876 1.700 -17.017 1.00 87.25 768 LYS A N 1
ATOM 6068 C CA . LYS A 1 768 ? 29.858 0.645 -17.342 1.00 87.25 768 LYS A CA 1
ATOM 6069 C C . LYS A 1 768 ? 29.211 -0.700 -17.665 1.00 87.25 768 LYS A C 1
ATOM 6071 O O . LYS A 1 768 ? 29.669 -1.409 -18.559 1.00 87.25 768 LYS A O 1
ATOM 6076 N N . ALA A 1 769 ? 28.155 -1.071 -16.941 1.00 87.50 769 ALA A N 1
ATOM 6077 C CA . ALA A 1 769 ? 27.521 -2.372 -17.107 1.00 87.50 769 ALA A CA 1
ATOM 6078 C C . ALA A 1 769 ? 26.757 -2.452 -18.434 1.00 87.50 769 ALA A C 1
ATOM 6080 O O . ALA A 1 769 ? 26.836 -3.473 -19.118 1.00 87.50 769 ALA A O 1
ATOM 6081 N N . ILE A 1 770 ? 26.056 -1.383 -18.824 1.00 89.56 770 ILE A N 1
ATOM 6082 C CA . ILE A 1 770 ? 25.383 -1.313 -20.130 1.00 89.56 770 ILE A CA 1
ATOM 6083 C C . ILE A 1 770 ? 26.415 -1.318 -21.252 1.00 89.56 770 ILE A C 1
ATOM 6085 O O . ILE A 1 770 ? 26.273 -2.111 -22.182 1.00 89.56 770 ILE A O 1
ATOM 6089 N N . PHE A 1 771 ? 27.477 -0.516 -21.135 1.00 91.06 771 PHE A N 1
ATOM 6090 C CA . PHE A 1 771 ? 28.552 -0.482 -22.127 1.00 91.06 771 PHE A CA 1
ATOM 6091 C C . PHE A 1 771 ? 29.159 -1.875 -22.350 1.00 91.06 771 PHE A C 1
ATOM 6093 O O . PHE A 1 771 ? 29.180 -2.377 -23.472 1.00 91.06 771 PHE A O 1
ATOM 6100 N N . GLN A 1 772 ? 29.560 -2.556 -21.271 1.00 90.31 772 GLN A N 1
ATOM 6101 C CA . GLN A 1 772 ? 30.097 -3.918 -21.340 1.00 90.31 772 GLN A CA 1
ATOM 6102 C C . GLN A 1 772 ? 29.090 -4.921 -21.915 1.00 90.31 772 GLN A C 1
ATOM 6104 O O . GLN A 1 772 ? 29.474 -5.868 -22.597 1.00 90.31 772 GLN A O 1
ATOM 6109 N N . THR A 1 773 ? 27.798 -4.742 -21.638 1.00 91.94 773 THR A N 1
ATOM 6110 C CA . THR A 1 773 ? 26.744 -5.621 -22.157 1.00 91.94 773 THR A CA 1
ATOM 6111 C C . THR A 1 773 ? 26.561 -5.442 -23.664 1.00 91.94 773 THR A C 1
ATOM 6113 O O . THR A 1 773 ? 26.480 -6.438 -24.382 1.00 91.94 773 THR A O 1
ATOM 6116 N N . LEU A 1 774 ? 26.554 -4.203 -24.161 1.00 91.19 774 LEU A N 1
ATOM 6117 C CA . LEU A 1 774 ? 26.500 -3.910 -25.595 1.00 91.19 774 LEU A CA 1
ATOM 6118 C C . LEU A 1 774 ? 27.762 -4.415 -26.310 1.00 91.19 774 LEU A C 1
ATOM 6120 O O . LEU A 1 774 ? 27.653 -5.117 -27.313 1.00 91.19 774 LEU A O 1
ATOM 6124 N N . ALA A 1 775 ? 28.944 -4.158 -25.743 1.00 89.31 775 ALA A N 1
ATOM 6125 C CA . ALA A 1 775 ? 30.237 -4.575 -26.292 1.00 89.31 775 ALA A CA 1
ATOM 6126 C C . ALA A 1 775 ? 30.397 -6.104 -26.414 1.00 89.31 775 ALA A C 1
ATOM 6128 O O . ALA A 1 775 ? 31.121 -6.587 -27.276 1.00 89.31 775 ALA A O 1
ATOM 6129 N N . LYS A 1 776 ? 29.689 -6.902 -25.602 1.00 90.38 776 LYS A N 1
ATOM 6130 C CA . LYS A 1 776 ? 29.655 -8.370 -25.772 1.00 90.38 776 LYS A CA 1
ATOM 6131 C C . LYS A 1 776 ? 28.969 -8.819 -27.064 1.00 90.38 776 LYS A C 1
ATOM 6133 O O . LYS A 1 776 ? 29.210 -9.934 -27.514 1.00 90.38 776 LYS A O 1
ATOM 6138 N N . HIS A 1 777 ? 28.099 -7.985 -27.628 1.00 87.56 777 HIS A N 1
ATOM 6139 C CA . HIS A 1 777 ? 27.283 -8.315 -28.796 1.00 87.56 777 HIS A CA 1
ATOM 6140 C C . HIS A 1 777 ? 27.810 -7.681 -30.091 1.00 87.56 777 HIS A C 1
ATOM 6142 O O . HIS A 1 777 ? 27.284 -7.975 -31.165 1.00 87.56 777 HIS A O 1
ATOM 6148 N N . VAL A 1 778 ? 28.847 -6.836 -30.017 1.00 91.38 778 VAL A N 1
ATOM 6149 C CA . VAL A 1 778 ? 29.426 -6.173 -31.187 1.00 91.38 778 VAL A CA 1
ATOM 6150 C C . VAL A 1 778 ? 30.927 -5.938 -31.042 1.00 91.38 778 VAL A C 1
ATOM 6152 O O . VAL A 1 778 ? 31.409 -5.521 -29.995 1.00 91.38 778 VAL A O 1
ATOM 6155 N N . GLU A 1 779 ? 31.674 -6.185 -32.118 1.00 89.31 779 GLU A N 1
ATOM 6156 C CA . GLU A 1 779 ? 33.079 -5.788 -32.205 1.00 89.31 779 GLU A CA 1
ATOM 6157 C C . GLU A 1 779 ? 33.155 -4.269 -32.421 1.00 89.31 779 GLU A C 1
ATOM 6159 O O . GLU A 1 779 ? 32.547 -3.737 -33.354 1.00 89.31 779 GLU A O 1
ATOM 6164 N N . ILE A 1 780 ? 33.848 -3.567 -31.522 1.00 89.00 780 ILE A N 1
ATOM 6165 C CA . ILE A 1 780 ? 33.941 -2.102 -31.535 1.00 89.00 780 ILE A CA 1
ATOM 6166 C C . ILE A 1 780 ? 35.004 -1.687 -32.550 1.00 89.00 780 ILE A C 1
ATOM 6168 O O . ILE A 1 780 ? 36.187 -1.982 -32.350 1.00 89.00 780 ILE A O 1
ATOM 6172 N N . ASP A 1 781 ? 34.588 -0.997 -33.612 1.00 90.44 781 ASP A N 1
ATOM 6173 C CA . ASP A 1 781 ? 35.514 -0.459 -34.605 1.00 90.44 781 ASP A CA 1
ATOM 6174 C C . ASP A 1 781 ? 36.283 0.767 -34.085 1.00 90.44 781 ASP A C 1
ATOM 6176 O O . ASP A 1 781 ? 35.933 1.386 -33.075 1.00 90.44 781 ASP A O 1
ATOM 6180 N N . ASP A 1 782 ? 37.376 1.110 -34.767 1.00 89.44 782 ASP A N 1
ATOM 6181 C CA . ASP A 1 782 ? 38.271 2.179 -34.316 1.00 89.44 782 ASP A CA 1
ATOM 6182 C C . ASP A 1 782 ? 37.600 3.563 -34.350 1.00 89.44 782 ASP A C 1
ATOM 6184 O O . ASP A 1 782 ? 37.934 4.423 -33.535 1.00 89.44 782 ASP A O 1
ATOM 6188 N N . ALA A 1 783 ? 36.624 3.772 -35.241 1.00 91.19 783 ALA A N 1
ATOM 6189 C CA . ALA A 1 783 ? 35.861 5.016 -35.320 1.00 91.19 783 ALA A CA 1
ATOM 6190 C C . ALA A 1 783 ? 34.961 5.197 -34.088 1.00 91.19 783 ALA A C 1
ATOM 6192 O O . ALA A 1 783 ? 35.012 6.238 -33.434 1.00 91.19 783 ALA A O 1
ATOM 6193 N N . THR A 1 784 ? 34.209 4.159 -33.722 1.00 90.81 784 THR A N 1
ATOM 6194 C CA . THR A 1 784 ? 33.342 4.139 -32.539 1.00 90.81 784 THR A CA 1
ATOM 6195 C C . THR A 1 784 ? 34.168 4.212 -31.259 1.00 90.81 784 THR A C 1
ATOM 6197 O O . THR A 1 784 ? 33.784 4.909 -30.321 1.00 90.81 784 THR A O 1
ATOM 6200 N N . ARG A 1 785 ? 35.331 3.542 -31.208 1.00 90.00 785 ARG A N 1
ATOM 6201 C CA . ARG A 1 785 ? 36.252 3.632 -30.062 1.00 90.00 785 ARG A CA 1
ATOM 6202 C C . ARG A 1 785 ? 36.765 5.061 -29.875 1.00 90.00 785 ARG A C 1
ATOM 6204 O O . ARG A 1 785 ? 36.733 5.568 -28.756 1.00 90.00 785 ARG A O 1
ATOM 6211 N N . ALA A 1 786 ? 37.178 5.723 -30.958 1.00 90.31 786 ALA A N 1
ATOM 6212 C CA . ALA A 1 786 ? 37.619 7.116 -30.918 1.00 90.31 786 ALA A CA 1
ATOM 6213 C C . ALA A 1 786 ? 36.489 8.074 -30.501 1.00 90.31 786 ALA A C 1
ATOM 6215 O O . ALA A 1 786 ? 36.722 8.992 -29.716 1.00 90.31 786 ALA A O 1
ATOM 6216 N N . GLU A 1 787 ? 35.262 7.847 -30.978 1.00 91.00 787 GLU A N 1
ATOM 6217 C CA . GLU A 1 787 ? 34.087 8.621 -30.567 1.00 91.00 787 GLU A CA 1
ATOM 6218 C C . GLU A 1 787 ? 33.769 8.434 -29.077 1.00 91.00 787 GLU A C 1
ATOM 6220 O O . GLU A 1 787 ? 33.582 9.418 -28.365 1.00 91.00 787 GLU A O 1
ATOM 6225 N N . CYS A 1 788 ? 33.787 7.196 -28.575 1.00 89.25 788 CYS A N 1
ATOM 6226 C CA . CYS A 1 788 ? 33.580 6.906 -27.156 1.00 89.25 788 CYS A CA 1
ATOM 6227 C C . CYS A 1 788 ? 34.650 7.575 -26.274 1.00 89.25 788 CYS A C 1
ATOM 6229 O O . CYS A 1 788 ? 34.309 8.146 -25.239 1.00 89.25 788 CYS A O 1
ATOM 6231 N N . ALA A 1 789 ? 35.923 7.538 -26.691 1.00 88.62 789 ALA A N 1
ATOM 6232 C CA . ALA A 1 789 ? 37.026 8.158 -25.954 1.00 88.62 789 ALA A CA 1
ATOM 6233 C C . ALA A 1 789 ? 36.861 9.681 -25.900 1.00 88.62 789 ALA A C 1
ATOM 6235 O O . ALA A 1 789 ? 36.938 10.281 -24.830 1.00 88.62 789 ALA A O 1
ATOM 6236 N N . LYS A 1 790 ? 36.510 10.292 -27.038 1.00 90.44 790 LYS A N 1
ATOM 6237 C CA . LYS A 1 790 ? 36.205 11.721 -27.121 1.00 90.44 790 LYS A CA 1
ATOM 6238 C C . LYS A 1 790 ? 35.050 12.115 -26.193 1.00 90.44 790 LYS A C 1
ATOM 6240 O O . LYS A 1 790 ? 35.169 13.093 -25.463 1.00 90.44 790 LYS A O 1
ATOM 6245 N N . VAL A 1 791 ? 33.950 11.358 -26.194 1.00 87.69 791 VAL A N 1
ATOM 6246 C CA . VAL A 1 791 ? 32.786 11.620 -25.327 1.00 87.69 791 VAL A CA 1
ATOM 6247 C C . VAL A 1 791 ? 33.144 11.471 -23.843 1.00 87.69 791 VAL A C 1
ATOM 6249 O O . VAL A 1 791 ? 32.674 12.265 -23.027 1.00 87.69 791 VAL A O 1
ATOM 6252 N N . ALA A 1 792 ? 33.981 10.493 -23.480 1.00 87.69 792 ALA A N 1
ATOM 6253 C CA . ALA A 1 792 ? 34.459 10.323 -22.107 1.00 87.69 792 ALA A CA 1
ATOM 6254 C C . ALA A 1 792 ? 35.334 11.507 -21.656 1.00 87.69 792 ALA A C 1
ATOM 6256 O O . ALA A 1 792 ? 35.130 12.031 -20.562 1.00 87.69 792 ALA A O 1
ATOM 6257 N N . GLU A 1 793 ? 36.259 11.966 -22.505 1.00 86.81 793 GLU A N 1
ATOM 6258 C CA . GLU A 1 793 ? 37.133 13.113 -22.228 1.00 86.81 793 GLU A CA 1
ATOM 6259 C C . GLU A 1 793 ? 36.355 14.434 -22.127 1.00 86.81 793 GLU A C 1
ATOM 6261 O O . GLU A 1 793 ? 36.532 15.175 -21.159 1.00 86.81 793 GLU A O 1
ATOM 6266 N N . GLU A 1 794 ? 35.457 14.721 -23.079 1.00 86.56 794 GLU A N 1
ATOM 6267 C CA . GLU A 1 794 ? 34.654 15.956 -23.105 1.00 86.56 794 GLU A CA 1
ATOM 6268 C C . GLU A 1 794 ? 33.755 16.102 -21.865 1.00 86.56 794 GLU A C 1
ATOM 6270 O O . GLU A 1 794 ? 33.521 17.220 -21.403 1.00 86.56 794 GLU A O 1
ATOM 6275 N N . ASN A 1 795 ? 33.282 14.984 -21.305 1.00 80.38 795 ASN A N 1
ATOM 6276 C CA . ASN A 1 795 ? 32.429 14.963 -20.115 1.00 80.38 795 ASN A CA 1
ATOM 6277 C C . ASN A 1 795 ? 33.198 14.704 -18.802 1.00 80.38 795 ASN A C 1
ATOM 6279 O O . ASN A 1 795 ? 32.576 14.670 -17.740 1.00 80.38 795 ASN A O 1
ATOM 6283 N N . GLY A 1 796 ? 34.527 14.536 -18.843 1.00 83.56 796 GLY A N 1
ATOM 6284 C CA . GLY A 1 796 ? 35.356 14.294 -17.654 1.00 83.56 796 GLY A CA 1
ATOM 6285 C C . GLY A 1 796 ? 35.112 12.940 -16.972 1.00 83.56 796 GLY A C 1
ATOM 6286 O O . GLY A 1 796 ? 35.235 12.830 -15.753 1.00 83.56 796 GLY A O 1
ATOM 6287 N N . LEU A 1 797 ? 34.739 11.910 -17.735 1.00 80.81 797 LEU A N 1
ATOM 6288 C CA . LEU A 1 797 ? 34.375 10.582 -17.235 1.00 80.81 797 LEU A CA 1
ATOM 6289 C C . LEU A 1 797 ? 35.607 9.665 -17.161 1.00 80.81 797 LEU A C 1
ATOM 6291 O O . LEU A 1 797 ? 35.730 8.712 -17.933 1.00 80.81 797 LEU A O 1
ATOM 6295 N N . GLU A 1 798 ? 36.519 9.939 -16.220 1.00 78.88 798 GLU A N 1
ATOM 6296 C CA . GLU A 1 798 ? 37.783 9.191 -16.026 1.00 78.88 798 GLU A CA 1
ATOM 6297 C C . GLU A 1 798 ? 37.557 7.670 -15.958 1.00 78.88 798 GLU A C 1
ATOM 6299 O O . GLU A 1 798 ? 38.275 6.880 -16.565 1.00 78.88 798 GLU A O 1
ATOM 6304 N N . SER A 1 799 ? 36.475 7.264 -15.295 1.00 74.62 799 SER A N 1
ATOM 6305 C CA . SER A 1 799 ? 36.101 5.869 -15.079 1.00 74.62 799 SER A CA 1
ATOM 6306 C C . SER A 1 799 ? 35.714 5.127 -16.376 1.00 74.62 799 SER A C 1
ATOM 6308 O O . SER A 1 799 ? 35.840 3.899 -16.439 1.00 74.62 799 SER A O 1
ATOM 6310 N N . MET A 1 800 ? 35.236 5.859 -17.387 1.00 78.81 800 MET A N 1
ATOM 6311 C CA . MET A 1 800 ? 34.875 5.352 -18.713 1.00 78.81 800 MET A CA 1
ATOM 6312 C C . MET A 1 800 ? 36.043 5.479 -19.695 1.00 78.81 800 MET A C 1
ATOM 6314 O O . MET A 1 800 ? 36.196 4.618 -20.554 1.00 78.81 800 MET A O 1
ATOM 6318 N N . ALA A 1 801 ? 36.895 6.495 -19.532 1.00 78.25 801 ALA A N 1
ATOM 6319 C CA . ALA A 1 801 ? 38.138 6.634 -20.288 1.00 78.25 801 ALA A CA 1
ATOM 6320 C C . ALA A 1 801 ? 39.124 5.489 -19.990 1.00 78.25 801 ALA A C 1
ATOM 6322 O O . ALA A 1 801 ? 39.765 4.993 -20.905 1.00 78.25 801 ALA A O 1
ATOM 6323 N N . GLU A 1 802 ? 39.194 5.010 -18.741 1.00 80.12 802 GLU A N 1
ATOM 6324 C CA . GLU A 1 802 ? 39.970 3.810 -18.373 1.00 80.12 802 GLU A CA 1
ATOM 6325 C C . GLU A 1 802 ? 39.408 2.498 -18.957 1.00 80.12 802 GLU A C 1
ATOM 6327 O O . GLU A 1 802 ? 40.115 1.491 -19.006 1.00 80.12 802 GLU A O 1
ATOM 6332 N N . LEU A 1 803 ? 38.121 2.472 -19.326 1.00 77.81 803 LEU A N 1
ATOM 6333 C CA . LEU A 1 803 ? 37.427 1.278 -19.823 1.00 77.81 803 LEU A CA 1
ATOM 6334 C C . LEU A 1 803 ? 37.613 1.064 -21.337 1.00 77.81 803 LEU A C 1
ATOM 6336 O O . LEU A 1 803 ? 37.448 -0.066 -21.805 1.00 77.81 803 LEU A O 1
ATOM 6340 N N . LEU A 1 804 ? 37.883 2.141 -22.077 1.00 78.00 804 LEU A N 1
ATOM 6341 C CA . LEU A 1 804 ? 38.028 2.197 -23.537 1.00 78.00 804 LEU A CA 1
ATOM 6342 C C . LEU A 1 804 ? 39.474 1.955 -23.971 1.00 78.00 804 LEU A C 1
ATOM 6344 O O . LEU A 1 804 ? 39.641 1.347 -25.058 1.00 78.00 804 LEU A O 1
#

Sequence (804 aa):
MANTLINVGGLVASLLPLALFNKEQPDPNKMTQITLGVGSNPNADGSVPHIAVFDAKGGRITQFKGNKNGHIGGDKEGRTTGYYLNNDQNGKKPAKPEYVSVVMHENDGICLAAVAAAGEGVQWAWTGDIGYTCGAQWYPSQYTMGNYNQPIRCVWLDANHDNGIIAKGLSLHIRDFSGEAGMLSQYKEDEGRLCQNSARMTFHPDILPDSFPTFFNPPLKYMRETNADDPTKPSTAGALEKPNQGRDRQTRAYPDGTDMNSRKLRRQQSSNLQGQRKLKIRGIKNLHPERLTVSHMKGHSAKELCLDKMSLGPDFVSVVEGAFCDMATATWWPLCTAVQTINCFDLETKTTRTIYSPLTVETFATEILVVIAQFKILDTAFTFSWDRPPPSLATAYLERRILNERPGGAAYLVWIRRVAKQLSQETDDGRDECDYIRQLCPLVSGSDRWIPGRFSVYEKIEPAPKQLCNKIECAQRGFCDDHHFDDDVFTAALYTQTLPVIARWISSGKRGRELLISSYLFGVSLQHASMHGNQEVLAAMLDLGIEVYKFHHTRTCILRRVAETGNMDLTQFIWDFEAVQHPWVCKRKARPSYLSDNARTVAELNTPRREIFDWIMEKRRIHLPDKRFGEKEFTRFLHESAHMGWVDMTAYYLALGALVDGIYLPNCRYSRERPLVGAARNGHKEVVKLLLNHGADTSQPALETAVEYVHFDVFYLLLEHGAETGRALAVAVAKGYRSIVNVLLERGGHTKEHLQSLLPRAIETEDKAIFQTLAKHVEIDDATRAECAKVAEENGLESMAELL

Foldseek 3Di:
DPDPPPPDQQVCLQCVQVQQDDPDDDPLFWKKKKKWFFFQDVLLKWWQWKKWFAAQVLQTQWIDHTDPPDIQNPDPPPRMDMDITGRPRNVSGFGAGQKMKTFADDFRKHFTAKMWMGHPHDIFMDGCSLVVVLLAQWDWGPDDTDPGQATTITGMAGAPCLLVHQFRMKMASRLLSNSDQLSVVLCVVPVLLQQQAQQHMERESDDDSVDGGDHDVVGWDADPFPPPPPPVDGTNGRHTPCSNPRSDAPGRYHRVPPPDPVVVVVVVCVVPVPDDDDDPDQALAESDAPDEAEDAGPNDDLLCLLPRNSYHYHWYHHVNNQKTADRNVSDMFGDDDPVRPERHQDPVVRGHHHPPDPVVVVVVVVVVVVVVVVVVVLVCVLVDDLDDQDDPVQLVVLLVCLVPADVVGQPVSVLQLVLLQVLQVQDPPPDHSSNLSSQLSSQQSRDPNDPPDPPPPDDPPDPPPPVVPPDPVCSVDDDDDPVLSLLVSCLSCLQVVSPRSLVCVLVVPPADDPLQSQRPRRGGSLLSCLQPNDLVSLLSSLVSQPDLLSNLLSLLVSLQNNQANVPPVVNVSSQVPPCVVPPQAQDDPDDDPNNVSSNVSLLLRAHLDPVSVVVSVVVCCVRPVVDDDAQLSLLVRLQVCLLVLSLVSNLVSVVRNHDLQDFDDDDTPDDRDGSLQSNLLNLNQSSNVVSVVVPHDLQPCSLLSNLLNVNVSNNVVSVVSPHQLLNNLLSCLLVVVLVSVVVSVVSDPADLVSLLVSLLSNLLVLPPSSNVVSCVVHPHDPVSVVSNCVSCVVVVVVVSNVVD

Organism: Curvularia clavata (NCBI:txid95742)

InterPro domains:
  IPR002110 Ankyrin repeat [PF12796] (677-748)
  IPR002110 Ankyrin repeat [PS50088] (671-703)
  IPR002110 Ankyrin repeat [SM00248] (521-550)
  IPR002110 Ankyrin repeat [SM00248] (671-700)
  IPR002110 Ankyrin repeat [SM00248] (724-754)
  IPR036770 Ankyrin repeat-containing domain superfamily [G3DSA:1.25.40.20] (507-804)
  IPR036770 Ankyrin repeat-containing domain superfamily [SSF48403] (526-774)
  IPR051165 Multifunctional Ankyrin Repeat Domain-Containing Protein [PTHR24123] (515-774)

pLDDT: mean 75.32, std 19.13, range [21.33, 97.75]